Protein AF-0000000072292850 (afdb_homodimer)

Secondary structure (DSSP, 8-state):
---------------------------------------------------------------------------------------------------EEEEPPB--SHHHHHHHHHHHHHHHHHHHHHHHHHHHTTSB-SSTT-SS-HHHHHHHHHHHHHHHHHHHHHHHHHHHHHHHHHHHHHS-EEHHHHHHHHHHTT-GGGGG-HHHHHH-HHHHHHHHHHHHHHHHTTSGGGG-EEEEEEEEEEEEEEEE---TT--TTSBHHHHHHH-SS-EEEETTTEEEE--GGG-GGGGHHHHHHHHHHHH-SPPP---SS-SSEEEEEEEEEEEEEEEEEEEEEEEEESS-EEEEEEEEE-HHHHHHHTTT---SB---EEEEEEEEEEEEES---TT-TT---EEEEEEEEEEEEEEEEEEEEEEEEEETTEEEEEEEEEEEEEPBP-S--SGGGPEE-TTSB-SSSSSB-SSBP---HHHHHHHHHHHHHHHHHHHHGGG-EEEEEEEEESSTT--TT--PPBS-EEEEE-----TT-------BT---GGGSTTBTTTT---TTS-----B---HHHHHHHHHHHHHHHHHHH---EEEEEEEEEEEEEEEE---THHHHHHHHHHHHHHHHHHHHHHHHHHHHSBPPPSSTHHHHHHHS-S-HHHHHHHHTTTT--STT--HHHHH-EEEEEEE-BTTB-S--TTS-BEEEEEEGGGEEPPPTT--EEEE-/---------------------------------------------------------------------------------------------------EEEEPPB--SHHHHHHHHHHHHHHHHHHHHHHHHHHHTTSB-SSTT-SS-HHHHHHHHHHHHHHHHHHHHHHHHHHHHHHHHHHHHHS-EEHHHHHHHHHHTT-GGGGG-HHHHHH-HHHHHHHHHHHHHHHHTTSGGGG-EEEEEEEEEEEEEEEE---TT--TTSBHHHHHHH-SS-EEEETTTEEEE--GGG-GGGGHHHHHHHHHHHH-SPPP---SS-SSEEEEEEEEEEEEEEEEEEEEEEEEESS-EEEEEEEEE-HHHHHHHTTT---SB---EEEEEEEEEEEEES---TT-TT---EEEEEEEEEEEEEEEEEEEEEEEEEETTEEEEEEEEEEEEEPBP-S--SGGG-EE-TTSB-SSSSSB-SSBP---HHHHHHHHHHHHHHHHHHHHTTT-EEEEEEEEESSTT--TT--PPBS-EEEEE-----TT-------BTS--GGGSTTBTTTT---TTS-----B---HHHHHHHHHHHHHHHHHHH---EEEEEEEEEEEEEEEE---THHHHHHHHHHHHHHHHHHHHHHHHHHHHSBPPPSSTHHHHHHHS-S-HHHHHHHHTTTT--STT--HHHHH-EEEEEEE-BTTB-S--TTS-BEEEEEEGGGEE---TT--EEEE-

Organism: Botryotinia fuckeliana (strain B05.10) (NCBI:txid332648)

Foldseek 3Di:
DDDDPDDDDDDDDDDDDPPPDDPDPPDPPPPCPDDPQDFDEADDDPDDPDDDDPDDPDDDDDDDDDPPPDPPPPPDPPPCPPDDDDPDDDDDPPPPAQDFDFDDFFADDPLLVLLVVLLVVLVVLLVVLVVLQVVQAPAFADDPRGPDHPVVLLVSLLVSLVSNLVSLLSNLLLLLLLLLQLLLQVDWDFLLLNVLLLVLSPPLVSVPDPVNCVSCVLSNVSSVLSVCSVVLSVLQSVLKDKDKDKDKDKDKFKDFDDDLLDQDQQWLVSNQVPFLWHWFDDPPFFTDTDDCVVCVVPNVLLVLLVVCFQVVFFDDDFDRFDQWKKWKDKDKAKAKDKDKDKDKDKDWDDWKDFQKAKDWQAQANQCVVVVPDDDFAGRTKMKMKGKDFFWKAQADDPPDPPGDIIMTIIMIMMMIMAMFMWMKMKMWTHHSRDIDIHIHIGTDDGQTRLQDPDDVSGDGKGQQAPPDDRGGGPHNIHADPVNSSNSSSVSNSSSVCSNSVLQHATFMWGKDAPDVPDDSPDRDIDRRIATAHPQDDDDPDRPPPCGVVRHPQQSGVQWVLNPPDDPPDDSGTGGHDDSVSVRSSSVSSSSNCSVVVVPGMDMTIMIGMDIGMGMHSNRVCSSCVSSVVSSVVSVVSSVSSVVSSVVVSYRQDSVCPVVQVQAADDEPVLVVLCVVQVVDDDPDRDPCNRRAIKHWAWFADLVCRPPDPPAATATHIDGPSGHDRHDPPGIHGDRD/DDDDDDDDDCPDDDPDDCPDDDPDPDDDPPPCPDDPPDFDAFPDPPDPPDDDDDDDPPPCVDDDDDPPPPDPPDPDPPPPPPDDDDPDDDDDPDPDPLDFDFDDFFADDPLLVLLVVLLVVLVVLLVVLVVLQVVQAPAFADDPRGPDHPVVLLVSLLVSLVSNLVSLLSSLLLLLLLLLQLLLQVDWDFLLLNVLLLVLSPPLVSVPDPVNCVSCVLSNVSSVLSVCSVVLSVLQSVLKDKDKDKDKDKDKFKDFDDDLLDQDQQWLVSNQVPFLWHWFDDPPFFTDTDDCVVCVVPNVLLVLLVVCFQVVFFDDDFDRFDQWKKWKDKDKAKAKDKDKDKDKDKDWDDWKDFQKAKDWQAQVNQCVVVVPDPDFAGRTKMKMKGKDFFWKAQADDPPDPPGDIIMTIIMIMMMIMAMFMWMKMKMWTHHSRDIDIHIHIGTDDGQTRLQAPDDVSGDGKGQQPPPDDRGGGPHNIHADPVNSSNSSRSSNSSSVCSNSVLQHATFMWGKHAPDVVDDSPDRDIDRRIATAHPQPDDPPDRNPPCGVVRHPQQSGVQWVLNPPDDPPDDSGTGGHDDSVSVRSSRVSSSSNCSVVVVPGMDMTIMIGMDIGMGMHSNRVCSSCVSSVVSSVVSVVSSVSSVVSSVVVSYRQDSVCPVVQVQAADDEPVLVVLCVVQVVDDDPDRDPCNSRAIKHWAWFADLVCRPPDPPAATATHIDGPSGHDRHDPPGIHGHRD

Nearest PDB structures (foldseek):
  6o2n-assembly1_L  TM=1.268E-01  e=4.493E+00  Clostridioides difficile
  6uwr-assembly1_A  TM=9.280E-02  e=8.548E+00  Clostridioides difficile
  6o2n-assembly1_L  TM=1.267E-01  e=4.765E+00  Clostridioides difficile

Sequence (1472 aa):
MSTVAPANGASPPASPPRTGPRVNRTGTPTSMYSNTNSPVAARPVSPASSASSANSVSSNQPSGLGLSTTNINPPPVSPNSSVPSSPTGNANQPPKASSSAVSRWGIGWETPTLMAIFYILALAMAFVHLFLFRYIDGKKADGPDRVAPQTYISTASNILANAFSFFLKSALTIAFVQHLWHLMRVQTMKISTIETLFGIKSNPLQIVTSAAIRSTPALCVISIIMSGMAIAASFPPGAINVISTQIISYQVVPVPTFNASFMGNGSGIDANAYSLMELIPLSPSGFVDGDFTSGKDNNLIVRLAREVLISGQTFTQSSPCGSNCSYEIQYEGPWIDCVNSSSQYYLKTNDTFTIYNGTWSSKISASLAHSTYNGTYTQATFNSSTLTPIKANGIHDVGALGGEAMEALVQEDLLVCSPGRALFTVNNIWEDNIQRREYDVAPISQLTNLALLTHQSEVIVPGFCAETGTGYGTGPANWSTAALDWYRDNNMMTIFASMLSFLDGEYLARLVATNSSIKHNDSAYYTDIAWQEAIVGNNDFLAQSTGENGTLIDSTRFNTAFAQYTPFVSSYPSFNMTTSTLNSYLFNLTTSAMLSYNNWNTTSNATIVDTINIYTFSQPLNLILPYFITLGVSLPFLLLGFWSLYRNGVSATDSGFIQLLATTTGSQALEDAAAASCLGGSNHIDKIFKETKIRFGELVDPNNLNPNANTLRRAGFGIESEVRDLEKGAQYGIMRMSTVAPANGASPPASPPRTGPRVNRTGTPTSMYSNTNSPVAARPVSPASSASSANSVSSNQPSGLGLSTTNINPPPVSPNSSVPSSPTGNANQPPKASSSAVSRWGIGWETPTLMAIFYILALAMAFVHLFLFRYIDGKKADGPDRVAPQTYISTASNILANAFSFFLKSALTIAFVQHLWHLMRVQTMKISTIETLFGIKSNPLQIVTSAAIRSTPALCVISIIMSGMAIAASFPPGAINVISTQIISYQVVPVPTFNASFMGNGSGIDANAYSLMELIPLSPSGFVDGDFTSGKDNNLIVRLAREVLISGQTFTQSSPCGSNCSYEIQYEGPWIDCVNSSSQYYLKTNDTFTIYNGTWSSKISASLAHSTYNGTYTQATFNSSTLTPIKANGIHDVGALGGEAMEALVQEDLLVCSPGRALFTVNNIWEDNIQRREYDVAPISQLTNLALLTHQSEVIVPGFCAETGTGYGTGPANWSTAALDWYRDNNMMTIFASMLSFLDGEYLARLVATNSSIKHNDSAYYTDIAWQEAIVGNNDFLAQSTGENGTLIDSTRFNTAFAQYTPFVSSYPSFNMTTSTLNSYLFNLTTSAMLSYNNWNTTSNATIVDTINIYTFSQPLNLILPYFITLGVSLPFLLLGFWSLYRNGVSATDSGFIQLLATTTGSQALEDAAAASCLGGSNHIDKIFKETKIRFGELVDPNNLNPNANTLRRAGFGIESEVRDLEKGAQYGIMR

pLDDT: mean 76.59, std 25.21, range [14.72, 98.12]

Structure (mmCIF, N/CA/C/O backbone):
data_AF-0000000072292850-model_v1
#
loop_
_entity.id
_entity.type
_entity.pdbx_description
1 polymer 'Uncharacterized protein'
#
loop_
_atom_site.group_PDB
_atom_site.id
_atom_site.type_symbol
_atom_site.label_atom_id
_atom_site.label_alt_id
_atom_site.label_comp_id
_atom_site.label_asym_id
_atom_site.label_entity_id
_atom_site.label_seq_id
_atom_site.pdbx_PDB_ins_code
_atom_site.Cartn_x
_atom_site.Cartn_y
_atom_site.Cartn_z
_atom_site.occupancy
_atom_site.B_iso_or_equiv
_atom_site.auth_seq_id
_atom_site.auth_comp_id
_atom_site.auth_asym_id
_atom_site.auth_atom_id
_atom_site.pdbx_PDB_model_num
ATOM 1 N N . MET A 1 1 ? -46.812 29.797 63.781 1 16.86 1 MET A N 1
ATOM 2 C CA . MET A 1 1 ? -46.25 28.453 63.781 1 16.86 1 MET A CA 1
ATOM 3 C C . MET A 1 1 ? -46.438 27.781 62.406 1 16.86 1 MET A C 1
ATOM 5 O O . MET A 1 1 ? -45.5 27.297 61.812 1 16.86 1 MET A O 1
ATOM 9 N N . SER A 1 2 ? -47.594 26.938 62.25 1 16.53 2 SER A N 1
ATOM 10 C CA . SER A 1 2 ? -47.625 25.578 61.75 1 16.53 2 SER A CA 1
ATOM 11 C C . SER A 1 2 ? -47.688 25.547 60.219 1 16.53 2 SER A C 1
ATOM 13 O O . SER A 1 2 ? -48.094 26.531 59.594 1 16.53 2 SER A O 1
ATOM 15 N N . THR A 1 3 ? -47.531 24.312 59.625 1 17.64 3 THR A N 1
ATOM 16 C CA . THR A 1 3 ? -46.812 23.422 58.75 1 17.64 3 THR A CA 1
ATOM 17 C C . THR A 1 3 ? -47.562 23.266 57.406 1 17.64 3 THR A C 1
ATOM 19 O O . THR A 1 3 ? -46.938 23.328 56.344 1 17.64 3 THR A O 1
ATOM 22 N N . VAL A 1 4 ? -48.781 22.656 57.281 1 17.55 4 VAL A N 1
ATOM 23 C CA . VAL A 1 4 ? -48.938 21.312 56.719 1 17.55 4 VAL A CA 1
ATOM 24 C C . VAL A 1 4 ? -49.281 21.406 55.25 1 17.55 4 VAL A C 1
ATOM 26 O O . VAL A 1 4 ? -50.375 21.906 54.906 1 17.55 4 VAL A O 1
ATOM 29 N N . ALA A 1 5 ? -48.344 21.609 54.281 1 20.58 5 ALA A N 1
ATOM 30 C CA . ALA A 1 5 ? -48.375 22 52.875 1 20.58 5 ALA A CA 1
ATOM 31 C C . ALA A 1 5 ? -48.906 20.859 52 1 20.58 5 ALA A C 1
ATOM 33 O O . ALA A 1 5 ? -48.125 20.109 51.406 1 20.58 5 ALA A O 1
ATOM 34 N N . PRO A 1 6 ? -50.062 20.328 52.312 1 17.52 6 PRO A N 1
ATOM 35 C CA . PRO A 1 6 ? -50.312 18.938 51.938 1 17.52 6 PRO A CA 1
ATOM 36 C C . PRO A 1 6 ? -50.312 18.734 50.406 1 17.52 6 PRO A C 1
ATOM 38 O O . PRO A 1 6 ? -50.625 19.656 49.656 1 17.52 6 PRO A O 1
ATOM 41 N N . ALA A 1 7 ? -49.656 17.594 49.844 1 17.8 7 ALA A N 1
ATOM 42 C CA . ALA A 1 7 ? -48.875 16.828 48.906 1 17.8 7 ALA A CA 1
ATOM 43 C C . ALA A 1 7 ? -49.781 16.203 47.812 1 17.8 7 ALA A C 1
ATOM 45 O O . ALA A 1 7 ? -49.312 15.477 46.938 1 17.8 7 ALA A O 1
ATOM 46 N N . ASN A 1 8 ? -51.125 16.469 47.875 1 16.78 8 ASN A N 1
ATOM 47 C CA . ASN A 1 8 ? -51.812 15.242 47.5 1 16.78 8 ASN A CA 1
ATOM 48 C C . ASN A 1 8 ? -51.531 14.852 46.062 1 16.78 8 ASN A C 1
ATOM 50 O O . ASN A 1 8 ? -51.094 15.688 45.25 1 16.78 8 ASN A O 1
ATOM 54 N N . GLY A 1 9 ? -51.75 13.531 45.562 1 17.69 9 GLY A N 1
ATOM 55 C CA . GLY A 1 9 ? -51.406 12.258 44.938 1 17.69 9 GLY A CA 1
ATOM 56 C C . GLY A 1 9 ? -51.844 12.172 43.5 1 17.69 9 GLY A C 1
ATOM 57 O O . GLY A 1 9 ? -51.688 11.125 42.844 1 17.69 9 GLY A O 1
ATOM 58 N N . ALA A 1 10 ? -52.594 13.227 42.844 1 18.27 10 ALA A N 1
ATOM 59 C CA . ALA A 1 10 ? -53.594 12.578 42 1 18.27 10 ALA A CA 1
ATOM 60 C C . ALA A 1 10 ? -52.938 11.836 40.844 1 18.27 10 ALA A C 1
ATOM 62 O O . ALA A 1 10 ? -51.906 12.281 40.312 1 18.27 10 ALA A O 1
ATOM 63 N N . SER A 1 11 ? -53.281 10.555 40.531 1 17.73 11 SER A N 1
ATOM 64 C CA . SER A 1 11 ? -52.969 9.258 39.938 1 17.73 11 SER A CA 1
ATOM 65 C C . SER A 1 11 ? -53.031 9.305 38.406 1 17.73 11 SER A C 1
ATOM 67 O O . SER A 1 11 ? -52.812 8.289 37.75 1 17.73 11 SER A O 1
ATOM 69 N N . PRO A 1 12 ? -53.062 10.492 37.688 1 19.58 12 PRO A N 1
ATOM 70 C CA . PRO A 1 12 ? -53.906 10.242 36.5 1 19.58 12 PRO A CA 1
ATOM 71 C C . PRO A 1 12 ? -53.406 9.109 35.625 1 19.58 12 PRO A C 1
ATOM 73 O O . PRO A 1 12 ? -52.188 8.812 35.625 1 19.58 12 PRO A O 1
ATOM 76 N N . PRO A 1 13 ? -54.25 8.438 35 1 18.3 13 PRO A N 1
ATOM 77 C CA . PRO A 1 13 ? -54.438 7.121 34.375 1 18.3 13 PRO A CA 1
ATOM 78 C C . PRO A 1 13 ? -53.531 6.902 33.156 1 18.3 13 PRO A C 1
ATOM 80 O O . PRO A 1 13 ? -53.031 7.867 32.594 1 18.3 13 PRO A O 1
ATOM 83 N N . ALA A 1 14 ? -53.438 5.641 32.656 1 20.5 14 ALA A N 1
ATOM 84 C CA . ALA A 1 14 ? -52.625 4.617 32 1 20.5 14 ALA A CA 1
ATOM 85 C C . ALA A 1 14 ? -52.688 4.738 30.5 1 20.5 14 ALA A C 1
ATOM 87 O O . ALA A 1 14 ? -52.344 3.809 29.766 1 20.5 14 ALA A O 1
ATOM 88 N N . SER A 1 15 ? -52.656 5.945 29.922 1 18.73 15 SER A N 1
ATOM 89 C CA . SER A 1 15 ? -53.156 5.973 28.547 1 18.73 15 SER A CA 1
ATOM 90 C C . SER A 1 15 ? -52.469 4.918 27.688 1 18.73 15 SER A C 1
ATOM 92 O O . SER A 1 15 ? -51.312 4.602 27.906 1 18.73 15 SER A O 1
ATOM 94 N N . PRO A 1 16 ? -53.125 4.398 26.781 1 20.81 16 PRO A N 1
ATOM 95 C CA . PRO A 1 16 ? -53.188 3.158 26 1 20.81 16 PRO A CA 1
ATOM 96 C C . PRO A 1 16 ? -52 2.992 25.078 1 20.81 16 PRO A C 1
ATOM 98 O O . PRO A 1 16 ? -51.312 3.971 24.75 1 20.81 16 PRO A O 1
ATOM 101 N N . PRO A 1 17 ? -51.844 1.81 24.531 1 20.58 17 PRO A N 1
ATOM 102 C CA . PRO A 1 17 ? -50.719 1.001 24.031 1 20.58 17 PRO A CA 1
ATOM 103 C C . PRO A 1 17 ? -50.281 1.418 22.625 1 20.58 17 PRO A C 1
ATOM 105 O O . PRO A 1 17 ? -51.094 1.371 21.688 1 20.58 17 PRO A O 1
ATOM 108 N N . ARG A 1 18 ? -49.688 2.543 22.375 1 18.77 18 ARG A N 1
ATOM 109 C CA . ARG A 1 18 ? -49.344 3.125 21.094 1 18.77 18 ARG A CA 1
ATOM 110 C C . ARG A 1 18 ? -48.562 2.133 20.234 1 18.77 18 ARG A C 1
ATOM 112 O O . ARG A 1 18 ? -47.5 1.664 20.625 1 18.77 18 ARG A O 1
ATOM 119 N N . THR A 1 19 ? -49.25 1.405 19.531 1 19.73 19 THR A N 1
ATOM 120 C CA . THR A 1 19 ? -48.844 0.284 18.703 1 19.73 19 THR A CA 1
ATOM 121 C C . THR A 1 19 ? -47.875 0.75 17.625 1 19.73 19 THR A C 1
ATOM 123 O O . THR A 1 19 ? -48.281 1.317 16.609 1 19.73 19 THR A O 1
ATOM 126 N N . GLY A 1 20 ? -46.938 1.548 17.953 1 18.66 20 GLY A N 1
ATOM 127 C CA . GLY A 1 20 ? -46.094 2.248 16.984 1 18.66 20 GLY A CA 1
ATOM 128 C C . GLY A 1 20 ? -45.312 1.314 16.094 1 18.66 20 GLY A C 1
ATOM 129 O O . GLY A 1 20 ? -44.719 0.343 16.562 1 18.66 20 GLY A O 1
ATOM 130 N N . PRO A 1 21 ? -45.781 1.188 14.93 1 19.38 21 PRO A N 1
ATOM 131 C CA . PRO A 1 21 ? -45.25 0.14 14.055 1 19.38 21 PRO A CA 1
ATOM 132 C C . PRO A 1 21 ? -43.75 0.229 13.883 1 19.38 21 PRO A C 1
ATOM 134 O O . PRO A 1 21 ? -43.156 1.294 14.094 1 19.38 21 PRO A O 1
ATOM 137 N N . ARG A 1 22 ? -43 -0.962 13.516 1 20.5 22 ARG A N 1
ATOM 138 C CA . ARG A 1 22 ? -41.656 -1.545 13.555 1 20.5 22 ARG A CA 1
ATOM 139 C C . ARG A 1 22 ? -40.781 -0.932 12.477 1 20.5 22 ARG A C 1
ATOM 141 O O . ARG A 1 22 ? -40.5 -1.56 11.453 1 20.5 22 ARG A O 1
ATOM 148 N N . VAL A 1 23 ? -41 0.227 11.992 1 19.81 23 VAL A N 1
ATOM 149 C CA . VAL A 1 23 ? -40.312 0.398 10.719 1 19.81 23 VAL A CA 1
ATOM 150 C C . VAL A 1 23 ? -38.812 0.165 10.914 1 19.81 23 VAL A C 1
ATOM 152 O O . VAL A 1 23 ? -38.25 0.615 11.906 1 19.81 23 VAL A O 1
ATOM 155 N N . ASN A 1 24 ? -38.219 -0.769 10.07 1 18.88 24 ASN A N 1
ATOM 156 C CA . ASN A 1 24 ? -36.906 -1.423 9.992 1 18.88 24 ASN A CA 1
ATOM 157 C C . ASN A 1 24 ? -35.781 -0.411 9.789 1 18.88 24 ASN A C 1
ATOM 159 O O . ASN A 1 24 ? -35.812 0.363 8.828 1 18.88 24 ASN A O 1
ATOM 163 N N . ARG A 1 25 ? -35.156 0.143 10.812 1 20.33 25 ARG A N 1
ATOM 164 C CA . ARG A 1 25 ? -34.094 1.127 11.008 1 20.33 25 ARG A CA 1
ATOM 165 C C . ARG A 1 25 ? -32.812 0.699 10.297 1 20.33 25 ARG A C 1
ATOM 167 O O . ARG A 1 25 ? -32.156 -0.262 10.703 1 20.33 25 ARG A O 1
ATOM 174 N N . THR A 1 26 ? -32.938 0.809 9.016 1 20.75 26 THR A N 1
ATOM 175 C CA . THR A 1 26 ? -31.75 0.46 8.242 1 20.75 26 THR A CA 1
ATOM 176 C C . THR A 1 26 ? -30.516 1.174 8.789 1 20.75 26 THR A C 1
ATOM 178 O O . THR A 1 26 ? -30.594 2.328 9.211 1 20.75 26 THR A O 1
ATOM 181 N N . GLY A 1 27 ? -29.438 0.424 9.047 1 19.69 27 GLY A N 1
ATOM 182 C CA . GLY A 1 27 ? -28.188 0.526 9.781 1 19.69 27 GLY A CA 1
ATOM 183 C C . GLY A 1 27 ? -27.312 1.675 9.305 1 19.69 27 GLY A C 1
ATOM 184 O O . GLY A 1 27 ? -27.094 1.842 8.109 1 19.69 27 GLY A O 1
ATOM 185 N N . THR A 1 28 ? -27.531 2.838 9.867 1 20.3 28 THR A N 1
ATOM 186 C CA . THR A 1 28 ? -26.812 4.074 9.594 1 20.3 28 THR A CA 1
ATOM 187 C C . THR A 1 28 ? -25.297 3.846 9.672 1 20.3 28 THR A C 1
ATOM 189 O O . THR A 1 28 ? -24.797 3.283 10.648 1 20.3 28 THR A O 1
ATOM 192 N N . PRO A 1 29 ? -24.625 4.004 8.586 1 20.8 29 PRO A N 1
ATOM 193 C CA . PRO A 1 29 ? -23.203 3.756 8.367 1 20.8 29 PRO A CA 1
ATOM 194 C C . PRO A 1 29 ? -22.312 4.562 9.312 1 20.8 29 PRO A C 1
ATOM 196 O O . PRO A 1 29 ? -22.578 5.742 9.555 1 20.8 29 PRO A O 1
ATOM 199 N N . THR A 1 30 ? -21.797 3.938 10.352 1 21.22 30 THR A N 1
ATOM 200 C CA . THR A 1 30 ? -20.922 4.336 11.438 1 21.22 30 THR A CA 1
ATOM 201 C C . THR A 1 30 ? -19.719 5.117 10.898 1 21.22 30 THR A C 1
ATOM 203 O O . THR A 1 30 ? -19.125 4.734 9.891 1 21.22 30 THR A O 1
ATOM 206 N N . SER A 1 31 ? -19.75 6.43 11.18 1 19.86 31 SER A N 1
ATOM 207 C CA . SER A 1 31 ? -18.75 7.465 10.93 1 19.86 31 SER A CA 1
ATOM 208 C C . SER A 1 31 ? -17.375 7.027 11.414 1 19.86 31 SER A C 1
ATOM 210 O O . SER A 1 31 ? -17.172 6.785 12.602 1 19.86 31 SER A O 1
ATOM 212 N N . MET A 1 32 ? -16.656 6.203 10.688 1 19.31 32 MET A N 1
ATOM 213 C CA . MET A 1 32 ? -15.383 5.57 10.992 1 19.31 32 MET A CA 1
ATOM 214 C C . MET A 1 32 ? -14.289 6.617 11.211 1 19.31 32 MET A C 1
ATOM 216 O O . MET A 1 32 ? -13.703 7.113 10.25 1 19.31 32 MET A O 1
ATOM 220 N N . TYR A 1 33 ? -14.555 7.738 11.875 1 20 33 TYR A N 1
ATOM 221 C CA . TYR A 1 33 ? -13.391 8.602 12.031 1 20 33 TYR A CA 1
ATOM 222 C C . TYR A 1 33 ? -12.234 7.852 12.672 1 20 33 TYR A C 1
ATOM 224 O O . TYR A 1 33 ? -12.414 7.137 13.664 1 20 33 TYR A O 1
ATOM 232 N N . SER A 1 34 ? -11.25 7.523 11.852 1 19.91 34 SER A N 1
ATOM 233 C CA . SER A 1 34 ? -10.008 6.797 12.086 1 19.91 34 SER A CA 1
ATOM 234 C C . SER A 1 34 ? -9.297 7.305 13.336 1 19.91 34 SER A C 1
ATOM 236 O O . SER A 1 34 ? -9.562 8.414 13.797 1 19.91 34 SER A O 1
ATOM 238 N N . ASN A 1 35 ? -8.312 6.395 13.852 1 20.42 35 ASN A N 1
ATOM 239 C CA . ASN A 1 35 ? -7.457 5.93 14.938 1 20.42 35 ASN A CA 1
ATOM 240 C C . ASN A 1 35 ? -6.32 6.91 15.211 1 20.42 35 ASN A C 1
ATOM 242 O O . ASN A 1 35 ? -5.523 7.211 14.32 1 20.42 35 ASN A O 1
ATOM 246 N N . THR A 1 36 ? -6.586 7.875 16.031 1 23.33 36 THR A N 1
ATOM 247 C CA . THR A 1 36 ? -5.602 8.727 16.688 1 23.33 36 THR A CA 1
ATOM 248 C C . THR A 1 36 ? -4.5 7.879 17.328 1 23.33 36 THR A C 1
ATOM 250 O O . THR A 1 36 ? -4.746 7.148 18.297 1 23.33 36 THR A O 1
ATOM 253 N N . ASN A 1 37 ? -3.559 7.355 16.531 1 22.23 37 ASN A N 1
ATOM 254 C CA . ASN A 1 37 ? -2.445 6.527 16.969 1 22.23 37 ASN A CA 1
ATOM 255 C C . ASN A 1 37 ? -1.59 7.246 18.016 1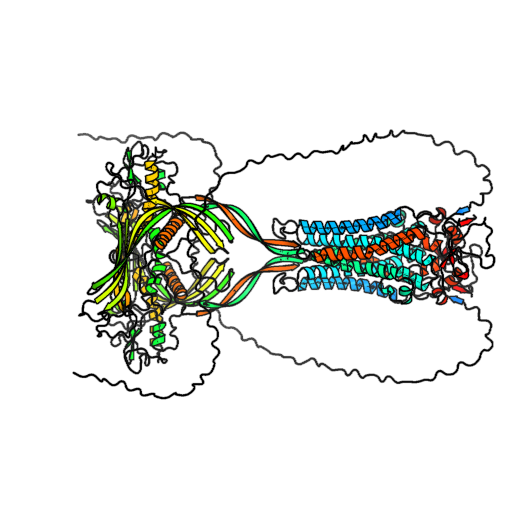 22.23 37 ASN A C 1
ATOM 257 O O . ASN A 1 37 ? -0.867 8.188 17.688 1 22.23 37 ASN A O 1
ATOM 261 N N . SER A 1 38 ? -2.127 7.566 19.141 1 21.86 38 SER A N 1
ATOM 262 C CA . SER A 1 38 ? -1.287 8.125 20.203 1 21.86 38 SER A CA 1
ATOM 263 C C . SER A 1 38 ? -0.139 7.184 20.547 1 21.86 38 SER A C 1
ATOM 265 O O . SER A 1 38 ? -0.332 5.973 20.641 1 21.86 38 SER A O 1
ATOM 267 N N . PRO A 1 39 ? 1.104 7.586 20.453 1 25.7 39 PRO A N 1
ATOM 268 C CA . PRO A 1 39 ? 2.262 6.75 20.766 1 25.7 39 PRO A CA 1
ATOM 269 C C . PRO A 1 39 ? 2.221 6.211 22.203 1 25.7 39 PRO A C 1
ATOM 271 O O . PRO A 1 39 ? 1.725 6.883 23.094 1 25.7 39 PRO A O 1
ATOM 274 N N . VAL A 1 40 ? 1.872 4.914 22.375 1 24.97 40 VAL A N 1
ATOM 275 C CA . VAL A 1 40 ? 1.912 4.18 23.625 1 24.97 40 VAL A CA 1
ATOM 276 C C . VAL A 1 40 ? 3.281 4.348 24.281 1 24.97 40 VAL A C 1
ATOM 278 O O . VAL A 1 40 ? 4.305 4.367 23.594 1 24.97 40 VAL A O 1
ATOM 281 N N . ALA A 1 41 ? 3.154 4.695 25.578 1 21.66 41 ALA A N 1
ATOM 282 C CA . ALA A 1 41 ? 4.168 5.004 26.578 1 21.66 41 ALA A CA 1
ATOM 283 C C . ALA A 1 41 ? 5.238 3.914 26.625 1 21.66 41 ALA A C 1
ATOM 285 O O . ALA A 1 41 ? 5 2.783 26.203 1 21.66 41 ALA A O 1
ATOM 286 N N . ALA A 1 42 ? 6.406 4.219 27.281 1 22.94 42 ALA A N 1
ATOM 287 C CA . ALA A 1 42 ? 7.797 3.795 27.438 1 22.94 42 ALA A CA 1
ATOM 288 C C . ALA A 1 42 ? 7.887 2.512 28.266 1 22.94 42 ALA A C 1
ATOM 290 O O . ALA A 1 42 ? 7.391 2.453 29.391 1 22.94 42 ALA A O 1
ATOM 291 N N . ARG A 1 43 ? 7.699 1.233 27.734 1 21.39 43 ARG A N 1
ATOM 292 C CA . ARG A 1 43 ? 7.93 0.123 28.656 1 21.39 43 ARG A CA 1
ATOM 293 C C . ARG A 1 43 ? 9.359 0.144 29.203 1 21.39 43 ARG A C 1
ATOM 295 O O . ARG A 1 43 ? 10.297 0.454 28.469 1 21.39 43 ARG A O 1
ATOM 302 N N . PRO A 1 44 ? 9.656 -0.209 30.531 1 20.02 44 PRO A N 1
ATOM 303 C CA . PRO A 1 44 ? 10.93 -0.158 31.25 1 20.02 44 PRO A CA 1
ATOM 304 C C . PRO A 1 44 ? 11.906 -1.234 30.797 1 20.02 44 PRO A C 1
ATOM 306 O O . PRO A 1 44 ? 11.516 -2.381 30.578 1 20.02 44 PRO A O 1
ATOM 309 N N . VAL A 1 45 ? 12.938 -0.901 30.078 1 19.95 45 VAL A N 1
ATOM 310 C CA . VAL A 1 45 ? 14.008 -1.707 29.484 1 19.95 45 VAL A CA 1
ATOM 311 C C . VAL A 1 45 ? 14.797 -2.406 30.594 1 19.95 45 VAL A C 1
ATOM 313 O O . VAL A 1 45 ? 15.32 -1.755 31.5 1 19.95 45 VAL A O 1
ATOM 316 N N . SER A 1 46 ? 14.281 -3.65 31.109 1 18.34 46 SER A N 1
ATOM 317 C CA . SER A 1 46 ? 15.109 -4.359 32.094 1 18.34 46 SER A CA 1
ATOM 318 C C . SER A 1 46 ? 16.531 -4.57 31.547 1 18.34 46 SER A C 1
ATOM 320 O O . SER A 1 46 ? 16.75 -4.594 30.344 1 18.34 46 SER A O 1
ATOM 322 N N . PRO A 1 47 ? 17.531 -4.766 32.5 1 17.69 47 PRO A N 1
ATOM 323 C CA . PRO A 1 47 ? 19 -4.699 32.531 1 17.69 47 PRO A CA 1
ATOM 324 C C . PRO A 1 47 ? 19.641 -5.777 31.656 1 17.69 47 PRO A C 1
ATOM 326 O O . PRO A 1 47 ? 19.031 -6.809 31.375 1 17.69 47 PRO A O 1
ATOM 329 N N . ALA A 1 48 ? 20.609 -5.406 30.938 1 18.44 48 ALA A N 1
ATOM 330 C CA . ALA A 1 48 ? 21.578 -5.879 29.938 1 18.44 48 ALA A CA 1
ATOM 331 C C . ALA A 1 48 ? 22.438 -7.008 30.5 1 18.44 48 ALA A C 1
ATOM 333 O O . ALA A 1 48 ? 23.438 -7.395 29.891 1 18.44 48 ALA A O 1
ATOM 334 N N . SER A 1 49 ? 21.859 -8.086 31.234 1 16.81 49 SER A N 1
ATOM 335 C CA . SER A 1 49 ? 22.953 -8.844 31.844 1 16.81 49 SER A CA 1
ATOM 336 C C . SER A 1 49 ? 23.875 -9.43 30.781 1 16.81 49 SER A C 1
ATOM 338 O O . SER A 1 49 ? 23.406 -9.914 29.734 1 16.81 49 SER A O 1
ATOM 340 N N . SER A 1 50 ? 25.172 -8.992 30.688 1 16.53 50 SER A N 1
ATOM 341 C CA . SER A 1 50 ? 26.406 -9.125 29.906 1 16.53 50 SER A CA 1
ATOM 342 C C . SER A 1 50 ? 26.797 -10.594 29.75 1 16.53 50 SER A C 1
ATOM 344 O O . SER A 1 50 ? 27.375 -10.984 28.734 1 16.53 50 SER A O 1
ATOM 346 N N . ALA A 1 51 ? 26.703 -11.484 30.688 1 16.11 51 ALA A N 1
ATOM 347 C CA . ALA A 1 51 ? 28.031 -11.992 30.953 1 16.11 51 ALA A CA 1
ATOM 348 C C . ALA A 1 51 ? 28.453 -13.008 29.906 1 16.11 51 ALA A C 1
ATOM 350 O O . ALA A 1 51 ? 29.578 -12.961 29.406 1 16.11 51 ALA A O 1
ATOM 351 N N . SER A 1 52 ? 27.734 -14.219 29.734 1 15.35 52 SER A N 1
ATOM 352 C CA . SER A 1 52 ? 28.516 -15.414 30.047 1 15.35 52 SER A CA 1
ATOM 353 C C . SER A 1 52 ? 29.375 -15.836 28.844 1 15.35 52 SER A C 1
ATOM 355 O O . SER A 1 52 ? 29.234 -15.297 27.75 1 15.35 52 SER A O 1
ATOM 357 N N . SER A 1 53 ? 29.516 -17.25 28.562 1 15.73 53 SER A N 1
ATOM 358 C CA . SER A 1 53 ? 30.516 -18.312 28.625 1 15.73 53 SER A CA 1
ATOM 359 C C . SER A 1 53 ? 31 -18.688 27.234 1 15.73 53 SER A C 1
ATOM 361 O O . SER A 1 53 ? 30.25 -18.625 26.266 1 15.73 53 SER A O 1
ATOM 363 N N . ALA A 1 54 ? 32.312 -18.578 26.922 1 17.12 54 ALA A N 1
ATOM 364 C CA . ALA A 1 54 ? 33.344 -18.797 25.922 1 17.12 54 ALA A CA 1
ATOM 365 C C . ALA A 1 54 ? 33.344 -20.219 25.406 1 17.12 54 ALA A C 1
ATOM 367 O O . ALA A 1 54 ? 34.25 -20.641 24.672 1 17.12 54 ALA A O 1
ATOM 368 N N . ASN A 1 55 ? 32.094 -20.922 25.297 1 14.91 55 ASN A N 1
ATOM 369 C CA . ASN A 1 55 ? 32.375 -22.344 25.156 1 14.91 55 ASN A CA 1
ATOM 370 C C . ASN A 1 55 ? 33.25 -22.641 23.953 1 14.91 55 ASN A C 1
ATOM 372 O O . ASN A 1 55 ? 33.25 -21.875 22.984 1 14.91 55 ASN A O 1
ATOM 376 N N . SER A 1 56 ? 34.125 -23.719 24.047 1 16.89 56 SER A N 1
ATOM 377 C CA . SER A 1 56 ? 35.281 -24.531 23.609 1 16.89 56 SER A CA 1
ATOM 378 C C . SER A 1 56 ? 34.969 -25.234 22.297 1 16.89 56 SER A C 1
ATOM 380 O O . SER A 1 56 ? 33.875 -25.781 22.109 1 16.89 56 SER A O 1
ATOM 382 N N . VAL A 1 57 ? 35.438 -24.719 21.234 1 18.16 57 VAL A N 1
ATOM 383 C CA . VAL A 1 57 ? 35.438 -25.078 19.812 1 18.16 57 VAL A CA 1
ATOM 384 C C . VAL A 1 57 ? 35.938 -26.516 19.641 1 18.16 57 VAL A C 1
ATOM 386 O O . VAL A 1 57 ? 37.062 -26.719 19.172 1 18.16 57 VAL A O 1
ATOM 389 N N . SER A 1 58 ? 35.406 -27.547 20.359 1 14.79 58 SER A N 1
ATOM 390 C CA . SER A 1 58 ? 36.156 -28.797 20.359 1 14.79 58 SER A CA 1
ATOM 391 C C . SER A 1 58 ? 36.125 -29.469 18.984 1 14.79 58 SER A C 1
ATOM 393 O O . SER A 1 58 ? 37.031 -30.234 18.641 1 14.79 58 SER A O 1
ATOM 395 N N . SER A 1 59 ? 35.062 -29.328 18.156 1 15.04 59 SER A N 1
ATOM 396 C CA . SER A 1 59 ? 34.719 -30.703 17.781 1 15.04 59 SER A CA 1
ATOM 397 C C . SER A 1 59 ? 35.781 -31.328 16.906 1 15.04 59 SER A C 1
ATOM 399 O O . SER A 1 59 ? 36.469 -30.625 16.172 1 15.04 59 SER A O 1
ATOM 401 N N . ASN A 1 60 ? 36 -32.688 17.062 1 14.91 60 ASN A N 1
ATOM 402 C CA . ASN A 1 60 ? 36.844 -33.875 16.969 1 14.91 60 ASN A CA 1
ATOM 403 C C . ASN A 1 60 ? 36.938 -34.375 15.539 1 14.91 60 ASN A C 1
ATOM 405 O O . ASN A 1 60 ? 37.969 -34.906 15.125 1 14.91 60 ASN A O 1
ATOM 409 N N . GLN A 1 61 ? 35.781 -34.5 14.773 1 15.02 61 GLN A N 1
ATOM 410 C CA . GLN A 1 61 ? 35.656 -35.906 14.391 1 15.02 61 GLN A CA 1
ATOM 411 C C . GLN A 1 61 ? 36.688 -36.312 13.367 1 15.02 61 GLN A C 1
ATOM 413 O O . GLN A 1 61 ? 37.125 -35.469 12.562 1 15.02 61 GLN A O 1
ATOM 418 N N . PRO A 1 62 ? 37.031 -37.656 13.383 1 15.51 62 PRO A N 1
ATOM 419 C CA . PRO A 1 62 ? 38.125 -38.562 13.102 1 15.51 62 PRO A CA 1
ATOM 420 C C . PRO A 1 62 ? 38.344 -38.812 11.609 1 15.51 62 PRO A C 1
ATOM 422 O O . PRO A 1 62 ? 39.469 -38.656 11.102 1 15.51 62 PRO A O 1
ATOM 425 N N . SER A 1 63 ? 37.469 -39.719 11.055 1 14.91 63 SER A N 1
ATOM 426 C CA . SER A 1 63 ? 38 -41.062 10.773 1 14.91 63 SER A CA 1
ATOM 427 C C . SER A 1 63 ? 38.594 -41.125 9.367 1 14.91 63 SER A C 1
ATOM 429 O O . SER A 1 63 ? 39.781 -41.406 9.203 1 14.91 63 SER A O 1
ATOM 431 N N . GLY A 1 64 ? 38.094 -42.094 8.602 1 14.86 64 GLY A N 1
ATOM 432 C CA . GLY A 1 64 ? 38.781 -43.312 8.156 1 14.86 64 GLY A CA 1
ATOM 433 C C . GLY A 1 64 ? 39.312 -43.188 6.75 1 14.86 64 GLY A C 1
ATOM 434 O O . GLY A 1 64 ? 40.5 -43.469 6.523 1 14.86 64 GLY A O 1
ATOM 435 N N . LEU A 1 65 ? 38.375 -43.219 5.762 1 15.92 65 LEU A N 1
ATOM 436 C CA . LEU A 1 65 ? 38.438 -44.406 4.902 1 15.92 65 LEU A CA 1
ATOM 437 C C . LEU A 1 65 ? 39.375 -44.188 3.727 1 15.92 65 LEU A C 1
ATOM 439 O O . LEU A 1 65 ? 39.5 -43.031 3.246 1 15.92 65 LEU A O 1
ATOM 443 N N . GLY A 1 66 ? 40.25 -45.188 3.469 1 16.66 66 GLY A N 1
ATOM 444 C CA . GLY A 1 66 ? 41.469 -45.625 2.791 1 16.66 66 GLY A CA 1
ATOM 445 C C . GLY A 1 66 ? 41.312 -45.656 1.28 1 16.66 66 GLY A C 1
ATOM 446 O O . GLY A 1 66 ? 40.688 -46.531 0.726 1 16.66 66 GLY A O 1
ATOM 447 N N . LEU A 1 67 ? 40.844 -44.594 0.707 1 16.62 67 LEU A N 1
ATOM 448 C CA . LEU A 1 67 ? 40.531 -44.719 -0.71 1 16.62 67 LEU A CA 1
ATOM 449 C C . LEU A 1 67 ? 41.75 -45.219 -1.486 1 16.62 67 LEU A C 1
ATOM 451 O O . LEU A 1 67 ? 42.75 -44.5 -1.622 1 16.62 67 LEU A O 1
ATOM 455 N N . SER A 1 68 ? 42.094 -46.531 -1.229 1 16.06 68 SER A N 1
ATOM 456 C CA . SER A 1 68 ? 43.281 -47.094 -1.864 1 16.06 68 SER A CA 1
ATOM 457 C C . SER A 1 68 ? 43.156 -47.062 -3.385 1 16.06 68 SER A C 1
ATOM 459 O O . SER A 1 68 ? 42.125 -47.469 -3.941 1 16.06 68 SER A O 1
ATOM 461 N N . THR A 1 69 ? 43.562 -46.062 -3.979 1 18.45 69 THR A N 1
ATOM 462 C CA . THR A 1 69 ? 43.594 -45.812 -5.414 1 18.45 69 THR A CA 1
ATOM 463 C C . THR A 1 69 ? 44.344 -46.906 -6.137 1 18.45 69 THR A C 1
ATOM 465 O O . THR A 1 69 ? 45.562 -47.062 -5.941 1 18.45 69 THR A O 1
ATOM 468 N N . THR A 1 70 ? 43.656 -48.156 -6.051 1 16.34 70 THR A N 1
ATOM 469 C CA . THR A 1 70 ? 44.344 -49.344 -6.602 1 16.34 70 THR A CA 1
ATOM 470 C C . THR A 1 70 ? 44.844 -49.062 -8.008 1 16.34 70 THR A C 1
ATOM 472 O O . THR A 1 70 ? 44.25 -48.25 -8.742 1 16.34 70 THR A O 1
ATOM 475 N N . ASN A 1 71 ? 46.062 -49.5 -8.273 1 17.58 71 ASN A N 1
ATOM 476 C CA . ASN A 1 71 ? 47.188 -49.531 -9.203 1 17.58 71 ASN A CA 1
ATOM 477 C C . ASN A 1 71 ? 46.812 -50.25 -10.5 1 17.58 71 ASN A C 1
ATOM 479 O O . ASN A 1 71 ? 47.188 -51.406 -10.688 1 17.58 71 ASN A O 1
ATOM 483 N N . ILE A 1 72 ? 45.594 -49.938 -11.008 1 19.28 72 ILE A N 1
ATOM 484 C CA . ILE A 1 72 ? 45.156 -50.875 -12.031 1 19.28 72 ILE A CA 1
ATOM 485 C C . ILE A 1 72 ? 46.188 -50.906 -13.164 1 19.28 72 ILE A C 1
ATOM 487 O O . ILE A 1 72 ? 46.5 -49.875 -13.773 1 19.28 72 ILE A O 1
ATOM 491 N N . ASN A 1 73 ? 47.219 -51.75 -12.93 1 18 73 ASN A N 1
ATOM 492 C CA . ASN A 1 73 ? 48.312 -51.969 -13.836 1 18 73 ASN A CA 1
ATOM 493 C C . ASN A 1 73 ? 47.844 -52.375 -15.227 1 18 73 ASN A C 1
ATOM 495 O O . ASN A 1 73 ? 46.938 -53.219 -15.359 1 18 73 ASN A O 1
ATOM 499 N N . PRO A 1 74 ? 48 -51.5 -16.141 1 21.03 74 PRO A N 1
ATOM 500 C CA . PRO A 1 74 ? 47.562 -51.594 -17.531 1 21.03 74 PRO A CA 1
ATOM 501 C C . PRO A 1 74 ? 48.156 -52.812 -18.234 1 21.03 74 PRO A C 1
ATOM 503 O O . PRO A 1 74 ? 49.375 -53.031 -18.219 1 21.03 74 PRO A O 1
ATOM 506 N N . PRO A 1 75 ? 47.531 -54.062 -17.984 1 19.31 75 PRO A N 1
ATOM 507 C CA . PRO A 1 75 ? 48.188 -55.281 -18.484 1 19.31 75 PRO A CA 1
ATOM 508 C C . PRO A 1 75 ? 48.656 -55.125 -19.938 1 19.31 75 PRO A C 1
ATOM 510 O O . PRO A 1 75 ? 48.094 -54.344 -20.688 1 19.31 75 PRO A O 1
ATOM 513 N N . PRO A 1 76 ? 49.812 -55.562 -20.156 1 20.61 76 PRO A N 1
ATOM 514 C CA . PRO A 1 76 ? 50.625 -55.5 -21.359 1 20.61 76 PRO A CA 1
ATOM 515 C C . PRO A 1 76 ? 50 -56.219 -22.547 1 20.61 76 PRO A C 1
ATOM 517 O O . PRO A 1 76 ? 49.344 -57.25 -22.375 1 20.61 76 PRO A O 1
ATOM 520 N N . VAL A 1 77 ? 49.469 -55.5 -23.422 1 21.48 77 VAL A N 1
ATOM 521 C CA . VAL A 1 77 ? 48.781 -55.875 -24.641 1 21.48 77 VAL A CA 1
ATOM 522 C C . VAL A 1 77 ? 49.688 -56.781 -25.5 1 21.48 77 VAL A C 1
ATOM 524 O O . VAL A 1 77 ? 50.75 -56.312 -25.938 1 21.48 77 VAL A O 1
ATOM 527 N N . SER A 1 78 ? 50.094 -57.938 -24.875 1 19.14 78 SER A N 1
ATOM 528 C CA . SER A 1 78 ? 51.062 -58.688 -25.688 1 19.14 78 SER A CA 1
ATOM 529 C C . SER A 1 78 ? 50.5 -58.969 -27.078 1 19.14 78 SER A C 1
ATOM 531 O O . SER A 1 78 ? 49.312 -59.25 -27.234 1 19.14 78 SER A O 1
ATOM 533 N N . PRO A 1 79 ? 51.188 -58.469 -28.047 1 21.14 79 PRO A N 1
ATOM 534 C CA . PRO A 1 79 ? 50.938 -58.438 -29.484 1 21.14 79 PRO A CA 1
ATOM 535 C C . PRO A 1 79 ? 50.875 -59.812 -30.109 1 21.14 79 PRO A C 1
ATOM 537 O O . PRO A 1 79 ? 50.781 -59.938 -31.328 1 21.14 79 PRO A O 1
ATOM 540 N N . ASN A 1 80 ? 50.375 -60.844 -29.312 1 18.91 80 ASN A N 1
ATOM 541 C CA . ASN A 1 80 ? 50.719 -62.125 -29.906 1 18.91 80 ASN A CA 1
ATOM 542 C C . ASN A 1 80 ? 50.188 -62.25 -31.328 1 18.91 80 ASN A C 1
ATOM 544 O O . ASN A 1 80 ? 49 -62.094 -31.578 1 18.91 80 ASN A O 1
ATOM 548 N N . SER A 1 81 ? 51.031 -61.969 -32.281 1 20.58 81 SER A N 1
ATOM 549 C CA . SER A 1 81 ? 50.906 -62.031 -33.75 1 20.58 81 SER A CA 1
ATOM 550 C C . SER A 1 81 ? 50.625 -63.438 -34.25 1 20.58 81 SER A C 1
ATOM 552 O O . SER A 1 81 ? 50.656 -63.688 -35.438 1 20.58 81 SER A O 1
ATOM 554 N N . SER A 1 82 ? 50.031 -64.312 -33.406 1 19.78 82 SER A N 1
ATOM 555 C CA . SER A 1 82 ? 50.25 -65.625 -33.938 1 19.78 82 SER A CA 1
ATOM 556 C C . SER A 1 82 ? 49.625 -65.75 -35.344 1 19.78 82 SER A C 1
ATOM 558 O O . SER A 1 82 ? 48.562 -65.188 -35.594 1 19.78 82 SER A O 1
ATOM 560 N N . VAL A 1 83 ? 50.5 -66.125 -36.25 1 24.11 83 VAL A N 1
ATOM 561 C CA . VAL A 1 83 ? 50.5 -66.375 -37.719 1 24.11 83 VAL A CA 1
ATOM 562 C C . VAL A 1 83 ? 49.5 -67.438 -38.062 1 24.11 83 VAL A C 1
ATOM 564 O O . VAL A 1 83 ? 49.375 -68.438 -37.375 1 24.11 83 VAL A O 1
ATOM 567 N N . PRO A 1 84 ? 48.594 -67.062 -38.938 1 21.55 84 PRO A N 1
ATOM 568 C CA . PRO A 1 84 ? 47.438 -67.812 -39.469 1 21.55 84 PRO A CA 1
ATOM 569 C C . PRO A 1 84 ? 47.875 -69.125 -40.156 1 21.55 84 PRO A C 1
ATOM 571 O O . PRO A 1 84 ? 48.688 -69.062 -41.094 1 21.55 84 PRO A O 1
ATOM 574 N N . SER A 1 85 ? 48.25 -70.188 -39.312 1 20.7 85 SER A N 1
ATOM 575 C CA . SER A 1 85 ? 48.656 -71.438 -39.969 1 20.7 85 SER A CA 1
ATOM 576 C C . SER A 1 85 ? 47.656 -71.812 -41.031 1 20.7 85 SER A C 1
ATOM 578 O O . SER A 1 85 ? 46.469 -71.5 -40.906 1 20.7 85 SER A O 1
ATOM 580 N N . SER A 1 86 ? 48.188 -72.5 -42.062 1 22.66 86 SER A N 1
ATOM 581 C CA . SER A 1 86 ? 47.844 -72.938 -43.406 1 22.66 86 SER A CA 1
ATOM 582 C C . SER A 1 86 ? 46.719 -73.938 -43.406 1 22.66 86 SER A C 1
ATOM 584 O O . SER A 1 86 ? 46.656 -74.812 -42.531 1 22.66 86 SER A O 1
ATOM 586 N N . PRO A 1 87 ? 45.625 -73.75 -44.219 1 22.14 87 PRO A N 1
ATOM 587 C CA . PRO A 1 87 ? 44.344 -74.438 -44.375 1 22.14 87 PRO A CA 1
ATOM 588 C C . PRO A 1 87 ? 44.5 -75.875 -44.875 1 22.14 87 PRO A C 1
ATOM 590 O O . PRO A 1 87 ? 44.969 -76.125 -46 1 22.14 87 PRO A O 1
ATOM 593 N N . THR A 1 88 ? 45.344 -76.688 -44.156 1 22.38 88 THR A N 1
ATOM 594 C CA . THR A 1 88 ? 45.562 -77.938 -44.844 1 22.38 88 THR A CA 1
ATOM 595 C C . THR A 1 88 ? 44.219 -78.562 -45.312 1 22.38 88 THR A C 1
ATOM 597 O O . THR A 1 88 ? 43.188 -78.25 -44.781 1 22.38 88 THR A O 1
ATOM 600 N N . GLY A 1 89 ? 44.312 -79.938 -45.812 1 21.44 89 GLY A N 1
ATOM 601 C CA . GLY A 1 89 ? 43.75 -80.812 -46.844 1 21.44 89 GLY A CA 1
ATOM 602 C C . GLY A 1 89 ? 42.375 -81.312 -46.531 1 21.44 89 GLY A C 1
ATOM 603 O O . GLY A 1 89 ? 41.906 -81.25 -45.406 1 21.44 89 GLY A O 1
ATOM 604 N N . ASN A 1 90 ? 41.562 -81.625 -47.531 1 22.22 90 ASN A N 1
ATOM 605 C CA . ASN A 1 90 ? 40.156 -81.812 -47.938 1 22.22 90 ASN A CA 1
ATOM 606 C C . ASN A 1 90 ? 39.594 -83.125 -47.344 1 22.22 90 ASN A C 1
ATOM 608 O O . ASN A 1 90 ? 38.688 -83.688 -47.938 1 22.22 90 ASN A O 1
ATOM 612 N N . ALA A 1 91 ? 40.25 -83.688 -46.219 1 23.56 91 ALA A N 1
ATOM 613 C CA . ALA A 1 91 ? 39.906 -85.125 -46.031 1 23.56 91 ALA A CA 1
ATOM 614 C C . ALA A 1 91 ? 38.406 -85.312 -46.031 1 23.56 91 ALA A C 1
ATOM 616 O O . ALA A 1 91 ? 37.625 -84.375 -45.781 1 23.56 91 ALA A O 1
ATOM 617 N N . ASN A 1 92 ? 38.125 -86.688 -46.125 1 25.89 92 ASN A N 1
ATOM 618 C CA . ASN A 1 92 ? 36.938 -87.5 -46.281 1 25.89 92 ASN A CA 1
ATOM 619 C C . ASN A 1 92 ? 35.906 -87.25 -45.188 1 25.89 92 ASN A C 1
ATOM 621 O O . ASN A 1 92 ? 36.156 -87.375 -44 1 25.89 92 ASN A O 1
ATOM 625 N N . GLN A 1 93 ? 35.188 -86.25 -45.312 1 29.19 93 GLN A N 1
ATOM 626 C CA . GLN A 1 93 ? 34.25 -85.875 -44.25 1 29.19 93 GLN A CA 1
ATOM 627 C C . GLN A 1 93 ? 33.375 -87 -43.844 1 29.19 93 GLN A C 1
ATOM 629 O O . GLN A 1 93 ? 32.719 -87.625 -44.688 1 29.19 93 GLN A O 1
ATOM 634 N N . PRO A 1 94 ? 33.906 -87.875 -42.812 1 33.28 94 PRO A N 1
ATOM 635 C CA . PRO A 1 94 ? 33.031 -89 -42.406 1 33.28 94 PRO A CA 1
ATOM 636 C C . PRO A 1 94 ? 31.547 -88.562 -42.406 1 33.28 94 PRO A C 1
ATOM 638 O O . PRO A 1 94 ? 31.234 -87.375 -42.344 1 33.28 94 PRO A O 1
ATOM 641 N N . PRO A 1 95 ? 30.641 -89.5 -42.906 1 32.5 95 PRO A N 1
ATOM 642 C CA . PRO A 1 95 ? 29.234 -89.125 -42.938 1 32.5 95 PRO A CA 1
ATOM 643 C C . PRO A 1 95 ? 28.781 -88.375 -41.688 1 32.5 95 PRO A C 1
ATOM 645 O O . PRO A 1 95 ? 29.25 -88.688 -40.594 1 32.5 95 PRO A O 1
ATOM 648 N N . LYS A 1 96 ? 28.578 -87.125 -41.75 1 40.44 96 LYS A N 1
ATOM 649 C CA . LYS A 1 96 ? 28.203 -86.188 -40.688 1 40.44 96 LYS A CA 1
ATOM 650 C C . LYS A 1 96 ? 27.266 -86.812 -39.688 1 40.44 96 LYS A C 1
ATOM 652 O O . LYS A 1 96 ? 26.188 -87.25 -40.031 1 40.44 96 LYS A O 1
ATOM 657 N N . ALA A 1 97 ? 27.703 -87.438 -38.625 1 41.31 97 ALA A N 1
ATOM 658 C CA . ALA A 1 97 ? 27.109 -88 -37.406 1 41.31 97 ALA A CA 1
ATOM 659 C C . ALA A 1 97 ? 25.828 -87.312 -37.031 1 41.31 97 ALA A C 1
ATOM 661 O O . ALA A 1 97 ? 25.688 -86.062 -37.25 1 41.31 97 ALA A O 1
ATOM 662 N N . SER A 1 98 ? 24.672 -88 -36.875 1 50.31 98 SER A N 1
ATOM 663 C CA . SER A 1 98 ? 23.359 -87.5 -36.469 1 50.31 98 SER A CA 1
ATOM 664 C C . SER A 1 98 ? 23.469 -86.562 -35.25 1 50.31 98 SER A C 1
ATOM 666 O O . SER A 1 98 ? 23.891 -87 -34.188 1 50.31 98 SER A O 1
ATOM 668 N N . SER A 1 99 ? 23.953 -85.5 -35.312 1 61.12 99 SER A N 1
ATOM 669 C CA . SER A 1 99 ? 24.188 -84.562 -34.219 1 61.12 99 SER A CA 1
ATOM 670 C C . SER A 1 99 ? 22.859 -84.125 -33.562 1 61.12 99 SER A C 1
ATOM 672 O O . SER A 1 99 ? 21.922 -83.75 -34.281 1 61.12 99 SER A O 1
ATOM 674 N N . SER A 1 100 ? 22.578 -84.5 -32.281 1 73.19 100 SER A N 1
ATOM 675 C CA . SER A 1 100 ? 21.406 -84.188 -31.484 1 73.19 100 SER A CA 1
ATOM 676 C C . SER A 1 100 ? 21.359 -82.688 -31.125 1 73.19 100 SER A C 1
ATOM 678 O O . SER A 1 100 ? 22.359 -82.125 -30.703 1 73.19 100 SER A O 1
ATOM 680 N N . ALA A 1 101 ? 20.422 -81.875 -31.641 1 79.06 101 ALA A N 1
ATOM 681 C CA . ALA A 1 101 ? 20.188 -80.5 -31.234 1 79.06 101 ALA A CA 1
ATOM 682 C C . ALA A 1 101 ? 19.25 -80.438 -30.031 1 79.06 101 ALA A C 1
ATOM 684 O O . ALA A 1 101 ? 18.078 -80.812 -30.125 1 79.06 101 ALA A O 1
ATOM 685 N N . VAL A 1 102 ? 19.844 -80.125 -28.828 1 81.06 102 VAL A N 1
ATOM 686 C CA . VAL A 1 102 ? 19.109 -80.188 -27.578 1 81.06 102 VAL A CA 1
ATOM 687 C C . VAL A 1 102 ? 18.797 -78.75 -27.094 1 81.06 102 VAL A C 1
ATOM 689 O O . VAL A 1 102 ? 19.641 -77.812 -27.234 1 81.06 102 VAL A O 1
ATOM 692 N N . SER A 1 103 ? 17.562 -78.5 -26.656 1 84.19 103 SER A N 1
ATOM 693 C CA . SER A 1 103 ? 17.141 -77.25 -26.047 1 84.19 103 SER A CA 1
ATOM 694 C C . SER A 1 103 ? 17.578 -77.188 -24.578 1 84.19 103 SER A C 1
ATOM 696 O O . SER A 1 103 ? 17.297 -78.125 -23.797 1 84.19 103 SER A O 1
ATOM 698 N N . ARG A 1 104 ? 18.312 -76.188 -24.219 1 82.94 104 ARG A N 1
ATOM 699 C CA . ARG A 1 104 ? 18.891 -76.125 -22.875 1 82.94 104 ARG A CA 1
ATOM 700 C C . ARG A 1 104 ? 18 -75.312 -21.938 1 82.94 104 ARG A C 1
ATOM 702 O O . ARG A 1 104 ? 17.391 -74.312 -22.344 1 82.94 104 ARG A O 1
ATOM 709 N N . TRP A 1 105 ? 17.844 -75.875 -20.719 1 84.81 105 TRP A N 1
ATOM 710 C CA . TRP A 1 105 ? 17.156 -75.188 -19.641 1 84.81 105 TRP A CA 1
ATOM 711 C C . TRP A 1 105 ? 18.016 -74.062 -19.078 1 84.81 105 TRP A C 1
ATOM 713 O O . TRP A 1 105 ? 19.25 -74.125 -19.125 1 84.81 105 TRP A O 1
ATOM 723 N N . GLY A 1 106 ? 17.422 -72.75 -18.703 1 84.69 106 GLY A N 1
ATOM 724 C CA . GLY A 1 106 ? 18.141 -71.688 -18.062 1 84.69 106 GLY A CA 1
ATOM 725 C C . GLY A 1 106 ? 17.406 -70.375 -18.094 1 84.69 106 GLY A C 1
ATOM 726 O O . GLY A 1 106 ? 16.875 -70 -19.125 1 84.69 106 GLY A O 1
ATOM 727 N N . ILE A 1 107 ? 17.219 -69.688 -17.031 1 84.69 107 ILE A N 1
ATOM 728 C CA . ILE A 1 107 ? 16.516 -68.438 -16.891 1 84.69 107 ILE A CA 1
ATOM 729 C C . ILE A 1 107 ? 17.406 -67.312 -17.344 1 84.69 107 ILE A C 1
ATOM 731 O O . ILE A 1 107 ? 16.938 -66.312 -17.891 1 84.69 107 ILE A O 1
ATOM 735 N N . GLY A 1 108 ? 18.688 -67.438 -17.438 1 82.81 108 GLY A N 1
ATOM 736 C CA . GLY A 1 108 ? 19.609 -66.375 -17.734 1 82.81 108 GLY A CA 1
ATOM 737 C C . GLY A 1 108 ? 19.516 -65.25 -16.734 1 82.81 108 GLY A C 1
ATOM 738 O O . GLY A 1 108 ? 18.656 -65.25 -15.859 1 82.81 108 GLY A O 1
ATOM 739 N N . TRP A 1 109 ? 20.344 -64.188 -16.875 1 87.44 109 TRP A N 1
ATOM 740 C CA . TRP A 1 109 ? 20.375 -63.094 -15.922 1 87.44 109 TRP A CA 1
ATOM 741 C C . TRP A 1 109 ? 19.656 -61.875 -16.469 1 87.44 109 TRP A C 1
ATOM 743 O O . TRP A 1 109 ? 19.328 -60.938 -15.727 1 87.44 109 TRP A O 1
ATOM 753 N N . GLU A 1 110 ? 19.281 -61.75 -17.609 1 86 110 GLU A N 1
ATOM 754 C CA . GLU A 1 110 ? 18.766 -60.531 -18.25 1 86 110 GLU A CA 1
ATOM 755 C C . GLU A 1 110 ? 17.328 -60.25 -17.828 1 86 110 GLU A C 1
ATOM 757 O O . GLU A 1 110 ? 17.016 -59.125 -17.391 1 86 110 GLU A O 1
ATOM 762 N N . THR A 1 111 ? 16.469 -61.281 -17.859 1 88.81 111 THR A N 1
ATOM 763 C CA . THR A 1 111 ? 15.047 -61.062 -17.594 1 88.81 111 THR A CA 1
ATOM 764 C C . THR A 1 111 ? 14.812 -60.688 -16.125 1 88.81 111 THR A C 1
ATOM 766 O O . THR A 1 111 ? 14.141 -59.719 -15.828 1 88.81 111 THR A O 1
ATOM 769 N N . PRO A 1 112 ? 15.438 -61.438 -15.188 1 91.81 112 PRO A N 1
ATOM 770 C CA . PRO A 1 112 ? 15.234 -61.031 -13.789 1 91.81 112 PRO A CA 1
ATOM 771 C C . PRO A 1 112 ? 15.875 -59.719 -13.445 1 91.81 112 PRO A C 1
ATOM 773 O O . PRO A 1 112 ? 15.336 -58.938 -12.648 1 91.81 112 PRO A O 1
ATOM 776 N N . THR A 1 113 ? 16.984 -59.375 -14.078 1 92.69 113 THR A N 1
ATOM 777 C CA . THR A 1 113 ? 17.656 -58.094 -13.805 1 92.69 113 THR A CA 1
ATOM 778 C C . THR A 1 113 ? 16.844 -56.938 -14.359 1 92.69 113 THR A C 1
ATOM 780 O O . THR A 1 113 ? 16.703 -55.906 -13.703 1 92.69 113 THR A O 1
ATOM 783 N N . LEU A 1 114 ? 16.234 -57.062 -15.461 1 90.94 114 LEU A N 1
ATOM 784 C CA . LEU A 1 114 ? 15.438 -56 -16.047 1 90.94 114 LEU A CA 1
ATOM 785 C C . LEU A 1 114 ? 14.164 -55.781 -15.234 1 90.94 114 LEU A C 1
ATOM 787 O O . LEU A 1 114 ? 13.75 -54.625 -15.039 1 90.94 114 LEU A O 1
ATOM 791 N N . MET A 1 115 ? 13.617 -56.812 -14.773 1 93.88 115 MET A N 1
ATOM 792 C CA . MET A 1 115 ? 12.422 -56.688 -13.938 1 93.88 115 MET A CA 1
ATOM 793 C C . MET A 1 115 ? 12.734 -55.938 -12.648 1 93.88 115 MET A C 1
ATOM 795 O O . MET A 1 115 ? 12 -55.031 -12.266 1 93.88 115 MET A O 1
ATOM 799 N N . ALA A 1 116 ? 13.859 -56.219 -12.102 1 95.31 116 ALA A N 1
ATOM 800 C CA . ALA A 1 116 ? 14.258 -55.562 -10.852 1 95.31 116 ALA A CA 1
ATOM 801 C C . ALA A 1 116 ? 14.719 -54.125 -11.094 1 95.31 116 ALA A C 1
ATOM 803 O O . ALA A 1 116 ? 14.328 -53.219 -10.375 1 95.31 116 ALA A O 1
ATOM 804 N N . ILE A 1 117 ? 15.461 -53.906 -12.117 1 95.62 117 ILE A N 1
ATOM 805 C CA . ILE A 1 117 ? 16.031 -52.594 -12.383 1 95.62 117 ILE A CA 1
ATOM 806 C C . ILE A 1 117 ? 14.922 -51.594 -12.727 1 95.62 117 ILE A C 1
ATOM 808 O O . ILE A 1 117 ? 14.961 -50.438 -12.312 1 95.62 117 ILE A O 1
ATOM 812 N N . PHE A 1 118 ? 13.922 -52 -13.414 1 95.44 118 PHE A N 1
ATOM 813 C CA . PHE A 1 118 ? 12.828 -51.094 -13.781 1 95.44 118 PHE A CA 1
ATOM 814 C C . PHE A 1 118 ? 12.016 -50.719 -12.555 1 95.44 118 PHE A C 1
ATOM 816 O O . PHE A 1 118 ? 11.555 -49.562 -12.445 1 95.44 118 PHE A O 1
ATOM 823 N N . TYR A 1 119 ? 11.867 -51.625 -11.688 1 96.62 119 TYR A N 1
ATOM 824 C CA . TYR A 1 119 ? 11.164 -51.312 -10.453 1 96.62 119 TYR A CA 1
ATOM 825 C C . TYR A 1 119 ? 11.969 -50.312 -9.609 1 96.62 119 TYR A C 1
ATOM 827 O O . TYR A 1 119 ? 11.414 -49.375 -9.055 1 96.62 119 TYR A O 1
ATOM 835 N N . ILE A 1 120 ? 13.281 -50.531 -9.578 1 97 120 ILE A N 1
ATOM 836 C CA . ILE A 1 120 ? 14.156 -49.656 -8.805 1 97 120 ILE A CA 1
ATOM 837 C C . ILE A 1 120 ? 14.211 -48.281 -9.453 1 97 120 ILE A C 1
ATOM 839 O O . ILE A 1 120 ? 14.227 -47.25 -8.766 1 97 120 ILE A O 1
ATOM 843 N N . LEU A 1 121 ? 14.219 -48.219 -10.711 1 96.81 121 LEU A N 1
ATOM 844 C CA . LEU A 1 121 ? 14.219 -46.938 -11.422 1 96.81 121 LEU A CA 1
ATOM 845 C C . LEU A 1 121 ? 12.914 -46.188 -11.18 1 96.81 121 LEU A C 1
ATOM 847 O O . LEU A 1 121 ? 12.906 -44.938 -11.07 1 96.81 121 LEU A O 1
ATOM 851 N N . ALA A 1 122 ? 11.828 -46.938 -11.109 1 96.94 122 ALA A N 1
ATOM 852 C CA . ALA A 1 122 ? 10.555 -46.312 -10.766 1 96.94 122 ALA A CA 1
ATOM 853 C C . ALA A 1 122 ? 10.609 -45.688 -9.367 1 96.94 122 ALA A C 1
ATOM 855 O O . ALA A 1 122 ? 10.195 -44.531 -9.172 1 96.94 122 ALA A O 1
ATOM 856 N N . LEU A 1 123 ? 11.148 -46.375 -8.461 1 97.06 123 LEU A N 1
ATOM 857 C CA . LEU A 1 123 ? 11.32 -45.875 -7.105 1 97.06 123 LEU A CA 1
ATOM 858 C C . LEU A 1 123 ? 12.242 -44.656 -7.09 1 97.06 123 LEU A C 1
ATOM 860 O O . LEU A 1 123 ? 11.961 -43.656 -6.402 1 97.06 123 LEU A O 1
ATOM 864 N N . ALA A 1 124 ? 13.242 -44.688 -7.855 1 97.31 124 ALA A N 1
ATOM 865 C CA . ALA A 1 124 ? 14.188 -43.594 -7.941 1 97.31 124 ALA A CA 1
ATOM 866 C C . ALA A 1 124 ? 13.508 -42.344 -8.508 1 97.31 124 ALA A C 1
ATOM 868 O O . ALA A 1 124 ? 13.75 -41.219 -8.031 1 97.31 124 ALA A O 1
ATOM 869 N N . MET A 1 125 ? 12.688 -42.469 -9.492 1 97.12 125 MET A N 1
ATOM 870 C CA . MET A 1 125 ? 11.977 -41.344 -10.07 1 97.12 125 MET A CA 1
ATOM 871 C C . MET A 1 125 ? 11.039 -40.688 -9.055 1 97.12 125 MET A C 1
ATOM 873 O O . MET A 1 125 ? 10.906 -39.469 -9.008 1 97.12 125 MET A O 1
ATOM 877 N N . ALA A 1 126 ? 10.43 -41.531 -8.305 1 97.19 126 ALA A N 1
ATOM 878 C CA . ALA A 1 126 ? 9.547 -41.031 -7.254 1 97.19 126 ALA A CA 1
ATOM 879 C C . ALA A 1 126 ? 10.328 -40.219 -6.238 1 97.19 126 ALA A C 1
ATOM 881 O O . ALA A 1 126 ? 9.891 -39.125 -5.844 1 97.19 126 ALA A O 1
ATOM 882 N N . PHE A 1 127 ? 11.484 -40.625 -5.91 1 97.31 127 PHE A N 1
ATOM 883 C CA . PHE A 1 127 ? 12.305 -39.906 -4.945 1 97.31 127 PHE A CA 1
ATOM 884 C C . PHE A 1 127 ? 12.852 -38.625 -5.559 1 97.31 127 PHE A C 1
ATOM 886 O O . PHE A 1 127 ? 12.906 -37.594 -4.895 1 97.31 127 PHE A O 1
ATOM 893 N N . VAL A 1 128 ? 13.273 -38.656 -6.75 1 97.38 128 VAL A N 1
ATOM 894 C CA . VAL A 1 128 ? 13.766 -37.469 -7.422 1 97.38 128 VAL A CA 1
ATOM 895 C C . VAL A 1 128 ? 12.656 -36.406 -7.484 1 97.38 128 VAL A C 1
ATOM 897 O O . VAL A 1 128 ? 12.914 -35.219 -7.281 1 97.38 128 VAL A O 1
ATOM 900 N N . HIS A 1 129 ? 11.516 -36.906 -7.773 1 97.31 129 HIS A N 1
ATOM 901 C CA . HIS A 1 129 ? 10.367 -36 -7.816 1 97.31 129 HIS A CA 1
ATOM 902 C C . HIS A 1 129 ? 10.109 -35.375 -6.457 1 97.31 129 HIS A C 1
ATOM 904 O O . HIS A 1 129 ? 9.883 -34.156 -6.363 1 97.31 129 HIS A O 1
ATOM 910 N N . LEU A 1 130 ? 10.148 -36.125 -5.426 1 97 130 LEU A N 1
ATOM 911 C CA . LEU A 1 130 ? 9.984 -35.625 -4.062 1 97 130 LEU A CA 1
ATOM 912 C C . LEU A 1 130 ? 11.086 -34.625 -3.711 1 97 130 LEU A C 1
ATOM 914 O O . LEU A 1 130 ? 10.805 -33.594 -3.125 1 97 130 LEU A O 1
ATOM 918 N N . PHE A 1 131 ? 12.266 -34.906 -4.109 1 96.69 131 PHE A N 1
ATOM 919 C CA . PHE A 1 131 ? 13.391 -34.031 -3.824 1 96.69 131 PHE A CA 1
ATOM 920 C C . PHE A 1 131 ? 13.25 -32.719 -4.586 1 96.69 131 PHE A C 1
ATOM 922 O O . PHE A 1 131 ? 13.586 -31.641 -4.062 1 96.69 131 PHE A O 1
ATOM 929 N N . LEU A 1 132 ? 12.805 -32.75 -5.711 1 96.44 132 LEU A N 1
ATOM 930 C CA . LEU A 1 132 ? 12.586 -31.562 -6.5 1 96.44 132 LEU A CA 1
ATOM 931 C C . LEU A 1 132 ? 11.594 -30.625 -5.812 1 96.44 132 LEU A C 1
ATOM 933 O O . LEU A 1 132 ? 11.859 -29.438 -5.648 1 96.44 132 LEU A O 1
ATOM 937 N N . PHE A 1 133 ? 10.484 -31.156 -5.383 1 97 133 PHE A N 1
ATOM 938 C CA . PHE A 1 133 ? 9.438 -30.344 -4.762 1 97 133 PHE A CA 1
ATOM 939 C C . PHE A 1 133 ? 9.898 -29.812 -3.41 1 97 133 PHE A C 1
ATOM 941 O O . PHE A 1 133 ? 9.586 -28.672 -3.045 1 97 133 PHE A O 1
ATOM 948 N N . ARG A 1 134 ? 10.672 -30.531 -2.74 1 95.5 134 ARG A N 1
ATOM 949 C CA . ARG A 1 134 ? 11.219 -30.047 -1.476 1 95.5 134 ARG A CA 1
ATOM 950 C C . ARG A 1 134 ? 12.25 -28.953 -1.71 1 95.5 134 ARG A C 1
ATOM 952 O O . ARG A 1 134 ? 12.352 -28 -0.928 1 95.5 134 ARG A O 1
ATOM 959 N N . TYR A 1 135 ? 12.984 -29.062 -2.73 1 95.75 135 TYR A N 1
ATOM 960 C CA . TYR A 1 135 ? 14.008 -28.094 -3.064 1 95.75 135 TYR A CA 1
ATOM 961 C C . TYR A 1 135 ? 13.391 -26.75 -3.443 1 95.75 135 TYR A C 1
ATOM 963 O O . TYR A 1 135 ? 13.875 -25.688 -3.037 1 95.75 135 TYR A O 1
ATOM 971 N N . ILE A 1 136 ? 12.328 -26.734 -4.16 1 95.56 136 ILE A N 1
ATOM 972 C CA . ILE A 1 136 ? 11.773 -25.484 -4.676 1 95.56 136 ILE A CA 1
ATOM 973 C C . ILE A 1 136 ? 10.758 -24.922 -3.688 1 95.56 136 ILE A C 1
ATOM 975 O O . ILE A 1 136 ? 10.344 -23.766 -3.807 1 95.56 136 ILE A O 1
ATOM 979 N N . ASP A 1 137 ? 10.414 -25.734 -2.748 1 95.25 137 ASP A N 1
ATOM 980 C CA . ASP A 1 137 ? 9.461 -25.281 -1.732 1 95.25 137 ASP A CA 1
ATOM 981 C C . ASP A 1 137 ? 9.969 -24.016 -1.032 1 95.25 137 ASP A C 1
ATOM 983 O O . ASP A 1 137 ? 11.094 -23.984 -0.534 1 95.25 137 ASP A O 1
ATOM 987 N N . GLY A 1 138 ? 9.18 -22.953 -1.116 1 93 138 GLY A N 1
ATOM 988 C CA . GLY A 1 138 ? 9.523 -21.703 -0.453 1 93 138 GLY A CA 1
ATOM 989 C C . GLY A 1 138 ? 10.328 -20.766 -1.33 1 93 138 GLY A C 1
ATOM 990 O O . GLY A 1 138 ? 10.617 -19.641 -0.934 1 93 138 GLY A O 1
ATOM 991 N N . LYS A 1 139 ? 10.633 -21.203 -2.492 1 93.62 139 LYS A N 1
ATOM 992 C CA . LYS A 1 139 ? 11.43 -20.359 -3.381 1 93.62 139 LYS A CA 1
ATOM 993 C C . LYS A 1 139 ? 10.539 -19.531 -4.301 1 93.62 139 LYS A C 1
ATOM 995 O O . LYS A 1 139 ? 9.367 -19.844 -4.488 1 93.62 139 LYS A O 1
ATOM 1000 N N . LYS A 1 140 ? 11.141 -18.5 -4.906 1 92.62 140 LYS A N 1
ATOM 1001 C CA . LYS A 1 140 ? 10.398 -17.547 -5.734 1 92.62 140 LYS A CA 1
ATOM 1002 C C . LYS A 1 140 ? 9.945 -18.203 -7.043 1 92.62 140 LYS A C 1
ATOM 1004 O O . LYS A 1 140 ? 10.734 -18.891 -7.703 1 92.62 140 LYS A O 1
ATOM 1009 N N . ALA A 1 141 ? 8.672 -17.938 -7.34 1 93.31 141 ALA A N 1
ATOM 1010 C CA . ALA A 1 141 ? 8.094 -18.531 -8.539 1 93.31 141 ALA A CA 1
ATOM 1011 C C . ALA A 1 141 ? 8.133 -17.562 -9.711 1 93.31 141 ALA A C 1
ATOM 1013 O O . ALA A 1 141 ? 7.992 -17.969 -10.867 1 93.31 141 ALA A O 1
ATOM 1014 N N . ASP A 1 142 ? 8.156 -16.344 -9.359 1 86 142 ASP A N 1
ATOM 1015 C CA . ASP A 1 142 ? 8.18 -15.312 -10.398 1 86 142 ASP A CA 1
ATOM 1016 C C . ASP A 1 142 ? 9.18 -14.211 -10.062 1 86 142 ASP A C 1
ATOM 1018 O O . ASP A 1 142 ? 9.828 -14.25 -9.016 1 86 142 ASP A O 1
ATOM 1022 N N . GLY A 1 143 ? 9.477 -13.406 -11.102 1 80.5 143 GLY A N 1
ATOM 1023 C CA . GLY A 1 143 ? 10.406 -12.305 -10.891 1 80.5 143 GLY A CA 1
ATOM 1024 C C . GLY A 1 143 ? 11.797 -12.602 -11.406 1 80.5 143 GLY A C 1
ATOM 1025 O O . GLY A 1 143 ? 12.039 -13.664 -11.977 1 80.5 143 GLY A O 1
ATOM 1026 N N . PRO A 1 144 ? 12.68 -11.594 -11.219 1 80.31 144 PRO A N 1
ATOM 1027 C CA . PRO A 1 144 ? 14.047 -11.758 -11.719 1 80.31 144 PRO A CA 1
ATOM 1028 C C . PRO A 1 144 ? 14.859 -12.766 -10.898 1 80.31 144 PRO A C 1
ATOM 1030 O O . PRO A 1 144 ? 15.758 -13.422 -11.438 1 80.31 144 PRO A O 1
ATOM 1033 N N . ASP A 1 145 ? 14.547 -12.984 -9.688 1 80.62 145 ASP A N 1
ATOM 1034 C CA . ASP A 1 145 ? 15.305 -13.867 -8.812 1 80.62 145 ASP A CA 1
ATOM 1035 C C . ASP A 1 145 ? 14.594 -15.211 -8.648 1 80.62 145 ASP A C 1
ATOM 1037 O O . ASP A 1 145 ? 14.781 -15.906 -7.645 1 80.62 145 ASP A O 1
ATOM 1041 N N . ARG A 1 146 ? 13.867 -15.508 -9.641 1 85.75 146 ARG A N 1
ATOM 1042 C CA . ARG A 1 146 ? 13.148 -16.781 -9.547 1 85.75 146 ARG A CA 1
ATOM 1043 C C . ARG A 1 146 ? 14.102 -17.953 -9.688 1 85.75 146 ARG A C 1
ATOM 1045 O O . ARG A 1 146 ? 15.141 -17.844 -10.344 1 85.75 146 ARG A O 1
ATOM 1052 N N . VAL A 1 147 ? 13.836 -19.047 -9.094 1 86.31 147 VAL A N 1
ATOM 1053 C CA . VAL A 1 147 ? 14.656 -20.25 -9.172 1 86.31 147 VAL A CA 1
ATOM 1054 C C . VAL A 1 147 ? 14.555 -20.859 -10.57 1 86.31 147 VAL A C 1
ATOM 1056 O O . VAL A 1 147 ? 15.562 -21.219 -11.172 1 86.31 147 VAL A O 1
ATOM 1059 N N . ALA A 1 148 ? 13.352 -20.984 -11.031 1 90.56 148 ALA A N 1
ATOM 1060 C CA . ALA A 1 148 ? 13.062 -21.484 -12.367 1 90.56 148 ALA A CA 1
ATOM 1061 C C . ALA A 1 148 ? 11.664 -21.078 -12.82 1 90.56 148 ALA A C 1
ATOM 1063 O O . ALA A 1 148 ? 10.766 -20.906 -12 1 90.56 148 ALA A O 1
ATOM 1064 N N . PRO A 1 149 ? 11.617 -20.891 -14.117 1 91.69 149 PRO A N 1
ATOM 1065 C CA . PRO A 1 149 ? 10.281 -20.562 -14.617 1 91.69 149 PRO A CA 1
ATOM 1066 C C . PRO A 1 149 ? 9.258 -21.656 -14.336 1 91.69 149 PRO A C 1
ATOM 1068 O O . PRO A 1 149 ? 9.602 -22.844 -14.328 1 91.69 149 PRO A O 1
ATOM 1071 N N . GLN A 1 150 ? 8.055 -21.344 -14.133 1 93.88 150 GLN A N 1
ATOM 1072 C CA . GLN A 1 150 ? 6.977 -22.266 -13.82 1 93.88 150 GLN A CA 1
ATOM 1073 C C . GLN A 1 150 ? 6.805 -23.312 -14.93 1 93.88 150 GLN A C 1
ATOM 1075 O O . GLN A 1 150 ? 6.547 -24.484 -14.648 1 93.88 150 GLN A O 1
ATOM 1080 N N . THR A 1 151 ? 6.992 -22.844 -16.156 1 93.5 151 THR A N 1
ATOM 1081 C CA . THR A 1 151 ? 6.863 -23.734 -17.312 1 93.5 151 THR A CA 1
ATOM 1082 C C . THR A 1 151 ? 7.867 -24.875 -17.234 1 93.5 151 THR A C 1
ATOM 1084 O O . THR A 1 151 ? 7.523 -26.031 -17.484 1 93.5 151 THR A O 1
ATOM 1087 N N . TYR A 1 152 ? 9.023 -24.625 -16.844 1 93.69 152 TYR A N 1
ATOM 1088 C CA . TYR A 1 152 ? 10.078 -25.625 -16.734 1 93.69 152 TYR A CA 1
ATOM 1089 C C . TYR A 1 152 ? 9.82 -26.578 -15.586 1 93.69 152 TYR A C 1
ATOM 1091 O O . TYR A 1 152 ? 10.07 -27.781 -15.695 1 93.69 152 TYR A O 1
ATOM 1099 N N . ILE A 1 153 ? 9.328 -26.078 -14.539 1 94.31 153 ILE A N 1
ATOM 1100 C CA . ILE A 1 153 ? 9.055 -26.906 -13.375 1 94.31 153 ILE A CA 1
ATOM 1101 C C . ILE A 1 153 ? 7.895 -27.859 -13.68 1 94.31 153 ILE A C 1
ATOM 1103 O O . ILE A 1 153 ? 7.945 -29.047 -13.352 1 94.31 153 ILE A O 1
ATOM 1107 N N . SER A 1 154 ? 6.867 -27.344 -14.328 1 93.94 154 SER A N 1
ATOM 1108 C CA . SER A 1 154 ? 5.738 -28.172 -14.711 1 93.94 154 SER A CA 1
ATOM 1109 C C . SER A 1 154 ? 6.176 -29.281 -15.672 1 93.94 154 SER A C 1
ATOM 1111 O O . SER A 1 154 ? 5.801 -30.438 -15.492 1 93.94 154 SER A O 1
ATOM 1113 N N . THR A 1 155 ? 6.992 -28.906 -16.625 1 93.94 155 THR A N 1
ATOM 1114 C CA . THR A 1 155 ? 7.48 -29.891 -17.594 1 93.94 155 THR A CA 1
ATOM 1115 C C . THR A 1 155 ? 8.367 -30.922 -16.906 1 93.94 155 THR A C 1
ATOM 1117 O O . THR A 1 155 ? 8.211 -32.125 -17.141 1 93.94 155 THR A O 1
ATOM 1120 N N . ALA A 1 156 ? 9.273 -30.531 -16.078 1 95.06 156 ALA A N 1
ATOM 1121 C CA . ALA A 1 156 ? 10.148 -31.438 -15.359 1 95.06 156 ALA A CA 1
ATOM 1122 C C . ALA A 1 156 ? 9.344 -32.406 -14.484 1 95.06 156 ALA A C 1
ATOM 1124 O O . ALA A 1 156 ? 9.625 -33.594 -14.445 1 95.06 156 ALA A O 1
ATOM 1125 N N . SER A 1 157 ? 8.383 -31.875 -13.82 1 96.06 157 SER A N 1
ATOM 1126 C CA . SER A 1 157 ? 7.523 -32.688 -12.969 1 96.06 157 SER A CA 1
ATOM 1127 C C . SER A 1 157 ? 6.781 -33.75 -13.781 1 96.06 157 SER A C 1
ATOM 1129 O O . SER A 1 157 ? 6.707 -34.906 -13.383 1 96.06 157 SER A O 1
ATOM 1131 N N . ASN A 1 158 ? 6.324 -33.375 -14.906 1 94.88 158 ASN A N 1
ATOM 1132 C CA . ASN A 1 158 ? 5.594 -34.312 -15.758 1 94.88 158 ASN A CA 1
ATOM 1133 C C . ASN A 1 158 ? 6.52 -35.375 -16.359 1 94.88 158 ASN A C 1
ATOM 1135 O O . ASN A 1 158 ? 6.137 -36.531 -16.484 1 94.88 158 ASN A O 1
ATOM 1139 N N . ILE A 1 159 ? 7.668 -34.969 -16.688 1 94.31 159 ILE A N 1
ATOM 1140 C CA . ILE A 1 159 ? 8.641 -35.938 -17.203 1 94.31 159 ILE A CA 1
ATOM 1141 C C . ILE A 1 159 ? 8.969 -36.969 -16.141 1 94.31 159 ILE A C 1
ATOM 1143 O O . ILE A 1 159 ? 9.031 -38.188 -16.422 1 94.31 159 ILE A O 1
ATOM 1147 N N . LEU A 1 160 ? 9.109 -36.531 -14.961 1 96.12 160 LEU A N 1
ATOM 1148 C CA . LEU A 1 160 ? 9.422 -37.469 -13.875 1 96.12 160 LEU A CA 1
ATOM 1149 C C . LEU A 1 160 ? 8.25 -38.406 -13.594 1 96.12 160 LEU A C 1
ATOM 1151 O O . LEU A 1 160 ? 8.445 -39.594 -13.398 1 96.12 160 LEU A O 1
ATOM 1155 N N . ALA A 1 161 ? 7.078 -37.906 -13.602 1 95.69 161 ALA A N 1
ATOM 1156 C CA . ALA A 1 161 ? 5.898 -38.719 -13.367 1 95.69 161 ALA A CA 1
ATOM 1157 C C . ALA A 1 161 ? 5.711 -39.75 -14.484 1 95.69 161 ALA A C 1
ATOM 1159 O O . ALA A 1 161 ? 5.426 -40.906 -14.227 1 95.69 161 ALA A O 1
ATOM 1160 N N . ASN A 1 162 ? 5.914 -39.281 -15.68 1 92.38 162 ASN A N 1
ATOM 1161 C CA . ASN A 1 162 ? 5.785 -40.156 -16.828 1 92.38 162 ASN A CA 1
ATOM 1162 C C . ASN A 1 162 ? 6.902 -41.219 -16.844 1 92.38 162 ASN A C 1
ATOM 1164 O O . ASN A 1 162 ? 6.672 -42.375 -17.219 1 92.38 162 ASN A O 1
ATOM 1168 N N . ALA A 1 163 ? 8.07 -40.812 -16.516 1 92.88 163 ALA A N 1
ATOM 1169 C CA . ALA A 1 163 ? 9.172 -41.75 -16.422 1 92.88 163 ALA A CA 1
ATOM 1170 C C . ALA A 1 163 ? 8.891 -42.844 -15.383 1 92.88 163 ALA A C 1
ATOM 1172 O O . ALA A 1 163 ? 9.164 -44.031 -15.602 1 92.88 163 ALA A O 1
ATOM 1173 N N . PHE A 1 164 ? 8.32 -42.438 -14.312 1 94.94 164 PHE A N 1
ATOM 1174 C CA . PHE A 1 164 ? 7.906 -43.375 -13.281 1 94.94 164 PHE A CA 1
ATOM 1175 C C . PHE A 1 164 ? 6.945 -44.406 -13.852 1 94.94 164 PHE A C 1
ATOM 1177 O O . PHE A 1 164 ? 7.152 -45.625 -13.68 1 94.94 164 PHE A O 1
ATOM 1184 N N . SER A 1 165 ? 5.945 -43.938 -14.438 1 92.94 165 SER A N 1
ATOM 1185 C CA . SER A 1 165 ? 4.934 -44.812 -15.008 1 92.94 165 SER A CA 1
ATOM 1186 C C . SER A 1 165 ? 5.539 -45.75 -16.047 1 92.94 165 SER A C 1
ATOM 1188 O O . SER A 1 165 ? 5.199 -46.938 -16.094 1 92.94 165 SER A O 1
ATOM 1190 N N . PHE A 1 166 ? 6.461 -45.281 -16.812 1 88.44 166 PHE A N 1
ATOM 1191 C CA . PHE A 1 166 ? 7.105 -46.062 -17.859 1 88.44 166 PHE A CA 1
ATOM 1192 C C . PHE A 1 166 ? 7.906 -47.219 -17.25 1 88.44 166 PHE A C 1
ATOM 1194 O O . PHE A 1 166 ? 7.781 -48.375 -17.688 1 88.44 166 PHE A O 1
ATOM 1201 N N . PHE A 1 167 ? 8.664 -46.938 -16.297 1 93.31 167 PHE A N 1
ATOM 1202 C CA . PHE A 1 167 ? 9.523 -47.938 -15.68 1 93.31 167 PHE A CA 1
ATOM 1203 C C . PHE A 1 167 ? 8.703 -48.969 -14.945 1 93.31 167 PHE A C 1
ATOM 1205 O O . PHE A 1 167 ? 8.977 -50.188 -15.047 1 93.31 167 PHE A O 1
ATOM 1212 N N . LEU A 1 168 ? 7.723 -48.531 -14.273 1 94.56 168 LEU A N 1
ATOM 1213 C CA . LEU A 1 168 ? 6.914 -49.5 -13.523 1 94.56 168 LEU A CA 1
ATOM 1214 C C . LEU A 1 168 ? 6.117 -50.375 -14.469 1 94.56 168 LEU A C 1
ATOM 1216 O O . LEU A 1 168 ? 6.012 -51.594 -14.25 1 94.56 168 LEU A O 1
ATOM 1220 N N . LYS A 1 169 ? 5.57 -49.812 -15.516 1 91.31 169 LYS A N 1
ATOM 1221 C CA . LYS A 1 169 ? 4.848 -50.594 -16.516 1 91.31 169 LYS A CA 1
ATOM 1222 C C . LYS A 1 169 ? 5.762 -51.625 -17.172 1 91.31 169 LYS A C 1
ATOM 1224 O O . LYS A 1 169 ? 5.348 -52.75 -17.453 1 91.31 169 LYS A O 1
ATOM 1229 N N . SER A 1 170 ? 6.953 -51.188 -17.438 1 89.62 170 SER A N 1
ATOM 1230 C CA . SER A 1 170 ? 7.918 -52.094 -18.047 1 89.62 170 SER A CA 1
ATOM 1231 C C . SER A 1 170 ? 8.211 -53.281 -17.141 1 89.62 170 SER A C 1
ATOM 1233 O O . SER A 1 170 ? 8.266 -54.438 -17.594 1 89.62 170 SER A O 1
ATOM 1235 N N . ALA A 1 171 ? 8.328 -53.031 -15.906 1 93.69 171 ALA A N 1
ATOM 1236 C CA . ALA A 1 171 ? 8.562 -54.125 -14.945 1 93.69 171 ALA A CA 1
ATOM 1237 C C . ALA A 1 171 ? 7.367 -55.062 -14.875 1 93.69 171 ALA A C 1
ATOM 1239 O O . ALA A 1 171 ? 7.531 -56.281 -14.914 1 93.69 171 ALA A O 1
ATOM 1240 N N . LEU A 1 172 ? 6.211 -54.531 -14.852 1 93.94 172 LEU A N 1
ATOM 1241 C CA . LEU A 1 172 ? 5 -55.344 -14.727 1 93.94 172 LEU A CA 1
ATOM 1242 C C . LEU A 1 172 ? 4.738 -56.125 -16 1 93.94 172 LEU A C 1
ATOM 1244 O O . LEU A 1 172 ? 4.215 -57.25 -15.953 1 93.94 172 LEU A O 1
ATOM 1248 N N . THR A 1 173 ? 5.066 -55.5 -17.125 1 90.44 173 THR A N 1
ATOM 1249 C CA . THR A 1 173 ? 4.902 -56.219 -18.375 1 90.44 173 THR A CA 1
ATOM 1250 C C . THR A 1 173 ? 5.762 -57.469 -18.406 1 90.44 173 THR A C 1
ATOM 1252 O O . THR A 1 173 ? 5.301 -58.531 -18.844 1 90.44 173 THR A O 1
ATOM 1255 N N . ILE A 1 174 ? 6.992 -57.375 -17.984 1 90.31 174 ILE A N 1
ATOM 1256 C CA . ILE A 1 174 ? 7.871 -58.531 -17.906 1 90.31 174 ILE A CA 1
ATOM 1257 C C . ILE A 1 174 ? 7.277 -59.562 -16.969 1 90.31 174 ILE A C 1
ATOM 1259 O O . ILE A 1 174 ? 7.234 -60.75 -17.297 1 90.31 174 ILE A O 1
ATOM 1263 N N . ALA A 1 175 ? 6.824 -59.094 -15.875 1 93.62 175 ALA A N 1
ATOM 1264 C CA . ALA A 1 175 ? 6.207 -60 -14.906 1 93.62 175 ALA A CA 1
ATOM 1265 C C . ALA A 1 175 ? 4.961 -60.656 -15.492 1 93.62 175 ALA A C 1
ATOM 1267 O O . ALA A 1 175 ? 4.73 -61.844 -15.281 1 93.62 175 ALA A O 1
ATOM 1268 N N . PHE A 1 176 ? 4.184 -59.969 -16.188 1 93.06 176 PHE A N 1
ATOM 1269 C CA . PHE A 1 176 ? 2.975 -60.469 -16.828 1 93.06 176 PHE A CA 1
ATOM 1270 C C . PHE A 1 176 ? 3.299 -61.594 -17.781 1 93.06 176 PHE A C 1
ATOM 1272 O O . PHE A 1 176 ? 2.67 -62.656 -17.719 1 93.06 176 PHE A O 1
ATOM 1279 N N . VAL A 1 177 ? 4.285 -61.469 -18.625 1 89.75 177 VAL A N 1
ATOM 1280 C CA . VAL A 1 177 ? 4.656 -62.438 -19.641 1 89.75 177 VAL A CA 1
ATOM 1281 C C . VAL A 1 177 ? 5.141 -63.719 -18.953 1 89.75 177 VAL A C 1
ATOM 1283 O O . VAL A 1 177 ? 4.773 -64.812 -19.359 1 89.75 177 VAL A O 1
ATOM 1286 N N . GLN A 1 178 ? 5.902 -63.562 -17.953 1 92.5 178 GLN A N 1
ATOM 1287 C CA . GLN A 1 178 ? 6.398 -64.75 -17.25 1 92.5 178 GLN A CA 1
ATOM 1288 C C . GLN A 1 178 ? 5.25 -65.562 -16.625 1 92.5 178 GLN A C 1
ATOM 1290 O O . GLN A 1 178 ? 5.219 -66.75 -16.719 1 92.5 178 GLN A O 1
ATOM 1295 N N . HIS A 1 179 ? 4.375 -64.875 -16.016 1 93.75 179 HIS A N 1
ATOM 1296 C CA . HIS A 1 179 ? 3.262 -65.562 -15.375 1 93.75 179 HIS A CA 1
ATOM 1297 C C . HIS A 1 179 ? 2.312 -66.125 -16.406 1 93.75 179 HIS A C 1
ATOM 1299 O O . HIS A 1 179 ? 1.715 -67.188 -16.156 1 93.75 179 HIS A O 1
ATOM 1305 N N . LEU A 1 180 ? 2.109 -65.438 -17.453 1 91.62 180 LEU A N 1
ATOM 1306 C CA . LEU A 1 180 ? 1.287 -66 -18.531 1 91.62 180 LEU A CA 1
ATOM 1307 C C . LEU A 1 180 ? 1.813 -67.375 -19 1 91.62 180 LEU A C 1
ATOM 1309 O O . LEU A 1 180 ? 1.051 -68.312 -19.109 1 91.62 180 LEU A O 1
ATOM 1313 N N . TRP A 1 181 ? 3.094 -67.5 -19.25 1 90.38 181 TRP A N 1
ATOM 1314 C CA . TRP A 1 181 ? 3.693 -68.688 -19.734 1 90.38 181 TRP A CA 1
ATOM 1315 C C . TRP A 1 181 ? 3.654 -69.812 -18.656 1 90.38 181 TRP A C 1
ATOM 1317 O O . TRP A 1 181 ? 3.551 -71 -18.953 1 90.38 181 TRP A O 1
ATOM 1327 N N . HIS A 1 182 ? 3.709 -69.375 -17.453 1 91.56 182 HIS A N 1
ATOM 1328 C CA . HIS A 1 182 ? 3.551 -70.375 -16.391 1 91.56 182 HIS A CA 1
ATOM 1329 C C . HIS A 1 182 ? 2.152 -71 -16.391 1 91.56 182 HIS A C 1
ATOM 1331 O O . HIS A 1 182 ? 1.997 -72.188 -16.266 1 91.56 182 HIS A O 1
ATOM 1337 N N . LEU A 1 183 ? 1.182 -70.188 -16.578 1 91.5 183 LEU A N 1
ATOM 1338 C CA . LEU A 1 183 ? -0.2 -70.625 -16.578 1 91.5 183 LEU A CA 1
ATOM 1339 C C . LEU A 1 183 ? -0.455 -71.562 -17.766 1 91.5 183 LEU A C 1
ATOM 1341 O O . LEU A 1 183 ? -1.192 -72.562 -17.641 1 91.5 183 LEU A O 1
ATOM 1345 N N . MET A 1 184 ? 0.163 -71.312 -18.875 1 90.56 184 MET A N 1
ATOM 1346 C CA . MET A 1 184 ? -0.027 -72.125 -20.047 1 90.56 184 MET A CA 1
ATOM 1347 C C . MET A 1 184 ? 0.629 -73.5 -19.875 1 90.56 184 MET A C 1
ATOM 1349 O O . MET A 1 184 ? 0.291 -74.438 -20.562 1 90.56 184 MET A O 1
ATOM 1353 N N . ARG A 1 185 ? 1.501 -73.625 -18.969 1 89.44 185 ARG A N 1
ATOM 1354 C CA . ARG A 1 185 ? 2.164 -74.875 -18.688 1 89.44 185 ARG A CA 1
ATOM 1355 C C . ARG A 1 185 ? 1.346 -75.75 -17.703 1 89.44 185 ARG A C 1
ATOM 1357 O O . ARG A 1 185 ? 1.44 -76.938 -17.703 1 89.44 185 ARG A O 1
ATOM 1364 N N . VAL A 1 186 ? 0.568 -75.125 -16.953 1 89.06 186 VAL A N 1
ATOM 1365 C CA . VAL A 1 186 ? -0.088 -75.812 -15.867 1 89.06 186 VAL A CA 1
ATOM 1366 C C . VAL A 1 186 ? -1.556 -76.062 -16.203 1 89.06 186 VAL A C 1
ATOM 1368 O O . VAL A 1 186 ? -2.154 -77.062 -15.766 1 89.06 186 VAL A O 1
ATOM 1371 N N . GLN A 1 187 ? -2.109 -75.25 -17.016 1 89.12 187 GLN A N 1
ATOM 1372 C CA . GLN A 1 187 ? -3.545 -75.312 -17.25 1 89.12 187 GLN A CA 1
ATOM 1373 C C . GLN A 1 187 ? -3.852 -75.438 -18.75 1 89.12 187 GLN A C 1
ATOM 1375 O O . GLN A 1 187 ? -3.184 -74.812 -19.578 1 89.12 187 GLN A O 1
ATOM 1380 N N . THR A 1 188 ? -4.848 -76.312 -19.047 1 91.25 188 THR A N 1
ATOM 1381 C CA . THR A 1 188 ? -5.383 -76.438 -20.391 1 91.25 188 THR A CA 1
ATOM 1382 C C . THR A 1 188 ? -6.395 -75.312 -20.672 1 91.25 188 THR A C 1
ATOM 1384 O O . THR A 1 188 ? -7.289 -75.062 -19.859 1 91.25 188 THR A O 1
ATOM 1387 N N . MET A 1 189 ? -6.086 -74.625 -21.719 1 90.06 189 MET A N 1
ATOM 1388 C CA . MET A 1 189 ? -6.961 -73.5 -22.031 1 90.06 189 MET A CA 1
ATOM 1389 C C . MET A 1 189 ? -7.363 -73.5 -23.516 1 90.06 189 MET A C 1
ATOM 1391 O O . MET A 1 189 ? -6.68 -74.125 -24.328 1 90.06 189 MET A O 1
ATOM 1395 N N . LYS A 1 190 ? -8.453 -72.875 -23.688 1 89 190 LYS A N 1
ATOM 1396 C CA . LYS A 1 190 ? -8.891 -72.688 -25.078 1 89 190 LYS A CA 1
ATOM 1397 C C . LYS A 1 190 ? -7.992 -71.75 -25.844 1 89 190 LYS A C 1
ATOM 1399 O O . LYS A 1 190 ? -7.441 -70.812 -25.266 1 89 190 LYS A O 1
ATOM 1404 N N . ILE A 1 191 ? -7.91 -71.938 -27.094 1 88.81 191 ILE A N 1
ATOM 1405 C CA . ILE A 1 191 ? -7.086 -71.062 -27.938 1 88.81 191 ILE A CA 1
ATOM 1406 C C . ILE A 1 191 ? -7.625 -69.625 -27.891 1 88.81 191 ILE A C 1
ATOM 1408 O O . ILE A 1 191 ? -6.852 -68.688 -27.875 1 88.81 191 ILE A O 1
ATOM 1412 N N . SER A 1 192 ? -8.93 -69.5 -27.828 1 84.56 192 SER A N 1
ATOM 1413 C CA . SER A 1 192 ? -9.531 -68.125 -27.734 1 84.56 192 SER A CA 1
ATOM 1414 C C . SER A 1 192 ? -9.156 -67.438 -26.422 1 84.56 192 SER A C 1
ATOM 1416 O O . SER A 1 192 ? -8.938 -66.25 -26.406 1 84.56 192 SER A O 1
ATOM 1418 N N . THR A 1 193 ? -9.055 -68.25 -25.375 1 85.56 193 THR A N 1
ATOM 1419 C CA . THR A 1 193 ? -8.664 -67.688 -24.078 1 85.56 193 THR A CA 1
ATOM 1420 C C . THR A 1 193 ? -7.207 -67.25 -24.094 1 85.56 193 THR A C 1
ATOM 1422 O O . THR A 1 193 ? -6.871 -66.188 -23.562 1 85.56 193 THR A O 1
ATOM 1425 N N . ILE A 1 194 ? -6.375 -68 -24.719 1 86.69 194 ILE A N 1
ATOM 1426 C CA . ILE A 1 194 ? -4.961 -67.688 -24.812 1 86.69 194 ILE A CA 1
ATOM 1427 C C . ILE A 1 194 ? -4.789 -66.375 -25.641 1 86.69 194 ILE A C 1
ATOM 1429 O O . ILE A 1 194 ? -3.977 -65.5 -25.297 1 86.69 194 ILE A O 1
ATOM 1433 N N . GLU A 1 195 ? -5.586 -66.312 -26.625 1 84.19 195 GLU A N 1
ATOM 1434 C CA . GLU A 1 195 ? -5.562 -65.062 -27.453 1 84.19 195 GLU A CA 1
ATOM 1435 C C . GLU A 1 195 ? -5.941 -63.844 -26.625 1 84.19 195 GLU A C 1
ATOM 1437 O O . GLU A 1 195 ? -5.289 -62.812 -26.734 1 84.19 195 GLU A O 1
ATOM 1442 N N . THR A 1 196 ? -6.918 -64 -25.859 1 82.69 196 THR A N 1
ATOM 1443 C CA . THR A 1 196 ? -7.371 -62.906 -25.031 1 82.69 196 THR A CA 1
ATOM 1444 C C . THR A 1 196 ? -6.293 -62.531 -24.016 1 82.69 196 THR A C 1
ATOM 1446 O O . THR A 1 196 ? -6.086 -61.344 -23.734 1 82.69 196 THR A O 1
ATOM 1449 N N . LEU A 1 197 ? -5.613 -63.469 -23.484 1 83.94 197 LEU A N 1
ATOM 1450 C CA . LEU A 1 197 ? -4.594 -63.219 -22.469 1 83.94 197 LEU A CA 1
ATOM 1451 C C . LEU A 1 197 ? -3.391 -62.5 -23.078 1 83.94 197 LEU A C 1
ATOM 1453 O O . LEU A 1 197 ? -2.785 -61.656 -22.438 1 83.94 197 LEU A O 1
ATOM 1457 N N . PHE A 1 198 ? -3.088 -62.781 -24.297 1 81 198 PHE A N 1
ATOM 1458 C CA . PHE A 1 198 ? -2.006 -62.094 -24.984 1 81 198 PHE A CA 1
ATOM 1459 C C . PHE A 1 198 ? -2.418 -60.656 -25.328 1 81 198 PHE A C 1
ATOM 1461 O O . PHE A 1 198 ? -1.576 -59.781 -25.375 1 81 198 PHE A O 1
ATOM 1468 N N . GLY A 1 199 ? -3.646 -60.438 -25.453 1 77.06 199 GLY A N 1
ATOM 1469 C CA . GLY A 1 199 ? -4.168 -59.125 -25.844 1 77.06 199 GLY A CA 1
ATOM 1470 C C . GLY A 1 199 ? -4.375 -58.219 -24.672 1 77.06 199 GLY A C 1
ATOM 1471 O O . GLY A 1 199 ? -4.25 -57 -24.812 1 77.06 199 GLY A O 1
ATOM 1472 N N . ILE A 1 200 ? -4.664 -58.688 -23.5 1 80.06 200 ILE A N 1
ATOM 1473 C CA . ILE A 1 200 ? -5.027 -57.875 -22.344 1 80.06 200 ILE A CA 1
ATOM 1474 C C . ILE A 1 200 ? -3.803 -57.094 -21.859 1 80.06 200 ILE A C 1
ATOM 1476 O O . ILE A 1 200 ? -3.936 -56.062 -21.188 1 80.06 200 ILE A O 1
ATOM 1480 N N . LYS A 1 201 ? -2.654 -57.562 -22.234 1 76.19 201 LYS A N 1
ATOM 1481 C CA . LYS A 1 201 ? -1.434 -56.844 -21.875 1 76.19 201 LYS A CA 1
ATOM 1482 C C . LYS A 1 201 ? -1.427 -55.438 -22.453 1 76.19 201 LYS A C 1
ATOM 1484 O O . LYS A 1 201 ? -0.95 -54.5 -21.812 1 76.19 201 LYS A O 1
ATOM 1489 N N . SER A 1 202 ? -2.035 -55.25 -23.672 1 68.62 202 SER A N 1
ATOM 1490 C CA . SER A 1 202 ? -1.993 -53.969 -24.375 1 68.62 202 SER A CA 1
ATOM 1491 C C . SER A 1 202 ? -3.354 -53.281 -24.344 1 68.62 202 SER A C 1
ATOM 1493 O O . SER A 1 202 ? -3.436 -52.062 -24.391 1 68.62 202 SER A O 1
ATOM 1495 N N . ASN A 1 203 ? -4.438 -54.125 -24.312 1 70.25 203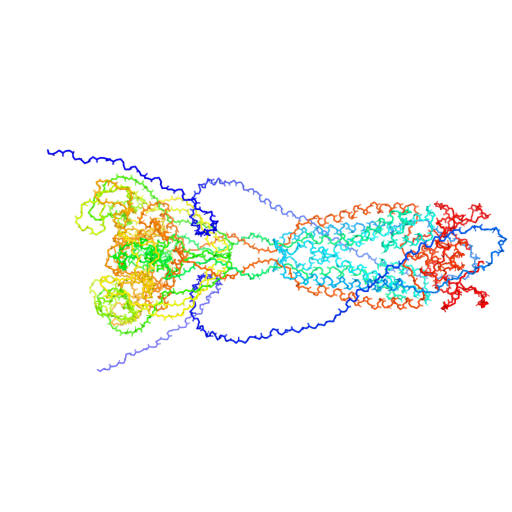 ASN A N 1
ATOM 1496 C CA . ASN A 1 203 ? -5.785 -53.562 -24.328 1 70.25 203 ASN A CA 1
ATOM 1497 C C . ASN A 1 203 ? -6.641 -54.125 -23.203 1 70.25 203 ASN A C 1
ATOM 1499 O O . ASN A 1 203 ? -7.293 -55.156 -23.359 1 70.25 203 ASN A O 1
ATOM 1503 N N . PRO A 1 204 ? -6.711 -53.312 -22.188 1 65.88 204 PRO A N 1
ATOM 1504 C CA . PRO A 1 204 ? -7.457 -53.812 -21.031 1 65.88 204 PRO A CA 1
ATOM 1505 C C . PRO A 1 204 ? -8.945 -53.969 -21.328 1 65.88 204 PRO A C 1
ATOM 1507 O O . PRO A 1 204 ? -9.648 -54.688 -20.594 1 65.88 204 PRO A O 1
ATOM 1510 N N . LEU A 1 205 ? -9.383 -53.406 -22.391 1 65.94 205 LEU A N 1
ATOM 1511 C CA . LEU A 1 205 ? -10.812 -53.5 -22.688 1 65.94 205 LEU A CA 1
ATOM 1512 C C . LEU A 1 205 ? -11.188 -54.906 -23.094 1 65.94 205 LEU A C 1
ATOM 1514 O O . LEU A 1 205 ? -12.367 -55.281 -23.062 1 65.94 205 LEU A O 1
ATOM 1518 N N . GLN A 1 206 ? -10.25 -55.688 -23.391 1 65 206 GLN A N 1
ATOM 1519 C CA . GLN A 1 206 ? -10.516 -57.062 -23.797 1 65 206 GLN A CA 1
ATOM 1520 C C . GLN A 1 206 ? -10.742 -57.969 -22.594 1 65 206 GLN A C 1
ATOM 1522 O O . GLN A 1 206 ? -11.125 -59.125 -22.734 1 65 206 GLN A O 1
ATOM 1527 N N . ILE A 1 207 ? -10.531 -57.438 -21.312 1 61.06 207 ILE A N 1
ATOM 1528 C CA . ILE A 1 207 ? -10.703 -58.188 -20.094 1 61.06 207 ILE A CA 1
ATOM 1529 C C . ILE A 1 207 ? -12.156 -58.625 -19.953 1 61.06 207 ILE A C 1
ATOM 1531 O O . ILE A 1 207 ? -12.453 -59.625 -19.281 1 61.06 207 ILE A O 1
ATOM 1535 N N . VAL A 1 208 ? -13.008 -58.156 -20.766 1 60.53 208 VAL A N 1
ATOM 1536 C CA . VAL A 1 208 ? -14.438 -58.25 -20.5 1 60.53 208 VAL A CA 1
ATOM 1537 C C . VAL A 1 208 ? -14.891 -59.719 -20.609 1 60.53 208 VAL A C 1
ATOM 1539 O O . VAL A 1 208 ? -16.031 -60.031 -20.312 1 60.53 208 VAL A O 1
ATOM 1542 N N . THR A 1 209 ? -14.039 -60.656 -21.141 1 63.94 209 THR A N 1
ATOM 1543 C CA . THR A 1 209 ? -14.711 -61.938 -21.297 1 63.94 209 THR A CA 1
ATOM 1544 C C . THR A 1 209 ? -14.625 -62.75 -20.016 1 63.94 209 THR A C 1
ATOM 1546 O O . THR A 1 209 ? -13.562 -62.844 -19.406 1 63.94 209 THR A O 1
ATOM 1549 N N . SER A 1 210 ? -15.703 -63.094 -19.422 1 67 210 SER A N 1
ATOM 1550 C CA . SER A 1 210 ? -15.891 -63.844 -18.172 1 67 210 SER A CA 1
ATOM 1551 C C . SER A 1 210 ? -14.938 -65.062 -18.109 1 67 210 SER A C 1
ATOM 1553 O O . SER A 1 210 ? -14.414 -65.375 -17.031 1 67 210 SER A O 1
ATOM 1555 N N . ALA A 1 211 ? -14.555 -65.625 -19.234 1 70.81 211 ALA A N 1
ATOM 1556 C CA . ALA A 1 211 ? -13.703 -66.812 -19.203 1 70.81 211 ALA A CA 1
ATOM 1557 C C . ALA A 1 211 ? -12.266 -66.438 -18.844 1 70.81 211 ALA A C 1
ATOM 1559 O O . ALA A 1 211 ? -11.617 -67.188 -18.078 1 70.81 211 ALA A O 1
ATOM 1560 N N . ALA A 1 212 ? -11.852 -65.312 -19.25 1 75.06 212 ALA A N 1
ATOM 1561 C CA . ALA A 1 212 ? -10.484 -64.875 -18.969 1 75.06 212 ALA A CA 1
ATOM 1562 C C . ALA A 1 212 ? -10.312 -64.5 -17.5 1 75.06 212 ALA A C 1
ATOM 1564 O O . ALA A 1 212 ? -9.297 -64.812 -16.875 1 75.06 212 ALA A O 1
ATOM 1565 N N . ILE A 1 213 ? -11.281 -63.906 -16.953 1 79.56 213 ILE A N 1
ATOM 1566 C CA . ILE A 1 213 ? -11.203 -63.469 -15.562 1 79.56 213 ILE A CA 1
ATOM 1567 C C . ILE A 1 213 ? -11.203 -64.688 -14.625 1 79.56 213 ILE A C 1
ATOM 1569 O O . ILE A 1 213 ? -10.484 -64.688 -13.625 1 79.56 213 ILE A O 1
ATOM 1573 N N . ARG A 1 214 ? -11.938 -65.688 -15.031 1 79.25 214 ARG A N 1
ATOM 1574 C CA . ARG A 1 214 ? -12.039 -66.875 -14.18 1 79.25 214 ARG A CA 1
ATOM 1575 C C . ARG A 1 214 ? -10.773 -67.688 -14.273 1 79.25 214 ARG A C 1
ATOM 1577 O O . ARG A 1 214 ? -10.32 -68.25 -13.266 1 79.25 214 ARG A O 1
ATOM 1584 N N . SER A 1 215 ? -10.195 -67.688 -15.383 1 78.88 215 SER A N 1
ATOM 1585 C CA . SER A 1 215 ? -9.062 -68.625 -15.594 1 78.88 215 SER A CA 1
ATOM 1586 C C . SER A 1 215 ? -7.754 -67.938 -15.156 1 78.88 215 SER A C 1
ATOM 1588 O O . SER A 1 215 ? -6.828 -68.625 -14.711 1 78.88 215 SER A O 1
ATOM 1590 N N . THR A 1 216 ? -7.664 -66.562 -15.211 1 88.25 216 THR A N 1
ATOM 1591 C CA . THR A 1 216 ? -6.391 -65.938 -14.938 1 88.25 216 THR A CA 1
ATOM 1592 C C . THR A 1 216 ? -6.613 -64.562 -14.258 1 88.25 216 THR A C 1
ATOM 1594 O O . THR A 1 216 ? -6.246 -63.531 -14.805 1 88.25 216 THR A O 1
ATOM 1597 N N . PRO A 1 217 ? -7.113 -64.5 -13.086 1 87.88 217 PRO A N 1
ATOM 1598 C CA . PRO A 1 217 ? -7.426 -63.281 -12.398 1 87.88 217 PRO A CA 1
ATOM 1599 C C . PRO A 1 217 ? -6.191 -62.406 -12.156 1 87.88 217 PRO A C 1
ATOM 1601 O O . PRO A 1 217 ? -6.262 -61.188 -12.242 1 87.88 217 PRO A O 1
ATOM 1604 N N . ALA A 1 218 ? -5.039 -63 -11.875 1 91.12 218 ALA A N 1
ATOM 1605 C CA . ALA A 1 218 ? -3.822 -62.25 -11.602 1 91.12 218 ALA A CA 1
ATOM 1606 C C . ALA A 1 218 ? -3.395 -61.438 -12.82 1 91.12 218 ALA A C 1
ATOM 1608 O O . ALA A 1 218 ? -3.016 -60.281 -12.695 1 91.12 218 ALA A O 1
ATOM 1609 N N . LEU A 1 219 ? -3.562 -62 -13.945 1 92.31 219 LEU A N 1
ATOM 1610 C CA . LEU A 1 219 ? -3.174 -61.312 -15.172 1 92.31 219 LEU A CA 1
ATOM 1611 C C . LEU A 1 219 ? -4.129 -60.156 -15.477 1 92.31 219 LEU A C 1
ATOM 1613 O O . LEU A 1 219 ? -3.705 -59.094 -15.945 1 92.31 219 LEU A O 1
ATOM 1617 N N . CYS A 1 220 ? -5.355 -60.344 -15.156 1 89.75 220 CYS A N 1
ATOM 1618 C CA . CYS A 1 220 ? -6.336 -59.281 -15.359 1 89.75 220 CYS A CA 1
ATOM 1619 C C . CYS A 1 220 ? -6.059 -58.094 -14.453 1 89.75 220 CYS A C 1
ATOM 1621 O O . CYS A 1 220 ? -6.125 -56.938 -14.891 1 89.75 220 CYS A O 1
ATOM 1623 N N . VAL A 1 221 ? -5.703 -58.375 -13.242 1 90.62 221 VAL A N 1
ATOM 1624 C CA . VAL A 1 221 ? -5.414 -57.281 -12.289 1 90.62 221 VAL A CA 1
ATOM 1625 C C . VAL A 1 221 ? -4.16 -56.531 -12.719 1 90.62 221 VAL A C 1
ATOM 1627 O O . VAL A 1 221 ? -4.117 -55.312 -12.664 1 90.62 221 VAL A O 1
ATOM 1630 N N . ILE A 1 222 ? -3.143 -57.219 -13.211 1 92.5 222 ILE A N 1
ATOM 1631 C CA . ILE A 1 222 ? -1.914 -56.594 -13.664 1 92.5 222 ILE A CA 1
ATOM 1632 C C . ILE A 1 222 ? -2.221 -55.656 -14.844 1 92.5 222 ILE A C 1
ATOM 1634 O O . ILE A 1 222 ? -1.709 -54.531 -14.906 1 92.5 222 ILE A O 1
ATOM 1638 N N . SER A 1 223 ? -3.094 -56.156 -15.656 1 90 223 SER A N 1
ATOM 1639 C CA . SER A 1 223 ? -3.461 -55.344 -16.812 1 90 223 SER A CA 1
ATOM 1640 C C . SER A 1 223 ? -4.184 -54.062 -16.391 1 90 223 SER A C 1
ATOM 1642 O O . SER A 1 223 ? -3.941 -53 -16.938 1 90 223 SER A O 1
ATOM 1644 N N . ILE A 1 224 ? -4.984 -54.125 -15.453 1 87.69 224 ILE A N 1
ATOM 1645 C CA . ILE A 1 224 ? -5.711 -52.969 -14.945 1 87.69 224 ILE A CA 1
ATOM 1646 C C . ILE A 1 224 ? -4.738 -51.969 -14.289 1 87.69 224 ILE A C 1
ATOM 1648 O O . ILE A 1 224 ? -4.848 -50.781 -14.477 1 87.69 224 ILE A O 1
ATOM 1652 N N . ILE A 1 225 ? -3.803 -52.469 -13.586 1 90.38 225 ILE A N 1
ATOM 1653 C CA . ILE A 1 225 ? -2.809 -51.625 -12.93 1 90.38 225 ILE A CA 1
ATOM 1654 C C . ILE A 1 225 ? -1.967 -50.906 -13.977 1 90.38 225 ILE A C 1
ATOM 1656 O O . ILE A 1 225 ? -1.717 -49.688 -13.859 1 90.38 225 ILE A O 1
ATOM 1660 N N . MET A 1 226 ? -1.639 -51.562 -14.984 1 89.44 226 MET A N 1
ATOM 1661 C CA . MET A 1 226 ? -0.815 -50.969 -16.031 1 89.44 226 MET A CA 1
ATOM 1662 C C . MET A 1 226 ? -1.58 -49.875 -16.766 1 89.44 226 MET A C 1
ATOM 1664 O O . MET A 1 226 ? -1.029 -48.812 -17.047 1 89.44 226 MET A O 1
ATOM 1668 N N . SER A 1 227 ? -2.822 -50.094 -16.969 1 84.25 227 SER A N 1
ATOM 1669 C CA . SER A 1 227 ? -3.639 -49.094 -17.656 1 84.25 227 SER A CA 1
ATOM 1670 C C . SER A 1 227 ? -3.934 -47.906 -16.734 1 84.25 227 SER A C 1
ATOM 1672 O O . SER A 1 227 ? -4.039 -46.781 -17.188 1 84.25 227 SER A O 1
ATOM 1674 N N . GLY A 1 228 ? -4.035 -48.156 -15.508 1 86.94 228 GLY A N 1
ATOM 1675 C CA . GLY A 1 228 ? -4.348 -47.125 -14.539 1 86.94 228 GLY A CA 1
ATOM 1676 C C . GLY A 1 228 ? -3.143 -46.281 -14.148 1 86.94 228 GLY A C 1
ATOM 1677 O O . GLY A 1 228 ? -3.289 -45.219 -13.539 1 86.94 228 GLY A O 1
ATOM 1678 N N . MET A 1 229 ? -2.002 -46.625 -14.531 1 89 229 MET A N 1
ATOM 1679 C CA . MET A 1 229 ? -0.778 -45.938 -14.156 1 89 229 MET A CA 1
ATOM 1680 C C . MET A 1 229 ? -0.739 -44.531 -14.773 1 89 229 MET A C 1
ATOM 1682 O O . MET A 1 229 ? -0.22 -43.594 -14.164 1 89 229 MET A O 1
ATOM 1686 N N . ALA A 1 230 ? -1.344 -44.406 -15.945 1 84.88 230 ALA A N 1
ATOM 1687 C CA . ALA A 1 230 ? -1.392 -43.094 -16.578 1 84.88 230 ALA A CA 1
ATOM 1688 C C . ALA A 1 230 ? -2.213 -42.094 -15.75 1 84.88 230 ALA A C 1
ATOM 1690 O O . ALA A 1 230 ? -1.875 -40.906 -15.664 1 84.88 230 ALA A O 1
ATOM 1691 N N . ILE A 1 231 ? -3.184 -42.594 -15.125 1 87.75 231 ILE A N 1
ATOM 1692 C CA . ILE A 1 231 ? -4.027 -41.75 -14.289 1 87.75 231 ILE A CA 1
ATOM 1693 C C . ILE A 1 231 ? -3.301 -41.438 -12.984 1 87.75 231 ILE A C 1
ATOM 1695 O O . ILE A 1 231 ? -3.305 -40.281 -12.531 1 87.75 231 ILE A O 1
ATOM 1699 N N . ALA A 1 232 ? -2.717 -42.438 -12.43 1 91.06 232 ALA A N 1
ATOM 1700 C CA . ALA A 1 232 ? -1.999 -42.219 -11.172 1 91.06 232 ALA A CA 1
ATOM 1701 C C . ALA A 1 232 ? -0.862 -41.219 -11.336 1 91.06 232 ALA A C 1
ATOM 1703 O O . ALA A 1 232 ? -0.602 -40.406 -10.445 1 91.06 232 ALA A O 1
ATOM 1704 N N . ALA A 1 233 ? -0.225 -41.219 -12.422 1 91.44 233 ALA A N 1
ATOM 1705 C CA . ALA A 1 233 ? 0.919 -40.344 -12.672 1 91.44 233 ALA A CA 1
ATOM 1706 C C . ALA A 1 233 ? 0.469 -38.906 -12.922 1 91.44 233 ALA A C 1
ATOM 1708 O O . ALA A 1 233 ? 1.293 -38 -12.969 1 91.44 233 ALA A O 1
ATOM 1709 N N . SER A 1 234 ? -0.795 -38.656 -13.031 1 94.12 234 SER A N 1
ATOM 1710 C CA . SER A 1 234 ? -1.31 -37.344 -13.328 1 94.12 234 SER A CA 1
ATOM 1711 C C . SER A 1 234 ? -1.478 -36.5 -12.062 1 94.12 234 SER A C 1
ATOM 1713 O O . SER A 1 234 ? -1.648 -35.281 -12.125 1 94.12 234 SER A O 1
ATOM 1715 N N . PHE A 1 235 ? -1.37 -37.062 -10.891 1 94.5 235 PHE A N 1
ATOM 1716 C CA . PHE A 1 235 ? -1.67 -36.375 -9.641 1 94.5 235 PHE A CA 1
ATOM 1717 C C . PHE A 1 235 ? -0.422 -35.688 -9.078 1 94.5 235 PHE A C 1
ATOM 1719 O O . PHE A 1 235 ? -0.485 -34.562 -8.586 1 94.5 235 PHE A O 1
ATOM 1726 N N . PRO A 1 236 ? 0.729 -36.312 -9.195 1 95.44 236 PRO A N 1
ATOM 1727 C CA . PRO A 1 236 ? 1.907 -35.781 -8.5 1 95.44 236 PRO A CA 1
ATOM 1728 C C . PRO A 1 236 ? 2.234 -34.344 -8.891 1 95.44 236 PRO A C 1
ATOM 1730 O O . PRO A 1 236 ? 2.539 -33.531 -8.031 1 95.44 236 PRO A O 1
ATOM 1733 N N . PRO A 1 237 ? 2.156 -33.906 -10.117 1 94.5 237 PRO A N 1
ATOM 1734 C CA . PRO A 1 237 ? 2.496 -32.531 -10.445 1 94.5 237 PRO A CA 1
ATOM 1735 C C . PRO A 1 237 ? 1.583 -31.516 -9.758 1 94.5 237 PRO A C 1
ATOM 1737 O O . PRO A 1 237 ? 1.955 -30.359 -9.594 1 94.5 237 PRO A O 1
ATOM 1740 N N . GLY A 1 238 ? 0.456 -31.906 -9.359 1 93.5 238 GLY A N 1
ATOM 1741 C CA . GLY A 1 238 ? -0.488 -31.031 -8.688 1 93.5 238 GLY A CA 1
ATOM 1742 C C . GLY A 1 238 ? -0.154 -30.797 -7.227 1 93.5 238 GLY A C 1
ATOM 1743 O O . GLY A 1 238 ? -0.852 -30.062 -6.535 1 93.5 238 GLY A O 1
ATOM 1744 N N . ALA A 1 239 ? 0.915 -31.344 -6.801 1 95.62 239 ALA A N 1
ATOM 1745 C CA . ALA A 1 239 ? 1.3 -31.234 -5.395 1 95.62 239 ALA A CA 1
ATOM 1746 C C . ALA A 1 239 ? 1.914 -29.875 -5.102 1 95.62 239 ALA A C 1
ATOM 1748 O O . ALA A 1 239 ? 2.016 -29.469 -3.941 1 95.62 239 ALA A O 1
ATOM 1749 N N . ILE A 1 240 ? 2.322 -29.125 -6.09 1 94.5 240 ILE A N 1
ATOM 1750 C CA . ILE A 1 240 ? 2.979 -27.828 -5.906 1 94.5 240 ILE A CA 1
ATOM 1751 C C . ILE A 1 240 ? 2.076 -26.719 -6.426 1 94.5 240 ILE A C 1
ATOM 1753 O O . ILE A 1 240 ? 1.395 -26.875 -7.438 1 94.5 240 ILE A O 1
ATOM 1757 N N . ASN A 1 241 ? 1.958 -25.656 -5.621 1 93.94 241 ASN A N 1
ATOM 1758 C CA . ASN A 1 241 ? 1.154 -24.5 -5.969 1 93.94 241 ASN A CA 1
ATOM 1759 C C . ASN A 1 241 ? 1.956 -23.203 -5.836 1 93.94 241 ASN A C 1
ATOM 1761 O O . ASN A 1 241 ? 3.016 -23.188 -5.207 1 93.94 241 ASN A O 1
ATOM 1765 N N . VAL A 1 242 ? 1.468 -22.25 -6.543 1 93.69 242 VAL A N 1
ATOM 1766 C CA . VAL A 1 242 ? 2.047 -20.922 -6.43 1 93.69 242 VAL A CA 1
ATOM 1767 C C . VAL A 1 242 ? 1.113 -20.016 -5.629 1 93.69 242 VAL A C 1
ATOM 1769 O O . VAL A 1 242 ? -0.052 -19.844 -5.992 1 93.69 242 VAL A O 1
ATOM 1772 N N . ILE A 1 243 ? 1.698 -19.484 -4.527 1 91.69 243 ILE A N 1
ATOM 1773 C CA . ILE A 1 243 ? 0.884 -18.625 -3.668 1 91.69 243 ILE A CA 1
ATOM 1774 C C . ILE A 1 243 ? 1.637 -17.344 -3.359 1 91.69 243 ILE A C 1
ATOM 1776 O O . ILE A 1 243 ? 2.861 -17.281 -3.484 1 91.69 243 ILE A O 1
ATOM 1780 N N . SER A 1 244 ? 0.837 -16.391 -2.951 1 90.75 244 SER A N 1
ATOM 1781 C CA . SER A 1 244 ? 1.435 -15.133 -2.516 1 90.75 244 SER A CA 1
ATOM 1782 C C . SER A 1 244 ? 1.738 -15.148 -1.021 1 90.75 244 SER A C 1
ATOM 1784 O O . SER A 1 244 ? 0.897 -15.555 -0.217 1 90.75 244 SER A O 1
ATOM 1786 N N . THR A 1 245 ? 3.01 -14.75 -0.714 1 88.69 245 THR A N 1
ATOM 1787 C CA . THR A 1 245 ? 3.396 -14.695 0.691 1 88.69 245 THR A CA 1
ATOM 1788 C C . THR A 1 245 ? 4.234 -13.453 0.975 1 88.69 245 THR A C 1
ATOM 1790 O O . THR A 1 245 ? 4.688 -12.773 0.048 1 88.69 245 THR A O 1
ATOM 1793 N N . GLN A 1 246 ? 4.316 -13.18 2.357 1 88.94 246 GLN A N 1
ATOM 1794 C CA . GLN A 1 246 ? 5.137 -12.047 2.781 1 88.94 246 GLN A CA 1
ATOM 1795 C C . GLN A 1 246 ? 6.52 -12.508 3.234 1 88.94 246 GLN A C 1
ATOM 1797 O O . GLN A 1 246 ? 6.641 -13.484 3.977 1 88.94 246 GLN A O 1
ATOM 1802 N N . ILE A 1 247 ? 7.512 -11.844 2.693 1 87.75 247 ILE A N 1
ATOM 1803 C CA . ILE A 1 247 ? 8.883 -12.156 3.086 1 87.75 247 ILE A CA 1
ATOM 1804 C C . ILE A 1 247 ? 9.508 -10.953 3.789 1 87.75 247 ILE A C 1
ATOM 1806 O O . ILE A 1 247 ? 9.273 -9.812 3.391 1 87.75 247 ILE A O 1
ATOM 1810 N N . ILE A 1 248 ? 10.328 -11.273 4.879 1 91.31 248 ILE A N 1
ATOM 1811 C CA . ILE A 1 248 ? 10.992 -10.227 5.648 1 91.31 248 ILE A CA 1
ATOM 1812 C C . ILE A 1 248 ? 12.453 -10.117 5.223 1 91.31 248 ILE A C 1
ATOM 1814 O O . ILE A 1 248 ? 13.148 -11.133 5.121 1 91.31 248 ILE A O 1
ATOM 1818 N N . SER A 1 249 ? 12.844 -9.016 4.773 1 89.31 249 SER A N 1
ATOM 1819 C CA . SER A 1 249 ? 14.242 -8.742 4.449 1 89.31 249 SER A CA 1
ATOM 1820 C C . SER A 1 249 ? 14.789 -7.582 5.273 1 89.31 249 SER A C 1
ATOM 1822 O O . SER A 1 249 ? 14.016 -6.816 5.863 1 89.31 249 SER A O 1
ATOM 1824 N N . TYR A 1 250 ? 16.172 -7.543 5.441 1 93.19 250 TYR A N 1
ATOM 1825 C CA . TYR A 1 250 ? 16.812 -6.488 6.215 1 93.19 250 TYR A CA 1
ATOM 1826 C C . TYR A 1 250 ? 17.766 -5.68 5.336 1 93.19 250 TYR A C 1
ATOM 1828 O O . TYR A 1 250 ? 18.469 -6.238 4.488 1 93.19 250 TYR A O 1
ATOM 1836 N N . GLN A 1 251 ? 17.656 -4.391 5.445 1 93.31 251 GLN A N 1
ATOM 1837 C CA . GLN A 1 251 ? 18.531 -3.496 4.699 1 93.31 251 GLN A CA 1
ATOM 1838 C C . GLN A 1 251 ? 18.953 -2.305 5.555 1 93.31 251 GLN A C 1
ATOM 1840 O O . GLN A 1 251 ? 18.156 -1.769 6.324 1 93.31 251 GLN A O 1
ATOM 1845 N N . VAL A 1 252 ? 20.234 -1.925 5.41 1 95.5 252 VAL A N 1
ATOM 1846 C CA . VAL A 1 252 ? 20.719 -0.731 6.094 1 95.5 252 VAL A CA 1
ATOM 1847 C C . VAL A 1 252 ? 20.359 0.511 5.281 1 95.5 252 VAL A C 1
ATOM 1849 O O . VAL A 1 252 ? 20.703 0.609 4.102 1 95.5 252 VAL A O 1
ATOM 1852 N N . VAL A 1 253 ? 19.672 1.429 5.871 1 94.94 253 VAL A N 1
ATOM 1853 C CA . VAL A 1 253 ? 19.219 2.617 5.156 1 94.94 253 VAL A CA 1
ATOM 1854 C C . VAL A 1 253 ? 19.594 3.871 5.938 1 94.94 253 VAL A C 1
ATOM 1856 O O . VAL A 1 253 ? 19.578 3.869 7.172 1 94.94 253 VAL A O 1
ATOM 1859 N N . PRO A 1 254 ? 20 4.914 5.199 1 94.81 254 PRO A N 1
ATOM 1860 C CA . PRO A 1 254 ? 20.203 6.203 5.867 1 94.81 254 PRO A CA 1
ATOM 1861 C C . PRO A 1 254 ? 18.891 6.852 6.309 1 94.81 254 PRO A C 1
ATOM 1863 O O . PRO A 1 254 ? 17.938 6.914 5.527 1 94.81 254 PRO A O 1
ATOM 1866 N N . VAL A 1 255 ? 18.812 7.27 7.574 1 94.75 255 VAL A N 1
ATOM 1867 C CA . VAL A 1 255 ? 17.594 7.871 8.102 1 94.75 255 VAL A CA 1
ATOM 1868 C C . VAL A 1 255 ? 17.953 9.117 8.914 1 94.75 255 VAL A C 1
ATOM 1870 O O . VAL A 1 255 ? 19.047 9.219 9.477 1 94.75 255 VAL A O 1
ATOM 1873 N N . PRO A 1 256 ? 17.016 10.094 8.906 1 93.5 256 PRO A N 1
ATOM 1874 C CA . PRO A 1 256 ? 17.25 11.289 9.719 1 93.5 256 PRO A CA 1
ATOM 1875 C C . PRO A 1 256 ? 17.266 10.992 11.219 1 93.5 256 PRO A C 1
ATOM 1877 O O . PRO A 1 256 ? 16.562 10.086 11.68 1 93.5 256 PRO A O 1
ATOM 1880 N N . THR A 1 257 ? 18.094 11.695 11.992 1 95.5 257 THR A N 1
ATOM 1881 C CA . THR A 1 257 ? 18.172 11.609 13.445 1 95.5 257 THR A CA 1
ATOM 1882 C C . THR A 1 257 ? 18.359 13 14.055 1 95.5 257 THR A C 1
ATOM 1884 O O . THR A 1 257 ? 18.266 14.008 13.359 1 95.5 257 THR A O 1
ATOM 1887 N N . PHE A 1 258 ? 18.375 13.023 15.414 1 96.44 258 PHE A N 1
ATOM 1888 C CA . PHE A 1 258 ? 18.641 14.258 16.141 1 96.44 258 PHE A CA 1
ATOM 1889 C C . PHE A 1 258 ? 19.906 14.117 16.984 1 96.44 258 PHE A C 1
ATOM 1891 O O . PHE A 1 258 ? 20.062 13.133 17.719 1 96.44 258 PHE A O 1
ATOM 1898 N N . ASN A 1 259 ? 20.719 15.078 16.766 1 96.38 259 ASN A N 1
ATOM 1899 C CA . ASN A 1 259 ? 21.953 15.141 17.547 1 96.38 259 ASN A CA 1
ATOM 1900 C C . ASN A 1 259 ? 22.281 16.578 17.953 1 96.38 259 ASN A C 1
ATOM 1902 O O . ASN A 1 259 ? 22.906 17.312 17.172 1 96.38 259 ASN A O 1
ATOM 1906 N N . ALA A 1 260 ? 22.047 16.875 19.203 1 96.69 260 ALA A N 1
ATOM 1907 C CA . ALA A 1 260 ? 22.219 18.234 19.703 1 96.69 260 ALA A CA 1
ATOM 1908 C C . ALA A 1 260 ? 23.703 18.562 19.875 1 96.69 260 ALA A C 1
ATOM 1910 O O . ALA A 1 260 ? 24.062 19.734 19.984 1 96.69 260 ALA A O 1
ATOM 1911 N N . SER A 1 261 ? 24.578 17.594 19.859 1 95.5 261 SER A N 1
ATOM 1912 C CA . SER A 1 261 ? 26 17.812 20.094 1 95.5 261 SER A CA 1
ATOM 1913 C C . SER A 1 261 ? 26.766 17.969 18.797 1 95.5 261 SER A C 1
ATOM 1915 O O . SER A 1 261 ? 27.969 18.266 18.797 1 95.5 261 SER A O 1
ATOM 1917 N N . PHE A 1 262 ? 26.109 17.75 17.75 1 95.31 262 PHE A N 1
ATOM 1918 C CA . PHE A 1 262 ? 26.797 17.75 16.469 1 95.31 262 PHE A CA 1
ATOM 1919 C C . PHE A 1 262 ? 27.281 19.156 16.109 1 95.31 262 PHE A C 1
ATOM 1921 O O . PHE A 1 262 ? 26.484 20.109 16.109 1 95.31 262 PHE A O 1
ATOM 1928 N N . MET A 1 263 ? 28.562 19.312 15.781 1 94.62 263 MET A N 1
ATOM 1929 C CA . MET A 1 263 ? 29.141 20.625 15.484 1 94.62 263 MET A CA 1
ATOM 1930 C C . MET A 1 263 ? 30.047 20.562 14.258 1 94.62 263 MET A C 1
ATOM 1932 O O . MET A 1 263 ? 30.922 21.406 14.086 1 94.62 263 MET A O 1
ATOM 1936 N N . GLY A 1 264 ? 29.828 19.516 13.492 1 92.31 264 GLY A N 1
ATOM 1937 C CA . GLY A 1 264 ? 30.688 19.344 12.328 1 92.31 264 GLY A CA 1
ATOM 1938 C C . GLY A 1 264 ? 32.125 19.047 12.695 1 92.31 264 GLY A C 1
ATOM 1939 O O . GLY A 1 264 ? 32.406 18.141 13.477 1 92.31 264 GLY A O 1
ATOM 1940 N N . ASN A 1 265 ? 33.062 19.906 12.18 1 92.81 265 ASN A N 1
ATOM 1941 C CA . ASN A 1 265 ? 34.469 19.672 12.469 1 92.81 265 ASN A CA 1
ATOM 1942 C C . ASN A 1 265 ? 34.906 20.375 13.75 1 92.81 265 ASN A C 1
ATOM 1944 O O . ASN A 1 265 ? 36.094 20.312 14.141 1 92.81 265 ASN A O 1
ATOM 1948 N N . GLY A 1 266 ? 34.062 21.062 14.375 1 93.81 266 GLY A N 1
ATOM 1949 C CA . GLY A 1 266 ? 34.344 21.703 15.648 1 93.81 266 GLY A CA 1
ATOM 1950 C C . GLY A 1 266 ? 34.844 23.125 15.492 1 93.81 266 GLY A C 1
ATOM 1951 O O . GLY A 1 266 ? 35.188 23.781 16.484 1 93.81 266 GLY A O 1
ATOM 1952 N N . SER A 1 267 ? 34.938 23.641 14.312 1 95.06 267 SER A N 1
ATOM 1953 C CA . SER A 1 267 ? 35.312 25.031 14.086 1 95.06 267 SER A CA 1
ATOM 1954 C C . SER A 1 267 ? 34.188 25.984 14.516 1 95.06 267 SER A C 1
ATOM 1956 O O . SER A 1 267 ? 33.062 25.578 14.711 1 95.06 267 SER A O 1
ATOM 1958 N N . GLY A 1 268 ? 34.625 27.234 14.719 1 94.88 268 GLY A N 1
ATOM 1959 C CA . GLY A 1 268 ? 33.594 28.219 15.055 1 94.88 268 GLY A CA 1
ATOM 1960 C C . GLY A 1 268 ? 32.531 28.344 14 1 94.88 268 GLY A C 1
ATOM 1961 O O . GLY A 1 268 ? 31.344 28.469 14.32 1 94.88 268 GLY A O 1
ATOM 1962 N N . ILE A 1 269 ? 32.906 28.266 12.781 1 93.12 269 ILE A N 1
ATOM 1963 C CA . ILE A 1 269 ? 31.953 28.406 11.68 1 93.12 269 ILE A CA 1
ATOM 1964 C C . ILE A 1 269 ? 31.016 27.219 11.648 1 93.12 269 ILE A C 1
ATOM 1966 O O . ILE A 1 269 ? 29.812 27.375 11.461 1 93.12 269 ILE A O 1
ATOM 1970 N N . ASP A 1 270 ? 31.516 26.047 11.797 1 93.75 270 ASP A N 1
ATOM 1971 C CA . ASP A 1 270 ? 30.688 24.844 11.758 1 93.75 270 ASP A CA 1
ATOM 1972 C C . ASP A 1 270 ? 29.781 24.75 12.984 1 93.75 270 ASP A C 1
ATOM 1974 O O . ASP A 1 270 ? 28.609 24.391 12.867 1 93.75 270 ASP A O 1
ATOM 1978 N N . ALA A 1 271 ? 30.359 25.031 14.086 1 95.5 271 ALA A N 1
ATOM 1979 C CA . ALA A 1 271 ? 29.562 24.984 15.312 1 95.5 271 ALA A CA 1
ATOM 1980 C C . ALA A 1 271 ? 28.359 25.922 15.219 1 95.5 271 ALA A C 1
ATOM 1982 O O . ALA A 1 271 ? 27.25 25.547 15.633 1 95.5 271 ALA A O 1
ATOM 1983 N N . ASN A 1 272 ? 28.578 27.047 14.742 1 93.19 272 ASN A N 1
ATOM 1984 C CA . ASN A 1 272 ? 27.469 27.969 14.578 1 93.19 272 ASN A CA 1
ATOM 1985 C C . ASN A 1 272 ? 26.469 27.484 13.531 1 93.19 272 ASN A C 1
ATOM 1987 O O . ASN A 1 272 ? 25.266 27.656 13.68 1 93.19 272 ASN A O 1
ATOM 1991 N N . ALA A 1 273 ? 27.016 26.922 12.477 1 89.31 273 ALA A N 1
ATOM 1992 C CA . ALA A 1 273 ? 26.156 26.469 11.391 1 89.31 273 ALA A CA 1
ATOM 1993 C C . ALA A 1 273 ? 25.172 25.406 11.883 1 89.31 273 ALA A C 1
ATOM 1995 O O . ALA A 1 273 ? 24.031 25.359 11.445 1 89.31 273 ALA A O 1
ATOM 1996 N N . TYR A 1 274 ? 25.578 24.562 12.836 1 91.88 274 TYR A N 1
ATOM 1997 C CA . TYR A 1 274 ? 24.766 23.438 13.242 1 91.88 274 TYR A CA 1
ATOM 1998 C C . TYR A 1 274 ? 24.031 23.734 14.547 1 91.88 274 TYR A C 1
ATOM 2000 O O . TYR A 1 274 ? 23.188 22.938 14.984 1 91.88 274 TYR A O 1
ATOM 2008 N N . SER A 1 275 ? 24.375 24.891 15.141 1 93.12 275 SER A N 1
ATOM 2009 C CA . SER A 1 275 ? 23.625 25.297 16.328 1 93.12 275 SER A CA 1
ATOM 2010 C C . SER A 1 275 ? 22.266 25.844 15.961 1 93.12 275 SER A C 1
ATOM 2012 O O . SER A 1 275 ? 22.094 26.453 14.898 1 93.12 275 SER A O 1
ATOM 2014 N N . LEU A 1 276 ? 21.297 25.609 16.828 1 91.19 276 LEU A N 1
ATOM 2015 C CA . LEU A 1 276 ? 19.953 26.109 16.562 1 91.19 276 LEU A CA 1
ATOM 2016 C C . LEU A 1 276 ? 19.844 27.594 16.906 1 91.19 276 LEU A C 1
ATOM 2018 O O . LEU A 1 276 ? 18.984 28.297 16.375 1 91.19 276 LEU A O 1
ATOM 2022 N N . MET A 1 277 ? 20.688 28 17.812 1 89.94 277 MET A N 1
ATOM 2023 C CA . MET A 1 277 ? 20.797 29.422 18.172 1 89.94 277 MET A CA 1
ATOM 2024 C C . MET A 1 277 ? 22.125 29.984 17.703 1 89.94 277 MET A C 1
ATOM 2026 O O . MET A 1 277 ? 23.141 29.281 17.703 1 89.94 277 MET A O 1
ATOM 2030 N N . GLU A 1 278 ? 22.078 31.25 17.391 1 88.75 278 GLU A N 1
ATOM 2031 C CA . GLU A 1 278 ? 23.312 31.891 16.938 1 88.75 278 GLU A CA 1
ATOM 2032 C C . GLU A 1 278 ? 24.344 31.953 18.047 1 88.75 278 GLU A C 1
ATOM 2034 O O . GLU A 1 278 ? 24.016 32.281 19.188 1 88.75 278 GLU A O 1
ATOM 2039 N N . LEU A 1 279 ? 25.578 31.594 17.688 1 93.06 279 LEU A N 1
ATOM 2040 C CA . LEU A 1 279 ? 26.734 31.797 18.562 1 93.06 279 LEU A CA 1
ATOM 2041 C C . LEU A 1 279 ? 27.547 33 18.125 1 93.06 279 LEU A C 1
ATOM 2043 O O . LEU A 1 279 ? 28.234 32.969 17.109 1 93.06 279 LEU A O 1
ATOM 2047 N N . ILE A 1 280 ? 27.531 34 18.906 1 89 280 ILE A N 1
ATOM 2048 C CA . ILE A 1 280 ? 28.172 35.281 18.531 1 89 280 ILE A CA 1
ATOM 2049 C C . ILE A 1 280 ? 29.625 35.281 19.016 1 89 280 ILE A C 1
ATOM 2051 O O . ILE A 1 280 ? 29.891 35.188 20.219 1 89 280 ILE A O 1
ATOM 2055 N N . PRO A 1 281 ? 30.547 35.438 18.062 1 91.56 281 PRO A N 1
ATOM 2056 C CA . PRO A 1 281 ? 31.953 35.438 18.469 1 91.56 281 PRO A CA 1
ATOM 2057 C C . PRO A 1 281 ? 32.344 36.625 19.344 1 91.56 281 PRO A C 1
ATOM 2059 O O . PRO A 1 281 ? 31.859 37.75 19.109 1 91.56 281 PRO A O 1
ATOM 2062 N N . LEU A 1 282 ? 33.062 36.312 20.359 1 88.69 282 LEU A N 1
ATOM 2063 C CA . LEU A 1 282 ? 33.719 37.281 21.219 1 88.69 282 LEU A CA 1
ATOM 2064 C C . LEU A 1 282 ? 35.219 37.094 21.234 1 88.69 282 LEU A C 1
ATOM 2066 O O . LEU A 1 282 ? 35.75 36.375 22.078 1 88.69 282 LEU A O 1
ATOM 2070 N N . SER A 1 283 ? 35.938 37.781 20.359 1 82.81 283 SER A N 1
ATOM 2071 C CA . SER A 1 283 ? 37.375 37.594 20.156 1 82.81 283 SER A CA 1
ATOM 2072 C C . SER A 1 283 ? 38.156 38.062 21.375 1 82.81 283 SER A C 1
ATOM 2074 O O . SER A 1 283 ? 37.844 39.094 21.953 1 82.81 283 SER A O 1
ATOM 2076 N N . PRO A 1 284 ? 39.156 37.312 21.75 1 79.12 284 PRO A N 1
ATOM 2077 C CA . PRO A 1 284 ? 39.656 36.062 21.172 1 79.12 284 PRO A CA 1
ATOM 2078 C C . PRO A 1 284 ? 39.219 34.812 21.922 1 79.12 284 PRO A C 1
ATOM 2080 O O . PRO A 1 284 ? 39.688 33.719 21.641 1 79.12 284 PRO A O 1
ATOM 2083 N N . SER A 1 285 ? 38.375 34.969 22.812 1 81.69 285 SER A N 1
ATOM 2084 C CA . SER A 1 285 ? 38.188 34 23.875 1 81.69 285 SER A CA 1
ATOM 2085 C C . SER A 1 285 ? 37.188 32.906 23.469 1 81.69 285 SER A C 1
ATOM 2087 O O . SER A 1 285 ? 37.406 31.719 23.719 1 81.69 285 SER A O 1
ATOM 2089 N N . GLY A 1 286 ? 36.094 33.312 22.891 1 92.12 286 GLY A N 1
ATOM 2090 C CA . GLY A 1 286 ? 35.062 32.344 22.594 1 92.12 286 GLY A CA 1
ATOM 2091 C C . GLY A 1 286 ? 33.812 32.969 21.984 1 92.12 286 GLY A C 1
ATOM 2092 O O . GLY A 1 286 ? 33.906 33.625 20.953 1 92.12 286 GLY A O 1
ATOM 2093 N N . PHE A 1 287 ? 32.656 32.656 22.625 1 93.12 287 PHE A N 1
ATOM 2094 C CA . PHE A 1 287 ? 31.422 33.156 22.047 1 93.12 287 PHE A CA 1
ATOM 2095 C C . PHE A 1 287 ? 30.391 33.406 23.125 1 93.12 287 PHE A C 1
ATOM 2097 O O . PHE A 1 287 ? 30.562 33 24.281 1 93.12 287 PHE A O 1
ATOM 2104 N N . VAL A 1 288 ? 29.406 34.188 22.797 1 88.81 288 VAL A N 1
ATOM 2105 C CA . VAL A 1 288 ? 28.219 34.406 23.609 1 88.81 288 VAL A CA 1
ATOM 2106 C C . VAL A 1 288 ? 26.969 33.938 22.859 1 88.81 288 VAL A C 1
ATOM 2108 O O . VAL A 1 288 ? 26.969 33.875 21.625 1 88.81 288 VAL A O 1
ATOM 2111 N N . ASP A 1 289 ? 26.031 33.531 23.641 1 86.25 289 ASP A N 1
ATOM 2112 C CA . ASP A 1 289 ? 24.797 33 23.047 1 86.25 289 ASP A CA 1
ATOM 2113 C C . ASP A 1 289 ? 23.953 34.156 22.469 1 86.25 289 ASP A C 1
ATOM 2115 O O . ASP A 1 289 ? 23.906 35.25 23.047 1 86.25 289 ASP A O 1
ATOM 2119 N N . GLY A 1 290 ? 23.422 33.875 21.297 1 80.38 290 GLY A N 1
ATOM 2120 C CA . GLY A 1 290 ? 22.438 34.812 20.75 1 80.38 290 GLY A CA 1
ATOM 2121 C C . GLY A 1 290 ? 21.031 34.562 21.25 1 80.38 290 GLY A C 1
ATOM 2122 O O . GLY A 1 290 ? 20.828 33.875 22.266 1 80.38 290 GLY A O 1
ATOM 2123 N N . ASP A 1 291 ? 20.109 35.344 20.703 1 79 291 ASP A N 1
ATOM 2124 C CA . ASP A 1 291 ? 18.688 35.125 20.953 1 79 291 ASP A CA 1
ATOM 2125 C C . ASP A 1 291 ? 17.891 35.125 19.641 1 79 291 ASP A C 1
ATOM 2127 O O . ASP A 1 291 ? 18.484 35.031 18.562 1 79 291 ASP A O 1
ATOM 2131 N N . PHE A 1 292 ? 16.641 35.031 19.781 1 77.5 292 PHE A N 1
ATOM 2132 C CA . PHE A 1 292 ? 15.789 34.906 18.609 1 77.5 292 PHE A CA 1
ATOM 2133 C C . PHE A 1 292 ? 15.805 36.188 17.781 1 77.5 292 PHE A C 1
ATOM 2135 O O . PHE A 1 292 ? 15.453 36.156 16.594 1 77.5 292 PHE A O 1
ATOM 2142 N N . THR A 1 293 ? 16.25 37.25 18.344 1 70.94 293 THR A N 1
ATOM 2143 C CA . THR A 1 293 ? 16.312 38.531 17.625 1 70.94 293 THR A CA 1
ATOM 2144 C C . THR A 1 293 ? 17.453 38.5 16.594 1 70.94 293 THR A C 1
ATOM 2146 O O . THR A 1 293 ? 17.438 39.25 15.625 1 70.94 293 THR A O 1
ATOM 2149 N N . SER A 1 294 ? 18.391 37.594 16.906 1 69.94 294 SER A N 1
ATOM 2150 C CA . SER A 1 294 ? 19.5 37.469 15.969 1 69.94 294 SER A CA 1
ATOM 2151 C C . SER A 1 294 ? 19.031 36.875 14.648 1 69.94 294 SER A C 1
ATOM 2153 O O . SER A 1 294 ? 19.703 37 13.625 1 69.94 294 SER A O 1
ATOM 2155 N N . GLY A 1 295 ? 17.906 36.219 14.68 1 71.56 295 GLY A N 1
ATOM 2156 C CA . GLY A 1 295 ? 17.266 35.781 13.453 1 71.56 295 GLY A CA 1
ATOM 2157 C C . GLY A 1 295 ? 18.031 34.656 12.758 1 71.56 295 GLY A C 1
ATOM 2158 O O . GLY A 1 295 ? 18.047 34.594 11.523 1 71.56 295 GLY A O 1
ATOM 2159 N N . LYS A 1 296 ? 18.672 33.844 13.547 1 78.31 296 LYS A N 1
ATOM 2160 C CA . LYS A 1 296 ? 19.391 32.75 12.906 1 78.31 296 LYS A CA 1
ATOM 2161 C C . LYS A 1 296 ? 18.469 31.922 12.008 1 78.31 296 LYS A C 1
ATOM 2163 O O . LYS A 1 296 ? 17.375 31.531 12.43 1 78.31 296 LYS A O 1
ATOM 2168 N N . ASP A 1 297 ? 18.875 31.734 10.812 1 76.19 297 ASP A N 1
ATOM 2169 C CA . ASP A 1 297 ? 18.094 31 9.812 1 76.19 297 ASP A CA 1
ATOM 2170 C C . ASP A 1 297 ? 16.656 31.5 9.758 1 76.19 297 ASP A C 1
ATOM 2172 O O . ASP A 1 297 ? 15.719 30.703 9.664 1 76.19 297 ASP A O 1
ATOM 2176 N N . ASN A 1 298 ? 16.5 32.812 10.086 1 73.75 298 ASN A N 1
ATOM 2177 C CA . ASN A 1 298 ? 15.203 33.469 10.078 1 73.75 298 ASN A CA 1
ATOM 2178 C C . ASN A 1 298 ? 14.25 32.812 11.086 1 73.75 298 ASN A C 1
ATOM 2180 O O . ASN A 1 298 ? 13.078 32.594 10.773 1 73.75 298 ASN A O 1
ATOM 2184 N N . ASN A 1 299 ? 14.789 32.344 12.102 1 78.38 299 ASN A N 1
ATOM 2185 C CA . ASN A 1 299 ? 14.047 31.75 13.203 1 78.38 299 ASN A CA 1
ATOM 2186 C C . ASN A 1 299 ? 13.273 30.516 12.742 1 78.38 299 ASN A C 1
ATOM 2188 O O . ASN A 1 299 ? 12.102 30.359 13.07 1 78.38 299 ASN A O 1
ATOM 2192 N N . LEU A 1 300 ? 13.898 29.734 12.039 1 81.69 300 LEU A N 1
ATOM 2193 C CA . LEU A 1 300 ? 13.312 28.516 11.477 1 81.69 300 LEU A CA 1
ATOM 2194 C C . LEU A 1 300 ? 12.719 27.641 12.578 1 81.69 300 LEU A C 1
ATOM 2196 O O . LEU A 1 300 ? 11.633 27.094 12.422 1 81.69 300 LEU A O 1
ATOM 2200 N N . ILE A 1 301 ? 13.422 27.5 13.656 1 87.38 301 ILE A N 1
ATOM 2201 C CA . ILE A 1 301 ? 12.977 26.625 14.727 1 87.38 301 ILE A CA 1
ATOM 2202 C C . ILE A 1 301 ? 11.688 27.156 15.344 1 87.38 301 ILE A C 1
ATOM 2204 O O . ILE A 1 301 ? 10.82 26.391 15.766 1 87.38 301 ILE A O 1
ATOM 2208 N N . VAL A 1 302 ? 11.523 28.406 15.367 1 83.94 302 VAL A N 1
ATOM 2209 C CA . VAL A 1 302 ? 10.32 29.031 15.906 1 83.94 302 VAL A CA 1
ATOM 2210 C C . VAL A 1 302 ? 9.148 28.781 14.961 1 83.94 302 VAL A C 1
ATOM 2212 O O . VAL A 1 302 ? 8.039 28.484 15.414 1 83.94 302 VAL A O 1
ATOM 2215 N N . ARG A 1 303 ? 9.375 28.922 13.719 1 81.44 303 ARG A N 1
ATOM 2216 C CA . ARG A 1 303 ? 8.328 28.656 12.734 1 81.44 303 ARG A CA 1
ATOM 2217 C C . ARG A 1 303 ? 7.895 27.188 12.773 1 81.44 303 ARG A C 1
ATOM 2219 O O . ARG A 1 303 ? 6.703 26.891 12.656 1 81.44 303 ARG A O 1
ATOM 2226 N N . LEU A 1 304 ? 8.867 26.422 12.914 1 86.88 304 LEU A N 1
ATOM 2227 C CA . LEU A 1 304 ? 8.57 24.984 13.016 1 86.88 304 LEU A CA 1
ATOM 2228 C C . LEU A 1 304 ? 7.742 24.688 14.258 1 86.88 304 LEU A C 1
ATOM 2230 O O . LEU A 1 304 ? 6.793 23.906 14.203 1 86.88 304 LEU A O 1
ATOM 2234 N N . ALA A 1 305 ? 8.102 25.266 15.336 1 90.25 305 ALA A N 1
ATOM 2235 C CA . ALA A 1 305 ? 7.387 25.047 16.594 1 90.25 305 ALA A CA 1
ATOM 2236 C C . ALA A 1 305 ? 5.938 25.516 16.484 1 90.25 305 ALA A C 1
ATOM 2238 O O . ALA A 1 305 ? 5.023 24.828 16.953 1 90.25 305 ALA A O 1
ATOM 2239 N N . ARG A 1 306 ? 5.746 26.562 15.867 1 83.88 306 ARG A N 1
ATOM 2240 C CA . ARG A 1 306 ? 4.391 27.078 15.68 1 83.88 306 ARG A CA 1
ATOM 2241 C C . ARG A 1 306 ? 3.543 26.109 14.875 1 83.88 306 ARG A C 1
ATOM 2243 O O . ARG A 1 306 ? 2.404 25.812 15.242 1 83.88 306 ARG A O 1
ATOM 2250 N N . GLU A 1 307 ? 4.129 25.688 13.828 1 83.5 307 GLU A N 1
ATOM 2251 C CA . GLU A 1 307 ? 3.398 24.766 12.969 1 83.5 307 GLU A CA 1
ATOM 2252 C C . GLU A 1 307 ? 3.076 23.453 13.703 1 83.5 307 GLU A C 1
ATOM 2254 O O . GLU A 1 307 ? 1.964 22.938 13.594 1 83.5 307 GLU A O 1
ATOM 2259 N N . VAL A 1 308 ? 3.977 22.938 14.422 1 90.56 308 VAL A N 1
ATOM 2260 C CA . VAL A 1 308 ? 3.789 21.688 15.133 1 90.56 308 VAL A CA 1
ATOM 2261 C C . VAL A 1 308 ? 2.748 21.859 16.234 1 90.56 308 VAL A C 1
ATOM 2263 O O . VAL A 1 308 ? 1.914 20.984 16.469 1 90.56 308 VAL A O 1
ATOM 2266 N N . LEU A 1 309 ? 2.775 22.969 16.922 1 90.62 309 LEU A N 1
ATOM 2267 C CA . LEU A 1 309 ? 1.831 23.234 18 1 90.62 309 LEU A CA 1
ATOM 2268 C C . LEU A 1 309 ? 0.405 23.312 17.469 1 90.62 309 LEU A C 1
ATOM 2270 O O . LEU A 1 309 ? -0.523 22.781 18.078 1 90.62 309 LEU A O 1
ATOM 2274 N N . ILE A 1 310 ? 0.261 23.859 16.359 1 82.5 310 ILE A N 1
ATOM 2275 C CA . ILE A 1 310 ? -1.077 24.078 15.82 1 82.5 310 ILE A CA 1
ATOM 2276 C C . ILE A 1 310 ? -1.581 22.797 15.156 1 82.5 310 ILE A C 1
ATOM 2278 O O . ILE A 1 310 ? -2.758 22.453 15.273 1 82.5 310 ILE A O 1
ATOM 2282 N N . SER A 1 311 ? -0.676 22.141 14.477 1 82 311 SER A N 1
ATOM 2283 C CA . SER A 1 311 ? -1.094 20.906 13.828 1 82 311 SER A CA 1
ATOM 2284 C C . SER A 1 311 ? -1.247 19.781 14.844 1 82 311 SER A C 1
ATOM 2286 O O . SER A 1 311 ? -2.064 18.875 14.648 1 82 311 SER A O 1
ATOM 2288 N N . GLY A 1 312 ? -0.458 19.859 15.859 1 87.81 312 GLY A N 1
ATOM 2289 C CA . GLY A 1 312 ? -0.48 18.828 16.891 1 87.81 312 GLY A CA 1
ATOM 2290 C C . GLY A 1 312 ? 0.19 17.531 16.453 1 87.81 312 GLY A C 1
ATOM 2291 O O . GLY A 1 312 ? 0.095 16.516 17.141 1 87.81 312 GLY A O 1
ATOM 2292 N N . GLN A 1 313 ? 0.827 17.625 15.258 1 86.75 313 GLN A N 1
ATOM 2293 C CA . GLN A 1 313 ? 1.4 16.406 14.711 1 86.75 313 GLN A CA 1
ATOM 2294 C C . GLN A 1 313 ? 2.805 16.656 14.164 1 86.75 313 GLN A C 1
ATOM 2296 O O . GLN A 1 313 ? 3.201 17.797 13.945 1 86.75 313 GLN A O 1
ATOM 2301 N N . THR A 1 314 ? 3.463 15.5 14.031 1 89.94 314 THR A N 1
ATOM 2302 C CA . THR A 1 314 ? 4.785 15.539 13.414 1 89.94 314 THR A CA 1
ATOM 2303 C C . THR A 1 314 ? 4.676 15.625 11.898 1 89.94 314 THR A C 1
ATOM 2305 O O . THR A 1 314 ? 3.67 15.211 11.32 1 89.94 314 THR A O 1
ATOM 2308 N N . PHE A 1 315 ? 5.738 16.156 11.352 1 85.25 315 PHE A N 1
ATOM 2309 C CA . PHE A 1 315 ? 5.84 16.109 9.898 1 85.25 315 PHE A CA 1
ATOM 2310 C C . PHE A 1 315 ? 5.941 14.664 9.406 1 85.25 315 PHE A C 1
ATOM 2312 O O . PHE A 1 315 ? 6.512 13.812 10.086 1 85.25 315 PHE A O 1
ATOM 2319 N N . THR A 1 316 ? 5.305 14.461 8.25 1 81.06 316 THR A N 1
ATOM 2320 C CA . THR A 1 316 ? 5.367 13.125 7.676 1 81.06 316 THR A CA 1
ATOM 2321 C C . THR A 1 316 ? 6.547 13.008 6.715 1 81.06 316 THR A C 1
ATOM 2323 O O . THR A 1 316 ? 6.992 14 6.145 1 81.06 316 THR A O 1
ATOM 2326 N N . GLN A 1 317 ? 7.027 11.781 6.707 1 85.25 317 GLN A N 1
ATOM 2327 C CA . GLN A 1 317 ? 8.125 11.461 5.805 1 85.25 317 GLN A CA 1
ATOM 2328 C C . GLN A 1 317 ? 7.785 10.258 4.934 1 85.25 317 GLN A C 1
ATOM 2330 O O . GLN A 1 317 ? 7.078 9.344 5.371 1 85.25 317 GLN A O 1
ATOM 2335 N N . SER A 1 318 ? 8.281 10.398 3.686 1 86.69 318 SER A N 1
ATOM 2336 C CA . SER A 1 318 ? 8.164 9.211 2.848 1 86.69 318 SER A CA 1
ATOM 2337 C C . SER A 1 318 ? 9.055 8.086 3.365 1 86.69 318 SER A C 1
ATOM 2339 O O . SER A 1 318 ? 10.133 8.336 3.906 1 86.69 318 SER A O 1
ATOM 2341 N N . SER A 1 319 ? 8.539 6.973 3.199 1 90.19 319 SER A N 1
ATOM 2342 C CA . SER A 1 319 ? 9.305 5.824 3.682 1 90.19 319 SER A CA 1
ATOM 2343 C C . SER A 1 319 ? 10.633 5.703 2.953 1 90.19 319 SER A C 1
ATOM 2345 O O . SER A 1 319 ? 10.688 5.766 1.724 1 90.19 319 SER A O 1
ATOM 2347 N N . PRO A 1 320 ? 11.695 5.523 3.654 1 90.62 320 PRO A N 1
ATOM 2348 C CA . PRO A 1 320 ? 13 5.34 3.016 1 90.62 320 PRO A CA 1
ATOM 2349 C C . PRO A 1 320 ? 13.234 3.902 2.557 1 90.62 320 PRO A C 1
ATOM 2351 O O . PRO A 1 320 ? 14.219 3.623 1.871 1 90.62 320 PRO A O 1
ATOM 2354 N N . CYS A 1 321 ? 12.359 2.947 2.861 1 91.25 321 CYS A N 1
ATOM 2355 C CA . CYS A 1 321 ? 12.633 1.534 2.625 1 91.25 321 CYS A CA 1
ATOM 2356 C C . CYS A 1 321 ? 11.438 0.849 1.974 1 91.25 321 CYS A C 1
ATOM 2358 O O . CYS A 1 321 ? 11.242 -0.357 2.139 1 91.25 321 CYS A O 1
ATOM 2360 N N . GLY A 1 322 ? 10.547 1.588 1.479 1 86.44 322 GLY A N 1
ATOM 2361 C CA . GLY A 1 322 ? 9.438 0.981 0.76 1 86.44 322 GLY A CA 1
ATOM 2362 C C . GLY A 1 322 ? 8.109 1.135 1.475 1 86.44 322 GLY A C 1
ATOM 2363 O O . GLY A 1 322 ? 8.031 1.779 2.523 1 86.44 322 GLY A O 1
ATOM 2364 N N . SER A 1 323 ? 7.012 0.391 0.988 1 86.75 323 SER A N 1
ATOM 2365 C CA . SER A 1 323 ? 5.645 0.595 1.451 1 86.75 323 SER A CA 1
ATOM 2366 C C . SER A 1 323 ? 5.418 -0.057 2.811 1 86.75 323 SER A C 1
ATOM 2368 O O . SER A 1 323 ? 4.582 0.403 3.594 1 86.75 323 SER A O 1
ATOM 2370 N N . ASN A 1 324 ? 6.098 -1.144 3.021 1 91.5 324 ASN A N 1
ATOM 2371 C CA . ASN A 1 324 ? 6.012 -1.844 4.297 1 91.5 324 ASN A CA 1
ATOM 2372 C C . ASN A 1 324 ? 7.391 -2.043 4.922 1 91.5 324 ASN A C 1
ATOM 2374 O O . ASN A 1 324 ? 8.102 -2.984 4.574 1 91.5 324 ASN A O 1
ATOM 2378 N N . CYS A 1 325 ? 7.688 -1.147 5.812 1 93.81 325 CYS A N 1
ATOM 2379 C CA . CYS A 1 325 ? 9 -1.243 6.438 1 93.81 325 CYS A CA 1
ATOM 2380 C C . CYS A 1 325 ? 9 -0.602 7.82 1 93.81 325 CYS A C 1
ATOM 2382 O O . CYS A 1 325 ? 8.062 0.121 8.172 1 93.81 325 CYS A O 1
ATOM 2384 N N . SER A 1 326 ? 9.984 -0.981 8.68 1 95.44 326 SER A N 1
ATOM 2385 C CA . SER A 1 326 ? 10.164 -0.401 10 1 95.44 326 SER A CA 1
ATOM 2386 C C . SER A 1 326 ? 11.648 -0.299 10.359 1 95.44 326 SER A C 1
ATOM 2388 O O . SER A 1 326 ? 12.461 -1.082 9.875 1 95.44 326 SER A O 1
ATOM 2390 N N . TYR A 1 327 ? 12.023 0.704 11.031 1 96.31 327 TYR A N 1
ATOM 2391 C CA . TYR A 1 327 ? 13.375 0.839 11.555 1 96.31 327 TYR A CA 1
ATOM 2392 C C . TYR A 1 327 ? 13.367 1.528 12.914 1 96.31 327 TYR A C 1
ATOM 2394 O O . TYR A 1 327 ? 12.406 2.217 13.266 1 96.31 327 TYR A O 1
ATOM 2402 N N . GLU A 1 328 ? 14.438 1.319 13.672 1 96.25 328 GLU A N 1
ATOM 2403 C CA . GLU A 1 328 ? 14.57 1.882 15.016 1 96.25 328 GLU A CA 1
ATOM 2404 C C . GLU A 1 328 ? 15.766 2.826 15.102 1 96.25 328 GLU A C 1
ATOM 2406 O O . GLU A 1 328 ? 16.828 2.545 14.539 1 96.25 328 GLU A O 1
ATOM 2411 N N . ILE A 1 329 ? 15.555 3.916 15.719 1 96.12 329 ILE A N 1
ATOM 2412 C CA . ILE A 1 329 ? 16.656 4.832 15.984 1 96.12 329 ILE A CA 1
ATOM 2413 C C . ILE A 1 329 ? 16.672 5.219 17.453 1 96.12 329 ILE A C 1
ATOM 2415 O O . ILE A 1 329 ? 15.633 5.172 18.125 1 96.12 329 ILE A O 1
ATOM 2419 N N . GLN A 1 330 ? 17.875 5.602 17.984 1 96.44 330 GLN A N 1
ATOM 2420 C CA . GLN A 1 330 ? 18.062 6.105 19.328 1 96.44 330 GLN A CA 1
ATOM 2421 C C . GLN A 1 330 ? 18.766 7.453 19.328 1 96.44 330 GLN A C 1
ATOM 2423 O O . GLN A 1 330 ? 19.734 7.648 18.578 1 96.44 330 GLN A O 1
ATOM 2428 N N . TYR A 1 331 ? 18.25 8.375 20.047 1 97.12 331 TYR A N 1
ATOM 2429 C CA . TYR A 1 331 ? 18.891 9.68 20.156 1 97.12 331 TYR A CA 1
ATOM 2430 C C . TYR A 1 331 ? 18.531 10.359 21.469 1 97.12 331 TYR A C 1
ATOM 2432 O O . TYR A 1 331 ? 17.531 10.008 22.109 1 97.12 331 TYR A O 1
ATOM 2440 N N . GLU A 1 332 ? 19.375 11.328 21.906 1 97.38 332 GLU A N 1
ATOM 2441 C CA . GLU A 1 332 ? 19.078 12.172 23.062 1 97.38 332 GLU A CA 1
ATOM 2442 C C . GLU A 1 332 ? 18.297 13.422 22.656 1 97.38 332 GLU A C 1
ATOM 2444 O O . GLU A 1 332 ? 18.719 14.148 21.75 1 97.38 332 GLU A O 1
ATOM 2449 N N . GLY A 1 333 ? 17.188 13.602 23.281 1 97.94 333 GLY A N 1
ATOM 2450 C CA . GLY A 1 333 ? 16.344 14.742 22.938 1 97.94 333 GLY A CA 1
ATOM 2451 C C . GLY A 1 333 ? 15.781 15.445 24.156 1 97.94 333 GLY A C 1
ATOM 2452 O O . GLY A 1 333 ? 16.031 15.039 25.297 1 97.94 333 GLY A O 1
ATOM 2453 N N . PRO A 1 334 ? 15.086 16.578 23.906 1 98.06 334 PRO A N 1
ATOM 2454 C CA . PRO A 1 334 ? 14.492 17.359 25 1 98.06 334 PRO A CA 1
ATOM 2455 C C . PRO A 1 334 ? 13.375 16.609 25.719 1 98.06 334 PRO A C 1
ATOM 2457 O O . PRO A 1 334 ? 12.578 15.906 25.078 1 98.06 334 PRO A O 1
ATOM 2460 N N . TRP A 1 335 ? 13.367 16.672 27.016 1 97.75 335 TRP A N 1
ATOM 2461 C CA . TRP A 1 335 ? 12.367 16.078 27.891 1 97.75 335 TRP A CA 1
ATOM 2462 C C . TRP A 1 335 ? 12.078 16.984 29.078 1 97.75 335 TRP A C 1
ATOM 2464 O O . TRP A 1 335 ? 12.992 17.578 29.656 1 97.75 335 TRP A O 1
ATOM 2474 N N . ILE A 1 336 ? 10.805 17.109 29.359 1 97.56 336 ILE A N 1
ATOM 2475 C CA . ILE A 1 336 ? 10.445 18.031 30.438 1 97.56 336 ILE A CA 1
ATOM 2476 C C . ILE A 1 336 ? 9.844 17.234 31.594 1 97.56 336 ILE A C 1
ATOM 2478 O O . ILE A 1 336 ? 9.102 16.281 31.391 1 97.56 336 ILE A O 1
ATOM 2482 N N . ASP A 1 337 ? 10.234 17.516 32.812 1 96.25 337 ASP A N 1
ATOM 2483 C CA . ASP A 1 337 ? 9.648 16.953 34.031 1 96.25 337 ASP A CA 1
ATOM 2484 C C . ASP A 1 337 ? 8.789 18 34.75 1 96.25 337 ASP A C 1
ATOM 2486 O O . ASP A 1 337 ? 9.219 19.141 34.938 1 96.25 337 ASP A O 1
ATOM 2490 N N . CYS A 1 338 ? 7.602 17.562 35.031 1 97.06 338 CYS A N 1
ATOM 2491 C CA . CYS A 1 338 ? 6.676 18.5 35.656 1 97.06 338 CYS A CA 1
ATOM 2492 C C . CYS A 1 338 ? 6.078 17.938 36.938 1 97.06 338 CYS A C 1
ATOM 2494 O O . CYS A 1 338 ? 6.016 16.719 37.094 1 97.06 338 CYS A O 1
ATOM 2496 N N . VAL A 1 339 ? 5.711 18.812 37.844 1 95.88 339 VAL A N 1
ATOM 2497 C CA . VAL A 1 339 ? 4.973 18.5 39.062 1 95.88 339 VAL A CA 1
ATOM 2498 C C . VAL A 1 339 ? 3.617 19.219 39.062 1 95.88 339 VAL A C 1
ATOM 2500 O O . VAL A 1 339 ? 3.529 20.391 38.688 1 95.88 339 VAL A O 1
ATOM 2503 N N . ASN A 1 340 ? 2.629 18.422 39.281 1 94.56 340 ASN A N 1
ATOM 2504 C CA . ASN A 1 340 ? 1.28 18.984 39.219 1 94.56 340 ASN A CA 1
ATOM 2505 C C . ASN A 1 340 ? 0.669 19.125 40.625 1 94.56 340 ASN A C 1
ATOM 2507 O O . ASN A 1 340 ? 0.969 18.328 41.5 1 94.56 340 ASN A O 1
ATOM 2511 N N . SER A 1 341 ? -0.085 20.172 40.812 1 95.56 341 SER A N 1
ATOM 2512 C CA . SER A 1 341 ? -0.886 20.406 42 1 95.56 341 SER A CA 1
ATOM 2513 C C . SER A 1 341 ? -2.26 20.969 41.656 1 95.56 341 SER A C 1
ATOM 2515 O O . SER A 1 341 ? -2.414 21.656 40.656 1 95.56 341 SER A O 1
ATOM 2517 N N . SER A 1 342 ? -3.242 20.516 42.438 1 95 342 SER A N 1
ATOM 2518 C CA . SER A 1 342 ? -4.605 20.984 42.188 1 95 342 SER A CA 1
ATOM 2519 C C . SER A 1 342 ? -5.211 21.594 43.469 1 95 342 SER A C 1
ATOM 2521 O O . SER A 1 342 ? -4.922 21.156 44.562 1 95 342 SER A O 1
ATOM 2523 N N . SER A 1 343 ? -5.957 22.672 43.25 1 96.12 343 SER A N 1
ATOM 2524 C CA . SER A 1 343 ? -6.695 23.328 44.344 1 96.12 343 SER A CA 1
ATOM 2525 C C . SER A 1 343 ? -8.047 23.828 43.875 1 96.12 343 SER A C 1
ATOM 2527 O O . SER A 1 343 ? -8.258 24.031 42.656 1 96.12 343 SER A O 1
ATOM 2529 N N . GLN A 1 344 ? -8.977 23.922 44.812 1 95.12 344 GLN A N 1
ATOM 2530 C CA . GLN A 1 344 ? -10.297 24.469 44.5 1 95.12 344 GLN A CA 1
ATOM 2531 C C . GLN A 1 344 ? -10.586 25.719 45.344 1 95.12 344 GLN A C 1
ATOM 2533 O O . GLN A 1 344 ? -10.227 25.781 46.5 1 95.12 344 GLN A O 1
ATOM 2538 N N . TYR A 1 345 ? -11.055 26.719 44.656 1 94.25 345 TYR A N 1
ATOM 2539 C CA . TYR A 1 345 ? -11.438 27.938 45.375 1 94.25 345 TYR A CA 1
ATOM 2540 C C . TYR A 1 345 ? -12.492 28.703 44.594 1 94.25 345 TYR A C 1
ATOM 2542 O O . TYR A 1 345 ? -12.734 28.422 43.406 1 94.25 345 TYR A O 1
ATOM 2550 N N . TYR A 1 346 ? -13.156 29.625 45.25 1 91 346 TYR A N 1
ATOM 2551 C CA . TYR A 1 346 ? -14.141 30.484 44.594 1 91 346 TYR A CA 1
ATOM 2552 C C . TYR A 1 346 ? -13.477 31.719 43.969 1 91 346 TYR A C 1
ATOM 2554 O O . TYR A 1 346 ? -12.578 32.312 44.562 1 91 346 TYR A O 1
ATOM 2562 N N . LEU A 1 347 ? -13.797 31.953 42.781 1 90.12 347 LEU A N 1
ATOM 2563 C CA . LEU A 1 347 ? -13.344 33.156 42.094 1 90.12 347 LEU A CA 1
ATOM 2564 C C . LEU A 1 347 ? -14.523 34.031 41.719 1 90.12 347 LEU A C 1
ATOM 2566 O O . LEU A 1 347 ? -15.57 33.531 41.281 1 90.12 347 LEU A O 1
ATOM 2570 N N . LYS A 1 348 ? -14.375 35.312 41.938 1 83 348 LYS A N 1
ATOM 2571 C CA . LYS A 1 348 ? -15.398 36.312 41.594 1 83 348 LYS A CA 1
ATOM 2572 C C . LYS A 1 348 ? -14.875 37.312 40.562 1 83 348 LYS A C 1
ATOM 2574 O O . LYS A 1 348 ? -13.734 37.75 40.688 1 83 348 LYS A O 1
ATOM 2579 N N . THR A 1 349 ? -15.508 37.406 39.5 1 82.38 349 THR A N 1
ATOM 2580 C CA . THR A 1 349 ? -15.148 38.406 38.5 1 82.38 349 THR A CA 1
ATOM 2581 C C . THR A 1 349 ? -16.406 39.031 37.906 1 82.38 349 THR A C 1
ATOM 2583 O O . THR A 1 349 ? -17.5 38.469 38 1 82.38 349 THR A O 1
ATOM 2586 N N . ASN A 1 350 ? -16.25 40.25 37.312 1 72.81 350 ASN A N 1
ATOM 2587 C CA . ASN A 1 350 ? -17.375 40.938 36.688 1 72.81 350 ASN A CA 1
ATOM 2588 C C . ASN A 1 350 ? -17.516 40.562 35.219 1 72.81 350 ASN A C 1
ATOM 2590 O O . ASN A 1 350 ? -18.562 40.781 34.625 1 72.81 350 ASN A O 1
ATOM 2594 N N . ASP A 1 351 ? -16.406 40.062 34.688 1 76.25 351 ASP A N 1
ATOM 2595 C CA . ASP A 1 351 ? -16.5 39.875 33.219 1 76.25 351 ASP A CA 1
ATOM 2596 C C . ASP A 1 351 ? -15.82 38.562 32.781 1 76.25 351 ASP A C 1
ATOM 2598 O O . ASP A 1 351 ? -16.469 37.531 32.656 1 76.25 351 ASP A O 1
ATOM 2602 N N . THR A 1 352 ? -14.469 38.594 32.812 1 81.44 352 THR A N 1
ATOM 2603 C CA . THR A 1 352 ? -13.742 37.469 32.25 1 81.44 352 THR A CA 1
ATOM 2604 C C . THR A 1 352 ? -12.852 36.812 33.312 1 81.44 352 THR A C 1
ATOM 2606 O O . THR A 1 352 ? -12.461 37.469 34.281 1 81.44 352 THR A O 1
ATOM 2609 N N . PHE A 1 353 ? -12.625 35.562 33.094 1 85.56 353 PHE A N 1
ATOM 2610 C CA . PHE A 1 353 ? -11.695 34.781 33.906 1 85.56 353 PHE A CA 1
ATOM 2611 C C . PHE A 1 353 ? -10.43 34.469 33.094 1 85.56 353 PHE A C 1
ATOM 2613 O O . PHE A 1 353 ? -10.5 34.188 31.891 1 85.56 353 PHE A O 1
ATOM 2620 N N . THR A 1 354 ? -9.25 34.531 33.781 1 89.38 354 THR A N 1
ATOM 2621 C CA . THR A 1 354 ? -8.039 33.969 33.188 1 89.38 354 THR A CA 1
ATOM 2622 C C . THR A 1 354 ? -8 32.469 33.375 1 89.38 354 THR A C 1
ATOM 2624 O O . THR A 1 354 ? -7.598 31.969 34.438 1 89.38 354 THR A O 1
ATOM 2627 N N . ILE A 1 355 ? -8.414 31.781 32.375 1 92.19 355 ILE A N 1
ATOM 2628 C CA . ILE A 1 355 ? -8.602 30.344 32.562 1 92.19 355 ILE A CA 1
ATOM 2629 C C . ILE A 1 355 ? -7.305 29.609 32.25 1 92.19 355 ILE A C 1
ATOM 2631 O O . ILE A 1 355 ? -7.176 28.406 32.531 1 92.19 355 ILE A O 1
ATOM 2635 N N . TYR A 1 356 ? -6.426 30.297 31.625 1 93.75 356 TYR A N 1
ATOM 2636 C CA . TYR A 1 356 ? -5.078 29.797 31.391 1 93.75 356 TYR A CA 1
ATOM 2637 C C . TYR A 1 356 ? -4.039 30.891 31.609 1 93.75 356 TYR A C 1
ATOM 2639 O O . TYR A 1 356 ? -4.242 32.031 31.203 1 93.75 356 TYR A O 1
ATOM 2647 N N . ASN A 1 357 ? -2.969 30.484 32.25 1 93.19 357 ASN A N 1
ATOM 2648 C CA . ASN A 1 357 ? -1.771 31.312 32.375 1 93.19 357 ASN A CA 1
ATOM 2649 C C . ASN A 1 357 ? -0.5 30.484 32.281 1 93.19 357 ASN A C 1
ATOM 2651 O O . ASN A 1 357 ? -0.294 29.547 33.031 1 93.19 357 ASN A O 1
ATOM 2655 N N . GLY A 1 358 ? 0.225 30.766 31.281 1 92.62 358 GLY A N 1
ATOM 2656 C CA . GLY A 1 358 ? 1.533 30.156 31.125 1 92.62 358 GLY A CA 1
ATOM 2657 C C . GLY A 1 358 ? 2.674 31.141 31.188 1 92.62 358 GLY A C 1
ATOM 2658 O O . GLY A 1 358 ? 2.566 32.25 30.672 1 92.62 358 GLY A O 1
ATOM 2659 N N . THR A 1 359 ? 3.715 30.75 31.906 1 90.69 359 THR A N 1
ATOM 2660 C CA . THR A 1 359 ? 4.898 31.594 32.031 1 90.69 359 THR A CA 1
ATOM 2661 C C . THR A 1 359 ? 6.164 30.797 31.75 1 90.69 359 THR A C 1
ATOM 2663 O O . THR A 1 359 ? 6.461 29.828 32.438 1 90.69 359 THR A O 1
ATOM 2666 N N . TRP A 1 360 ? 6.805 31.188 30.75 1 91.12 360 TRP A N 1
ATOM 2667 C CA . TRP A 1 360 ? 8.125 30.641 30.453 1 91.12 360 TRP A CA 1
ATOM 2668 C C . TRP A 1 360 ? 9.227 31.562 30.969 1 91.12 360 TRP A C 1
ATOM 2670 O O . TRP A 1 360 ? 9.312 32.719 30.562 1 91.12 360 TRP A O 1
ATOM 2680 N N . SER A 1 361 ? 10.016 31.062 31.906 1 87.25 361 SER A N 1
ATOM 2681 C CA . SER A 1 361 ? 11.203 31.766 32.375 1 87.25 361 SER A CA 1
ATOM 2682 C C . SER A 1 361 ? 12.461 31.234 31.688 1 87.25 361 SER A C 1
ATOM 2684 O O . SER A 1 361 ? 12.906 30.125 31.969 1 87.25 361 SER A O 1
ATOM 2686 N N . SER A 1 362 ? 12.992 32.062 30.859 1 78.56 362 SER A N 1
ATOM 2687 C CA . SER A 1 362 ? 14.172 31.672 30.109 1 78.56 362 SER A CA 1
ATOM 2688 C C . SER A 1 362 ? 15.375 31.453 31.016 1 78.56 362 SER A C 1
ATOM 2690 O O . SER A 1 362 ? 15.312 31.766 32.219 1 78.56 362 SER A O 1
ATOM 2692 N N . LYS A 1 363 ? 16.453 30.922 30.422 1 72.88 363 LYS A N 1
ATOM 2693 C CA . LYS A 1 363 ? 17.688 30.672 31.172 1 72.88 363 LYS A CA 1
ATOM 2694 C C . LYS A 1 363 ? 18.234 31.984 31.75 1 72.88 363 LYS A C 1
ATOM 2696 O O . LYS A 1 363 ? 18.719 32 32.875 1 72.88 363 LYS A O 1
ATOM 2701 N N . ILE A 1 364 ? 18.094 33.062 30.953 1 65.06 364 ILE A N 1
ATOM 2702 C CA . ILE A 1 364 ? 18.656 34.344 31.391 1 65.06 364 ILE A CA 1
ATOM 2703 C C . ILE A 1 364 ? 17.766 34.969 32.438 1 65.06 364 ILE A C 1
ATOM 2705 O O . ILE A 1 364 ? 18.234 35.375 33.5 1 65.06 364 ILE A O 1
ATOM 2709 N N . SER A 1 365 ? 16.516 34.969 32.125 1 66.19 365 SER A N 1
ATOM 2710 C CA . SER A 1 365 ? 15.586 35.625 33.062 1 66.19 365 SER A CA 1
ATOM 2711 C C . SER A 1 365 ? 15.562 34.906 34.406 1 66.19 365 SER A C 1
ATOM 2713 O O . SER A 1 365 ? 15.492 35.562 35.438 1 66.19 365 SER A O 1
ATOM 2715 N N . ALA A 1 366 ? 15.688 33.656 34.312 1 66.25 366 ALA A N 1
ATOM 2716 C CA . ALA A 1 366 ? 15.664 32.875 35.531 1 66.25 366 ALA A CA 1
ATOM 2717 C C . ALA A 1 366 ? 16.922 33.156 36.375 1 66.25 366 ALA A C 1
ATOM 2719 O O . ALA A 1 366 ? 16.844 33.25 37.594 1 66.25 366 ALA A O 1
ATOM 2720 N N . SER A 1 367 ? 18.016 33.312 35.688 1 63.88 367 SER A N 1
ATOM 2721 C CA . SER A 1 367 ? 19.266 33.531 36.375 1 63.88 367 SER A CA 1
ATOM 2722 C C . SER A 1 367 ? 19.344 34.938 36.969 1 63.88 367 SER A C 1
ATOM 2724 O O . SER A 1 367 ? 19.875 35.125 38.094 1 63.88 367 SER A O 1
ATOM 2726 N N . LEU A 1 368 ? 18.844 35.875 36.219 1 61.53 368 LEU A N 1
ATOM 2727 C CA . LEU A 1 368 ? 18.844 37.219 36.719 1 61.53 368 LEU A CA 1
ATOM 2728 C C . LEU A 1 368 ? 18.016 37.344 37.969 1 61.53 368 LEU A C 1
ATOM 2730 O O . LEU A 1 368 ? 18.375 38.094 38.906 1 61.53 368 LEU A O 1
ATOM 2734 N N . ALA A 1 369 ? 16.984 36.594 37.875 1 57.94 369 ALA A N 1
ATOM 2735 C CA . ALA A 1 369 ? 16.156 36.594 39.062 1 57.94 369 ALA A CA 1
ATOM 2736 C C . ALA A 1 369 ? 16.938 36.062 40.281 1 57.94 369 ALA A C 1
ATOM 2738 O O . ALA A 1 369 ? 16.656 36.469 41.406 1 57.94 369 ALA A O 1
ATOM 2739 N N . HIS A 1 370 ? 17.906 35.25 39.906 1 61.81 370 HIS A N 1
ATOM 2740 C CA . HIS A 1 370 ? 18.766 34.75 40.969 1 61.81 370 HIS A CA 1
ATOM 2741 C C . HIS A 1 370 ? 20.219 35.125 40.719 1 61.81 370 HIS A C 1
ATOM 2743 O O . HIS A 1 370 ? 21.031 34.312 40.312 1 61.81 370 HIS A O 1
ATOM 2749 N N . SER A 1 371 ? 20.625 36.344 40.719 1 62.16 371 SER A N 1
ATOM 2750 C CA . SER A 1 371 ? 21.859 36.969 40.281 1 62.16 371 SER A CA 1
ATOM 2751 C C . SER A 1 371 ? 23.078 36.219 40.75 1 62.16 371 SER A C 1
ATOM 2753 O O . SER A 1 371 ? 24.141 36.25 40.125 1 62.16 371 SER A O 1
ATOM 2755 N N . THR A 1 372 ? 22.969 35.375 41.688 1 66.56 372 THR A N 1
ATOM 2756 C CA . THR A 1 372 ? 24.172 34.75 42.25 1 66.56 372 THR A CA 1
ATOM 2757 C C . THR A 1 372 ? 24.125 33.25 42.094 1 66.56 372 THR A C 1
ATOM 2759 O O . THR A 1 372 ? 24.938 32.531 42.656 1 66.56 372 THR A O 1
ATOM 2762 N N . TYR A 1 373 ? 23.312 32.875 41.188 1 74.06 373 TYR A N 1
ATOM 2763 C CA . TYR A 1 373 ? 23.172 31.422 41.094 1 74.06 373 TYR A CA 1
ATOM 2764 C C . TYR A 1 373 ? 24.312 30.797 40.281 1 74.06 373 TYR A C 1
ATOM 2766 O O . TYR A 1 373 ? 24.562 31.188 39.156 1 74.06 373 TYR A O 1
ATOM 2774 N N . ASN A 1 374 ? 25.047 29.922 40.906 1 68.25 374 ASN A N 1
ATOM 2775 C CA . ASN A 1 374 ? 26.141 29.219 40.281 1 68.25 374 ASN A CA 1
ATOM 2776 C C . ASN A 1 374 ? 25.969 27.703 40.344 1 68.25 374 ASN A C 1
ATOM 2778 O O . ASN A 1 374 ? 26.938 26.969 40.5 1 68.25 374 ASN A O 1
ATOM 2782 N N . GLY A 1 375 ? 24.688 27.328 40.312 1 78.56 375 GLY A N 1
ATOM 2783 C CA . GLY A 1 375 ? 24.438 25.906 40.406 1 78.56 375 GLY A CA 1
ATOM 2784 C C . GLY A 1 375 ? 24.719 25.156 39.125 1 78.56 375 GLY A C 1
ATOM 2785 O O . GLY A 1 375 ? 25.047 25.766 38.094 1 78.56 375 GLY A O 1
ATOM 2786 N N . THR A 1 376 ? 24.578 23.859 39.188 1 85.25 376 THR A N 1
ATOM 2787 C CA . THR A 1 376 ? 24.938 22.953 38.094 1 85.25 376 THR A CA 1
ATOM 2788 C C . THR A 1 376 ? 23.844 22.938 37.031 1 85.25 376 THR A C 1
ATOM 2790 O O . THR A 1 376 ? 24.141 22.828 35.844 1 85.25 376 THR A O 1
ATOM 2793 N N . TYR A 1 377 ? 22.672 23.156 37.531 1 90.69 377 TYR A N 1
ATOM 2794 C CA . TYR A 1 377 ? 21.562 22.969 36.625 1 90.69 377 TYR A CA 1
ATOM 2795 C C . TYR A 1 377 ? 20.875 24.297 36.312 1 90.69 377 TYR A C 1
ATOM 2797 O O . TYR A 1 377 ? 20.953 25.234 37.125 1 90.69 377 TYR A O 1
ATOM 2805 N N . THR A 1 378 ? 20.188 24.344 35.156 1 90.31 378 THR A N 1
ATOM 2806 C CA . THR A 1 378 ? 19.469 25.547 34.75 1 90.31 378 THR A CA 1
ATOM 2807 C C . THR A 1 378 ? 18.328 25.859 35.719 1 90.31 378 THR A C 1
ATOM 2809 O O . THR A 1 378 ? 17.781 24.953 36.344 1 90.31 378 THR A O 1
ATOM 2812 N N . GLN A 1 379 ? 17.953 27.156 35.719 1 88 379 GLN A N 1
ATOM 2813 C CA . GLN A 1 379 ? 16.812 27.594 36.531 1 88 379 GLN A CA 1
ATOM 2814 C C . GLN A 1 379 ? 15.625 27.938 35.656 1 88 379 GLN A C 1
ATOM 2816 O O . GLN A 1 379 ? 14.609 28.438 36.125 1 88 379 GLN A O 1
ATOM 2821 N N . ALA A 1 380 ? 15.82 27.688 34.344 1 90.19 380 ALA A N 1
ATOM 2822 C CA . ALA A 1 380 ? 14.68 27.891 33.469 1 90.19 380 ALA A CA 1
ATOM 2823 C C . ALA A 1 380 ? 13.5 27.016 33.875 1 90.19 380 ALA A C 1
ATOM 2825 O O . ALA A 1 380 ? 13.68 25.859 34.281 1 90.19 380 ALA A O 1
ATOM 2826 N N . THR A 1 381 ? 12.266 27.594 33.844 1 92 381 THR A N 1
ATOM 2827 C CA . THR A 1 381 ? 11.07 26.859 34.25 1 92 381 THR A CA 1
ATOM 2828 C C . THR A 1 381 ? 9.875 27.281 33.406 1 92 381 THR A C 1
ATOM 2830 O O . THR A 1 381 ? 9.852 28.391 32.844 1 92 381 THR A O 1
ATOM 2833 N N . PHE A 1 382 ? 9.039 26.375 33.188 1 94.69 382 PHE A N 1
ATOM 2834 C CA . PHE A 1 382 ? 7.719 26.656 32.625 1 94.69 382 PHE A CA 1
ATOM 2835 C C . PHE A 1 382 ? 6.625 26.391 33.656 1 94.69 382 PHE A C 1
ATOM 2837 O O . PHE A 1 382 ? 6.496 25.266 34.156 1 94.69 382 PHE A O 1
ATOM 2844 N N . ASN A 1 383 ? 5.887 27.453 34 1 94.81 383 ASN A N 1
ATOM 2845 C CA . ASN A 1 383 ? 4.77 27.359 34.938 1 94.81 383 ASN A CA 1
ATOM 2846 C C . ASN A 1 383 ? 3.439 27.656 34.25 1 94.81 383 ASN A C 1
ATOM 2848 O O . ASN A 1 383 ? 3.326 28.625 33.5 1 94.81 383 ASN A O 1
ATOM 2852 N N . SER A 1 384 ? 2.531 26.719 34.5 1 96.5 384 SER A N 1
ATOM 2853 C CA . SER A 1 384 ? 1.224 26.969 33.906 1 96.5 384 SER A CA 1
ATOM 2854 C C . SER A 1 384 ? 0.102 26.719 34.906 1 96.5 384 SER A C 1
ATOM 2856 O O . SER A 1 384 ? 0.265 25.922 35.844 1 96.5 384 SER A O 1
ATOM 2858 N N . SER A 1 385 ? -0.969 27.453 34.75 1 96.31 385 SER A N 1
ATOM 2859 C CA . SER A 1 385 ? -2.197 27.281 35.531 1 96.31 385 SER A CA 1
ATOM 2860 C C . SER A 1 385 ? -3.416 27.219 34.625 1 96.31 385 SER A C 1
ATOM 2862 O O . SER A 1 385 ? -3.52 27.984 33.656 1 96.31 385 SER A O 1
ATOM 2864 N N . THR A 1 386 ? -4.23 26.25 34.875 1 96.62 386 THR A N 1
ATOM 2865 C CA . THR A 1 386 ? -5.484 26.094 34.156 1 96.62 386 THR A CA 1
ATOM 2866 C C . THR A 1 386 ? -6.668 26.047 35.094 1 96.62 386 THR A C 1
ATOM 2868 O O . THR A 1 386 ? -6.539 25.578 36.25 1 96.62 386 THR A O 1
ATOM 2871 N N . LEU A 1 387 ? -7.84 26.562 34.656 1 95.88 387 LEU A N 1
ATOM 2872 C CA . LEU A 1 387 ? -9.047 26.594 35.469 1 95.88 387 LEU A CA 1
ATOM 2873 C C . LEU A 1 387 ? -10.141 25.734 34.844 1 95.88 387 LEU A C 1
ATOM 2875 O O . LEU A 1 387 ? -10.391 25.812 33.625 1 95.88 387 LEU A O 1
ATOM 2879 N N . THR A 1 388 ? -10.742 24.906 35.688 1 94.31 388 THR A N 1
ATOM 2880 C CA . THR A 1 388 ? -11.938 24.156 35.344 1 94.31 388 THR A CA 1
ATOM 2881 C C . THR A 1 388 ? -13.133 24.578 36.188 1 94.31 388 THR A C 1
ATOM 2883 O O . THR A 1 388 ? -13.07 24.516 37.406 1 94.31 388 THR A O 1
ATOM 2886 N N . PRO A 1 389 ? -14.133 25 35.5 1 92.44 389 PRO A N 1
ATOM 2887 C CA . PRO A 1 389 ? -15.289 25.422 36.312 1 92.44 389 PRO A CA 1
ATOM 2888 C C . PRO A 1 389 ? -16.094 24.234 36.844 1 92.44 389 PRO A C 1
ATOM 2890 O O . PRO A 1 389 ? -16.344 23.266 36.125 1 92.44 389 PRO A O 1
ATOM 2893 N N . ILE A 1 390 ? -16.469 24.344 38.094 1 91.56 390 ILE A N 1
ATOM 2894 C CA . ILE A 1 390 ? -17.219 23.281 38.719 1 91.56 390 ILE A CA 1
ATOM 2895 C C . ILE A 1 390 ? -18.672 23.719 38.906 1 91.56 390 ILE A C 1
ATOM 2897 O O . ILE A 1 390 ? -19.594 23 38.5 1 91.56 390 ILE A O 1
ATOM 2901 N N . LYS A 1 391 ? -18.938 24.891 39.5 1 88.19 391 LYS A N 1
ATOM 2902 C CA . LYS A 1 391 ? -20.266 25.484 39.656 1 88.19 391 LYS A CA 1
ATOM 2903 C C . LYS A 1 391 ? -20.188 27 39.719 1 88.19 391 LYS A C 1
ATOM 2905 O O . LYS A 1 391 ? -19.125 27.562 40.031 1 88.19 391 LYS A O 1
ATOM 2910 N N . ALA A 1 392 ? -21.234 27.625 39.281 1 85.69 392 ALA A N 1
ATOM 2911 C CA . ALA A 1 392 ? -21.219 29.078 39.281 1 85.69 392 ALA A CA 1
ATOM 2912 C C . ALA A 1 392 ? -22.594 29.656 39.625 1 85.69 392 ALA A C 1
ATOM 2914 O O . ALA A 1 392 ? -23.609 28.969 39.531 1 85.69 392 ALA A O 1
ATOM 2915 N N . ASN A 1 393 ? -22.562 30.812 40.219 1 77.38 393 ASN A N 1
ATOM 2916 C CA . ASN A 1 393 ? -23.766 31.609 40.469 1 77.38 393 ASN A CA 1
ATOM 2917 C C . ASN A 1 393 ? -23.688 32.969 39.781 1 77.38 393 ASN A C 1
ATOM 2919 O O . ASN A 1 393 ? -22.609 33.5 39.562 1 77.38 393 ASN A O 1
ATOM 2923 N N . GLY A 1 394 ? -24.75 33.531 39.375 1 66.69 394 GLY A N 1
ATOM 2924 C CA . GLY A 1 394 ? -24.812 34.875 38.781 1 66.69 394 GLY A CA 1
ATOM 2925 C C . GLY A 1 394 ? -24.438 34.875 37.312 1 66.69 394 GLY A C 1
ATOM 2926 O O . GLY A 1 394 ? -23.875 35.844 36.812 1 66.69 394 GLY A O 1
ATOM 2927 N N . ILE A 1 395 ? -24.5 33.812 36.594 1 58.78 395 ILE A N 1
ATOM 2928 C CA . ILE A 1 395 ? -24.062 33.719 35.219 1 58.78 395 ILE A CA 1
ATOM 2929 C C . ILE A 1 395 ? -24.828 34.719 34.344 1 58.78 395 ILE A C 1
ATOM 2931 O O . ILE A 1 395 ? -26.047 34.812 34.469 1 58.78 395 ILE A O 1
ATOM 2935 N N . HIS A 1 396 ? -24.094 35.781 33.906 1 51.41 396 HIS A N 1
ATOM 2936 C CA . HIS A 1 396 ? -24.609 36.812 33 1 51.41 396 HIS A CA 1
ATOM 2937 C C . HIS A 1 396 ? -25.172 36.219 31.734 1 51.41 396 HIS A C 1
ATOM 2939 O O . HIS A 1 396 ? -24.594 35.281 31.172 1 51.41 396 HIS A O 1
ATOM 2945 N N . ASP A 1 397 ? -26.375 36.469 31.438 1 48 397 ASP A N 1
ATOM 2946 C CA . ASP A 1 397 ? -26.734 36.375 30.016 1 48 397 ASP A CA 1
ATOM 2947 C C . ASP A 1 397 ? -25.797 37.188 29.156 1 48 397 ASP A C 1
ATOM 2949 O O . ASP A 1 397 ? -25.375 38.281 29.562 1 48 397 ASP A O 1
ATOM 2953 N N . VAL A 1 398 ? -25.078 36.875 28.188 1 44.88 398 VAL A N 1
ATOM 2954 C CA . VAL A 1 398 ? -24.234 37.625 27.266 1 44.88 398 VAL A CA 1
ATOM 2955 C C . VAL A 1 398 ? -24.719 39.062 27.203 1 44.88 398 VAL A C 1
ATOM 2957 O O . VAL A 1 398 ? -23.906 40 27.031 1 44.88 398 VAL A O 1
ATOM 2960 N N . GLY A 1 399 ? -25.984 39.531 27 1 38.56 399 GLY A N 1
ATOM 2961 C CA . GLY A 1 399 ? -26.547 40.844 26.781 1 38.56 399 GLY A CA 1
ATOM 2962 C C . GLY A 1 399 ? -26.578 41.688 28.047 1 38.56 399 GLY A C 1
ATOM 2963 O O . GLY A 1 399 ? -26.969 42.875 28 1 38.56 399 GLY A O 1
ATOM 2964 N N . ALA A 1 400 ? -26.688 41.312 29.188 1 41 400 ALA A N 1
ATOM 2965 C CA . ALA A 1 400 ? -27.125 42.188 30.266 1 41 400 ALA A CA 1
ATOM 2966 C C . ALA A 1 400 ? -25.953 42.969 30.844 1 41 400 ALA A C 1
ATOM 2968 O O . ALA A 1 400 ? -25 42.375 31.359 1 41 400 ALA A O 1
ATOM 2969 N N . LEU A 1 401 ? -25.516 44.125 30.5 1 40.41 401 LEU A N 1
ATOM 2970 C CA . LEU A 1 401 ? -24.594 45.188 30.828 1 40.41 401 LEU A CA 1
ATOM 2971 C C . LEU A 1 401 ? -24.422 45.312 32.344 1 40.41 401 LEU A C 1
ATOM 2973 O O . LEU A 1 401 ? -23.453 45.906 32.812 1 40.41 401 LEU A O 1
ATOM 2977 N N . GLY A 1 402 ? -25.531 45.344 33.188 1 43.09 402 GLY A N 1
ATOM 2978 C CA . GLY A 1 402 ? -25.547 45.844 34.562 1 43.09 402 GLY A CA 1
ATOM 2979 C C . GLY A 1 402 ? -25.047 44.844 35.562 1 43.09 402 GLY A C 1
ATOM 2980 O O . GLY A 1 402 ? -25.406 44.875 36.75 1 43.09 402 GLY A O 1
ATOM 2981 N N . GLY A 1 403 ? -24.594 43.594 35.281 1 46.97 403 GLY A N 1
ATOM 2982 C CA . GLY A 1 403 ? -24.719 42.344 36.031 1 46.97 403 GLY A CA 1
ATOM 2983 C C . GLY A 1 403 ? -23.812 42.25 37.219 1 46.97 403 GLY A C 1
ATOM 2984 O O . GLY A 1 403 ? -22.844 43 37.312 1 46.97 403 GLY A O 1
ATOM 2985 N N . GLU A 1 404 ? -24.344 41.75 38.344 1 55.47 404 GLU A N 1
ATOM 2986 C CA . GLU A 1 404 ? -23.766 41.188 39.594 1 55.47 404 GLU A CA 1
ATOM 2987 C C . GLU A 1 404 ? -22.578 40.281 39.281 1 55.47 404 GLU A C 1
ATOM 2989 O O . GLU A 1 404 ? -22.516 39.656 38.25 1 55.47 404 GLU A O 1
ATOM 2994 N N . ALA A 1 405 ? -21.484 40.438 40.062 1 65.62 405 ALA A N 1
ATOM 2995 C CA . ALA A 1 405 ? -20.266 39.625 40.062 1 65.62 405 ALA A CA 1
ATOM 2996 C C . ALA A 1 405 ? -20.578 38.156 39.969 1 65.62 405 ALA A C 1
ATOM 2998 O O . ALA A 1 405 ? -21.484 37.656 40.625 1 65.62 405 ALA A O 1
ATOM 2999 N N . MET A 1 406 ? -20.109 37.5 38.844 1 75.25 406 MET A N 1
ATOM 3000 C CA . MET A 1 406 ? -20.188 36.062 38.75 1 75.25 406 MET A CA 1
ATOM 3001 C C . MET A 1 406 ? -19.234 35.375 39.719 1 75.25 406 MET A C 1
ATOM 3003 O O . MET A 1 406 ? -18.094 35.844 39.906 1 75.25 406 MET A O 1
ATOM 3007 N N . GLU A 1 407 ? -19.828 34.531 40.594 1 81.88 407 GLU A N 1
ATOM 3008 C CA . GLU A 1 407 ? -19.016 33.719 41.469 1 81.88 407 GLU A CA 1
ATOM 3009 C C . GLU A 1 407 ? -19 32.25 41 1 81.88 407 GLU A C 1
ATOM 3011 O O . GLU A 1 407 ? -20.047 31.672 40.75 1 81.88 407 GLU A O 1
ATOM 3016 N N . ALA A 1 408 ? -17.766 31.766 40.781 1 89.12 408 ALA A N 1
ATOM 3017 C CA . ALA A 1 408 ? -17.625 30.391 40.344 1 89.12 408 ALA A CA 1
ATOM 3018 C C . ALA A 1 408 ? -16.641 29.609 41.188 1 89.12 408 ALA A C 1
ATOM 3020 O O . ALA A 1 408 ? -15.594 30.141 41.594 1 89.12 408 ALA A O 1
ATOM 3021 N N . LEU A 1 409 ? -17.047 28.422 41.625 1 92.31 409 LEU A N 1
ATOM 3022 C CA . LEU A 1 409 ? -16.078 27.469 42.156 1 92.31 409 LEU A CA 1
ATOM 3023 C C . LEU A 1 409 ? -15.242 26.859 41.031 1 92.31 409 LEU A C 1
ATOM 3025 O O . LEU A 1 409 ? -15.789 26.266 40.094 1 92.31 409 LEU A O 1
ATOM 3029 N N . VAL A 1 410 ? -13.953 27.125 41.125 1 94.81 410 VAL A N 1
ATOM 3030 C CA . VAL A 1 410 ? -13.07 26.656 40.062 1 94.81 410 VAL A CA 1
ATOM 3031 C C . VAL A 1 410 ? -12.016 25.719 40.625 1 94.81 410 VAL A C 1
ATOM 3033 O O . VAL A 1 410 ? -11.656 25.828 41.812 1 94.81 410 VAL A O 1
ATOM 3036 N N . GLN A 1 411 ? -11.648 24.766 39.875 1 95.88 411 GLN A N 1
ATOM 3037 C CA . GLN A 1 411 ? -10.469 23.953 40.156 1 95.88 411 GLN A CA 1
ATOM 3038 C C . GLN A 1 411 ? -9.258 24.469 39.375 1 95.88 411 GLN A C 1
ATOM 3040 O O . GLN A 1 411 ? -9.305 24.609 38.156 1 95.88 411 GLN A O 1
ATOM 3045 N N . GLU A 1 412 ? -8.234 24.844 40.062 1 96.44 412 GLU A N 1
ATOM 3046 C CA . GLU A 1 412 ? -6.992 25.297 39.438 1 96.44 412 GLU A CA 1
ATOM 3047 C C . GLU A 1 412 ? -5.938 24.188 39.469 1 96.44 412 GLU A C 1
ATOM 3049 O O . GLU A 1 412 ? -5.621 23.641 40.5 1 96.44 412 GLU A O 1
ATOM 3054 N N . ASP A 1 413 ? -5.477 23.859 38.312 1 96.81 413 ASP A N 1
ATOM 3055 C CA . ASP A 1 413 ? -4.359 22.922 38.188 1 96.81 413 ASP A CA 1
ATOM 3056 C C . ASP A 1 413 ? -3.07 23.672 37.844 1 96.81 413 ASP A C 1
ATOM 3058 O O . ASP A 1 413 ? -3 24.375 36.812 1 96.81 413 ASP A O 1
ATOM 3062 N N . LEU A 1 414 ? -2.113 23.547 38.719 1 97.06 414 LEU A N 1
ATOM 3063 C CA . LEU A 1 414 ? -0.806 24.172 38.531 1 97.06 414 LEU A CA 1
ATOM 3064 C C . LEU A 1 414 ? 0.224 23.141 38.062 1 97.06 414 LEU A C 1
ATOM 3066 O O . LEU A 1 414 ? 0.273 22.031 38.594 1 97.06 414 LEU A O 1
ATOM 3070 N N . LEU A 1 415 ? 0.942 23.5 37.031 1 97.38 415 LEU A N 1
ATOM 3071 C CA . LEU A 1 415 ? 2.018 22.672 36.531 1 97.38 415 LEU A CA 1
ATOM 3072 C C . LEU A 1 415 ? 3.342 23.422 36.531 1 97.38 415 LEU A C 1
ATOM 3074 O O . LEU A 1 415 ? 3.441 24.516 35.969 1 97.38 415 LEU A O 1
ATOM 3078 N N . VAL A 1 416 ? 4.32 22.938 37.25 1 96.5 416 VAL A N 1
ATOM 3079 C CA . VAL A 1 416 ? 5.672 23.484 37.25 1 96.5 416 VAL A CA 1
ATOM 3080 C C . VAL A 1 416 ? 6.641 22.516 36.594 1 96.5 416 VAL A C 1
ATOM 3082 O O . VAL A 1 416 ? 6.777 21.375 37.031 1 96.5 416 VAL A O 1
ATOM 3085 N N . CYS A 1 417 ? 7.293 23 35.562 1 96.81 417 CYS A N 1
ATOM 3086 C CA . CYS A 1 417 ? 8.086 22.094 34.75 1 96.81 417 CYS A CA 1
ATOM 3087 C C . CYS A 1 417 ? 9.531 22.578 34.656 1 96.81 417 CYS A C 1
ATOM 3089 O O . CYS A 1 417 ? 9.797 23.781 34.656 1 96.81 417 CYS A O 1
ATOM 3091 N N . SER A 1 418 ? 10.445 21.656 34.594 1 95.19 418 SER A N 1
ATOM 3092 C CA . SER A 1 418 ? 11.867 21.906 34.406 1 95.19 418 SER A CA 1
ATOM 3093 C C . SER A 1 418 ? 12.414 21.188 33.188 1 95.19 418 SER A C 1
ATOM 3095 O O . SER A 1 418 ? 12.164 20 33 1 95.19 418 SER A O 1
ATOM 3097 N N . PRO A 1 419 ? 13.18 21.922 32.375 1 96.62 419 PRO A N 1
ATOM 3098 C CA . PRO A 1 419 ? 13.711 21.312 31.141 1 96.62 419 PRO A CA 1
ATOM 3099 C C . PRO A 1 419 ? 14.836 20.328 31.422 1 96.62 419 PRO A C 1
ATOM 3101 O O . PRO A 1 419 ? 15.672 20.562 32.312 1 96.62 419 PRO A O 1
ATOM 3104 N N . GLY A 1 420 ? 14.828 19.234 30.703 1 97.06 420 GLY A N 1
ATOM 3105 C CA . GLY A 1 420 ? 15.844 18.188 30.766 1 97.06 420 GLY A CA 1
ATOM 3106 C C . GLY A 1 420 ? 16.031 17.469 29.453 1 97.06 420 GLY A C 1
ATOM 3107 O O . GLY A 1 420 ? 15.641 17.969 28.391 1 97.06 420 GLY A O 1
ATOM 3108 N N . ARG A 1 421 ? 16.844 16.406 29.484 1 97.56 421 ARG A N 1
ATOM 3109 C CA . ARG A 1 421 ? 17.078 15.578 28.312 1 97.56 421 ARG A CA 1
ATOM 3110 C C . ARG A 1 421 ? 16.828 14.102 28.609 1 97.56 421 ARG A C 1
ATOM 3112 O O . ARG A 1 421 ? 16.922 13.68 29.766 1 97.56 421 ARG A O 1
ATOM 3119 N N . ALA A 1 422 ? 16.438 13.406 27.641 1 98.12 422 ALA A N 1
ATOM 3120 C CA . ALA A 1 422 ? 16.141 11.977 27.75 1 98.12 422 ALA A CA 1
ATOM 3121 C C . ALA A 1 422 ? 16.609 11.227 26.516 1 98.12 422 ALA A C 1
ATOM 3123 O O . ALA A 1 422 ? 16.891 11.828 25.469 1 98.12 422 ALA A O 1
ATOM 3124 N N . LEU A 1 423 ? 16.766 9.945 26.703 1 97.94 423 LEU A N 1
ATOM 3125 C CA . LEU A 1 423 ? 17.078 9.055 25.594 1 97.94 423 LEU A CA 1
ATOM 3126 C C . LEU A 1 423 ? 15.805 8.508 24.953 1 97.94 423 LEU A C 1
ATOM 3128 O O . LEU A 1 423 ? 14.984 7.887 25.641 1 97.94 423 LEU A O 1
ATOM 3132 N N . PHE A 1 424 ? 15.695 8.789 23.719 1 97.94 424 PHE A N 1
ATOM 3133 C CA . PHE A 1 424 ? 14.531 8.32 22.969 1 97.94 424 PHE A CA 1
ATOM 3134 C C . PHE A 1 424 ? 14.891 7.109 22.125 1 97.94 424 PHE A C 1
ATOM 3136 O O . PHE A 1 424 ? 15.914 7.113 21.422 1 97.94 424 PHE A O 1
ATOM 3143 N N . THR A 1 425 ? 14.07 6.059 22.25 1 97.62 425 THR A N 1
ATOM 3144 C CA . THR A 1 425 ? 14.078 4.941 21.312 1 97.62 425 THR A CA 1
ATOM 3145 C C . THR A 1 425 ? 12.812 4.945 20.453 1 97.62 425 THR A C 1
ATOM 3147 O O . THR A 1 425 ? 11.727 4.633 20.938 1 97.62 425 THR A O 1
ATOM 3150 N N . VAL A 1 426 ? 13.031 5.277 19.219 1 97.06 426 VAL A N 1
ATOM 3151 C CA . VAL A 1 426 ? 11.875 5.512 18.359 1 97.06 426 VAL A CA 1
ATOM 3152 C C . VAL A 1 426 ? 11.781 4.41 17.312 1 97.06 426 VAL A C 1
ATOM 3154 O O . VAL A 1 426 ? 12.75 4.141 16.594 1 97.06 426 VAL A O 1
ATOM 3157 N N . ASN A 1 427 ? 10.625 3.758 17.25 1 96.56 427 ASN A N 1
ATOM 3158 C CA . ASN A 1 427 ? 10.297 2.795 16.203 1 96.56 427 ASN A CA 1
ATOM 3159 C C . ASN A 1 427 ? 9.422 3.422 15.125 1 96.56 427 ASN A C 1
ATOM 3161 O O . ASN A 1 427 ? 8.25 3.73 15.367 1 96.56 427 ASN A O 1
ATOM 3165 N N . ASN A 1 428 ? 10.047 3.605 13.961 1 95.94 428 ASN A N 1
ATOM 3166 C CA . ASN A 1 428 ? 9.305 4.105 12.812 1 95.94 428 ASN A CA 1
ATOM 3167 C C . ASN A 1 428 ? 8.727 2.967 11.977 1 95.94 428 ASN A C 1
ATOM 3169 O O . ASN A 1 428 ? 9.461 2.1 11.508 1 95.94 428 ASN A O 1
ATOM 3173 N N . ILE A 1 429 ? 7.406 3.029 11.773 1 95 429 ILE A N 1
ATOM 3174 C CA . ILE A 1 429 ? 6.73 1.921 11.109 1 95 429 ILE A CA 1
ATOM 3175 C C . ILE A 1 429 ? 5.895 2.451 9.945 1 95 429 ILE A C 1
ATOM 3177 O O . ILE A 1 429 ? 5.156 3.428 10.102 1 95 429 ILE A O 1
ATOM 3181 N N . TRP A 1 430 ? 6.059 1.871 8.805 1 92.94 430 TRP A N 1
ATOM 3182 C CA . TRP A 1 430 ? 5.18 2.107 7.66 1 92.94 430 TRP A CA 1
ATOM 3183 C C . TRP A 1 430 ? 4.398 0.847 7.305 1 92.94 430 TRP A C 1
ATOM 3185 O O . TRP A 1 430 ? 4.988 -0.205 7.047 1 92.94 430 TRP A O 1
ATOM 3195 N N . GLU A 1 431 ? 3.094 0.929 7.312 1 87.75 431 GLU A N 1
ATOM 3196 C CA . GLU A 1 431 ? 2.189 -0.114 6.84 1 87.75 431 GLU A CA 1
ATOM 3197 C C . GLU A 1 431 ? 1.362 0.368 5.652 1 87.75 431 GLU A C 1
ATOM 3199 O O . GLU A 1 431 ? 0.499 1.235 5.801 1 87.75 431 GLU A O 1
ATOM 3204 N N . ASP A 1 432 ? 1.602 -0.239 4.48 1 83.38 432 ASP A N 1
ATOM 3205 C CA . ASP A 1 432 ? 0.961 0.242 3.262 1 83.38 432 ASP A CA 1
ATOM 3206 C C . ASP A 1 432 ? 1.127 1.753 3.113 1 83.38 432 ASP A C 1
ATOM 3208 O O . ASP A 1 432 ? 0.148 2.473 2.904 1 83.38 432 ASP A O 1
ATOM 3212 N N . ASN A 1 433 ? 2.293 2.283 3.475 1 85.12 433 ASN A N 1
ATOM 3213 C CA . ASN A 1 433 ? 2.748 3.662 3.336 1 85.12 433 ASN A CA 1
ATOM 3214 C C . ASN A 1 433 ? 2.111 4.57 4.387 1 85.12 433 ASN A C 1
ATOM 3216 O O . ASN A 1 433 ? 2.223 5.793 4.301 1 85.12 433 ASN A O 1
ATOM 3220 N N . ILE A 1 434 ? 1.389 4.066 5.305 1 84.25 434 ILE A N 1
ATOM 3221 C CA . ILE A 1 434 ? 0.895 4.828 6.445 1 84.25 434 ILE A CA 1
ATOM 3222 C C . ILE A 1 434 ? 1.932 4.805 7.566 1 84.25 434 ILE A C 1
ATOM 3224 O O . ILE A 1 434 ? 2.312 3.734 8.047 1 84.25 434 ILE A O 1
ATOM 3228 N N . GLN A 1 435 ? 2.326 5.957 7.945 1 89.69 435 GLN A N 1
ATOM 3229 C CA . GLN A 1 435 ? 3.4 6.074 8.93 1 89.69 435 GLN A CA 1
ATOM 3230 C C . GLN A 1 435 ? 2.852 6.051 10.352 1 89.69 435 GLN A C 1
ATOM 3232 O O . GLN A 1 435 ? 1.831 6.68 10.633 1 89.69 435 GLN A O 1
ATOM 3237 N N . ARG A 1 436 ? 3.484 5.254 11.18 1 89.69 436 ARG A N 1
ATOM 3238 C CA . ARG A 1 436 ? 3.248 5.242 12.617 1 89.69 436 ARG A CA 1
ATOM 3239 C C . ARG A 1 436 ? 4.562 5.23 13.391 1 89.69 436 ARG A C 1
ATOM 3241 O O . ARG A 1 436 ? 5.516 4.559 12.992 1 89.69 436 ARG A O 1
ATOM 3248 N N . ARG A 1 437 ? 4.57 6.031 14.484 1 93.38 437 ARG A N 1
ATOM 3249 C CA . ARG A 1 437 ? 5.77 6.09 15.32 1 93.38 437 ARG A CA 1
ATOM 3250 C C . ARG A 1 437 ? 5.453 5.688 16.75 1 93.38 437 ARG A C 1
ATOM 3252 O O . ARG A 1 437 ? 4.453 6.129 17.328 1 93.38 437 ARG A O 1
ATOM 3259 N N . GLU A 1 438 ? 6.266 4.809 17.25 1 94.12 438 GLU A N 1
ATOM 3260 C CA . GLU A 1 438 ? 6.242 4.43 18.656 1 94.12 438 GLU A CA 1
ATOM 3261 C C . GLU A 1 438 ? 7.578 4.719 19.328 1 94.12 438 GLU A C 1
ATOM 3263 O O . GLU A 1 438 ? 8.641 4.535 18.734 1 94.12 438 GLU A O 1
ATOM 3268 N N . TYR A 1 439 ? 7.465 5.324 20.562 1 95 439 TYR A N 1
ATOM 3269 C CA . TYR A 1 439 ? 8.75 5.633 21.172 1 95 439 TYR A CA 1
ATOM 3270 C C . TYR A 1 439 ? 8.719 5.336 22.672 1 95 439 TYR A C 1
ATOM 3272 O O . TYR A 1 439 ? 7.652 5.375 23.297 1 95 439 TYR A O 1
ATOM 3280 N N . ASP A 1 440 ? 9.891 4.922 23.203 1 95.75 440 ASP A N 1
ATOM 3281 C CA . ASP A 1 440 ? 10.195 4.773 24.625 1 95.75 440 ASP A CA 1
ATOM 3282 C C . ASP A 1 440 ? 11.211 5.82 25.078 1 95.75 440 ASP A C 1
ATOM 3284 O O . ASP A 1 440 ? 12.109 6.199 24.328 1 95.75 440 ASP A O 1
ATOM 3288 N N . VAL A 1 441 ? 10.969 6.305 26.312 1 97.06 441 VAL A N 1
ATOM 3289 C CA . VAL A 1 441 ? 11.812 7.402 26.766 1 97.06 441 VAL A CA 1
ATOM 3290 C C . VAL A 1 441 ? 12.461 7.031 28.109 1 97.06 441 VAL A C 1
ATOM 3292 O O . VAL A 1 441 ? 11.812 6.453 28.969 1 97.06 441 VAL A O 1
ATOM 3295 N N . ALA A 1 442 ? 13.734 7.297 28.234 1 96.88 442 ALA A N 1
ATOM 3296 C CA . ALA A 1 442 ? 14.484 7.18 29.484 1 96.88 442 ALA A CA 1
ATOM 3297 C C . ALA A 1 442 ? 15.117 8.508 29.859 1 96.88 442 ALA A C 1
ATOM 3299 O O . ALA A 1 442 ? 16.109 8.93 29.266 1 96.88 442 ALA A O 1
ATOM 3300 N N . PRO A 1 443 ? 14.586 9.195 30.906 1 96.12 443 PRO A N 1
ATOM 3301 C CA . PRO A 1 443 ? 15.164 10.477 31.312 1 96.12 443 PRO A CA 1
ATOM 3302 C C . PRO A 1 443 ? 16.641 10.352 31.719 1 96.12 443 PRO A C 1
ATOM 3304 O O . PRO A 1 443 ? 17.031 9.367 32.344 1 96.12 443 PRO A O 1
ATOM 3307 N N . ILE A 1 444 ? 17.422 11.305 31.375 1 95.81 444 ILE A N 1
ATOM 3308 C CA . ILE A 1 444 ? 18.844 11.305 31.672 1 95.81 444 ILE A CA 1
ATOM 3309 C C . ILE A 1 444 ? 19.125 12.289 32.812 1 95.81 444 ILE A C 1
ATOM 3311 O O . ILE A 1 444 ? 19.562 11.883 33.906 1 95.81 444 ILE A O 1
ATOM 3315 N N . SER A 1 445 ? 18.953 13.633 32.5 1 95 445 SER A N 1
ATOM 3316 C CA . SER A 1 445 ? 19.266 14.664 33.469 1 95 445 SER A CA 1
ATOM 3317 C C . SER A 1 445 ? 18.594 15.984 33.125 1 95 445 SER A C 1
ATOM 3319 O O . SER A 1 445 ? 18.125 16.172 32 1 95 445 SER A O 1
ATOM 3321 N N . GLN A 1 446 ? 18.562 16.875 34.156 1 95.19 446 GLN A N 1
ATOM 3322 C CA . GLN A 1 446 ? 18.219 18.266 33.906 1 95.19 446 GLN A CA 1
ATOM 3323 C C . GLN A 1 446 ? 19.297 18.953 33.062 1 95.19 446 GLN A C 1
ATOM 3325 O O . GLN A 1 446 ? 20.438 18.516 33.031 1 95.19 446 GLN A O 1
ATOM 3330 N N . LEU A 1 447 ? 18.859 19.969 32.312 1 96.31 447 LEU A N 1
ATOM 3331 C CA . LEU A 1 447 ? 19.859 20.688 31.531 1 96.31 447 LEU A CA 1
ATOM 3332 C C . LEU A 1 447 ? 20.844 21.438 32.438 1 96.31 447 LEU A C 1
ATOM 3334 O O . LEU A 1 447 ? 20.484 21.875 33.531 1 96.31 447 LEU A O 1
ATOM 3338 N N . THR A 1 448 ? 22.031 21.609 31.953 1 93.25 448 THR A N 1
ATOM 3339 C CA . THR A 1 448 ? 23.062 22.328 32.719 1 93.25 448 THR A CA 1
ATOM 3340 C C . THR A 1 448 ? 22.734 23.812 32.781 1 93.25 448 THR A C 1
ATOM 3342 O O . THR A 1 448 ? 21.859 24.297 32.094 1 93.25 448 THR A O 1
ATOM 3345 N N . ASN A 1 449 ? 23.391 24.422 33.719 1 90.38 449 ASN A N 1
ATOM 3346 C CA . ASN A 1 449 ? 23.25 25.875 33.844 1 90.38 449 ASN A CA 1
ATOM 3347 C C . ASN A 1 449 ? 23.828 26.594 32.625 1 90.38 449 ASN A C 1
ATOM 3349 O O . ASN A 1 449 ? 25.031 26.531 32.375 1 90.38 449 ASN A O 1
ATOM 3353 N N . LEU A 1 450 ? 23.016 27.312 31.891 1 89.88 450 LEU A N 1
ATOM 3354 C CA . LEU A 1 450 ? 23.422 27.938 30.641 1 89.88 450 LEU A CA 1
ATOM 3355 C C . LEU A 1 450 ? 23.656 29.438 30.844 1 89.88 450 LEU A C 1
ATOM 3357 O O . LEU A 1 450 ? 24.125 30.125 29.922 1 89.88 450 LEU A O 1
ATOM 3361 N N . ALA A 1 451 ? 23.266 29.891 31.938 1 83.44 451 ALA A N 1
ATOM 3362 C CA . ALA A 1 451 ? 23.547 31.266 32.312 1 83.44 451 ALA A CA 1
ATOM 3363 C C . ALA A 1 451 ? 24.859 31.375 33.062 1 83.44 451 ALA A C 1
ATOM 3365 O O . ALA A 1 451 ? 24.875 31.344 34.312 1 83.44 451 ALA A O 1
ATOM 3366 N N . LEU A 1 452 ? 25.906 31.656 32.344 1 79.38 452 LEU A N 1
ATOM 3367 C CA . LEU A 1 452 ? 27.234 31.625 32.969 1 79.38 452 LEU A CA 1
ATOM 3368 C C . LEU A 1 452 ? 27.547 32.938 33.656 1 79.38 452 LEU A C 1
ATOM 3370 O O . LEU A 1 452 ? 27.156 34 33.188 1 79.38 452 LEU A O 1
ATOM 3374 N N . LEU A 1 453 ? 28.219 32.844 34.781 1 72 453 LEU A N 1
ATOM 3375 C CA . LEU A 1 453 ? 28.609 34.031 35.531 1 72 453 LEU A CA 1
ATOM 3376 C C . LEU A 1 453 ? 29.922 34.594 35.031 1 72 453 LEU A C 1
ATOM 3378 O O . LEU A 1 453 ? 30.469 35.531 35.625 1 72 453 LEU A O 1
ATOM 3382 N N . THR A 1 454 ? 30.359 34.25 33.969 1 70.88 454 THR A N 1
ATOM 3383 C CA . THR A 1 454 ? 31.562 34.844 33.406 1 70.88 454 THR A CA 1
ATOM 3384 C C . THR A 1 454 ? 31.266 36.219 32.875 1 70.88 454 THR A C 1
ATOM 3386 O O . THR A 1 454 ? 30.109 36.656 32.812 1 70.88 454 THR A O 1
ATOM 3389 N N . HIS A 1 455 ? 32.406 36.938 32.719 1 71.38 455 HIS A N 1
ATOM 3390 C CA . HIS A 1 455 ? 32.25 38.281 32.125 1 71.38 455 HIS A CA 1
ATOM 3391 C C . HIS A 1 455 ? 31.453 38.219 30.828 1 71.38 455 HIS A C 1
ATOM 3393 O O . HIS A 1 455 ? 31.781 37.438 29.922 1 71.38 455 HIS A O 1
ATOM 3399 N N . GLN A 1 456 ? 30.391 38.906 30.672 1 70.5 456 GLN A N 1
ATOM 3400 C CA . GLN A 1 456 ? 29.469 39 29.547 1 70.5 456 GLN A CA 1
ATOM 3401 C C . GLN A 1 456 ? 28.828 37.625 29.25 1 70.5 456 GLN A C 1
ATOM 3403 O O . GLN A 1 456 ? 28.469 37.344 28.094 1 70.5 456 GLN A O 1
ATOM 3408 N N . SER A 1 457 ? 28.984 36.594 30.234 1 79.25 457 SER A N 1
ATOM 3409 C CA . SER A 1 457 ? 28.406 35.25 30.078 1 79.25 457 SER A CA 1
ATOM 3410 C C . SER A 1 457 ? 29.047 34.5 28.922 1 79.25 457 SER A C 1
ATOM 3412 O O . SER A 1 457 ? 28.359 33.812 28.172 1 79.25 457 SER A O 1
ATOM 3414 N N . GLU A 1 458 ? 30.344 34.656 28.797 1 88.31 458 GLU A N 1
ATOM 3415 C CA . GLU A 1 458 ? 31.094 34.094 27.672 1 88.31 458 GLU A CA 1
ATOM 3416 C C . GLU A 1 458 ? 31.438 32.625 27.922 1 88.31 458 GLU A C 1
ATOM 3418 O O . GLU A 1 458 ? 31.766 32.25 29.047 1 88.31 458 GLU A O 1
ATOM 3423 N N . VAL A 1 459 ? 31.281 31.828 26.859 1 93 459 VAL A N 1
ATOM 3424 C CA . VAL A 1 459 ? 31.781 30.453 26.844 1 93 459 VAL A CA 1
ATOM 3425 C C . VAL A 1 459 ? 33.188 30.422 26.234 1 93 459 VAL A C 1
ATOM 3427 O O . VAL A 1 459 ? 33.375 30.75 25.062 1 93 459 VAL A O 1
ATOM 3430 N N . ILE A 1 460 ? 34.094 30.031 27 1 92.69 460 ILE A N 1
ATOM 3431 C CA . ILE A 1 460 ? 35.5 30.094 26.578 1 92.69 460 ILE A CA 1
ATOM 3432 C C . ILE A 1 460 ? 35.844 28.891 25.703 1 92.69 460 ILE A C 1
ATOM 3434 O O . ILE A 1 460 ? 35.75 27.734 26.156 1 92.69 460 ILE A O 1
ATOM 3438 N N . VAL A 1 461 ? 36.188 29.141 24.438 1 95.75 461 VAL A N 1
ATOM 3439 C CA . VAL A 1 461 ? 36.562 28.125 23.453 1 95.75 461 VAL A CA 1
ATOM 3440 C C . VAL A 1 461 ? 37.688 28.672 22.578 1 95.75 461 VAL A C 1
ATOM 3442 O O . VAL A 1 461 ? 37.438 29.172 21.484 1 95.75 461 VAL A O 1
ATOM 3445 N N . PRO A 1 462 ? 38.938 28.453 22.984 1 93.12 462 PRO A N 1
ATOM 3446 C CA . PRO A 1 462 ? 40.031 28.953 22.172 1 93.12 462 PRO A CA 1
ATOM 3447 C C . PRO A 1 462 ? 40 28.453 20.734 1 93.12 462 PRO A C 1
ATOM 3449 O O . PRO A 1 462 ? 39.781 27.25 20.5 1 93.12 462 PRO A O 1
ATOM 3452 N N . GLY A 1 463 ? 40.156 29.344 19.797 1 93.19 463 GLY A N 1
ATOM 3453 C CA . GLY A 1 463 ? 40.125 28.969 18.391 1 93.19 463 GLY A CA 1
ATOM 3454 C C . GLY A 1 463 ? 38.781 29.141 17.75 1 93.19 463 GLY A C 1
ATOM 3455 O O . GLY A 1 463 ? 38.625 28.953 16.531 1 93.19 463 GLY A O 1
ATOM 3456 N N . PHE A 1 464 ? 37.75 29.469 18.547 1 95.56 464 PHE A N 1
ATOM 3457 C CA . PHE A 1 464 ? 36.406 29.672 18.016 1 95.56 464 PHE A CA 1
ATOM 3458 C C . PHE A 1 464 ? 36.375 30.875 17.078 1 95.56 464 PHE A C 1
ATOM 3460 O O . PHE A 1 464 ? 35.656 30.859 16.078 1 95.56 464 PHE A O 1
ATOM 3467 N N . CYS A 1 465 ? 37.156 31.828 17.422 1 94.19 465 CYS A N 1
ATOM 3468 C CA . CYS A 1 465 ? 37.188 33.062 16.656 1 94.19 465 CYS A CA 1
ATOM 3469 C C . CYS A 1 465 ? 38.312 33.031 15.641 1 94.19 465 CYS A C 1
ATOM 3471 O O . CYS A 1 465 ? 39.25 32.219 15.773 1 94.19 465 CYS A O 1
ATOM 3473 N N . ALA A 1 466 ? 38.094 33.844 14.617 1 90.94 466 ALA A N 1
ATOM 3474 C CA . ALA A 1 466 ? 39.156 34 13.625 1 90.94 466 ALA A CA 1
ATOM 3475 C C . ALA A 1 466 ? 40.406 34.594 14.25 1 90.94 466 ALA A C 1
ATOM 3477 O O . ALA A 1 466 ? 40.344 35.312 15.234 1 90.94 466 ALA A O 1
ATOM 3478 N N . GLU A 1 467 ? 41.594 34.219 13.664 1 82.62 467 GLU A N 1
ATOM 3479 C CA . GLU A 1 467 ? 42.875 34.719 14.164 1 82.62 467 GLU A CA 1
ATOM 3480 C C . GLU A 1 467 ? 43 36.219 13.961 1 82.62 467 GLU A C 1
ATOM 3482 O O . GLU A 1 467 ? 43.5 36.938 14.828 1 82.62 467 GLU A O 1
ATOM 3487 N N . THR A 1 468 ? 42.531 36.594 12.773 1 78.19 468 THR A N 1
ATOM 3488 C CA . THR A 1 468 ? 42.531 38 12.453 1 78.19 468 THR A CA 1
ATOM 3489 C C . THR A 1 468 ? 41.125 38.5 12.086 1 78.19 468 THR A C 1
ATOM 3491 O O . THR A 1 468 ? 40.438 37.844 11.312 1 78.19 468 THR A O 1
ATOM 3494 N N . GLY A 1 469 ? 40.688 39.562 12.719 1 69.88 469 GLY A N 1
ATOM 3495 C CA . GLY A 1 469 ? 39.406 40.156 12.352 1 69.88 469 GLY A CA 1
ATOM 3496 C C . GLY A 1 469 ? 38.281 39.75 13.266 1 69.88 469 GLY A C 1
ATOM 3497 O O . GLY A 1 469 ? 38.5 39.25 14.367 1 69.88 469 GLY A O 1
ATOM 3498 N N . THR A 1 470 ? 37 40.188 12.852 1 74.88 470 THR A N 1
ATOM 3499 C CA . THR A 1 470 ? 35.781 39.938 13.617 1 74.88 470 THR A CA 1
ATOM 3500 C C . THR A 1 470 ? 34.969 38.812 12.984 1 74.88 470 THR A C 1
ATOM 3502 O O . THR A 1 470 ? 34.75 38.781 11.766 1 74.88 470 THR A O 1
ATOM 3505 N N . GLY A 1 471 ? 35.281 37.469 13.32 1 84.94 471 GLY A N 1
ATOM 3506 C CA . GLY A 1 471 ? 34.5 36.375 12.734 1 84.94 471 GLY A CA 1
ATOM 3507 C C . GLY A 1 471 ? 34.781 35.031 13.359 1 84.94 471 GLY A C 1
ATOM 3508 O O . GLY A 1 471 ? 35.25 34.938 14.492 1 84.94 471 GLY A O 1
ATOM 3509 N N . TYR A 1 472 ? 34.375 34.062 12.594 1 93.25 472 TYR A N 1
ATOM 3510 C CA . TYR A 1 472 ? 34.5 32.688 13.086 1 93.25 472 TYR A CA 1
ATOM 3511 C C . TYR A 1 472 ? 35.812 32.062 12.625 1 93.25 472 TYR A C 1
ATOM 3513 O O . TYR A 1 472 ? 36.312 32.344 11.531 1 93.25 472 TYR A O 1
ATOM 3521 N N . GLY A 1 473 ? 36.312 31.281 13.469 1 93.38 473 GLY A N 1
ATOM 3522 C CA . GLY A 1 473 ? 37.438 30.469 13.062 1 93.38 473 GLY A CA 1
ATOM 3523 C C . GLY A 1 473 ? 37.062 29.344 12.125 1 93.38 473 GLY A C 1
ATOM 3524 O O . GLY A 1 473 ? 35.969 28.781 12.234 1 93.38 473 GLY A O 1
ATOM 3525 N N . THR A 1 474 ? 37.938 28.938 11.203 1 91.81 474 THR A N 1
ATOM 3526 C CA . THR A 1 474 ? 37.688 27.875 10.219 1 91.81 474 THR A CA 1
ATOM 3527 C C . THR A 1 474 ? 38.375 26.578 10.625 1 91.81 474 THR A C 1
ATOM 3529 O O . THR A 1 474 ? 38.062 25.516 10.102 1 91.81 474 THR A O 1
ATOM 3532 N N . GLY A 1 475 ? 39.281 26.672 11.492 1 91.38 475 GLY A N 1
ATOM 3533 C CA . GLY A 1 475 ? 39.938 25.469 12 1 91.38 475 GLY A CA 1
ATOM 3534 C C . GLY A 1 475 ? 39.281 24.938 13.266 1 91.38 475 GLY A C 1
ATOM 3535 O O . GLY A 1 475 ? 38.562 25.672 13.961 1 91.38 475 GLY A O 1
ATOM 3536 N N . PRO A 1 476 ? 39.531 23.641 13.547 1 93.88 476 PRO A N 1
ATOM 3537 C CA . PRO A 1 476 ? 38.969 23.062 14.766 1 93.88 476 PRO A CA 1
ATOM 3538 C C . PRO A 1 476 ? 39.344 23.828 16.031 1 93.88 476 PRO A C 1
ATOM 3540 O O . PRO A 1 476 ? 40.531 24.109 16.234 1 93.88 476 PRO A O 1
ATOM 3543 N N . ALA A 1 477 ? 38.375 24.172 16.797 1 95.94 477 ALA A N 1
ATOM 3544 C CA . ALA A 1 477 ? 38.594 24.891 18.047 1 95.94 477 ALA A CA 1
ATOM 3545 C C . ALA A 1 477 ? 38.812 23.922 19.203 1 95.94 477 ALA A C 1
ATOM 3547 O O . ALA A 1 477 ? 38.688 22.719 19.031 1 95.94 477 ALA A O 1
ATOM 3548 N N . ASN A 1 478 ? 39.281 24.453 20.359 1 94.88 478 ASN A N 1
ATOM 3549 C CA . ASN A 1 478 ? 39.562 23.656 21.547 1 94.88 478 ASN A CA 1
ATOM 3550 C C . ASN A 1 478 ? 38.375 23.672 22.516 1 94.88 478 ASN A C 1
ATOM 3552 O O . ASN A 1 478 ? 38.344 24.516 23.422 1 94.88 478 ASN A O 1
ATOM 3556 N N . TRP A 1 479 ? 37.531 22.688 22.438 1 96.44 479 TRP A N 1
ATOM 3557 C CA . TRP A 1 479 ? 36.344 22.625 23.266 1 96.44 479 TRP A CA 1
ATOM 3558 C C . TRP A 1 479 ? 36.594 21.859 24.547 1 96.44 479 TRP A C 1
ATOM 3560 O O . TRP A 1 479 ? 37.062 20.703 24.516 1 96.44 479 TRP A O 1
ATOM 3570 N N . SER A 1 480 ? 36.344 22.469 25.688 1 94.62 480 SER A N 1
ATOM 3571 C CA . SER A 1 480 ? 36.344 21.75 26.953 1 94.62 480 SER A CA 1
ATOM 3572 C C . SER A 1 480 ? 35.094 20.906 27.125 1 94.62 480 SER A C 1
ATOM 3574 O O . SER A 1 480 ? 34.125 21.047 26.375 1 94.62 480 SER A O 1
ATOM 3576 N N . THR A 1 481 ? 35.125 20 28.094 1 94.25 481 THR A N 1
ATOM 3577 C CA . THR A 1 481 ? 33.938 19.188 28.375 1 94.25 481 THR A CA 1
ATOM 3578 C C . THR A 1 481 ? 32.75 20.047 28.781 1 94.25 481 THR A C 1
ATOM 3580 O O . THR A 1 481 ? 31.625 19.781 28.391 1 94.25 481 THR A O 1
ATOM 3583 N N . ALA A 1 482 ? 33.031 21.062 29.531 1 91.5 482 ALA A N 1
ATOM 3584 C CA . ALA A 1 482 ? 31.969 21.969 29.984 1 91.5 482 ALA A CA 1
ATOM 3585 C C . ALA A 1 482 ? 31.391 22.734 28.797 1 91.5 482 ALA A C 1
ATOM 3587 O O . ALA A 1 482 ? 30.172 22.969 28.75 1 91.5 482 ALA A O 1
ATOM 3588 N N . ALA A 1 483 ? 32.219 23.109 27.906 1 94.69 483 ALA A N 1
ATOM 3589 C CA . ALA A 1 483 ? 31.75 23.828 26.719 1 94.69 483 ALA A CA 1
ATOM 3590 C C . ALA A 1 483 ? 30.922 22.938 25.812 1 94.69 483 ALA A C 1
ATOM 3592 O O . ALA A 1 483 ? 29.938 23.391 25.219 1 94.69 483 ALA A O 1
ATOM 3593 N N . LEU A 1 484 ? 31.328 21.672 25.734 1 96.06 484 LEU A N 1
ATOM 3594 C CA . LEU A 1 484 ? 30.562 20.703 24.938 1 96.06 484 LEU A CA 1
ATOM 3595 C C . LEU A 1 484 ? 29.188 20.469 25.531 1 96.06 484 LEU A C 1
ATOM 3597 O O . LEU A 1 484 ? 28.188 20.406 24.812 1 96.06 484 LEU A O 1
ATOM 3601 N N . ASP A 1 485 ? 29.125 20.391 26.812 1 95.19 485 ASP A N 1
ATOM 3602 C CA . ASP A 1 485 ? 27.844 20.203 27.5 1 95.19 485 ASP A CA 1
ATOM 3603 C C . ASP A 1 485 ? 26.953 21.438 27.312 1 95.19 485 ASP A C 1
ATOM 3605 O O . ASP A 1 485 ? 25.734 21.297 27.141 1 95.19 485 ASP A O 1
ATOM 3609 N N . TRP A 1 486 ? 27.578 22.531 27.406 1 94.69 486 TRP A N 1
ATOM 3610 C CA . TRP A 1 486 ? 26.828 23.766 27.219 1 94.69 486 TRP A CA 1
ATOM 3611 C C . TRP A 1 486 ? 26.234 23.828 25.812 1 94.69 486 TRP A C 1
ATOM 3613 O O . TRP A 1 486 ? 25.062 24.172 25.656 1 94.69 486 TRP A O 1
ATOM 3623 N N . TYR A 1 487 ? 27.016 23.484 24.766 1 96.38 487 TYR A N 1
ATOM 3624 C CA . TYR A 1 487 ? 26.578 23.5 23.375 1 96.38 487 TYR A CA 1
ATOM 3625 C C . TYR A 1 487 ? 25.375 22.578 23.172 1 96.38 487 TYR A C 1
ATOM 3627 O O . TYR A 1 487 ? 24.375 22.969 22.578 1 96.38 487 TYR A O 1
ATOM 3635 N N . ARG A 1 488 ? 25.469 21.406 23.656 1 97.12 488 ARG A N 1
ATOM 3636 C CA . ARG A 1 488 ? 24.391 20.422 23.578 1 97.12 488 ARG A CA 1
ATOM 3637 C C . ARG A 1 488 ? 23.125 20.953 24.219 1 97.12 488 ARG A C 1
ATOM 3639 O O . ARG A 1 488 ? 22.062 20.953 23.609 1 97.12 488 ARG A O 1
ATOM 3646 N N . ASP A 1 489 ? 23.25 21.422 25.438 1 96.56 489 ASP A N 1
ATOM 3647 C CA . ASP A 1 489 ? 22.078 21.812 26.234 1 96.56 489 ASP A CA 1
ATOM 3648 C C . ASP A 1 489 ? 21.484 23.125 25.719 1 96.56 489 ASP A C 1
ATOM 3650 O O . ASP A 1 489 ? 20.281 23.359 25.875 1 96.56 489 ASP A O 1
ATOM 3654 N N . ASN A 1 490 ? 22.297 23.922 25.141 1 95 490 ASN A N 1
ATOM 3655 C CA . ASN A 1 490 ? 21.766 25.141 24.547 1 95 490 ASN A CA 1
ATOM 3656 C C . ASN A 1 490 ? 20.859 24.828 23.344 1 95 490 ASN A C 1
ATOM 3658 O O . ASN A 1 490 ? 19.859 25.516 23.125 1 95 490 ASN A O 1
ATOM 3662 N N . ASN A 1 491 ? 21.297 23.875 22.547 1 95.62 491 ASN A N 1
ATOM 3663 C CA . ASN A 1 491 ? 20.438 23.438 21.438 1 95.62 491 ASN A CA 1
ATOM 3664 C C . ASN A 1 491 ? 19.109 22.875 21.953 1 95.62 491 ASN A C 1
ATOM 3666 O O . ASN A 1 491 ? 18.047 23.156 21.391 1 95.62 491 ASN A O 1
ATOM 3670 N N . MET A 1 492 ? 19.156 22.141 23.031 1 96.44 492 MET A N 1
ATOM 3671 C CA . MET A 1 492 ? 17.938 21.625 23.656 1 96.44 492 MET A CA 1
ATOM 3672 C C . MET A 1 492 ? 17.078 22.766 24.172 1 96.44 492 MET A C 1
ATOM 3674 O O . MET A 1 492 ? 15.852 22.766 23.984 1 96.44 492 MET A O 1
ATOM 3678 N N . MET A 1 493 ? 17.75 23.656 24.812 1 94.56 493 MET A N 1
ATOM 3679 C CA . MET A 1 493 ? 17.047 24.797 25.375 1 94.56 493 MET A CA 1
ATOM 3680 C C . MET A 1 493 ? 16.344 25.594 24.281 1 94.56 493 MET A C 1
ATOM 3682 O O . MET A 1 493 ? 15.25 26.125 24.5 1 94.56 493 MET A O 1
ATOM 3686 N N . THR A 1 494 ? 16.984 25.719 23.172 1 93.25 494 THR A N 1
ATOM 3687 C CA . THR A 1 494 ? 16.391 26.438 22.047 1 93.25 494 THR A CA 1
ATOM 3688 C C . THR A 1 494 ? 15.086 25.781 21.609 1 93.25 494 THR A C 1
ATOM 3690 O O . THR A 1 494 ? 14.133 26.469 21.234 1 93.25 494 THR A O 1
ATOM 3693 N N . ILE A 1 495 ? 15.016 24.5 21.625 1 95.12 495 ILE A N 1
ATOM 3694 C CA . ILE A 1 495 ? 13.797 23.781 21.297 1 95.12 495 ILE A CA 1
ATOM 3695 C C . ILE A 1 495 ? 12.719 24.062 22.344 1 95.12 495 ILE A C 1
ATOM 3697 O O . ILE A 1 495 ? 11.57 24.375 21.984 1 95.12 495 ILE A O 1
ATOM 3701 N N . PHE A 1 496 ? 13.102 24.047 23.609 1 95.12 496 PHE A N 1
ATOM 3702 C CA . PHE A 1 496 ? 12.164 24.406 24.672 1 95.12 496 PHE A CA 1
ATOM 3703 C C . PHE A 1 496 ? 11.641 25.828 24.484 1 95.12 496 PHE A C 1
ATOM 3705 O O . PHE A 1 496 ? 10.43 26.047 24.5 1 95.12 496 PHE A O 1
ATOM 3712 N N . ALA A 1 497 ? 12.539 26.688 24.297 1 91.88 497 ALA A N 1
ATOM 3713 C CA . ALA A 1 497 ? 12.18 28.094 24.188 1 91.88 497 ALA A CA 1
ATOM 3714 C C . ALA A 1 497 ? 11.266 28.359 23 1 91.88 497 ALA A C 1
ATOM 3716 O O . ALA A 1 497 ? 10.328 29.141 23.094 1 91.88 497 ALA A O 1
ATOM 3717 N N . SER A 1 498 ? 11.555 27.75 21.922 1 90.5 498 SER A N 1
ATOM 3718 C CA . SER A 1 498 ? 10.75 27.953 20.719 1 90.5 498 SER A CA 1
ATOM 3719 C C . SER A 1 498 ? 9.32 27.469 20.938 1 90.5 498 SER A C 1
ATOM 3721 O O . SER A 1 498 ? 8.375 28.094 20.453 1 90.5 498 SER A O 1
ATOM 3723 N N . MET A 1 499 ? 9.125 26.438 21.609 1 92.88 499 MET A N 1
ATOM 3724 C CA . MET A 1 499 ? 7.797 25.875 21.844 1 92.88 499 MET A CA 1
ATOM 3725 C C . MET A 1 499 ? 7.086 26.609 22.969 1 92.88 499 MET A C 1
ATOM 3727 O O . MET A 1 499 ? 5.949 27.062 22.812 1 92.88 499 MET A O 1
ATOM 3731 N N . LEU A 1 500 ? 7.781 26.766 24.109 1 92.31 500 LEU A N 1
ATOM 3732 C CA . LEU A 1 500 ? 7.148 27.25 25.328 1 92.31 500 LEU A CA 1
ATOM 3733 C C . LEU A 1 500 ? 6.887 28.75 25.234 1 92.31 500 LEU A C 1
ATOM 3735 O O . LEU A 1 500 ? 6.012 29.281 25.938 1 92.31 500 LEU A O 1
ATOM 3739 N N . SER A 1 501 ? 7.566 29.391 24.375 1 87.06 501 SER A N 1
ATOM 3740 C CA . SER A 1 501 ? 7.289 30.812 24.156 1 87.06 501 SER A CA 1
ATOM 3741 C C . SER A 1 501 ? 5.895 31.016 23.578 1 87.06 501 SER A C 1
ATOM 3743 O O . SER A 1 501 ? 5.238 32.031 23.875 1 87.06 501 SER A O 1
ATOM 3745 N N . PHE A 1 502 ? 5.449 30.094 22.859 1 86.25 502 PHE A N 1
ATOM 3746 C CA . PHE A 1 502 ? 4.121 30.188 22.266 1 86.25 502 PHE A CA 1
ATOM 3747 C C . PHE A 1 502 ? 3.043 29.844 23.281 1 86.25 502 PHE A C 1
ATOM 3749 O O . PHE A 1 502 ? 1.864 30.141 23.078 1 86.25 502 PHE A O 1
ATOM 3756 N N . LEU A 1 503 ? 3.443 29.234 24.312 1 90.44 503 LEU A N 1
ATOM 3757 C CA . LEU A 1 503 ? 2.492 28.859 25.359 1 90.44 503 LEU A CA 1
ATOM 3758 C C . LEU A 1 503 ? 2.51 29.891 26.5 1 90.44 503 LEU A C 1
ATOM 3760 O O . LEU A 1 503 ? 1.714 29.797 27.422 1 90.44 503 LEU A O 1
ATOM 3764 N N . ASP A 1 504 ? 3.365 30.797 26.391 1 87.25 504 ASP A N 1
ATOM 3765 C CA . ASP A 1 504 ? 3.441 31.891 27.359 1 87.25 504 ASP A CA 1
ATOM 3766 C C . ASP A 1 504 ? 2.316 32.906 27.156 1 87.25 504 ASP A C 1
ATOM 3768 O O . ASP A 1 504 ? 1.979 33.219 26.016 1 87.25 504 ASP A O 1
ATOM 3772 N N . GLY A 1 505 ? 1.685 33.25 28.25 1 87.25 505 GLY A N 1
ATOM 3773 C CA . GLY A 1 505 ? 0.61 34.219 28.156 1 87.25 505 GLY A CA 1
ATOM 3774 C C . GLY A 1 505 ? -0.654 33.781 28.875 1 87.25 505 GLY A C 1
ATOM 3775 O O . GLY A 1 505 ? -0.649 32.781 29.609 1 87.25 505 GLY A O 1
ATOM 3776 N N . GLU A 1 506 ? -1.679 34.625 28.703 1 87.94 506 GLU A N 1
ATOM 3777 C CA . GLU A 1 506 ? -2.947 34.375 29.391 1 87.94 506 GLU A CA 1
ATOM 3778 C C . GLU A 1 506 ? -4.082 34.188 28.375 1 87.94 506 GLU A C 1
ATOM 3780 O O . GLU A 1 506 ? -4.043 34.75 27.281 1 87.94 506 GLU A O 1
ATOM 3785 N N . TYR A 1 507 ? -4.961 33.344 28.75 1 86.94 507 TYR A N 1
ATOM 3786 C CA . TYR A 1 507 ? -6.191 33.156 27.984 1 86.94 507 TYR A CA 1
ATOM 3787 C C . TYR A 1 507 ? -7.41 33.5 28.828 1 86.94 507 TYR A C 1
ATOM 3789 O O . TYR A 1 507 ? -7.633 32.875 29.891 1 86.94 507 TYR A O 1
ATOM 3797 N N . LEU A 1 508 ? -8.203 34.406 28.312 1 84.19 508 LEU A N 1
ATOM 3798 C CA . LEU A 1 508 ? -9.391 34.875 29.031 1 84.19 508 LEU A CA 1
ATOM 3799 C C . LEU A 1 508 ? -10.656 34.281 28.422 1 84.19 508 LEU A C 1
ATOM 3801 O O . LEU A 1 508 ? -10.75 34.125 27.203 1 84.19 508 LEU A O 1
ATOM 3805 N N . ALA A 1 509 ? -11.555 33.906 29.312 1 83.19 509 ALA A N 1
ATOM 3806 C CA . ALA A 1 509 ? -12.828 33.375 28.859 1 83.19 509 ALA A CA 1
ATOM 3807 C C . ALA A 1 509 ? -13.969 33.812 29.766 1 83.19 509 ALA A C 1
ATOM 3809 O O . ALA A 1 509 ? -13.734 34.281 30.891 1 83.19 509 ALA A O 1
ATOM 3810 N N . ARG A 1 510 ? -15.133 33.656 29.172 1 79.38 510 ARG A N 1
ATOM 3811 C CA . ARG A 1 510 ? -16.344 33.906 29.938 1 79.38 510 ARG A CA 1
ATOM 3812 C C . ARG A 1 510 ? -17.016 32.625 30.359 1 79.38 510 ARG A C 1
ATOM 3814 O O . ARG A 1 510 ? -16.828 31.578 29.734 1 79.38 510 ARG A O 1
ATOM 3821 N N . LEU A 1 511 ? -17.734 32.812 31.438 1 82.69 511 LEU A N 1
ATOM 3822 C CA . LEU A 1 511 ? -18.5 31.672 31.922 1 82.69 511 LEU A CA 1
ATOM 3823 C C . LEU A 1 511 ? -19.906 31.688 31.344 1 82.69 511 LEU A C 1
ATOM 3825 O O . LEU A 1 511 ? -20.594 32.719 31.406 1 82.69 511 LEU A O 1
ATOM 3829 N N . VAL A 1 512 ? -20.281 30.562 30.734 1 78.19 512 VAL A N 1
ATOM 3830 C CA . VAL A 1 512 ? -21.625 30.484 30.156 1 78.19 512 VAL A CA 1
ATOM 3831 C C . VAL A 1 512 ? -22.328 29.219 30.656 1 78.19 512 VAL A C 1
ATOM 3833 O O . VAL A 1 512 ? -21.672 28.25 31.047 1 78.19 512 VAL A O 1
ATOM 3836 N N . ALA A 1 513 ? -23.688 29.328 30.594 1 74.94 513 ALA A N 1
ATOM 3837 C CA . ALA A 1 513 ? -24.5 28.141 30.859 1 74.94 513 ALA A CA 1
ATOM 3838 C C . ALA A 1 513 ? -24.656 27.281 29.609 1 74.94 513 ALA A C 1
ATOM 3840 O O . ALA A 1 513 ? -24.844 27.812 28.516 1 74.94 513 ALA A O 1
ATOM 3841 N N . THR A 1 514 ? -24.375 25.984 29.719 1 72.38 514 THR A N 1
ATOM 3842 C CA . THR A 1 514 ? -24.469 25.094 28.562 1 72.38 514 THR A CA 1
ATOM 3843 C C . THR A 1 514 ? -25.906 24.672 28.312 1 72.38 514 THR A C 1
ATOM 3845 O O . THR A 1 514 ? -26.25 24.219 27.219 1 72.38 514 THR A O 1
ATOM 3848 N N . ASN A 1 515 ? -26.719 24.625 29.312 1 60.72 515 ASN A N 1
ATOM 3849 C CA . ASN A 1 515 ? -28.141 24.312 29.172 1 60.72 515 ASN A CA 1
ATOM 3850 C C . ASN A 1 515 ? -29 25.578 29.234 1 60.72 515 ASN A C 1
ATOM 3852 O O . ASN A 1 515 ? -28.844 26.391 30.141 1 60.72 515 ASN A O 1
ATOM 3856 N N . SER A 1 516 ? -29.641 26.016 28.094 1 55.94 516 SER A N 1
ATOM 3857 C CA . SER A 1 516 ? -30.484 27.188 27.906 1 55.94 516 SER A CA 1
ATOM 3858 C C . SER A 1 516 ? -31.516 27.328 29.016 1 55.94 516 SER A C 1
ATOM 3860 O O . SER A 1 516 ? -32.125 28.375 29.172 1 55.94 516 SER A O 1
ATOM 3862 N N . SER A 1 517 ? -31.891 26.219 29.625 1 51.72 517 SER A N 1
ATOM 3863 C CA . SER A 1 517 ? -33 26.328 30.562 1 51.72 517 SER A CA 1
ATOM 3864 C C . SER A 1 517 ? -32.594 27.078 31.828 1 51.72 517 SER A C 1
ATOM 3866 O O . SER A 1 517 ? -33.406 27.266 32.719 1 51.72 517 SER A O 1
ATOM 3868 N N . ILE A 1 518 ? -31.422 27.422 31.875 1 50.47 518 ILE A N 1
ATOM 3869 C CA . ILE A 1 518 ? -31 28.031 33.125 1 50.47 518 ILE A CA 1
ATOM 3870 C C . ILE A 1 518 ? -31.531 29.453 33.25 1 50.47 518 ILE A C 1
ATOM 3872 O O . ILE A 1 518 ? -31.219 30.312 32.406 1 50.47 518 ILE A O 1
ATOM 3876 N N . LYS A 1 519 ? -32.75 29.688 33.938 1 48.38 519 LYS A N 1
ATOM 3877 C CA . LYS A 1 519 ? -33.375 30.938 34.344 1 48.38 519 LYS A CA 1
ATOM 3878 C C . LYS A 1 519 ? -32.5 31.719 35.312 1 48.38 519 LYS A C 1
ATOM 3880 O O . LYS A 1 519 ? -31.953 31.156 36.25 1 48.38 519 LYS A O 1
ATOM 3885 N N . HIS A 1 520 ? -31.969 32.781 34.938 1 47.25 520 HIS A N 1
ATOM 3886 C CA . HIS A 1 520 ? -31.062 33.75 35.562 1 47.25 520 HIS A CA 1
ATOM 3887 C C . HIS A 1 520 ? -31.328 33.875 37.062 1 47.25 520 HIS A C 1
ATOM 3889 O O . HIS A 1 520 ? -30.422 34.219 37.812 1 47.25 520 HIS A O 1
ATOM 3895 N N . ASN A 1 521 ? -32.531 34.031 37.406 1 43.94 521 ASN A N 1
ATOM 3896 C CA . ASN A 1 521 ? -32.844 34.656 38.688 1 43.94 521 ASN A CA 1
ATOM 3897 C C . ASN A 1 521 ? -32.531 33.688 39.844 1 43.94 521 ASN A C 1
ATOM 3899 O O . ASN A 1 521 ? -32.844 34 41 1 43.94 521 ASN A O 1
ATOM 3903 N N . ASP A 1 522 ? -32.406 32.438 39.625 1 46.41 522 ASP A N 1
ATOM 3904 C CA . ASP A 1 522 ? -32.438 31.703 40.875 1 46.41 522 ASP A CA 1
ATOM 3905 C C . ASP A 1 522 ? -31.047 31.625 41.531 1 46.41 522 ASP A C 1
ATOM 3907 O O . ASP A 1 522 ? -30.031 31.609 40.812 1 46.41 522 ASP A O 1
ATOM 3911 N N . SER A 1 523 ? -30.812 32.125 42.812 1 52.66 523 SER A N 1
ATOM 3912 C CA . SER A 1 523 ? -29.719 32.062 43.781 1 52.66 523 SER A CA 1
ATOM 3913 C C . SER A 1 523 ? -28.938 30.766 43.688 1 52.66 523 SER A C 1
ATOM 3915 O O . SER A 1 523 ? -27.984 30.547 44.438 1 52.66 523 SER A O 1
ATOM 3917 N N . ALA A 1 524 ? -29.281 29.812 42.844 1 62.09 524 ALA A N 1
ATOM 3918 C CA . ALA A 1 524 ? -28.734 28.453 42.875 1 62.09 524 ALA A CA 1
ATOM 3919 C C . ALA A 1 524 ? -27.516 28.328 41.969 1 62.09 524 ALA A C 1
ATOM 3921 O O . ALA A 1 524 ? -27.391 29.031 40.969 1 62.09 524 ALA A O 1
ATOM 3922 N N . TYR A 1 525 ? -26.453 27.719 42.531 1 75.06 525 TYR A N 1
ATOM 3923 C CA . TYR A 1 525 ? -25.266 27.328 41.781 1 75.06 525 TYR A CA 1
ATOM 3924 C C . TYR A 1 525 ? -25.625 26.344 40.688 1 75.06 525 TYR A C 1
ATOM 3926 O O . TYR A 1 525 ? -26.422 25.438 40.875 1 75.06 525 TYR A O 1
ATOM 3934 N N . TYR A 1 526 ? -25.188 26.719 39.469 1 77 526 TYR A N 1
ATOM 3935 C CA . TYR A 1 526 ? -25.375 25.859 38.312 1 77 526 TYR A CA 1
ATOM 3936 C C . TYR A 1 526 ? -24.109 25.047 38.062 1 77 526 TYR A C 1
ATOM 3938 O O . TYR A 1 526 ? -23 25.516 38.281 1 77 526 TYR A O 1
ATOM 3946 N N . THR A 1 527 ? -24.344 23.844 37.594 1 82.12 527 THR A N 1
ATOM 3947 C CA . THR A 1 527 ? -23.219 22.969 37.281 1 82.12 527 THR A CA 1
ATOM 3948 C C . THR A 1 527 ? -23.062 22.812 35.781 1 82.12 527 THR A C 1
ATOM 3950 O O . THR A 1 527 ? -22 22.391 35.281 1 82.12 527 THR A O 1
ATOM 3953 N N . ASP A 1 528 ? -24.125 23.141 35.031 1 82.44 528 ASP A N 1
ATOM 3954 C CA . ASP A 1 528 ? -24.031 23.047 33.562 1 82.44 528 ASP A CA 1
ATOM 3955 C C . ASP A 1 528 ? -23.406 24.312 32.969 1 82.44 528 ASP A C 1
ATOM 3957 O O . ASP A 1 528 ? -24.094 25.094 32.312 1 82.44 528 ASP A O 1
ATOM 3961 N N . ILE A 1 529 ? -22.125 24.469 33.281 1 84.12 529 ILE A N 1
ATOM 3962 C CA . ILE A 1 529 ? -21.406 25.688 32.906 1 84.12 529 ILE A CA 1
ATOM 3963 C C . ILE A 1 529 ? -20.156 25.312 32.094 1 84.12 529 ILE A C 1
ATOM 3965 O O . ILE A 1 529 ? -19.656 24.188 32.188 1 84.12 529 ILE A O 1
ATOM 3969 N N . ALA A 1 530 ? -19.703 26.219 31.219 1 85.19 530 ALA A N 1
ATOM 3970 C CA . ALA A 1 530 ? -18.5 26.062 30.422 1 85.19 530 ALA A CA 1
ATOM 3971 C C . ALA A 1 530 ? -17.859 27.406 30.125 1 85.19 530 ALA A C 1
ATOM 3973 O O . ALA A 1 530 ? -18.469 28.453 30.328 1 85.19 530 ALA A O 1
ATOM 3974 N N . TRP A 1 531 ? -16.578 27.297 29.797 1 84.25 531 TRP A N 1
ATOM 3975 C CA . TRP A 1 531 ? -15.891 28.484 29.344 1 84.25 531 TRP A CA 1
ATOM 3976 C C . TRP A 1 531 ? -16.266 28.812 27.891 1 84.25 531 TRP A C 1
ATOM 3978 O O . TRP A 1 531 ? -16.391 27.906 27.062 1 84.25 531 TRP A O 1
ATOM 3988 N N . GLN A 1 532 ? -16.422 30.031 27.625 1 77.62 532 GLN A N 1
ATOM 3989 C CA . GLN A 1 532 ? -16.625 30.516 26.25 1 77.62 532 GLN A CA 1
ATOM 3990 C C . GLN A 1 532 ? -15.586 31.562 25.875 1 77.62 532 GLN A C 1
ATOM 3992 O O . GLN A 1 532 ? -15.242 32.406 26.703 1 77.62 532 GLN A O 1
ATOM 3997 N N . GLU A 1 533 ? -15.109 31.344 24.672 1 73.75 533 GLU A N 1
ATOM 3998 C CA . GLU A 1 533 ? -14.109 32.312 24.203 1 73.75 533 GLU A CA 1
ATOM 3999 C C . GLU A 1 533 ? -14.664 33.719 24.219 1 73.75 533 GLU A C 1
ATOM 4001 O O . GLU A 1 533 ? -15.82 33.969 23.844 1 73.75 533 GLU A O 1
ATOM 4006 N N . ALA A 1 534 ? -13.828 34.594 24.812 1 63.88 534 ALA A N 1
ATOM 4007 C CA . ALA A 1 534 ? -14.234 36 24.828 1 63.88 534 ALA A CA 1
ATOM 4008 C C . ALA A 1 534 ? -13.914 36.688 23.5 1 63.88 534 ALA A C 1
ATOM 4010 O O . ALA A 1 534 ? -12.75 36.969 23.203 1 63.88 534 ALA A O 1
ATOM 4011 N N . ILE A 1 535 ? -14.68 36.438 22.453 1 58.31 535 ILE A N 1
ATOM 4012 C CA . ILE A 1 535 ? -14.422 37.062 21.156 1 58.31 535 ILE A CA 1
ATOM 4013 C C . ILE A 1 535 ? -14.797 38.531 21.219 1 58.31 535 ILE A C 1
ATOM 4015 O O . ILE A 1 535 ? -15.883 38.906 21.688 1 58.31 535 ILE A O 1
ATOM 4019 N N . VAL A 1 536 ? -13.609 39.375 21.219 1 50.44 536 VAL A N 1
ATOM 4020 C CA . VAL A 1 536 ? -13.789 40.812 21.156 1 50.44 536 VAL A CA 1
ATOM 4021 C C . VAL A 1 536 ? -13.75 41.281 19.703 1 50.44 536 VAL A C 1
ATOM 4023 O O . VAL A 1 536 ? -12.891 40.844 18.922 1 50.44 536 VAL A O 1
ATOM 4026 N N . GLY A 1 537 ? -14.938 41.438 18.953 1 52.5 537 GLY A N 1
ATOM 4027 C CA . GLY A 1 537 ? -15 42.031 17.625 1 52.5 537 GLY A CA 1
ATOM 4028 C C . GLY A 1 537 ? -16.391 42.469 17.234 1 52.5 537 GLY A C 1
ATOM 4029 O O . GLY A 1 537 ? -17.344 42.312 18.016 1 52.5 537 GLY A O 1
ATOM 4030 N N . ASN A 1 538 ? -16.391 43.281 16.438 1 46.31 538 ASN A N 1
ATOM 4031 C CA . ASN A 1 538 ? -17.641 43.75 15.852 1 46.31 538 ASN A CA 1
ATOM 4032 C C . ASN A 1 538 ? -18.172 42.75 14.82 1 46.31 538 ASN A C 1
ATOM 4034 O O . ASN A 1 538 ? -17.516 41.75 14.508 1 46.31 538 ASN A O 1
ATOM 4038 N N . ASN A 1 539 ? -19.359 42.844 14.477 1 42.81 539 ASN A N 1
ATOM 4039 C CA . ASN A 1 539 ? -20.188 42 13.625 1 42.81 539 ASN A CA 1
ATOM 4040 C C . ASN A 1 539 ? -19.359 41.312 12.547 1 42.81 539 ASN A C 1
ATOM 4042 O O . ASN A 1 539 ? -19.734 40.281 12.039 1 42.81 539 ASN A O 1
ATOM 4046 N N . ASP A 1 540 ? -18.5 42 11.875 1 44.31 540 ASP A N 1
ATOM 4047 C CA . ASP A 1 540 ? -17.984 41.594 10.562 1 44.31 540 ASP A CA 1
ATOM 4048 C C . ASP A 1 540 ? -16.578 41 10.672 1 44.31 540 ASP A C 1
ATOM 4050 O O . ASP A 1 540 ? -16.031 40.5 9.688 1 44.31 540 ASP A O 1
ATOM 4054 N N . PHE A 1 541 ? -15.922 41.219 11.789 1 44.78 541 PHE A N 1
ATOM 4055 C CA . PHE A 1 541 ? -14.523 40.812 11.867 1 44.78 541 PHE A CA 1
ATOM 4056 C C . PHE A 1 541 ? -14.281 39.938 13.078 1 44.78 541 PHE A C 1
ATOM 4058 O O . PHE A 1 541 ? -14.828 40.188 14.156 1 44.78 541 PHE A O 1
ATOM 4065 N N . LEU A 1 542 ? -13.898 38.625 12.742 1 49.28 542 LEU A N 1
ATOM 4066 C CA . LEU A 1 542 ? -13.43 37.781 13.836 1 49.28 542 LEU A CA 1
ATOM 4067 C C . LEU A 1 542 ? -12.219 38.375 14.523 1 49.28 542 LEU A C 1
ATOM 4069 O O . LEU A 1 542 ? -11.211 38.688 13.867 1 49.28 542 LEU A O 1
ATOM 4073 N N . ALA A 1 543 ? -12.359 39.344 15.445 1 46.78 543 ALA A N 1
ATOM 4074 C CA . ALA A 1 543 ? -11.148 39.688 16.188 1 46.78 543 ALA A CA 1
ATOM 4075 C C . ALA A 1 543 ? -10.695 38.531 17.078 1 46.78 543 ALA A C 1
ATOM 4077 O O . ALA A 1 543 ? -11.453 38.094 17.938 1 46.78 543 ALA A O 1
ATOM 4078 N N . GLN A 1 544 ? -10.258 37.562 16.594 1 46.84 544 GLN A N 1
ATOM 4079 C CA . GLN A 1 544 ? -9.766 36.406 17.344 1 46.84 544 GLN A CA 1
ATOM 4080 C C . GLN A 1 544 ? -9.203 36.844 18.703 1 46.84 544 GLN A C 1
ATOM 4082 O O . GLN A 1 544 ? -8.43 37.812 18.781 1 46.84 544 GLN A O 1
ATOM 4087 N N . SER A 1 545 ? -9.938 36.625 19.688 1 42.81 545 SER A N 1
ATOM 4088 C CA . SER A 1 545 ? -9.273 36.719 20.984 1 42.81 545 SER A CA 1
ATOM 4089 C C . SER A 1 545 ? -7.91 36.031 20.953 1 42.81 545 SER A C 1
ATOM 4091 O O . SER A 1 545 ? -7.828 34.812 21.016 1 42.81 545 SER A O 1
ATOM 4093 N N . THR A 1 546 ? -7.086 36.281 20.094 1 43.78 546 THR A N 1
ATOM 4094 C CA . THR A 1 546 ? -5.793 35.719 20.484 1 43.78 546 THR A CA 1
ATOM 4095 C C . THR A 1 546 ? -5.566 35.906 21.984 1 43.78 546 THR A C 1
ATOM 4097 O O . THR A 1 546 ? -6.137 36.781 22.609 1 43.78 546 THR A O 1
ATOM 4100 N N . GLY A 1 547 ? -5.531 34.75 22.812 1 41.5 547 GLY A N 1
ATOM 4101 C CA . GLY A 1 547 ? -5.098 34.969 24.188 1 41.5 547 GLY A CA 1
ATOM 4102 C C . GLY A 1 547 ? -4.414 36.312 24.375 1 41.5 547 GLY A C 1
ATOM 4103 O O . GLY A 1 547 ? -3.799 36.844 23.453 1 41.5 547 GLY A O 1
ATOM 4104 N N . GLU A 1 548 ? -4.953 37.031 25.297 1 41.88 548 GLU A N 1
ATOM 4105 C CA . GLU A 1 548 ? -4.191 38.219 25.703 1 41.88 548 GLU A CA 1
ATOM 4106 C C . GLU A 1 548 ? -2.695 37.906 25.75 1 41.88 548 GLU A C 1
ATOM 4108 O O . GLU A 1 548 ? -2.281 36.906 26.312 1 41.88 548 GLU A O 1
ATOM 4113 N N . ASN A 1 549 ? -1.918 38.594 25.047 1 51.31 549 ASN A N 1
ATOM 4114 C CA . ASN A 1 549 ? -0.462 38.594 24.953 1 51.31 549 ASN A CA 1
ATOM 4115 C C . ASN A 1 549 ? 0.041 37.531 23.984 1 51.31 549 ASN A C 1
ATOM 4117 O O . ASN A 1 549 ? 1.204 37.125 24.047 1 51.31 549 ASN A O 1
ATOM 4121 N N . GLY A 1 550 ? -0.904 36.781 23.234 1 64.12 550 GLY A N 1
ATOM 4122 C CA . GLY A 1 550 ? -0.416 36.125 22.031 1 64.12 550 GLY A CA 1
ATOM 4123 C C . GLY A 1 550 ? -0.175 34.656 22.234 1 64.12 550 GLY A C 1
ATOM 4124 O O . GLY A 1 550 ? 0.584 34.031 21.484 1 64.12 550 GLY A O 1
ATOM 4125 N N . THR A 1 551 ? -0.829 33.938 23.375 1 81.38 551 THR A N 1
ATOM 4126 C CA . THR A 1 551 ? -0.604 32.531 23.547 1 81.38 551 THR A CA 1
ATOM 4127 C C . THR A 1 551 ? -1.389 31.719 22.516 1 81.38 551 THR A C 1
ATOM 4129 O O . THR A 1 551 ? -2.492 32.094 22.125 1 81.38 551 THR A O 1
ATOM 4132 N N . LEU A 1 552 ? -0.835 30.594 22.141 1 82.56 552 LEU A N 1
ATOM 4133 C CA . LEU A 1 552 ? -1.467 29.734 21.141 1 82.56 552 LEU A CA 1
ATOM 4134 C C . LEU A 1 552 ? -2.154 28.547 21.812 1 82.56 552 LEU A C 1
ATOM 4136 O O . LEU A 1 552 ? -2.49 27.562 21.141 1 82.56 552 LEU A O 1
ATOM 4140 N N . ILE A 1 553 ? -2.445 28.609 23.047 1 88.88 553 ILE A N 1
ATOM 4141 C CA . ILE A 1 553 ? -2.902 27.469 23.828 1 88.88 553 ILE A CA 1
ATOM 4142 C C . ILE A 1 553 ? -4.238 26.969 23.281 1 88.88 553 ILE A C 1
ATOM 4144 O O . ILE A 1 553 ? -4.527 25.766 23.312 1 88.88 553 ILE A O 1
ATOM 4148 N N . ASP A 1 554 ? -5.051 27.828 22.766 1 83.75 554 ASP A N 1
ATOM 4149 C CA . ASP A 1 554 ? -6.387 27.453 22.312 1 83.75 554 ASP A CA 1
ATOM 4150 C C . ASP A 1 554 ? -6.32 26.609 21.047 1 83.75 554 ASP A C 1
ATOM 4152 O O . ASP A 1 554 ? -7.246 25.844 20.75 1 83.75 554 ASP A O 1
ATOM 4156 N N . SER A 1 555 ? -5.184 26.703 20.359 1 81.88 555 SER A N 1
ATOM 4157 C CA . SER A 1 555 ? -5.039 26 19.078 1 81.88 555 SER A CA 1
ATOM 4158 C C . SER A 1 555 ? -4.129 24.797 19.234 1 81.88 555 SER A C 1
ATOM 4160 O O . SER A 1 555 ? -3.518 24.344 18.25 1 81.88 555 SER A O 1
ATOM 4162 N N . THR A 1 556 ? -4.043 24.359 20.375 1 91.12 556 THR A N 1
ATOM 4163 C CA . THR A 1 556 ? -3.172 23.219 20.625 1 91.12 556 THR A CA 1
ATOM 4164 C C . THR A 1 556 ? -3.965 22.047 21.203 1 91.12 556 THR A C 1
ATOM 4166 O O . THR A 1 556 ? -5.148 22.188 21.516 1 91.12 556 THR A O 1
ATOM 4169 N N . ARG A 1 557 ? -3.273 20.891 21.344 1 92.44 557 ARG A N 1
ATOM 4170 C CA . ARG A 1 557 ? -3.895 19.688 21.891 1 92.44 557 ARG A CA 1
ATOM 4171 C C . ARG A 1 557 ? -4.164 19.844 23.375 1 92.44 557 ARG A C 1
ATOM 4173 O O . ARG A 1 557 ? -4.859 19.016 23.984 1 92.44 557 ARG A O 1
ATOM 4180 N N . PHE A 1 558 ? -3.697 20.906 23.922 1 94.88 558 PHE A N 1
ATOM 4181 C CA . PHE A 1 558 ? -3.994 21.156 25.328 1 94.88 558 PHE A CA 1
ATOM 4182 C C . PHE A 1 558 ? -5.449 21.578 25.5 1 94.88 558 PHE A C 1
ATOM 4184 O O . PHE A 1 558 ? -5.977 21.547 26.609 1 94.88 558 PHE A O 1
ATOM 4191 N N . ASN A 1 559 ? -5.988 22.016 24.406 1 90.62 559 ASN A N 1
ATOM 4192 C CA . ASN A 1 559 ? -7.406 22.359 24.359 1 90.62 559 ASN A CA 1
ATOM 4193 C C . ASN A 1 559 ? -8.258 21.141 24.031 1 90.62 559 ASN A C 1
ATOM 4195 O O . ASN A 1 559 ? -8.07 20.516 22.984 1 90.62 559 ASN A O 1
ATOM 4199 N N . THR A 1 560 ? -9.156 20.812 24.844 1 86.56 560 THR A N 1
ATOM 4200 C CA . THR A 1 560 ? -9.992 19.641 24.625 1 86.56 560 THR A CA 1
ATOM 4201 C C . THR A 1 560 ? -10.836 19.812 23.359 1 86.56 560 THR A C 1
ATOM 4203 O O . THR A 1 560 ? -11.273 18.828 22.766 1 86.56 560 THR A O 1
ATOM 4206 N N . ALA A 1 561 ? -10.969 21 22.938 1 82.25 561 ALA A N 1
ATOM 4207 C CA . ALA A 1 561 ? -11.766 21.281 21.75 1 82.25 561 ALA A CA 1
ATOM 4208 C C . ALA A 1 561 ? -10.938 21.109 20.469 1 82.25 561 ALA A C 1
ATOM 4210 O O . ALA A 1 561 ? -11.477 21.188 19.359 1 82.25 561 ALA A O 1
ATOM 4211 N N . PHE A 1 562 ? -9.688 20.828 20.578 1 80.81 562 PHE A N 1
ATOM 4212 C CA . PHE A 1 562 ? -8.734 20.828 19.469 1 80.81 562 PHE A CA 1
ATOM 4213 C C . PHE A 1 562 ? -9.188 19.875 18.359 1 80.81 562 PHE A C 1
ATOM 4215 O O . PHE A 1 562 ? -9.133 20.219 17.188 1 80.81 562 PHE A O 1
ATOM 4222 N N . ALA A 1 563 ? -9.633 18.672 18.688 1 73.44 563 ALA A N 1
ATOM 4223 C CA . ALA A 1 563 ? -9.953 17.672 17.672 1 73.44 563 ALA A CA 1
ATOM 4224 C C . ALA A 1 563 ? -11.461 17.516 17.5 1 73.44 563 ALA A C 1
ATOM 4226 O O . ALA A 1 563 ? -11.938 16.547 16.906 1 73.44 563 ALA A O 1
ATOM 4227 N N . GLN A 1 564 ? -12.117 18.453 18.031 1 75.56 564 GLN A N 1
ATOM 4228 C CA . GLN A 1 564 ? -13.562 18.312 17.969 1 75.56 564 GLN A CA 1
ATOM 4229 C C . GLN A 1 564 ? -14.156 19.188 16.859 1 75.56 564 GLN A C 1
ATOM 4231 O O . GLN A 1 564 ? -14.312 20.391 17.047 1 75.56 564 GLN A O 1
ATOM 4236 N N . TYR A 1 565 ? -14.43 18.438 15.773 1 72 565 TYR A N 1
ATOM 4237 C CA . TYR A 1 565 ? -14.961 19.188 14.641 1 72 565 TYR A CA 1
ATOM 4238 C C . TYR A 1 565 ? -16.391 18.766 14.328 1 72 565 TYR A C 1
ATOM 4240 O O . TYR A 1 565 ? -16.953 19.156 13.305 1 72 565 TYR A O 1
ATOM 4248 N N . THR A 1 566 ? -16.922 17.984 15.211 1 70.12 566 THR A N 1
ATOM 4249 C CA . THR A 1 566 ? -18.312 17.578 14.984 1 70.12 566 THR A CA 1
ATOM 4250 C C . THR A 1 566 ? -19.281 18.625 15.508 1 70.12 566 THR A C 1
ATOM 4252 O O . THR A 1 566 ? -19.172 19.062 16.656 1 70.12 566 THR A O 1
ATOM 4255 N N . PRO A 1 567 ? -20.141 18.922 14.57 1 68.75 567 PRO A N 1
ATOM 4256 C CA . PRO A 1 567 ? -21.141 19.859 15.062 1 68.75 567 PRO A CA 1
ATOM 4257 C C . PRO A 1 567 ? -22.016 19.266 16.156 1 68.75 567 PRO A C 1
ATOM 4259 O O . PRO A 1 567 ? -22.062 18.047 16.328 1 68.75 567 PRO A O 1
ATOM 4262 N N . PHE A 1 568 ? -22.531 19.938 17.062 1 62.31 568 PHE A N 1
ATOM 4263 C CA . PHE A 1 568 ? -23.547 19.562 18.031 1 62.31 568 PHE A CA 1
ATOM 4264 C C . PHE A 1 568 ? -22.906 19.047 19.312 1 62.31 568 PHE A C 1
ATOM 4266 O O . PHE A 1 568 ? -23.594 18.562 20.219 1 62.31 568 PHE A O 1
ATOM 4273 N N . VAL A 1 569 ? -21.594 18.828 19.219 1 63.69 569 VAL A N 1
ATOM 4274 C CA . VAL A 1 569 ? -20.922 18.469 20.453 1 63.69 569 VAL A CA 1
ATOM 4275 C C . VAL A 1 569 ? -20.25 19.688 21.062 1 63.69 569 VAL A C 1
ATOM 4277 O O . VAL A 1 569 ? -19.781 20.562 20.328 1 63.69 569 VAL A O 1
ATOM 4280 N N . SER A 1 570 ? -20.438 19.75 22.344 1 63.47 570 SER A N 1
ATOM 4281 C CA . SER A 1 570 ? -19.875 20.891 23.031 1 63.47 570 SER A CA 1
ATOM 4282 C C . SER A 1 570 ? -18.391 21.047 22.734 1 63.47 570 SER A C 1
ATOM 4284 O O . SER A 1 570 ? -17.609 20.094 22.891 1 63.47 570 SER A O 1
ATOM 4286 N N . SER A 1 571 ? -18.047 22.109 22.062 1 75.81 571 SER A N 1
ATOM 4287 C CA . SER A 1 571 ? -16.672 22.391 21.703 1 75.81 571 SER A CA 1
ATOM 4288 C C . SER A 1 571 ? -16.141 23.625 22.453 1 75.81 571 SER A C 1
ATOM 4290 O O . SER A 1 571 ? -15.414 24.438 21.875 1 75.81 571 SER A O 1
ATOM 4292 N N . TYR A 1 572 ? -16.578 23.703 23.828 1 80.44 572 TYR A N 1
ATOM 4293 C CA . TYR A 1 572 ? -16.078 24.797 24.656 1 80.44 572 TYR A CA 1
ATOM 4294 C C . TYR A 1 572 ? -14.609 24.594 25 1 80.44 572 TYR A C 1
ATOM 4296 O O . TYR A 1 572 ? -14.172 23.469 25.234 1 80.44 572 TYR A O 1
ATOM 4304 N N . PRO A 1 573 ? -13.914 25.672 25.016 1 83.19 573 PRO A N 1
ATOM 4305 C CA . PRO A 1 573 ? -12.492 25.531 25.359 1 83.19 573 PRO A CA 1
ATOM 4306 C C . PRO A 1 573 ? -12.273 25.047 26.781 1 83.19 573 PRO A C 1
ATOM 4308 O O . PRO A 1 573 ? -13 25.453 27.688 1 83.19 573 PRO A O 1
ATOM 4311 N N . SER A 1 574 ? -11.547 24.078 26.953 1 89.5 574 SER A N 1
ATOM 4312 C CA . SER A 1 574 ? -11.055 23.547 28.219 1 89.5 574 SER A CA 1
ATOM 4313 C C . SER A 1 574 ? -9.602 23.078 28.094 1 89.5 574 SER A C 1
ATOM 4315 O O . SER A 1 574 ? -9.266 22.344 27.172 1 89.5 574 SER A O 1
ATOM 4317 N N . PHE A 1 575 ? -8.797 23.656 29.062 1 93.88 575 PHE A N 1
ATOM 4318 C CA . PHE A 1 575 ? -7.367 23.406 28.922 1 93.88 575 PHE A CA 1
ATOM 4319 C C . PHE A 1 575 ? -6.895 22.391 29.953 1 93.88 575 PHE A C 1
ATOM 4321 O O . PHE A 1 575 ? -7.246 22.469 31.125 1 93.88 575 PHE A O 1
ATOM 4328 N N . ASN A 1 576 ? -6.238 21.422 29.484 1 93.12 576 ASN A N 1
ATOM 4329 C CA . ASN A 1 576 ? -5.594 20.406 30.312 1 93.12 576 ASN A CA 1
ATOM 4330 C C . ASN A 1 576 ? -4.109 20.281 29.984 1 93.12 576 ASN A C 1
ATOM 4332 O O . ASN A 1 576 ? -3.744 19.703 28.953 1 93.12 576 ASN A O 1
ATOM 4336 N N . MET A 1 577 ? -3.289 20.828 30.922 1 95.31 577 MET A N 1
ATOM 4337 C CA . MET A 1 577 ? -1.841 20.75 30.75 1 95.31 577 MET A CA 1
ATOM 4338 C C . MET A 1 577 ? -1.27 19.547 31.484 1 95.31 577 MET A C 1
ATOM 4340 O O . MET A 1 577 ? -1.401 19.438 32.719 1 95.31 577 MET A O 1
ATOM 4344 N N . THR A 1 578 ? -0.7 18.641 30.734 1 95.25 578 THR A N 1
ATOM 4345 C CA . THR A 1 578 ? -0.088 17.453 31.344 1 95.25 578 THR A CA 1
ATOM 4346 C C . THR A 1 578 ? 1.356 17.297 30.875 1 95.25 578 THR A C 1
ATOM 4348 O O . THR A 1 578 ? 1.727 17.781 29.797 1 95.25 578 THR A O 1
ATOM 4351 N N . THR A 1 579 ? 2.109 16.594 31.672 1 96.44 579 THR A N 1
ATOM 4352 C CA . THR A 1 579 ? 3.496 16.297 31.328 1 96.44 579 THR A CA 1
ATOM 4353 C C . THR A 1 579 ? 3.576 15.461 30.047 1 96.44 579 THR A C 1
ATOM 4355 O O . THR A 1 579 ? 4.445 15.695 29.203 1 96.44 579 THR A O 1
ATOM 4358 N N . SER A 1 580 ? 2.666 14.57 29.969 1 95.75 580 SER A N 1
ATOM 4359 C CA . SER A 1 580 ? 2.668 13.68 28.812 1 95.75 580 SER A CA 1
ATOM 4360 C C . SER A 1 580 ? 2.422 14.445 27.516 1 95.75 580 SER A C 1
ATOM 4362 O O . SER A 1 580 ? 3.094 14.211 26.5 1 95.75 580 SER A O 1
ATOM 4364 N N . THR A 1 581 ? 1.486 15.367 27.531 1 96.5 581 THR A N 1
ATOM 4365 C CA . THR A 1 581 ? 1.182 16.125 26.328 1 96.5 581 THR A CA 1
ATOM 4366 C C . THR A 1 581 ? 2.328 17.078 25.984 1 96.5 581 THR A C 1
ATOM 4368 O O . THR A 1 581 ? 2.637 17.281 24.812 1 96.5 581 THR A O 1
ATOM 4371 N N . LEU A 1 582 ? 2.922 17.656 26.969 1 97.69 582 LEU A N 1
ATOM 4372 C CA . LEU A 1 582 ? 4.074 18.516 26.734 1 97.69 582 LEU A CA 1
ATOM 4373 C C . LEU A 1 582 ? 5.207 17.734 26.062 1 97.69 582 LEU A C 1
ATOM 4375 O O . LEU A 1 582 ? 5.789 18.203 25.078 1 97.69 582 LEU A O 1
ATOM 4379 N N . ASN A 1 583 ? 5.457 16.609 26.609 1 97.75 583 ASN A N 1
ATOM 4380 C CA . ASN A 1 583 ? 6.531 15.789 26.047 1 97.75 583 ASN A CA 1
ATOM 4381 C C . ASN A 1 583 ? 6.184 15.281 24.656 1 97.75 583 ASN A C 1
ATOM 4383 O O . ASN A 1 583 ? 7.062 15.141 23.797 1 97.75 583 ASN A O 1
ATOM 4387 N N . SER A 1 584 ? 4.945 15.016 24.453 1 97.06 584 SER A N 1
ATOM 4388 C CA . SER A 1 584 ? 4.527 14.625 23.109 1 97.06 584 SER A CA 1
ATOM 4389 C C . SER A 1 584 ? 4.809 15.742 22.094 1 97.06 584 SER A C 1
ATOM 4391 O O . SER A 1 584 ? 5.254 15.477 20.984 1 97.06 584 SER A O 1
ATOM 4393 N N . TYR A 1 585 ? 4.566 16.969 22.484 1 97.44 585 TYR A N 1
ATOM 4394 C CA . TYR A 1 585 ? 4.852 18.109 21.609 1 97.44 585 TYR A CA 1
ATOM 4395 C C . TYR A 1 585 ? 6.352 18.281 21.406 1 97.44 585 TYR A C 1
ATOM 4397 O O . TYR A 1 585 ? 6.805 18.594 20.297 1 97.44 585 TYR A O 1
ATOM 4405 N N . LEU A 1 586 ? 7.094 18.078 22.438 1 98 586 LEU A N 1
ATOM 4406 C CA . LEU A 1 586 ? 8.547 18.156 22.312 1 98 586 LEU A CA 1
ATOM 4407 C C . LEU A 1 586 ? 9.07 17.094 21.359 1 98 586 LEU A C 1
ATOM 4409 O O . LEU A 1 586 ? 9.953 17.359 20.547 1 98 586 LEU A O 1
ATOM 4413 N N . PHE A 1 587 ? 8.516 15.953 21.484 1 97.25 587 PHE A N 1
ATOM 4414 C CA . PHE A 1 587 ? 8.875 14.875 20.578 1 97.25 587 PHE A CA 1
ATOM 4415 C C . PHE A 1 587 ? 8.523 15.242 19.141 1 97.25 587 PHE A C 1
ATOM 4417 O O . PHE A 1 587 ? 9.336 15.047 18.234 1 97.25 587 PHE A O 1
ATOM 4424 N N . ASN A 1 588 ? 7.348 15.711 18.953 1 96.75 588 ASN A N 1
ATOM 4425 C CA . ASN A 1 588 ? 6.902 16.094 17.625 1 96.75 588 ASN A CA 1
ATOM 4426 C C . ASN A 1 588 ? 7.797 17.188 17.031 1 96.75 588 ASN A C 1
ATOM 4428 O O . ASN A 1 588 ? 8.141 17.125 15.844 1 96.75 588 ASN A O 1
ATOM 4432 N N . LEU A 1 589 ? 8.109 18.094 17.828 1 96.44 589 LEU A N 1
ATOM 4433 C CA . LEU A 1 589 ? 8.945 19.188 17.359 1 96.44 589 LEU A CA 1
ATOM 4434 C C . LEU A 1 589 ? 10.344 18.703 17 1 96.44 589 LEU A C 1
ATOM 4436 O O . LEU A 1 589 ? 10.883 19.047 15.953 1 96.44 589 LEU A O 1
ATOM 4440 N N . THR A 1 590 ? 10.883 17.906 17.844 1 97.12 590 THR A N 1
ATOM 4441 C CA . THR A 1 590 ? 12.219 17.359 17.594 1 97.12 590 THR A CA 1
ATOM 4442 C C . THR A 1 590 ? 12.242 16.5 16.344 1 97.12 590 THR A C 1
ATOM 4444 O O . THR A 1 590 ? 13.148 16.609 15.523 1 97.12 590 THR A O 1
ATOM 4447 N N . THR A 1 591 ? 11.273 15.68 16.266 1 95.5 591 THR A N 1
ATOM 4448 C CA . THR A 1 591 ? 11.172 14.812 15.094 1 95.5 591 THR A CA 1
ATOM 4449 C C . THR A 1 591 ? 10.992 15.648 13.828 1 95.5 591 THR A C 1
ATOM 4451 O O . THR A 1 591 ? 11.594 15.344 12.797 1 95.5 591 THR A O 1
ATOM 4454 N N . SER A 1 592 ? 10.18 16.672 13.867 1 93.62 592 SER A N 1
ATOM 4455 C CA . SER A 1 592 ? 9.992 17.547 12.727 1 93.62 592 SER A CA 1
ATOM 4456 C C . SER A 1 592 ? 11.273 18.297 12.375 1 93.62 592 SER A C 1
ATOM 4458 O O . SER A 1 592 ? 11.578 18.5 11.195 1 93.62 592 SER A O 1
ATOM 4460 N N . ALA A 1 593 ? 11.984 18.641 13.367 1 92.88 593 ALA A N 1
ATOM 4461 C CA . ALA A 1 593 ? 13.258 19.312 13.141 1 92.88 593 ALA A CA 1
ATOM 4462 C C . ALA A 1 593 ? 14.258 18.391 12.453 1 92.88 593 ALA A C 1
ATOM 4464 O O . ALA A 1 593 ? 14.984 18.812 11.555 1 92.88 593 ALA A O 1
ATOM 4465 N N . MET A 1 594 ? 14.266 17.172 12.891 1 92 594 MET A N 1
ATOM 4466 C CA . MET A 1 594 ? 15.156 16.188 12.273 1 92 594 MET A CA 1
ATOM 4467 C C . MET A 1 594 ? 14.852 16.031 10.789 1 92 594 MET A C 1
ATOM 4469 O O . MET A 1 594 ? 15.766 15.891 9.977 1 92 594 MET A O 1
ATOM 4473 N N . LEU A 1 595 ? 13.664 16.062 10.508 1 89.19 595 LEU A N 1
ATOM 4474 C CA . LEU A 1 595 ? 13.234 15.852 9.133 1 89.19 595 LEU A CA 1
ATOM 4475 C C . LEU A 1 595 ? 13.453 17.109 8.289 1 89.19 595 LEU A C 1
ATOM 4477 O O . LEU A 1 595 ? 13.906 17.031 7.145 1 89.19 595 LEU A O 1
ATOM 4481 N N . SER A 1 596 ? 13.211 18.25 8.867 1 86.25 596 SER A N 1
ATOM 4482 C CA . SER A 1 596 ? 13.219 19.484 8.117 1 86.25 596 SER A CA 1
ATOM 4483 C C . SER A 1 596 ? 14.641 20 7.902 1 86.25 596 SER A C 1
ATOM 4485 O O . SER A 1 596 ? 15.008 20.406 6.797 1 86.25 596 SER A O 1
ATOM 4487 N N . TYR A 1 597 ? 15.383 20.016 9 1 86.31 597 TYR A N 1
ATOM 4488 C CA . TYR A 1 597 ? 16.75 20.516 8.906 1 86.31 597 TYR A CA 1
ATOM 4489 C C . TYR A 1 597 ? 17.609 19.547 8.094 1 86.31 597 TYR A C 1
ATOM 4491 O O . TYR A 1 597 ? 18.484 19.984 7.332 1 86.31 597 TYR A O 1
ATOM 4499 N N . ASN A 1 598 ? 17.422 18.25 8.266 1 83.38 598 ASN A N 1
ATOM 4500 C CA . ASN A 1 598 ? 18.156 17.188 7.598 1 83.38 598 ASN A CA 1
ATOM 4501 C C . ASN A 1 598 ? 19.672 17.312 7.824 1 83.38 598 ASN A C 1
ATOM 4503 O O . ASN A 1 598 ? 20.469 17.062 6.922 1 83.38 598 ASN A O 1
ATOM 4507 N N . ASN A 1 599 ? 20.016 17.844 8.898 1 86.25 599 ASN A N 1
ATOM 4508 C CA . ASN A 1 599 ? 21.406 18.062 9.258 1 86.25 599 ASN A CA 1
ATOM 4509 C C . ASN A 1 599 ? 22.016 16.828 9.93 1 86.25 599 ASN A C 1
ATOM 4511 O O . ASN A 1 599 ? 23.234 16.672 9.984 1 86.25 599 ASN A O 1
ATOM 4515 N N . TRP A 1 600 ? 21.172 16.109 10.445 1 91.25 600 TRP A N 1
ATOM 4516 C CA . TRP A 1 600 ? 21.594 14.953 11.234 1 91.25 600 TRP A CA 1
ATOM 4517 C C . TRP A 1 600 ? 21.125 13.656 10.602 1 91.25 600 TRP A C 1
ATOM 4519 O O . TRP A 1 600 ? 19.922 13.438 10.438 1 91.25 600 TRP A O 1
ATOM 4529 N N . ASN A 1 601 ? 22.078 12.797 10.305 1 92.31 601 ASN A N 1
ATOM 4530 C CA . ASN A 1 601 ? 21.734 11.523 9.695 1 92.31 601 ASN A CA 1
ATOM 4531 C C . ASN A 1 601 ? 22.469 10.359 10.352 1 92.31 601 ASN A C 1
ATOM 4533 O O . ASN A 1 601 ? 23.547 10.555 10.914 1 92.31 601 ASN A O 1
ATOM 4537 N N . THR A 1 602 ? 21.766 9.266 10.344 1 94.25 602 THR A N 1
ATOM 4538 C CA . THR A 1 602 ? 22.344 8.016 10.812 1 94.25 602 THR A CA 1
ATOM 4539 C C . THR A 1 602 ? 21.906 6.852 9.93 1 94.25 602 THR A C 1
ATOM 4541 O O . THR A 1 602 ? 21.203 7.051 8.938 1 94.25 602 THR A O 1
ATOM 4544 N N . THR A 1 603 ? 22.531 5.711 10.195 1 95.19 603 THR A N 1
ATOM 4545 C CA . THR A 1 603 ? 22.109 4.512 9.484 1 95.19 603 THR A CA 1
ATOM 4546 C C . THR A 1 603 ? 21.406 3.539 10.43 1 95.19 603 THR A C 1
ATOM 4548 O O . THR A 1 603 ? 21.766 3.455 11.609 1 95.19 603 THR A O 1
ATOM 4551 N N . SER A 1 604 ? 20.344 2.982 9.945 1 95.88 604 SER A N 1
ATOM 4552 C CA . SER A 1 604 ? 19.609 1.985 10.727 1 95.88 604 SER A CA 1
ATOM 4553 C C . SER A 1 604 ? 19.25 0.771 9.875 1 95.88 604 SER A C 1
ATOM 4555 O O . SER A 1 604 ? 19.172 0.868 8.648 1 95.88 604 SER A O 1
ATOM 4557 N N . ASN A 1 605 ? 19.141 -0.414 10.641 1 95.38 605 ASN A N 1
ATOM 4558 C CA . ASN A 1 605 ? 18.703 -1.628 9.961 1 95.38 605 ASN A CA 1
ATOM 4559 C C . ASN A 1 605 ? 17.172 -1.664 9.805 1 95.38 605 ASN A C 1
ATOM 4561 O O . ASN A 1 605 ? 16.453 -1.781 10.797 1 95.38 605 ASN A O 1
ATOM 4565 N N . ALA A 1 606 ? 16.734 -1.551 8.641 1 96.75 606 ALA A N 1
ATOM 4566 C CA . ALA A 1 606 ? 15.297 -1.536 8.367 1 96.75 606 ALA A CA 1
ATOM 4567 C C . ALA A 1 606 ? 14.781 -2.943 8.086 1 96.75 606 ALA A C 1
ATOM 4569 O O . ALA A 1 606 ? 15.453 -3.736 7.422 1 96.75 606 ALA A O 1
ATOM 4570 N N . THR A 1 607 ? 13.656 -3.26 8.641 1 95.88 607 THR A N 1
ATOM 4571 C CA . THR A 1 607 ? 12.922 -4.477 8.328 1 95.88 607 THR A CA 1
ATOM 4572 C C . THR A 1 607 ? 11.922 -4.23 7.203 1 95.88 607 THR A C 1
ATOM 4574 O O . THR A 1 607 ? 11.008 -3.41 7.344 1 95.88 607 THR A O 1
ATOM 4577 N N . ILE A 1 608 ? 12.062 -4.863 6.117 1 95.19 608 ILE A N 1
ATOM 4578 C CA . ILE A 1 608 ? 11.219 -4.68 4.945 1 95.19 608 ILE A CA 1
ATOM 4579 C C . ILE A 1 608 ? 10.344 -5.914 4.742 1 95.19 608 ILE A C 1
ATOM 4581 O O . ILE A 1 608 ? 10.828 -7.043 4.812 1 95.19 608 ILE A O 1
ATOM 4585 N N . VAL A 1 609 ? 9.07 -5.723 4.508 1 92.31 609 VAL A N 1
ATOM 4586 C CA . VAL A 1 609 ? 8.133 -6.805 4.23 1 92.31 609 VAL A CA 1
ATOM 4587 C C . VAL A 1 609 ? 7.652 -6.719 2.783 1 92.31 609 VAL A C 1
ATOM 4589 O O . VAL A 1 609 ? 6.969 -5.766 2.404 1 92.31 609 VAL A O 1
ATOM 4592 N N . ASP A 1 610 ? 8 -7.676 1.955 1 87.38 610 ASP A N 1
ATOM 4593 C CA . ASP A 1 610 ? 7.609 -7.719 0.55 1 87.38 610 ASP A CA 1
ATOM 4594 C C . ASP A 1 610 ? 6.66 -8.883 0.28 1 87.38 610 ASP A C 1
ATOM 4596 O O . ASP A 1 610 ? 6.789 -9.945 0.882 1 87.38 610 ASP A O 1
ATOM 4600 N N . THR A 1 611 ? 5.664 -8.609 -0.616 1 86.62 611 THR A N 1
ATOM 4601 C CA . THR A 1 611 ? 4.777 -9.68 -1.062 1 86.62 611 THR A CA 1
ATOM 4602 C C . 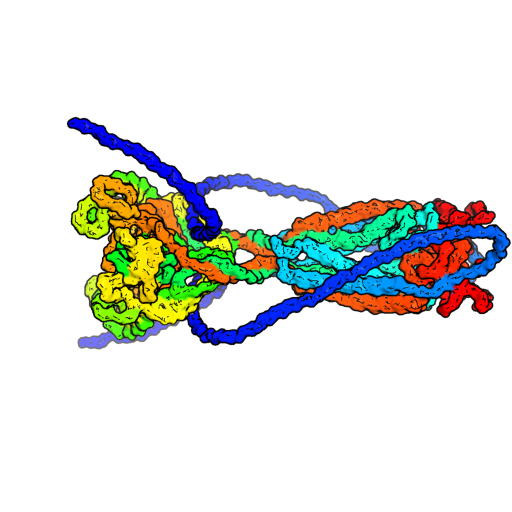THR A 1 611 ? 5.293 -10.297 -2.359 1 86.62 611 THR A C 1
ATOM 4604 O O . THR A 1 611 ? 5.469 -9.602 -3.359 1 86.62 611 THR A O 1
ATOM 4607 N N . ILE A 1 612 ? 5.602 -11.602 -2.355 1 88.25 612 ILE A N 1
ATOM 4608 C CA . ILE A 1 612 ? 6.117 -12.297 -3.531 1 88.25 612 ILE A CA 1
ATOM 4609 C C . ILE A 1 612 ? 5.359 -13.609 -3.732 1 88.25 612 ILE A C 1
ATOM 4611 O O . ILE A 1 612 ? 4.719 -14.109 -2.807 1 88.25 612 ILE A O 1
ATOM 4615 N N . ASN A 1 613 ? 5.434 -14.102 -4.98 1 91.94 613 ASN A N 1
ATOM 4616 C CA . ASN A 1 613 ? 4.902 -15.422 -5.277 1 91.94 613 ASN A CA 1
ATOM 4617 C C . ASN A 1 613 ? 5.957 -16.516 -5.086 1 91.94 613 ASN A C 1
ATOM 4619 O O . ASN A 1 613 ? 7.066 -16.406 -5.613 1 91.94 613 ASN A O 1
ATOM 4623 N N . ILE A 1 614 ? 5.547 -17.562 -4.336 1 92.5 614 ILE A N 1
ATOM 4624 C CA . ILE A 1 614 ? 6.48 -18.656 -4.078 1 92.5 614 ILE A CA 1
ATOM 4625 C C . ILE A 1 614 ? 5.824 -19.984 -4.422 1 92.5 614 ILE A C 1
ATOM 4627 O O . ILE A 1 614 ? 4.598 -20.078 -4.504 1 92.5 614 ILE A O 1
ATOM 4631 N N . TYR A 1 615 ? 6.672 -20.953 -4.711 1 95.12 615 TYR A N 1
ATOM 4632 C CA . TYR A 1 615 ? 6.203 -22.328 -4.812 1 95.12 615 TYR A CA 1
ATOM 4633 C C . TYR A 1 615 ? 5.898 -22.906 -3.434 1 95.12 615 TYR A C 1
ATOM 4635 O O . TYR A 1 615 ? 6.652 -22.688 -2.482 1 95.12 615 TYR A O 1
ATOM 4643 N N . THR A 1 616 ? 4.785 -23.531 -3.324 1 94.5 616 THR A N 1
ATOM 4644 C CA . THR A 1 616 ? 4.457 -24.172 -2.059 1 94.5 616 THR A CA 1
ATOM 4645 C C . THR A 1 616 ? 4.07 -25.625 -2.279 1 94.5 616 THR A C 1
ATOM 4647 O O . THR A 1 616 ? 3.225 -25.938 -3.121 1 94.5 616 THR A O 1
ATOM 4650 N N . PHE A 1 617 ? 4.785 -26.5 -1.467 1 95.38 617 PHE A N 1
ATOM 4651 C CA . PHE A 1 617 ? 4.441 -27.906 -1.426 1 95.38 617 PHE A CA 1
ATOM 4652 C C . PHE A 1 617 ? 3.238 -28.156 -0.525 1 95.38 617 PHE A C 1
ATOM 4654 O O . PHE A 1 617 ? 3.354 -28.812 0.511 1 95.38 617 PHE A O 1
ATOM 4661 N N . SER A 1 618 ? 2.088 -27.656 -1.021 1 89.81 618 SER A N 1
ATOM 4662 C CA . SER A 1 618 ? 0.887 -27.516 -0.204 1 89.81 618 SER A CA 1
ATOM 4663 C C . SER A 1 618 ? 0.148 -28.844 -0.088 1 89.81 618 SER A C 1
ATOM 4665 O O . SER A 1 618 ? -0.535 -29.094 0.907 1 89.81 618 SER A O 1
ATOM 4667 N N . GLN A 1 619 ? 0.221 -29.719 -1.129 1 91.88 619 GLN A N 1
ATOM 4668 C CA . GLN A 1 619 ? -0.499 -30.984 -1.121 1 91.88 619 GLN A CA 1
ATOM 4669 C C . GLN A 1 619 ? 0.457 -32.156 -1.3 1 91.88 619 GLN A C 1
ATOM 4671 O O . GLN A 1 619 ? 0.377 -32.875 -2.293 1 91.88 619 GLN A O 1
ATOM 4676 N N . PRO A 1 620 ? 1.187 -32.5 -0.279 1 92.81 620 PRO A N 1
ATOM 4677 C CA . PRO A 1 620 ? 2.162 -33.594 -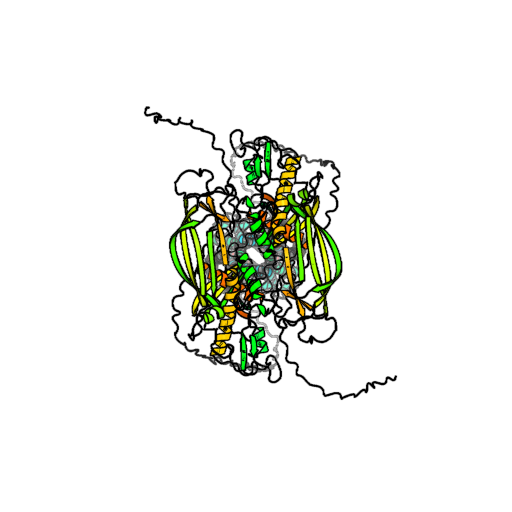0.41 1 92.81 620 PRO A CA 1
ATOM 4678 C C . PRO A 1 620 ? 1.508 -34.938 -0.666 1 92.81 620 PRO A C 1
ATOM 4680 O O . PRO A 1 620 ? 2.111 -35.812 -1.297 1 92.81 620 PRO A O 1
ATOM 4683 N N . LEU A 1 621 ? 0.27 -35.094 -0.277 1 93.62 621 LEU A N 1
ATOM 4684 C CA . LEU A 1 621 ? -0.424 -36.375 -0.469 1 93.62 621 LEU A CA 1
ATOM 4685 C C . LEU A 1 621 ? -0.697 -36.625 -1.948 1 93.62 621 LEU A C 1
ATOM 4687 O O . LEU A 1 621 ? -0.808 -37.75 -2.377 1 93.62 621 LEU A O 1
ATOM 4691 N N . ASN A 1 622 ? -0.717 -35.594 -2.703 1 94.62 622 ASN A N 1
ATOM 4692 C CA . ASN A 1 622 ? -0.922 -35.75 -4.141 1 94.62 622 ASN A CA 1
ATOM 4693 C C . ASN A 1 622 ? 0.305 -36.344 -4.816 1 94.62 622 ASN A C 1
ATOM 4695 O O . ASN A 1 622 ? 0.21 -36.875 -5.93 1 94.62 622 ASN A O 1
ATOM 4699 N N . LEU A 1 623 ? 1.415 -36.219 -4.188 1 95.62 623 LEU A N 1
ATOM 4700 C CA . LEU A 1 623 ? 2.643 -36.781 -4.719 1 95.62 623 LEU A CA 1
ATOM 4701 C C . LEU A 1 623 ? 2.906 -38.156 -4.105 1 95.62 623 LEU A C 1
ATOM 4703 O O . LEU A 1 623 ? 3.139 -39.125 -4.824 1 95.62 623 LEU A O 1
ATOM 4707 N N . ILE A 1 624 ? 2.707 -38.375 -2.848 1 94.69 624 ILE A N 1
ATOM 4708 C CA . ILE A 1 624 ? 3.141 -39.562 -2.102 1 94.69 624 ILE A CA 1
ATOM 4709 C C . ILE A 1 624 ? 2.146 -40.688 -2.314 1 94.69 624 ILE A C 1
ATOM 4711 O O . ILE A 1 624 ? 2.543 -41.844 -2.609 1 94.69 624 ILE A O 1
ATOM 4715 N N . LEU A 1 625 ? 0.874 -40.406 -2.312 1 94.69 625 LEU A N 1
ATOM 4716 C CA . LEU A 1 625 ? -0.139 -41.438 -2.346 1 94.69 625 LEU A CA 1
ATOM 4717 C C . LEU A 1 625 ? -0.12 -42.188 -3.684 1 94.69 625 LEU A C 1
ATOM 4719 O O . LEU A 1 625 ? -0.086 -43.406 -3.723 1 94.69 625 LEU A O 1
ATOM 4723 N N . PRO A 1 626 ? -0.151 -41.469 -4.754 1 95.19 626 PRO A N 1
ATOM 4724 C CA . PRO A 1 626 ? -0.132 -42.188 -6.027 1 95.19 626 PRO A CA 1
ATOM 4725 C C . PRO A 1 626 ? 1.119 -43.062 -6.195 1 95.19 626 PRO A C 1
ATOM 4727 O O . PRO A 1 626 ? 1.03 -44.188 -6.645 1 95.19 626 PRO A O 1
ATOM 4730 N N . TYR A 1 627 ? 2.309 -42.562 -5.828 1 96.12 627 TYR A N 1
ATOM 4731 C CA . TYR A 1 627 ? 3.541 -43.344 -5.957 1 96.12 627 TYR A CA 1
ATOM 4732 C C . TYR A 1 627 ? 3.545 -44.531 -4.996 1 96.12 627 TYR A C 1
ATOM 4734 O O . TYR A 1 627 ? 3.875 -45.656 -5.387 1 96.12 627 TYR A O 1
ATOM 4742 N N . PHE A 1 628 ? 3.102 -44.312 -3.809 1 95 628 PHE A N 1
ATOM 4743 C CA . PHE A 1 628 ? 3.117 -45.375 -2.789 1 95 628 PHE A CA 1
ATOM 4744 C C . PHE A 1 628 ? 2.119 -46.469 -3.127 1 95 628 PHE A C 1
ATOM 4746 O O . PHE A 1 628 ? 2.447 -47.656 -3.055 1 95 628 PHE A O 1
ATOM 4753 N N . ILE A 1 629 ? 0.936 -46.094 -3.518 1 94.88 629 ILE A N 1
ATOM 4754 C CA . ILE A 1 629 ? -0.108 -47.062 -3.824 1 94.88 629 ILE A CA 1
ATOM 4755 C C . ILE A 1 629 ? 0.283 -47.844 -5.062 1 94.88 629 ILE A C 1
ATOM 4757 O O . ILE A 1 629 ? 0.158 -49.094 -5.074 1 94.88 629 ILE A O 1
ATOM 4761 N N . THR A 1 630 ? 0.774 -47.188 -6.074 1 95.56 630 THR A N 1
ATOM 4762 C CA . THR A 1 630 ? 1.122 -47.875 -7.309 1 95.56 630 THR A CA 1
ATOM 4763 C C . THR A 1 630 ? 2.297 -48.844 -7.078 1 95.56 630 THR A C 1
ATOM 4765 O O . THR A 1 630 ? 2.285 -49.969 -7.555 1 95.56 630 THR A O 1
ATOM 4768 N N . LEU A 1 631 ? 3.268 -48.406 -6.363 1 95.56 631 LEU A N 1
ATOM 4769 C CA . LEU A 1 631 ? 4.41 -49.25 -6.047 1 95.56 631 LEU A CA 1
ATOM 4770 C C . LEU A 1 631 ? 3.992 -50.406 -5.137 1 95.56 631 LEU A C 1
ATOM 4772 O O . LEU A 1 631 ? 4.41 -51.562 -5.344 1 95.56 631 LEU A O 1
ATOM 4776 N N . GLY A 1 632 ? 3.164 -50.188 -4.203 1 95 632 GLY A N 1
ATOM 4777 C CA . GLY A 1 632 ? 2.711 -51.188 -3.258 1 95 632 GLY A CA 1
ATOM 4778 C C . GLY A 1 632 ? 1.851 -52.25 -3.896 1 95 632 GLY A C 1
ATOM 4779 O O . GLY A 1 632 ? 2.055 -53.438 -3.656 1 95 632 GLY A O 1
ATOM 4780 N N . VAL A 1 633 ? 0.983 -51.812 -4.746 1 94.75 633 VAL A N 1
ATOM 4781 C CA . VAL A 1 633 ? 0.067 -52.75 -5.383 1 94.75 633 VAL A CA 1
ATOM 4782 C C . VAL A 1 633 ? 0.812 -53.562 -6.438 1 94.75 633 VAL A C 1
ATOM 4784 O O . VAL A 1 633 ? 0.467 -54.719 -6.699 1 94.75 633 VAL A O 1
ATOM 4787 N N . SER A 1 634 ? 1.861 -53 -7.031 1 95.81 634 SER A N 1
ATOM 4788 C CA . SER A 1 634 ? 2.609 -53.656 -8.086 1 95.81 634 SER A CA 1
ATOM 4789 C C . SER A 1 634 ? 3.594 -54.656 -7.516 1 95.81 634 SER A C 1
ATOM 4791 O O . SER A 1 634 ? 3.947 -55.656 -8.18 1 95.81 634 SER A O 1
ATOM 4793 N N . LEU A 1 635 ? 3.986 -54.562 -6.32 1 96 635 LEU A N 1
ATOM 4794 C CA . LEU A 1 635 ? 5.047 -55.375 -5.73 1 96 635 LEU A CA 1
ATOM 4795 C C . LEU A 1 635 ? 4.645 -56.844 -5.672 1 96 635 LEU A C 1
ATOM 4797 O O . LEU A 1 635 ? 5.406 -57.719 -6.09 1 96 635 LEU A O 1
ATOM 4801 N N . PRO A 1 636 ? 3.438 -57.188 -5.199 1 96.19 636 PRO A N 1
ATOM 4802 C CA . PRO A 1 636 ? 3.062 -58.625 -5.168 1 96.19 636 PRO A CA 1
ATOM 4803 C C . PRO A 1 636 ? 3.074 -59.25 -6.551 1 96.19 636 PRO A C 1
ATOM 4805 O O . PRO A 1 636 ? 3.408 -60.438 -6.684 1 96.19 636 PRO A O 1
ATOM 4808 N N . PHE A 1 637 ? 2.744 -58.5 -7.52 1 96.25 637 PHE A N 1
ATOM 4809 C CA . PHE A 1 637 ? 2.693 -59.062 -8.867 1 96.25 637 PHE A CA 1
ATOM 4810 C C . PHE A 1 637 ? 4.094 -59.188 -9.453 1 96.25 637 PHE A C 1
ATOM 4812 O O . PHE A 1 637 ? 4.348 -60.062 -10.281 1 96.25 637 PHE A O 1
ATOM 4819 N N . LEU A 1 638 ? 4.965 -58.281 -9.047 1 96.31 638 LEU A N 1
ATOM 4820 C CA . LEU A 1 638 ? 6.367 -58.438 -9.43 1 96.31 638 LEU A CA 1
ATOM 4821 C C . LEU A 1 638 ? 6.957 -59.719 -8.82 1 96.31 638 LEU A C 1
ATOM 4823 O O . LEU A 1 638 ? 7.68 -60.438 -9.492 1 96.31 638 LEU A O 1
ATOM 4827 N N . LEU A 1 639 ? 6.613 -60 -7.637 1 96.38 639 LEU A N 1
ATOM 4828 C CA . LEU A 1 639 ? 7.082 -61.219 -6.969 1 96.38 639 LEU A CA 1
ATOM 4829 C C . LEU A 1 639 ? 6.492 -62.469 -7.629 1 96.38 639 LEU A C 1
ATOM 4831 O O . LEU A 1 639 ? 7.176 -63.5 -7.762 1 96.38 639 LEU A O 1
ATOM 4835 N N . LEU A 1 640 ? 5.273 -62.312 -8.016 1 96.38 640 LEU A N 1
ATOM 4836 C CA . LEU A 1 640 ? 4.645 -63.375 -8.758 1 96.38 640 LEU A CA 1
ATOM 4837 C C . LEU A 1 640 ? 5.387 -63.656 -10.062 1 96.38 640 LEU A C 1
ATOM 4839 O O . LEU A 1 640 ? 5.547 -64.812 -10.461 1 96.38 640 LEU A O 1
ATOM 4843 N N . GLY A 1 641 ? 5.781 -62.562 -10.695 1 95.12 641 GLY A N 1
ATOM 4844 C CA . GLY A 1 641 ? 6.582 -62.719 -11.898 1 95.12 641 GLY A CA 1
ATOM 4845 C C . GLY A 1 641 ? 7.898 -63.438 -11.656 1 95.12 641 GLY A C 1
ATOM 4846 O O . GLY A 1 641 ? 8.281 -64.312 -12.422 1 95.12 641 GLY A O 1
ATOM 4847 N N . PHE A 1 642 ? 8.547 -63.125 -10.594 1 95.25 642 PHE A N 1
ATOM 4848 C CA . PHE A 1 642 ? 9.797 -63.781 -10.227 1 95.25 642 PHE A CA 1
ATOM 4849 C C . PHE A 1 642 ? 9.562 -65.25 -9.898 1 95.25 642 PHE A C 1
ATOM 4851 O O . PHE A 1 642 ? 10.344 -66.125 -10.297 1 95.25 642 PHE A O 1
ATOM 4858 N N . TRP A 1 643 ? 8.5 -65.5 -9.227 1 96 643 TRP A N 1
ATOM 4859 C CA . TRP A 1 643 ? 8.148 -66.875 -8.875 1 96 643 TRP A CA 1
ATOM 4860 C C . TRP A 1 643 ? 7.848 -67.688 -10.125 1 96 643 TRP A C 1
ATOM 4862 O O . TRP A 1 643 ? 8.312 -68.812 -10.266 1 96 643 TRP A O 1
ATOM 4872 N N . SER A 1 644 ? 7.117 -67.125 -11.008 1 95.19 644 SER A N 1
ATOM 4873 C CA . SER A 1 644 ? 6.793 -67.812 -12.258 1 95.19 644 SER A CA 1
ATOM 4874 C C . SER A 1 644 ? 8.047 -68.062 -13.086 1 95.19 644 SER A C 1
ATOM 4876 O O . SER A 1 644 ? 8.18 -69.125 -13.711 1 95.19 644 SER A O 1
ATOM 4878 N N . LEU A 1 645 ? 8.852 -67.062 -13.117 1 93.19 645 LEU A N 1
ATOM 4879 C CA . LEU A 1 645 ? 10.109 -67.25 -13.836 1 93.19 645 LEU A CA 1
ATOM 4880 C C . LEU A 1 645 ? 10.914 -68.438 -13.289 1 93.19 645 LEU A C 1
ATOM 4882 O O . LEU A 1 645 ? 11.461 -69.188 -14.055 1 93.19 645 LEU A O 1
ATOM 4886 N N . TYR A 1 646 ? 10.922 -68.562 -12.016 1 91.44 646 TYR A N 1
ATOM 4887 C CA . TYR A 1 646 ? 11.641 -69.625 -11.367 1 91.44 646 TYR A CA 1
ATOM 4888 C C . TYR A 1 646 ? 10.984 -71 -11.68 1 91.44 646 TYR A C 1
ATOM 4890 O O . TYR A 1 646 ? 11.68 -71.938 -11.961 1 91.44 646 TYR A O 1
ATOM 4898 N N . ARG A 1 647 ? 9.734 -71.062 -11.711 1 90.81 647 ARG A N 1
ATOM 4899 C CA . ARG A 1 647 ? 9.008 -72.312 -11.953 1 90.81 647 ARG A CA 1
ATOM 4900 C C . ARG A 1 647 ? 9.102 -72.75 -13.422 1 90.81 647 ARG A C 1
ATOM 4902 O O . ARG A 1 647 ? 9.133 -73.938 -13.742 1 90.81 647 ARG A O 1
ATOM 4909 N N . ASN A 1 648 ? 9.055 -71.75 -14.289 1 89.31 648 ASN A N 1
ATOM 4910 C CA . ASN A 1 648 ? 9.172 -72.062 -15.711 1 89.31 648 ASN A CA 1
ATOM 4911 C C . ASN A 1 648 ? 10.539 -72.625 -16.062 1 89.31 648 ASN A C 1
ATOM 4913 O O . ASN A 1 648 ? 10.664 -73.5 -16.953 1 89.31 648 ASN A O 1
ATOM 4917 N N . GLY A 1 649 ? 11.547 -72.25 -15.477 1 87.31 649 GLY A N 1
ATOM 4918 C CA . GLY A 1 649 ? 12.898 -72.75 -15.734 1 87.31 649 GLY A CA 1
ATOM 4919 C C . GLY A 1 649 ? 13.531 -72.062 -16.953 1 87.31 649 GLY A C 1
ATOM 4920 O O . GLY A 1 649 ? 14.742 -72.25 -17.172 1 87.31 649 GLY A O 1
ATOM 4921 N N . VAL A 1 650 ? 12.766 -71.5 -17.844 1 87.31 650 VAL A N 1
ATOM 4922 C CA . VAL A 1 650 ? 13.242 -70.812 -19.016 1 87.31 650 VAL A CA 1
ATOM 4923 C C . VAL A 1 650 ? 12.57 -69.438 -19.062 1 87.31 650 VAL A C 1
ATOM 4925 O O . VAL A 1 650 ? 11.422 -69.25 -18.641 1 87.31 650 VAL A O 1
ATOM 4928 N N . SER A 1 651 ? 13.281 -68.438 -19.516 1 87 651 SER A N 1
ATOM 4929 C CA . SER A 1 651 ? 12.742 -67.062 -19.594 1 87 651 SER A CA 1
ATOM 4930 C C . SER A 1 651 ? 11.898 -66.875 -20.844 1 87 651 SER A C 1
ATOM 4932 O O . SER A 1 651 ? 12.383 -67.125 -21.953 1 87 651 SER A O 1
ATOM 4934 N N . ALA A 1 652 ? 10.68 -66.562 -20.594 1 82.88 652 ALA A N 1
ATOM 4935 C CA . ALA A 1 652 ? 9.805 -66.312 -21.734 1 82.88 652 ALA A CA 1
ATOM 4936 C C . ALA A 1 652 ? 10.031 -64.875 -22.266 1 82.88 652 ALA A C 1
ATOM 4938 O O . ALA A 1 652 ? 10.328 -63.969 -21.5 1 82.88 652 ALA A O 1
ATOM 4939 N N . THR A 1 653 ? 10.148 -64.75 -23.5 1 72 653 THR A N 1
ATOM 4940 C CA . THR A 1 653 ? 10.383 -63.406 -24.062 1 72 653 THR A CA 1
ATOM 4941 C C . THR A 1 653 ? 9.062 -62.75 -24.438 1 72 653 THR A C 1
ATOM 4943 O O . THR A 1 653 ? 8.078 -63.406 -24.734 1 72 653 THR A O 1
ATOM 4946 N N . ASP A 1 654 ? 8.992 -61.5 -24.234 1 59.34 654 ASP A N 1
ATOM 4947 C CA . ASP A 1 654 ? 7.836 -60.688 -24.547 1 59.34 654 ASP A CA 1
ATOM 4948 C C . ASP A 1 654 ? 7.441 -60.812 -26.031 1 59.34 654 ASP A C 1
ATOM 4950 O O . ASP A 1 654 ? 6.258 -60.812 -26.359 1 59.34 654 ASP A O 1
ATOM 4954 N N . SER A 1 655 ? 8.578 -60.719 -27.047 1 56.84 655 SER A N 1
ATOM 4955 C CA . SER A 1 655 ? 8.383 -60.656 -28.5 1 56.84 655 SER A CA 1
ATOM 4956 C C . SER A 1 655 ? 8.094 -62.062 -29.062 1 56.84 655 SER A C 1
ATOM 4958 O O . SER A 1 655 ? 9.023 -62.781 -29.406 1 56.84 655 SER A O 1
ATOM 4960 N N . GLY A 1 656 ? 7.027 -62.719 -28.656 1 69.62 656 GLY A N 1
ATOM 4961 C CA . GLY A 1 656 ? 6.633 -64.125 -28.578 1 69.62 656 GLY A CA 1
ATOM 4962 C C . GLY A 1 656 ? 6.699 -64.812 -29.906 1 69.62 656 GLY A C 1
ATOM 4963 O O . GLY A 1 656 ? 6.027 -65.812 -30.094 1 69.62 656 GLY A O 1
ATOM 4964 N N . PHE A 1 657 ? 7.664 -64.125 -31 1 77.94 657 PHE A N 1
ATOM 4965 C CA . PHE A 1 657 ? 7.578 -64.938 -32.219 1 77.94 657 PHE A CA 1
ATOM 4966 C C . PHE A 1 657 ? 8.352 -66.188 -32.094 1 77.94 657 PHE A C 1
ATOM 4968 O O . PHE A 1 657 ? 7.816 -67.312 -32.406 1 77.94 657 PHE A O 1
ATOM 4975 N N . ILE A 1 658 ? 9.586 -66.125 -31.672 1 81.25 658 ILE A N 1
ATOM 4976 C CA . ILE A 1 658 ? 10.422 -67.312 -31.562 1 81.25 658 ILE A CA 1
ATOM 4977 C C . ILE A 1 658 ? 9.797 -68.25 -30.547 1 81.25 658 ILE A C 1
ATOM 4979 O O . ILE A 1 658 ? 9.742 -69.438 -30.797 1 81.25 658 ILE A O 1
ATOM 4983 N N . GLN A 1 659 ? 9.391 -67.688 -29.531 1 83.38 659 GLN A N 1
ATOM 4984 C CA . GLN A 1 659 ? 8.797 -68.5 -28.484 1 83.38 659 GLN A CA 1
ATOM 4985 C C . GLN A 1 659 ? 7.547 -69.188 -29 1 83.38 659 GLN A C 1
ATOM 4987 O O . GLN A 1 659 ? 7.383 -70.375 -28.766 1 83.38 659 GLN A O 1
ATOM 4992 N N . LEU A 1 660 ? 6.785 -68.5 -29.703 1 84.06 660 LEU A N 1
ATOM 4993 C CA . LEU A 1 660 ? 5.543 -69.062 -30.188 1 84.06 660 LEU A CA 1
ATOM 4994 C C . LEU A 1 660 ? 5.812 -70.062 -31.359 1 84.06 660 LEU A C 1
ATOM 4996 O O . LEU A 1 660 ? 5.184 -71.125 -31.453 1 84.06 660 LEU A O 1
ATOM 5000 N N . LEU A 1 661 ? 6.734 -69.688 -32.156 1 85.69 661 LEU A N 1
ATOM 5001 C CA . LEU A 1 661 ? 7.09 -70.562 -33.25 1 85.69 661 LEU A CA 1
ATOM 5002 C C . LEU A 1 661 ? 7.656 -71.875 -32.75 1 85.69 661 LEU A C 1
ATOM 5004 O O . LEU A 1 661 ? 7.285 -72.938 -33.25 1 85.69 661 LEU A O 1
ATOM 5008 N N . ALA A 1 662 ? 8.461 -71.812 -31.828 1 85.38 662 ALA A N 1
ATOM 5009 C CA . ALA A 1 662 ? 9.133 -73 -31.312 1 85.38 662 ALA A CA 1
ATOM 5010 C C . ALA A 1 662 ? 8.172 -73.875 -30.516 1 85.38 662 ALA A C 1
ATOM 5012 O O . ALA A 1 662 ? 8.367 -75.125 -30.422 1 85.38 662 ALA A O 1
ATOM 5013 N N . THR A 1 663 ? 7.148 -73.312 -30.031 1 85.56 663 THR A N 1
ATOM 5014 C CA . THR A 1 663 ? 6.309 -74.062 -29.109 1 85.56 663 THR A CA 1
ATOM 5015 C C . THR A 1 663 ? 5.012 -74.5 -29.781 1 85.56 663 THR A C 1
ATOM 5017 O O . THR A 1 663 ? 4.23 -75.25 -29.203 1 85.56 663 THR A O 1
ATOM 5020 N N . THR A 1 664 ? 4.715 -74.062 -30.969 1 85.19 664 THR A N 1
ATOM 5021 C CA . THR A 1 664 ? 3.443 -74.438 -31.594 1 85.19 664 THR A CA 1
ATOM 5022 C C . THR A 1 664 ? 3.645 -75.438 -32.719 1 85.19 664 THR A C 1
ATOM 5024 O O . THR A 1 664 ? 2.695 -75.812 -33.406 1 85.19 664 THR A O 1
ATOM 5027 N N . THR A 1 665 ? 4.785 -75.938 -32.844 1 82 665 THR A N 1
ATOM 5028 C CA . THR A 1 665 ? 5.047 -77 -33.844 1 82 665 THR A CA 1
ATOM 5029 C C . THR A 1 665 ? 5.188 -78.375 -33.219 1 82 665 THR A C 1
ATOM 5031 O O . THR A 1 665 ? 5.555 -78.5 -32.031 1 82 665 THR A O 1
ATOM 5034 N N . GLY A 1 666 ? 4.754 -79.438 -33.969 1 79.38 666 GLY A N 1
ATOM 5035 C CA . GLY A 1 666 ? 4.965 -80.812 -33.5 1 79.38 666 GLY A CA 1
ATOM 5036 C C . GLY A 1 666 ? 3.682 -81.625 -33.406 1 79.38 666 GLY A C 1
ATOM 5037 O O . GLY A 1 666 ? 3.701 -82.875 -33.531 1 79.38 666 GLY A O 1
ATOM 5038 N N . SER A 1 667 ? 2.605 -80.938 -33.094 1 83.62 667 SER A N 1
ATOM 5039 C CA . SER A 1 667 ? 1.337 -81.625 -32.969 1 83.62 667 SER A CA 1
ATOM 5040 C C . SER A 1 667 ? 0.562 -81.688 -34.281 1 83.62 667 SER A C 1
ATOM 5042 O O . SER A 1 667 ? 0.175 -80.625 -34.781 1 83.62 667 SER A O 1
ATOM 5044 N N . GLN A 1 668 ? 0.261 -82.875 -34.75 1 83.88 668 GLN A N 1
ATOM 5045 C CA . GLN A 1 668 ? -0.475 -83 -36 1 83.88 668 GLN A CA 1
ATOM 5046 C C . GLN A 1 668 ? -1.932 -82.562 -35.812 1 83.88 668 GLN A C 1
ATOM 5048 O O . GLN A 1 668 ? -2.52 -81.938 -36.719 1 83.88 668 GLN A O 1
ATOM 5053 N N . ALA A 1 669 ? -2.373 -82.812 -34.688 1 83.44 669 ALA A N 1
ATOM 5054 C CA . ALA A 1 669 ? -3.758 -82.438 -34.406 1 83.44 669 ALA A CA 1
ATOM 5055 C C . ALA A 1 669 ? -3.926 -80.938 -34.406 1 83.44 669 ALA A C 1
ATOM 5057 O O . ALA A 1 669 ? -4.914 -80.438 -34.938 1 83.44 669 ALA A O 1
ATOM 5058 N N . LEU A 1 670 ? -3.008 -80.375 -33.875 1 87.75 670 LEU A N 1
ATOM 5059 C CA . LEU A 1 670 ? -3.053 -78.875 -33.812 1 87.75 670 LEU A CA 1
ATOM 5060 C C . LEU A 1 670 ? -2.838 -78.312 -35.188 1 87.75 670 LEU A C 1
ATOM 5062 O O . LEU A 1 670 ? -3.461 -77.312 -35.562 1 87.75 670 LEU A O 1
ATOM 5066 N N . GLU A 1 671 ? -2.047 -78.875 -35.938 1 86.5 671 GLU A N 1
ATOM 5067 C CA . GLU A 1 671 ? -1.791 -78.375 -37.312 1 86.5 671 GLU A CA 1
ATOM 5068 C C . GLU A 1 671 ? -3.043 -78.5 -38.156 1 86.5 671 GLU A C 1
ATOM 5070 O O . GLU A 1 671 ? -3.352 -77.625 -38.938 1 86.5 671 GLU A O 1
ATOM 5075 N N . ASP A 1 672 ? -3.682 -79.625 -37.969 1 84.56 672 ASP A N 1
ATOM 5076 C CA . ASP A 1 672 ? -4.902 -79.812 -38.75 1 84.56 672 ASP A CA 1
ATOM 5077 C C . ASP A 1 672 ? -5.984 -78.812 -38.344 1 84.56 672 ASP A C 1
ATOM 5079 O O . ASP A 1 672 ? -6.711 -78.312 -39.219 1 84.56 672 ASP A O 1
ATOM 5083 N N . ALA A 1 673 ? -6 -78.562 -37.125 1 85.5 673 ALA A N 1
ATOM 5084 C CA . ALA A 1 673 ? -6.988 -77.625 -36.625 1 85.5 673 ALA A CA 1
ATOM 5085 C C . ALA A 1 673 ? -6.656 -76.188 -37.094 1 85.5 673 ALA A C 1
ATOM 5087 O O . ALA A 1 673 ? -7.555 -75.438 -37.438 1 85.5 673 ALA A O 1
ATOM 5088 N N . ALA A 1 674 ? -5.395 -75.812 -37.156 1 87.62 674 ALA A N 1
ATOM 5089 C CA . ALA A 1 674 ? -4.941 -74.5 -37.531 1 87.62 674 ALA A CA 1
ATOM 5090 C C . ALA A 1 674 ? -5.039 -74.25 -39.031 1 87.62 674 ALA A C 1
ATOM 5092 O O . ALA A 1 674 ? -5.082 -73.125 -39.5 1 87.62 674 ALA A O 1
ATOM 5093 N N . ALA A 1 675 ? -5.145 -75.375 -39.781 1 86 675 ALA A N 1
ATOM 5094 C CA . ALA A 1 675 ? -5.156 -75.25 -41.219 1 86 675 ALA A CA 1
ATOM 5095 C C . ALA A 1 675 ? -6.402 -74.562 -41.719 1 86 675 ALA A C 1
ATOM 5097 O O . ALA A 1 675 ? -6.359 -73.875 -42.75 1 86 675 ALA A O 1
ATOM 5098 N N . ALA A 1 676 ? -7.41 -74.625 -40.938 1 85.06 676 ALA A N 1
ATOM 5099 C CA . ALA A 1 676 ? -8.664 -74 -41.344 1 85.06 676 ALA A CA 1
ATOM 5100 C C . ALA A 1 676 ? -8.562 -72.5 -41.219 1 85.06 676 ALA A C 1
ATOM 5102 O O . ALA A 1 676 ? -9.375 -71.75 -41.781 1 85.06 676 ALA A O 1
ATOM 5103 N N . SER A 1 677 ? -7.594 -72 -40.531 1 86.56 677 SER A N 1
ATOM 5104 C CA . SER A 1 677 ? -7.398 -70.562 -40.344 1 86.56 677 SER A CA 1
ATOM 5105 C C . SER A 1 677 ? -5.988 -70.125 -40.75 1 86.56 677 SER A C 1
ATOM 5107 O O . SER A 1 677 ? -5.398 -69.25 -40.125 1 86.56 677 SER A O 1
ATOM 5109 N N . CYS A 1 678 ? -5.527 -70.688 -41.75 1 86 678 CYS A N 1
ATOM 5110 C CA . CYS A 1 678 ? -4.117 -70.562 -42.094 1 86 678 CYS A CA 1
ATOM 5111 C C . CYS A 1 678 ? -3.832 -69.125 -42.656 1 86 678 CYS A C 1
ATOM 5113 O O . CYS A 1 678 ? -2.678 -68.75 -42.719 1 86 678 CYS A O 1
ATOM 5115 N N . LEU A 1 679 ? -4.879 -68.438 -43.156 1 81.88 679 LEU A N 1
ATOM 5116 C CA . LEU A 1 679 ? -4.656 -67.062 -43.656 1 81.88 679 LEU A CA 1
ATOM 5117 C C . LEU A 1 679 ? -4.496 -66.125 -42.531 1 81.88 679 LEU A C 1
ATOM 5119 O O . LEU A 1 679 ? -3.994 -65 -42.719 1 81.88 679 LEU A O 1
ATOM 5123 N N . GLY A 1 680 ? -4.828 -66.5 -41.375 1 76.06 680 GLY A N 1
ATOM 5124 C CA . GLY A 1 680 ? -4.812 -65.562 -40.25 1 76.06 680 GLY A CA 1
ATOM 5125 C C . GLY A 1 680 ? -5.973 -64.625 -40.25 1 76.06 680 GLY A C 1
ATOM 5126 O O . GLY A 1 680 ? -6.941 -64.812 -41 1 76.06 680 GLY A O 1
ATOM 5127 N N . GLY A 1 681 ? -6.094 -63.719 -39.344 1 73.94 681 GLY A N 1
ATOM 5128 C CA . GLY A 1 681 ? -7.102 -62.688 -39.281 1 73.94 681 GLY A CA 1
ATOM 5129 C C . GLY A 1 681 ? -8.133 -62.906 -38.188 1 73.94 681 GLY A C 1
ATOM 5130 O O . GLY A 1 681 ? -8.461 -64.062 -37.875 1 73.94 681 GLY A O 1
ATOM 5131 N N . SER A 1 682 ? -8.539 -61.906 -37.594 1 67 682 SER A N 1
ATOM 5132 C CA . SER A 1 682 ? -9.414 -62 -36.406 1 67 682 SER A CA 1
ATOM 5133 C C . SER A 1 682 ? -10.859 -62.281 -36.844 1 67 682 SER A C 1
ATOM 5135 O O . SER A 1 682 ? -11.648 -62.812 -36.062 1 67 682 SER A O 1
ATOM 5137 N N . ASN A 1 683 ? -11.266 -62 -38 1 68.12 683 ASN A N 1
ATOM 5138 C CA . ASN A 1 683 ? -12.688 -61.969 -38.312 1 68.12 683 ASN A CA 1
ATOM 5139 C C . ASN A 1 683 ? -13.18 -63.344 -38.75 1 68.12 683 ASN A C 1
ATOM 5141 O O . ASN A 1 683 ? -14.367 -63.656 -38.625 1 68.12 683 ASN A O 1
ATOM 5145 N N . HIS A 1 684 ? -12.242 -64.25 -39.219 1 73.38 684 HIS A N 1
ATOM 5146 C CA . HIS A 1 684 ? -12.766 -65.438 -39.781 1 73.38 684 HIS A CA 1
ATOM 5147 C C . HIS A 1 684 ? -11.992 -66.688 -39.25 1 73.38 684 HIS A C 1
ATOM 5149 O O . HIS A 1 684 ? -11.461 -67.5 -40.031 1 73.38 684 HIS A O 1
ATOM 5155 N N . ILE A 1 685 ? -12.008 -66.688 -37.969 1 79.81 685 ILE A N 1
ATOM 5156 C CA . ILE A 1 685 ? -11.328 -67.812 -37.344 1 79.81 685 ILE A CA 1
ATOM 5157 C C . ILE A 1 685 ? -12.305 -69 -37.188 1 79.81 685 ILE A C 1
ATOM 5159 O O . ILE A 1 685 ? -13.453 -68.75 -36.781 1 79.81 685 ILE A O 1
ATOM 5163 N N . ASP A 1 686 ? -11.867 -70.062 -37.625 1 85.5 686 ASP A N 1
ATOM 5164 C CA . ASP A 1 686 ? -12.68 -71.25 -37.5 1 85.5 686 ASP A CA 1
ATOM 5165 C C . ASP A 1 686 ? -13.094 -71.5 -36.062 1 85.5 686 ASP A C 1
ATOM 5167 O O . ASP A 1 686 ? -12.297 -71.312 -35.156 1 85.5 686 ASP A O 1
ATOM 5171 N N . LYS A 1 687 ? -14.336 -71.812 -35.844 1 83.81 687 LYS A N 1
ATOM 5172 C CA . LYS A 1 687 ? -14.891 -72 -34.531 1 83.81 687 LYS A CA 1
ATOM 5173 C C . LYS A 1 687 ? -14.25 -73.188 -33.812 1 83.81 687 LYS A C 1
ATOM 5175 O O . LYS A 1 687 ? -13.945 -73.062 -32.625 1 83.81 687 LYS A O 1
ATOM 5180 N N . ILE A 1 688 ? -14.016 -74.25 -34.531 1 82.94 688 ILE A N 1
ATOM 5181 C CA . ILE A 1 688 ? -13.422 -75.438 -33.906 1 82.94 688 ILE A CA 1
ATOM 5182 C C . ILE A 1 688 ? -12 -75.125 -33.469 1 82.94 688 ILE A C 1
ATOM 5184 O O . ILE A 1 688 ? -11.586 -75.5 -32.375 1 82.94 688 ILE A O 1
ATOM 5188 N N . PHE A 1 689 ? -11.375 -74.375 -34.25 1 87.69 689 PHE A N 1
ATOM 5189 C CA . PHE A 1 689 ? -10.008 -73.938 -33.938 1 87.69 689 PHE A CA 1
ATOM 5190 C C . PHE A 1 689 ? -9.984 -73.062 -32.688 1 87.69 689 PHE A C 1
ATOM 5192 O O . PHE A 1 689 ? -9.188 -73.312 -31.781 1 87.69 689 PHE A O 1
ATOM 5199 N N . LYS A 1 690 ? -10.906 -72.312 -32.562 1 87 690 LYS A N 1
ATOM 5200 C CA . LYS A 1 690 ? -10.969 -71.375 -31.438 1 87 690 LYS A CA 1
ATOM 5201 C C . LYS A 1 690 ? -11.336 -72.062 -30.141 1 87 690 LYS A C 1
ATOM 5203 O O . LYS A 1 690 ? -10.891 -71.688 -29.062 1 87 690 LYS A O 1
ATOM 5208 N N . GLU A 1 691 ? -12.031 -73.125 -30.281 1 88.44 691 GLU A N 1
ATOM 5209 C CA . GLU A 1 691 ? -12.555 -73.75 -29.094 1 88.44 691 GLU A CA 1
ATOM 5210 C C . GLU A 1 691 ? -11.688 -74.938 -28.719 1 88.44 691 GLU A C 1
ATOM 5212 O O . GLU A 1 691 ? -11.93 -75.625 -27.688 1 88.44 691 GLU A O 1
ATOM 5217 N N . THR A 1 692 ? -10.633 -75.125 -29.469 1 90.19 692 THR A N 1
ATOM 5218 C CA . THR A 1 692 ? -9.734 -76.25 -29.156 1 90.19 692 THR A CA 1
ATOM 5219 C C . THR A 1 692 ? -8.922 -75.938 -27.906 1 90.19 692 THR A C 1
ATOM 5221 O O . THR A 1 692 ? -8.391 -74.875 -27.75 1 90.19 692 THR A O 1
ATOM 5224 N N . LYS A 1 693 ? -8.922 -76.938 -26.984 1 91.44 693 LYS A N 1
ATOM 5225 C CA . LYS A 1 693 ? -8.164 -76.812 -25.75 1 91.44 693 LYS A CA 1
ATOM 5226 C C . LYS A 1 693 ? -6.746 -77.312 -25.906 1 91.44 693 LYS A C 1
ATOM 5228 O O . LYS A 1 693 ? -6.547 -78.5 -26.328 1 91.44 693 LYS A O 1
ATOM 5233 N N . ILE A 1 694 ? -5.832 -76.438 -25.562 1 92.06 694 ILE A N 1
ATOM 5234 C CA . ILE A 1 694 ? -4.441 -76.812 -25.734 1 92.06 694 ILE A CA 1
ATOM 5235 C C . ILE A 1 694 ? -3.664 -76.5 -24.453 1 92.06 694 ILE A C 1
ATOM 5237 O O . ILE A 1 694 ? -4.137 -75.75 -23.594 1 92.06 694 ILE A O 1
ATOM 5241 N N . ARG A 1 695 ? -2.6 -77.188 -24.328 1 92.56 695 ARG A N 1
ATOM 5242 C CA . ARG A 1 695 ? -1.686 -77 -23.203 1 92.56 695 ARG A CA 1
ATOM 5243 C C . ARG A 1 695 ? -0.235 -77.188 -23.656 1 92.56 695 ARG A C 1
ATOM 5245 O O . ARG A 1 695 ? 0.054 -77.938 -24.578 1 92.56 695 ARG A O 1
ATOM 5252 N N . PHE A 1 696 ? 0.608 -76.375 -23.047 1 91 696 PHE A N 1
ATOM 5253 C CA . PHE A 1 696 ? 2.033 -76.5 -23.344 1 91 696 PHE A CA 1
ATOM 5254 C C . PHE A 1 696 ? 2.676 -77.562 -22.469 1 91 696 PHE A C 1
ATOM 5256 O O . PHE A 1 696 ? 2.547 -77.5 -21.234 1 91 696 PHE A O 1
ATOM 5263 N N . GLY A 1 697 ? 3.299 -78.5 -23.078 1 90.5 697 GLY A N 1
ATOM 5264 C CA . GLY A 1 697 ? 3.943 -79.625 -22.375 1 90.5 697 GLY A CA 1
ATOM 5265 C C . GLY A 1 697 ? 4.746 -80.5 -23.297 1 90.5 697 GLY A C 1
ATOM 5266 O O . GLY A 1 697 ? 5.215 -80.062 -24.344 1 90.5 697 GLY A O 1
ATOM 5267 N N . GLU A 1 698 ? 5.016 -81.688 -22.766 1 90.06 698 GLU A N 1
ATOM 5268 C CA . GLU A 1 698 ? 5.73 -82.688 -23.547 1 90.06 698 GLU A CA 1
ATOM 5269 C C . GLU A 1 698 ? 4.785 -83.438 -24.484 1 90.06 698 GLU A C 1
ATOM 5271 O O . GLU A 1 698 ? 3.756 -83.938 -24.062 1 90.06 698 GLU A O 1
ATOM 5276 N N . LEU A 1 699 ? 5.133 -83.375 -25.812 1 90.12 699 LEU A N 1
ATOM 5277 C CA . LEU A 1 699 ? 4.309 -84.062 -26.812 1 90.12 699 LEU A CA 1
ATOM 5278 C C . LEU A 1 699 ? 4.57 -85.562 -26.828 1 90.12 699 LEU A C 1
ATOM 5280 O O . LEU A 1 699 ? 5.719 -86 -26.938 1 90.12 699 LEU A O 1
ATOM 5284 N N . VAL A 1 700 ? 3.527 -86.375 -26.609 1 83.88 700 VAL A N 1
ATOM 5285 C CA . VAL A 1 700 ? 3.654 -87.812 -26.562 1 83.88 700 VAL A CA 1
ATOM 5286 C C . VAL A 1 700 ? 2.746 -88.438 -27.625 1 83.88 700 VAL A C 1
ATOM 5288 O O . VAL A 1 700 ? 1.673 -87.938 -27.922 1 83.88 700 VAL A O 1
ATOM 5291 N N . ASP A 1 701 ? 3.252 -89.375 -28.5 1 70.31 701 ASP A N 1
ATOM 5292 C CA . ASP A 1 701 ? 2.436 -90.125 -29.438 1 70.31 701 ASP A CA 1
ATOM 5293 C C . ASP A 1 701 ? 1.376 -90.938 -28.703 1 70.31 701 ASP A C 1
ATOM 5295 O O . ASP A 1 701 ? 1.705 -91.75 -27.844 1 70.31 701 ASP A O 1
ATOM 5299 N N . PRO A 1 702 ? 0.102 -90.625 -28.953 1 61.31 702 PRO A N 1
ATOM 5300 C CA . PRO A 1 702 ? -0.938 -91.375 -28.219 1 61.31 702 PRO A CA 1
ATOM 5301 C C . PRO A 1 702 ? -0.804 -92.875 -28.328 1 61.31 702 PRO A C 1
ATOM 5303 O O . PRO A 1 702 ? -1.232 -93.625 -27.438 1 61.31 702 PRO A O 1
ATOM 5306 N N . ASN A 1 703 ? -0.275 -93.438 -29.562 1 59.22 703 ASN A N 1
ATOM 5307 C CA . ASN A 1 703 ? -0.183 -94.875 -29.781 1 59.22 703 ASN A CA 1
ATOM 5308 C C . ASN A 1 703 ? 1.096 -95.438 -29.188 1 59.22 703 ASN A C 1
ATOM 5310 O O . ASN A 1 703 ? 1.248 -96.688 -29.094 1 59.22 703 ASN A O 1
ATOM 5314 N N . ASN A 1 704 ? 2.146 -94.688 -28.859 1 57 704 ASN A N 1
ATOM 5315 C CA . ASN A 1 704 ? 3.35 -95.188 -28.203 1 57 704 ASN A CA 1
ATOM 5316 C C . ASN A 1 704 ? 3.715 -94.312 -27 1 57 704 ASN A C 1
ATOM 5318 O O . ASN A 1 704 ? 4.527 -93.375 -27.109 1 57 704 ASN A O 1
ATOM 5322 N N . LEU A 1 705 ? 3.023 -94.438 -26.016 1 52.59 705 LEU A N 1
ATOM 5323 C CA . LEU A 1 705 ? 3.066 -93.625 -24.812 1 52.59 705 LEU A CA 1
ATOM 5324 C C . LEU A 1 705 ? 4.41 -93.75 -24.109 1 52.59 705 LEU A C 1
ATOM 5326 O O . LEU A 1 705 ? 4.703 -93.062 -23.156 1 52.59 705 LEU A O 1
ATOM 5330 N N . ASN A 1 706 ? 5.113 -95 -24.219 1 47.84 706 ASN A N 1
ATOM 5331 C CA . ASN A 1 706 ? 6.324 -95.312 -23.438 1 47.84 706 ASN A CA 1
ATOM 5332 C C . ASN A 1 706 ? 7.582 -95 -24.25 1 47.84 706 ASN A C 1
ATOM 5334 O O . ASN A 1 706 ? 8.086 -95.875 -24.953 1 47.84 706 ASN A O 1
ATOM 5338 N N . PRO A 1 707 ? 7.988 -93.812 -24.5 1 51.75 707 PRO A N 1
ATOM 5339 C CA . PRO A 1 707 ? 9.18 -93.562 -25.328 1 51.75 707 PRO A CA 1
ATOM 5340 C C . PRO A 1 707 ? 10.438 -94.188 -24.719 1 51.75 707 PRO A C 1
ATOM 5342 O O . PRO A 1 707 ? 10.555 -94.312 -23.5 1 51.75 707 PRO A O 1
ATOM 5345 N N . ASN A 1 708 ? 11.102 -95.062 -25.375 1 49.38 708 ASN A N 1
ATOM 5346 C CA . ASN A 1 708 ? 12.383 -95.562 -24.906 1 49.38 708 ASN A CA 1
ATOM 5347 C C . ASN A 1 708 ? 13.266 -94.438 -24.328 1 49.38 708 ASN A C 1
ATOM 5349 O O . ASN A 1 708 ? 13.266 -93.312 -24.844 1 49.38 708 ASN A O 1
ATOM 5353 N N . ALA A 1 709 ? 13.719 -94.562 -23.109 1 51.16 709 ALA A N 1
ATOM 5354 C CA . ALA A 1 709 ? 14.578 -93.688 -22.312 1 51.16 709 ALA A CA 1
ATOM 5355 C C . ALA A 1 709 ? 15.547 -92.938 -23.203 1 51.16 709 ALA A C 1
ATOM 5357 O O . ALA A 1 709 ? 15.906 -91.812 -22.906 1 51.16 709 ALA A O 1
ATOM 5358 N N . ASN A 1 710 ? 16.125 -93.438 -24.219 1 52.97 710 ASN A N 1
ATOM 5359 C CA . ASN A 1 710 ? 17.234 -92.875 -24.984 1 52.97 710 ASN A CA 1
ATOM 5360 C C . ASN A 1 710 ? 16.75 -91.938 -26.125 1 52.97 710 ASN A C 1
ATOM 5362 O O . ASN A 1 710 ? 17.547 -91.5 -26.938 1 52.97 710 ASN A O 1
ATOM 5366 N N . THR A 1 711 ? 15.406 -91.625 -26.141 1 65.5 711 THR A N 1
ATOM 5367 C CA . THR A 1 711 ? 14.977 -90.875 -27.328 1 65.5 711 THR A CA 1
ATOM 5368 C C . THR A 1 711 ? 14.656 -89.438 -26.984 1 65.5 711 THR A C 1
ATOM 5370 O O . THR A 1 711 ? 14.234 -89.125 -25.859 1 65.5 711 THR A O 1
ATOM 5373 N N . LEU A 1 712 ? 15.086 -88.375 -27.703 1 81.12 712 LEU A N 1
ATOM 5374 C CA . LEU A 1 712 ? 14.914 -86.938 -27.578 1 81.12 712 LEU A CA 1
ATOM 5375 C C . LEU A 1 712 ? 13.43 -86.625 -27.594 1 81.12 712 LEU A C 1
ATOM 5377 O O . LEU A 1 712 ? 12.695 -87 -28.484 1 81.12 712 LEU A O 1
ATOM 5381 N N . ARG A 1 713 ? 12.977 -86 -26.422 1 86.19 713 ARG A N 1
ATOM 5382 C CA . ARG A 1 713 ? 11.586 -85.562 -26.25 1 86.19 713 ARG A CA 1
ATOM 5383 C C . ARG A 1 713 ? 11.312 -84.25 -26.906 1 86.19 713 ARG A C 1
ATOM 5385 O O . ARG A 1 713 ? 12.242 -83.438 -27.188 1 86.19 713 ARG A O 1
ATOM 5392 N N . ARG A 1 714 ? 10.047 -84 -27.25 1 88.62 714 ARG A N 1
ATOM 5393 C CA . ARG A 1 714 ? 9.672 -82.688 -27.891 1 88.62 714 ARG A CA 1
ATOM 5394 C C . ARG A 1 714 ? 8.648 -81.938 -27.062 1 88.62 714 ARG A C 1
ATOM 5396 O O . ARG A 1 714 ? 7.668 -82.562 -26.578 1 88.62 714 ARG A O 1
ATOM 5403 N N . ALA A 1 715 ? 9 -80.688 -26.734 1 89.69 715 ALA A N 1
ATOM 5404 C CA . ALA A 1 715 ? 8.062 -79.875 -26.031 1 89.69 715 ALA A CA 1
ATOM 5405 C C . ALA A 1 715 ? 7.242 -79 -27 1 89.69 715 ALA A C 1
ATOM 5407 O O . ALA A 1 715 ? 7.754 -78.562 -28.031 1 89.69 715 ALA A O 1
ATOM 5408 N N . GLY A 1 716 ? 5.969 -78.812 -26.781 1 89.38 716 GLY A N 1
ATOM 5409 C CA . GLY A 1 716 ? 5.109 -78 -27.641 1 89.38 716 GLY A CA 1
ATOM 5410 C C . GLY A 1 716 ? 3.666 -78 -27.172 1 89.38 716 GLY A C 1
ATOM 5411 O O . GLY A 1 716 ? 3.293 -78.688 -26.25 1 89.38 716 GLY A O 1
ATOM 5412 N N . PHE A 1 717 ? 2.928 -77.125 -27.797 1 90.75 717 PHE A N 1
ATOM 5413 C CA . PHE A 1 717 ? 1.494 -77.125 -27.531 1 90.75 717 PHE A CA 1
ATOM 5414 C C . PHE A 1 717 ? 0.8 -78.312 -28.188 1 90.75 717 PHE A C 1
ATOM 5416 O O . PHE A 1 717 ? 1.137 -78.688 -29.312 1 90.75 717 PHE A O 1
ATOM 5423 N N . GLY A 1 718 ? -0.02 -78.875 -27.516 1 90 718 GLY A N 1
ATOM 5424 C CA . GLY A 1 718 ? -0.811 -80 -28.031 1 90 718 GLY A CA 1
ATOM 5425 C C . GLY A 1 718 ? -2.164 -80.125 -27.359 1 90 718 GLY A C 1
ATOM 5426 O O . GLY A 1 718 ? -2.475 -79.375 -26.438 1 90 718 GLY A O 1
ATOM 5427 N N . ILE A 1 719 ? -2.969 -81 -27.953 1 88 719 ILE A N 1
ATOM 5428 C CA . ILE A 1 719 ? -4.258 -81.25 -27.328 1 88 719 ILE A CA 1
ATOM 5429 C C . ILE A 1 719 ? -4.051 -82 -26.031 1 88 719 ILE A C 1
ATOM 5431 O O . ILE A 1 719 ? -2.982 -82.625 -25.797 1 88 719 ILE A O 1
ATOM 5435 N N . GLU A 1 720 ? -4.934 -82 -25.188 1 85.19 720 GLU A N 1
ATOM 5436 C CA . GLU A 1 720 ? -4.812 -82.5 -23.828 1 85.19 720 GLU A CA 1
ATOM 5437 C C . GLU A 1 720 ? -4.363 -83.938 -23.828 1 85.19 720 GLU A C 1
ATOM 5439 O O . GLU A 1 720 ? -3.561 -84.375 -22.984 1 85.19 720 GLU A O 1
ATOM 5444 N N . SER A 1 721 ? -4.777 -84.688 -24.859 1 83.31 721 SER A N 1
ATOM 5445 C CA . SER A 1 721 ? -4.465 -86.062 -24.891 1 83.31 721 SER A CA 1
ATOM 5446 C C . SER A 1 721 ? -3.045 -86.312 -25.391 1 83.31 721 SER A C 1
ATOM 5448 O O . SER A 1 721 ? -2.477 -87.375 -25.156 1 83.31 721 SER A O 1
ATOM 5450 N N . GLU A 1 722 ? -2.5 -85.312 -25.875 1 87.94 722 GLU A N 1
ATOM 5451 C CA . GLU A 1 722 ? -1.184 -85.438 -26.484 1 87.94 722 GLU A CA 1
ATOM 5452 C C . GLU A 1 722 ? -0.094 -84.812 -25.625 1 87.94 722 GLU A C 1
ATOM 5454 O O . GLU A 1 722 ? 1.083 -84.875 -25.984 1 87.94 722 GLU A O 1
ATOM 5459 N N . VAL A 1 723 ? -0.434 -84.25 -24.469 1 90.69 723 VAL A N 1
ATOM 5460 C CA . VAL A 1 723 ? 0.566 -83.5 -23.766 1 90.69 723 VAL A CA 1
ATOM 5461 C C . VAL A 1 723 ? 0.705 -84 -22.328 1 90.69 723 VAL A C 1
ATOM 5463 O O . VAL A 1 723 ? -0.294 -84.25 -21.672 1 90.69 723 VAL A O 1
ATOM 5466 N N . ARG A 1 724 ? 1.916 -84.188 -21.922 1 88.88 724 ARG A N 1
ATOM 5467 C CA . ARG A 1 724 ? 2.254 -84.438 -20.531 1 88.88 724 ARG A CA 1
ATOM 5468 C C . ARG A 1 724 ? 3.078 -83.312 -19.922 1 88.88 724 ARG A C 1
ATOM 5470 O O . ARG A 1 724 ? 3.566 -82.438 -20.656 1 88.88 724 ARG A O 1
ATOM 5477 N N . ASP A 1 725 ? 3.244 -83.375 -18.641 1 88.38 725 ASP A N 1
ATOM 5478 C CA . ASP A 1 725 ? 3.977 -82.312 -17.953 1 88.38 725 ASP A CA 1
ATOM 5479 C C . ASP A 1 725 ? 5.461 -82.375 -18.312 1 88.38 725 ASP A C 1
ATOM 5481 O O . ASP A 1 725 ? 6.043 -83.438 -18.453 1 88.38 725 ASP A O 1
ATOM 5485 N N . LEU A 1 726 ? 5.988 -81.125 -18.469 1 88.12 726 LEU A N 1
ATOM 5486 C CA . LEU A 1 726 ? 7.418 -81 -18.75 1 88.12 726 LEU A CA 1
ATOM 5487 C C . LEU A 1 726 ? 8.234 -81.438 -17.516 1 88.12 726 LEU A C 1
ATOM 5489 O O . LEU A 1 726 ? 7.871 -81.125 -16.391 1 88.12 726 LEU A O 1
ATOM 5493 N N . GLU A 1 727 ? 9.18 -82.25 -17.766 1 83.81 727 GLU A N 1
ATOM 5494 C CA . GLU A 1 727 ? 10.086 -82.688 -16.688 1 83.81 727 GLU A CA 1
ATOM 5495 C C . GLU A 1 727 ? 11.367 -81.812 -16.734 1 83.81 727 GLU A C 1
ATOM 5497 O O . GLU A 1 727 ? 12.141 -81.938 -17.688 1 83.81 727 GLU A O 1
ATOM 5502 N N . LYS A 1 728 ? 11.562 -81.125 -15.688 1 80.69 728 LYS A N 1
ATOM 5503 C CA . LYS A 1 728 ? 12.742 -80.25 -15.586 1 80.69 728 LYS A CA 1
ATOM 5504 C C . LYS A 1 728 ? 14.023 -81.062 -15.633 1 80.69 728 LYS A C 1
ATOM 5506 O O . LYS A 1 728 ? 14.148 -82.062 -14.93 1 80.69 728 LYS A O 1
ATOM 5511 N N . GLY A 1 729 ? 14.891 -80.75 -16.516 1 78.44 729 GLY A N 1
ATOM 5512 C CA . GLY A 1 729 ? 16.172 -81.438 -16.625 1 78.44 729 GLY A CA 1
ATOM 5513 C C . GLY A 1 729 ? 16.203 -82.438 -17.734 1 78.44 729 GLY A C 1
ATOM 5514 O O . GLY A 1 729 ? 17.266 -82.938 -18.125 1 78.44 729 GLY A O 1
ATOM 5515 N N . ALA A 1 730 ? 15.016 -82.812 -18.266 1 83.25 730 ALA A N 1
ATOM 5516 C CA . ALA A 1 730 ? 14.961 -83.75 -19.359 1 83.25 730 ALA A CA 1
ATOM 5517 C C . ALA A 1 730 ? 15.445 -83.125 -20.656 1 83.25 730 ALA A C 1
ATOM 5519 O O . ALA A 1 730 ? 15.508 -81.938 -20.781 1 83.25 730 ALA A O 1
ATOM 5520 N N . GLN A 1 731 ? 15.938 -84 -21.547 1 84.44 731 GLN A N 1
ATOM 5521 C CA . GLN A 1 731 ? 16.484 -83.5 -22.797 1 84.44 731 GLN A CA 1
ATOM 5522 C C . GLN A 1 731 ? 15.414 -83.438 -23.875 1 84.44 731 GLN A C 1
ATOM 5524 O O . GLN A 1 731 ? 14.75 -84.438 -24.172 1 84.44 731 GLN A O 1
ATOM 5529 N N . TYR A 1 732 ? 15.164 -82.25 -24.203 1 87.25 732 TYR A N 1
ATOM 5530 C CA . TYR A 1 732 ? 14.188 -82 -25.25 1 87.25 732 TYR A CA 1
ATOM 5531 C C . TYR A 1 732 ? 14.883 -81.562 -26.531 1 87.25 732 TYR A C 1
ATOM 5533 O O . TYR A 1 732 ? 15.875 -80.812 -26.469 1 87.25 732 TYR A O 1
ATOM 5541 N N . GLY A 1 733 ? 14.555 -82 -27.688 1 82 733 GLY A N 1
ATOM 5542 C CA . GLY A 1 733 ? 15.148 -81.625 -28.953 1 82 733 GLY A CA 1
ATOM 5543 C C . GLY A 1 733 ? 14.805 -82.562 -30.094 1 82 733 GLY A C 1
ATOM 5544 O O . GLY A 1 733 ? 13.688 -83.062 -30.156 1 82 733 GLY A O 1
ATOM 5545 N N . ILE A 1 734 ? 15.633 -82.5 -31.141 1 77.44 734 ILE A N 1
ATOM 5546 C CA . ILE A 1 734 ? 15.445 -83.375 -32.281 1 77.44 734 ILE A CA 1
ATOM 5547 C C . ILE A 1 734 ? 16.766 -84 -32.656 1 77.44 734 ILE A C 1
ATOM 5549 O O . ILE A 1 734 ? 17.844 -83.438 -32.406 1 77.44 734 ILE A O 1
ATOM 5553 N N . MET A 1 735 ? 16.641 -85.375 -33.125 1 70.12 735 MET A N 1
ATOM 5554 C CA . MET A 1 735 ? 17.828 -86.062 -33.625 1 70.12 735 MET A CA 1
ATOM 5555 C C . MET A 1 735 ? 18.047 -85.75 -35.125 1 70.12 735 MET A C 1
ATOM 5557 O O . MET A 1 735 ? 17.141 -85.875 -35.938 1 70.12 735 MET A O 1
ATOM 5561 N N . ARG A 1 736 ? 19.125 -85 -35.469 1 62.69 736 ARG A N 1
ATOM 5562 C CA . ARG A 1 736 ? 19.453 -84.688 -36.875 1 62.69 736 ARG A CA 1
ATOM 5563 C C . ARG A 1 736 ? 20.375 -85.75 -37.438 1 62.69 736 ARG A C 1
ATOM 5565 O O . ARG A 1 736 ? 21.234 -86.312 -36.719 1 62.69 736 ARG A O 1
ATOM 5572 N N . MET B 1 1 ? 50.219 74 -2.004 1 22.02 1 MET B N 1
ATOM 5573 C CA . MET B 1 1 ? 49.25 73.375 -1.099 1 22.02 1 MET B CA 1
ATOM 5574 C C . MET B 1 1 ? 48.812 72.062 -1.62 1 22.02 1 MET B C 1
ATOM 5576 O O . MET B 1 1 ? 47.688 71.625 -1.385 1 22.02 1 MET B O 1
ATOM 5580 N N . SER B 1 2 ? 49.625 71.188 -2.406 1 19.78 2 SER B N 1
ATOM 5581 C CA . SER B 1 2 ? 49.594 70.5 -3.684 1 19.78 2 SER B CA 1
ATOM 5582 C C . SER B 1 2 ? 49.031 69.062 -3.523 1 19.78 2 SER B C 1
ATOM 5584 O O . SER B 1 2 ? 49.031 68.5 -2.422 1 19.78 2 SER B O 1
ATOM 5586 N N . THR B 1 3 ? 48.656 68.375 -4.656 1 22.58 3 THR B N 1
ATOM 5587 C CA . THR B 1 3 ? 47.781 67.438 -5.363 1 22.58 3 THR B CA 1
ATOM 5588 C C . THR B 1 3 ? 48.219 66 -5.164 1 22.58 3 THR B C 1
ATOM 5590 O O . THR B 1 3 ? 49.281 65.625 -5.648 1 22.58 3 THR B O 1
ATOM 5593 N N . VAL B 1 4 ? 47.938 65.375 -3.945 1 20.06 4 VAL B N 1
ATOM 5594 C CA . VAL B 1 4 ? 48.5 64.188 -3.314 1 20.06 4 VAL B CA 1
ATOM 5595 C C . VAL B 1 4 ? 48.375 63 -4.254 1 20.06 4 VAL B C 1
ATOM 5597 O O . VAL B 1 4 ? 49.375 62.312 -4.527 1 20.06 4 VAL B O 1
ATOM 5600 N N . ALA B 1 5 ? 47.375 62.094 -4.238 1 21.81 5 ALA B N 1
ATOM 5601 C CA . ALA B 1 5 ? 47.5 60.75 -3.664 1 21.81 5 ALA B CA 1
ATOM 5602 C C . ALA B 1 5 ? 47.531 59.688 -4.754 1 21.81 5 ALA B C 1
ATOM 5604 O O . ALA B 1 5 ? 46.5 59.375 -5.344 1 21.81 5 ALA B O 1
ATOM 5605 N N . PRO B 1 6 ? 48.438 59.625 -5.621 1 19.59 6 PRO B N 1
ATOM 5606 C CA . PRO B 1 6 ? 48.188 58.969 -6.895 1 19.59 6 PRO B CA 1
ATOM 5607 C C . PRO B 1 6 ? 48 57.438 -6.746 1 19.59 6 PRO B C 1
ATOM 5609 O O . PRO B 1 6 ? 48.438 56.875 -5.738 1 19.59 6 PRO B O 1
ATOM 5612 N N . ALA B 1 7 ? 47.594 56.625 -7.785 1 19.62 7 ALA B N 1
ATOM 5613 C CA . ALA B 1 7 ? 46.688 55.656 -8.367 1 19.62 7 ALA B CA 1
ATOM 5614 C C . ALA B 1 7 ? 47.406 54.281 -8.516 1 19.62 7 ALA B C 1
ATOM 5616 O O . ALA B 1 7 ? 46.844 53.375 -9.141 1 19.62 7 ALA B O 1
ATOM 5617 N N . ASN B 1 8 ? 48.594 54.125 -7.777 1 19.61 8 ASN B N 1
ATOM 5618 C CA . ASN B 1 8 ? 49.406 53.188 -8.523 1 19.61 8 ASN B CA 1
ATOM 5619 C C . ASN B 1 8 ? 48.812 51.781 -8.516 1 19.61 8 ASN B C 1
ATOM 5621 O O . ASN B 1 8 ? 48.062 51.438 -7.605 1 19.61 8 ASN B O 1
ATOM 5625 N N . GLY B 1 9 ? 49.062 50.969 -9.555 1 20.44 9 GLY B N 1
ATOM 5626 C CA . GLY B 1 9 ? 48.656 49.875 -10.422 1 20.44 9 GLY B CA 1
ATOM 5627 C C . GLY B 1 9 ? 48.938 48.5 -9.82 1 20.44 9 GLY B C 1
ATOM 5628 O O . GLY B 1 9 ? 50.094 48.125 -9.617 1 20.44 9 GLY B O 1
ATOM 5629 N N . ALA B 1 10 ? 48.125 47.938 -8.852 1 19.73 10 ALA B N 1
ATOM 5630 C CA . ALA B 1 10 ? 48.188 46.875 -7.871 1 19.73 10 ALA B CA 1
ATOM 5631 C C . ALA B 1 10 ? 48.188 45.5 -8.555 1 19.73 10 ALA B C 1
ATOM 5633 O O . ALA B 1 10 ? 47.156 45.062 -9.062 1 19.73 10 ALA B O 1
ATOM 5634 N N . SER B 1 11 ? 49.094 45.25 -9.391 1 19.17 11 SER B N 1
ATOM 5635 C CA . SER B 1 11 ? 48.938 44.094 -10.297 1 19.17 11 SER B CA 1
ATOM 5636 C C . SER B 1 11 ? 48.938 42.781 -9.531 1 19.17 11 SER B C 1
ATOM 5638 O O . SER B 1 11 ? 49.844 42.531 -8.734 1 19.17 11 SER B O 1
ATOM 5640 N N . PRO B 1 12 ? 47.812 42.062 -9.383 1 20.88 12 PRO B N 1
ATOM 5641 C CA . PRO B 1 12 ? 47.438 40.969 -8.469 1 20.88 12 PRO B CA 1
ATOM 5642 C C . PRO B 1 12 ? 48.094 39.656 -8.82 1 20.88 12 PRO B C 1
ATOM 5644 O O . PRO B 1 12 ? 48.125 39.25 -9.992 1 20.88 12 PRO B O 1
ATOM 5647 N N . PRO B 1 13 ? 49.062 39.25 -8.055 1 20.11 13 PRO B N 1
ATOM 5648 C CA . PRO B 1 13 ? 50 38.156 -8.359 1 20.11 13 PRO B CA 1
ATOM 5649 C C . PRO B 1 13 ? 49.25 36.812 -8.516 1 20.11 13 PRO B C 1
ATOM 5651 O O . PRO B 1 13 ? 48.219 36.625 -7.902 1 20.11 13 PRO B O 1
ATOM 5654 N N . ALA B 1 14 ? 49.594 36 -9.562 1 22.03 14 ALA B N 1
ATOM 5655 C CA . ALA B 1 14 ? 49.125 34.844 -10.305 1 22.03 14 ALA B CA 1
ATOM 5656 C C . ALA B 1 14 ? 49.312 33.562 -9.469 1 22.03 14 ALA B C 1
ATOM 5658 O O . ALA B 1 14 ? 50.438 33.188 -9.125 1 22.03 14 ALA B O 1
ATOM 5659 N N . SER B 1 15 ? 48.312 33.281 -8.531 1 19.41 15 SER B N 1
ATOM 5660 C CA . SER B 1 15 ? 48.344 32.188 -7.559 1 19.41 15 SER B CA 1
ATOM 5661 C C . SER B 1 15 ? 48.5 30.844 -8.25 1 19.41 15 SER B C 1
ATOM 5663 O O . SER B 1 15 ? 47.875 30.594 -9.289 1 19.41 15 SER B O 1
ATOM 5665 N N . PRO B 1 16 ? 49.5 30.125 -7.906 1 21.72 16 PRO B N 1
ATOM 5666 C CA . PRO B 1 16 ? 50.062 28.906 -8.508 1 21.72 16 PRO B CA 1
ATOM 5667 C C . PRO B 1 16 ? 49.062 27.75 -8.555 1 21.72 16 PRO B C 1
ATOM 5669 O O . PRO B 1 16 ? 48.094 27.719 -7.766 1 21.72 16 PRO B O 1
ATOM 5672 N N . PRO B 1 17 ? 49.125 26.875 -9.555 1 21.39 17 PRO B N 1
ATOM 5673 C CA . PRO B 1 17 ? 48.25 25.875 -10.156 1 21.39 17 PRO B CA 1
ATOM 5674 C C . PRO B 1 17 ? 48.062 24.641 -9.266 1 21.39 17 PRO B C 1
ATOM 5676 O O . PRO B 1 17 ? 49.062 23.953 -8.938 1 21.39 17 PRO B O 1
ATOM 5679 N N . ARG B 1 18 ? 47.25 24.656 -8.203 1 19.59 18 ARG B N 1
ATOM 5680 C CA . ARG B 1 18 ? 47.062 23.594 -7.219 1 19.59 18 ARG B CA 1
ATOM 5681 C C . ARG B 1 18 ? 46.594 22.297 -7.883 1 19.59 18 ARG B C 1
ATOM 5683 O O . ARG B 1 18 ? 45.531 22.266 -8.492 1 19.59 18 ARG B O 1
ATOM 5690 N N . THR B 1 19 ? 47.406 21.438 -8.336 1 20.02 19 THR B N 1
ATOM 5691 C CA . THR B 1 19 ? 47.219 20.234 -9.133 1 20.02 19 THR B CA 1
ATOM 5692 C C . THR B 1 19 ? 46.5 19.141 -8.32 1 20.02 19 THR B C 1
ATOM 5694 O O . THR B 1 19 ? 46.312 18.031 -8.797 1 20.02 19 THR B O 1
ATOM 5697 N N . GLY B 1 20 ? 46.031 19.453 -7.148 1 19.38 20 GLY B N 1
ATOM 5698 C CA . GLY B 1 20 ? 45.938 18.25 -6.34 1 19.38 20 GLY B CA 1
ATOM 5699 C C . GLY B 1 20 ? 44.969 17.219 -6.898 1 19.38 20 GLY B C 1
ATOM 5700 O O . GLY B 1 20 ? 44.125 17.547 -7.746 1 19.38 20 GLY B O 1
ATOM 5701 N N . PRO B 1 21 ? 45.188 15.93 -6.543 1 19.62 21 PRO B N 1
ATOM 5702 C CA . PRO B 1 21 ? 44.719 14.656 -7.117 1 19.62 21 PRO B CA 1
ATOM 5703 C C . PRO B 1 21 ? 43.219 14.438 -6.965 1 19.62 21 PRO B C 1
ATOM 5705 O O . PRO B 1 21 ? 42.594 15.047 -6.098 1 19.62 21 PRO B O 1
ATOM 5708 N N . ARG B 1 22 ? 42.562 13.539 -7.777 1 20.73 22 ARG B N 1
ATOM 5709 C CA . ARG B 1 22 ? 41.281 13.203 -8.352 1 20.73 22 ARG B CA 1
ATOM 5710 C C . ARG B 1 22 ? 40.406 12.461 -7.344 1 20.73 22 ARG B C 1
ATOM 5712 O O . ARG B 1 22 ? 40.281 11.234 -7.395 1 20.73 22 ARG B O 1
ATOM 5719 N N . VAL B 1 23 ? 40.562 12.586 -6.066 1 19.75 23 VAL B N 1
ATOM 5720 C CA . VAL B 1 23 ? 39.938 11.5 -5.316 1 19.75 23 VAL B CA 1
ATOM 5721 C C . VAL B 1 23 ? 38.469 11.461 -5.609 1 19.75 23 VAL B C 1
ATOM 5723 O O . VAL B 1 23 ? 37.812 12.508 -5.688 1 19.75 23 VAL B O 1
ATOM 5726 N N . ASN B 1 24 ? 37.906 10.242 -6.02 1 19.64 24 ASN B N 1
ATOM 5727 C CA . ASN B 1 24 ? 36.656 9.766 -6.555 1 19.64 24 ASN B CA 1
ATOM 5728 C C . ASN B 1 24 ? 35.5 9.961 -5.555 1 19.64 24 ASN B C 1
ATOM 5730 O O . ASN B 1 24 ? 35.531 9.383 -4.461 1 19.64 24 ASN B O 1
ATOM 5734 N N . ARG B 1 25 ? 34.938 11.133 -5.348 1 20.3 25 ARG B N 1
ATOM 5735 C CA . ARG B 1 25 ? 33.875 11.562 -4.434 1 20.3 25 ARG B CA 1
ATOM 5736 C C . ARG B 1 25 ? 32.594 10.766 -4.648 1 20.3 25 ARG B C 1
ATOM 5738 O O . ARG B 1 25 ? 32.062 10.75 -5.75 1 20.3 25 ARG B O 1
ATOM 5745 N N . THR B 1 26 ? 32.531 9.75 -3.867 1 20.81 26 THR B N 1
ATOM 5746 C CA . THR B 1 26 ? 31.391 8.852 -3.771 1 20.81 26 THR B CA 1
ATOM 5747 C C . THR B 1 26 ? 30.109 9.648 -3.586 1 20.81 26 THR B C 1
ATOM 5749 O O . THR B 1 26 ? 30.094 10.664 -2.893 1 20.81 26 THR B O 1
ATOM 5752 N N . GLY B 1 27 ? 29.094 9.398 -4.414 1 19.78 27 GLY B N 1
ATOM 5753 C CA . GLY B 1 27 ? 27.844 10 -4.828 1 19.78 27 GLY B CA 1
ATOM 5754 C C . GLY B 1 27 ? 26.875 10.203 -3.68 1 19.78 27 GLY B C 1
ATOM 5755 O O . GLY B 1 27 ? 26.625 9.281 -2.891 1 19.78 27 GLY B O 1
ATOM 5756 N N . THR B 1 28 ? 26.969 11.312 -3.027 1 20.19 28 THR B N 1
ATOM 5757 C CA . THR B 1 28 ? 26.141 11.766 -1.907 1 20.19 28 THR B CA 1
ATOM 5758 C C . THR B 1 28 ? 24.656 11.641 -2.24 1 20.19 28 THR B C 1
ATOM 5760 O O . THR B 1 28 ? 24.219 12.125 -3.283 1 20.19 28 THR B O 1
ATOM 5763 N N . PRO B 1 29 ? 23.984 10.789 -1.557 1 21.34 29 PRO B N 1
ATOM 5764 C CA . PRO B 1 29 ? 22.578 10.43 -1.77 1 21.34 29 PRO B CA 1
ATOM 5765 C C . PRO B 1 29 ? 21.641 11.633 -1.677 1 21.34 29 PRO B C 1
ATOM 5767 O O . PRO B 1 29 ? 21.844 12.508 -0.827 1 21.34 29 PRO B O 1
ATOM 5770 N N . THR B 1 30 ? 21.156 12.117 -2.791 1 21.41 30 THR B N 1
ATOM 5771 C CA . THR B 1 30 ? 20.25 13.203 -3.129 1 21.41 30 THR B CA 1
ATOM 5772 C C . THR B 1 30 ? 19.016 13.164 -2.248 1 21.41 30 THR B C 1
ATOM 5774 O O . THR B 1 30 ? 18.453 12.094 -1.992 1 21.41 30 THR B O 1
ATOM 5777 N N . SER B 1 31 ? 18.953 14.164 -1.373 1 19.86 31 SER B N 1
ATOM 5778 C CA . SER B 1 31 ? 17.891 14.523 -0.442 1 19.86 31 SER B CA 1
ATOM 5779 C C . SER B 1 31 ? 16.531 14.562 -1.14 1 19.86 31 SER B C 1
ATOM 5781 O O . SER B 1 31 ? 16.328 15.344 -2.072 1 19.86 31 SER B O 1
ATOM 5783 N N . MET B 1 32 ? 15.906 13.445 -1.382 1 19.72 32 MET B N 1
ATOM 5784 C CA . MET B 1 32 ? 14.664 13.227 -2.123 1 19.72 32 MET B CA 1
ATOM 5785 C C . MET B 1 32 ? 13.508 13.969 -1.467 1 19.72 32 MET B C 1
ATOM 5787 O O . MET B 1 32 ? 12.898 13.469 -0.518 1 19.72 32 MET B O 1
ATOM 5791 N N . TYR B 1 33 ? 13.719 15.156 -0.978 1 20.38 33 TYR B N 1
ATOM 5792 C CA . TYR B 1 33 ? 12.492 15.727 -0.433 1 20.38 33 TYR B CA 1
ATOM 5793 C C . TYR B 1 33 ? 11.367 15.688 -1.463 1 20.38 33 TYR B C 1
ATOM 5795 O O . TYR B 1 33 ? 11.586 15.984 -2.641 1 20.38 33 TYR B O 1
ATOM 5803 N N . SER B 1 34 ? 10.438 14.82 -1.217 1 20.42 34 SER B N 1
ATOM 5804 C CA . SER B 1 34 ? 9.242 14.469 -1.968 1 20.42 34 SER B CA 1
ATOM 5805 C C . SER B 1 34 ? 8.492 15.711 -2.43 1 20.42 34 SER B C 1
ATOM 5807 O O . SER B 1 34 ? 8.664 16.797 -1.865 1 20.42 34 SER B O 1
ATOM 5809 N N . ASN B 1 35 ? 7.766 15.531 -3.617 1 20.92 35 ASN B N 1
ATOM 5810 C CA . ASN B 1 35 ? 6.977 16.125 -4.691 1 20.92 35 ASN B CA 1
ATOM 5811 C C . ASN B 1 35 ? 5.719 16.797 -4.16 1 20.92 35 ASN B C 1
ATOM 5813 O O . ASN B 1 35 ? 4.883 16.156 -3.52 1 20.92 35 ASN B O 1
ATOM 5817 N N . THR B 1 36 ? 5.887 18.016 -3.727 1 23.59 36 THR B N 1
ATOM 5818 C CA . THR B 1 36 ? 4.762 18.922 -3.504 1 23.59 36 THR B CA 1
ATOM 5819 C C . THR B 1 36 ? 3.82 18.906 -4.703 1 23.59 36 THR B C 1
ATOM 5821 O O . THR B 1 36 ? 4.164 19.422 -5.77 1 23.59 36 THR B O 1
ATOM 5824 N N . ASN B 1 37 ? 3.127 17.812 -4.938 1 22.38 37 ASN B N 1
ATOM 5825 C CA . ASN B 1 37 ? 2.203 17.719 -6.059 1 22.38 37 ASN B CA 1
ATOM 5826 C C . ASN B 1 37 ? 1.163 18.828 -6.039 1 22.38 37 ASN B C 1
ATOM 5828 O O . ASN B 1 37 ? 0.307 18.875 -5.152 1 22.38 37 ASN B O 1
ATOM 5832 N N . SER B 1 38 ? 1.594 20.031 -6.246 1 22.27 38 SER B N 1
ATOM 5833 C CA . SER B 1 38 ? 0.611 21.094 -6.449 1 22.27 38 SER B CA 1
ATOM 5834 C C . SER B 1 38 ? -0.397 20.719 -7.527 1 22.27 38 SER B C 1
ATOM 5836 O O . SER B 1 38 ? -0.027 20.156 -8.562 1 22.27 38 SER B O 1
ATOM 5838 N N . PRO B 1 39 ? -1.66 20.672 -7.223 1 25.88 39 PRO B N 1
ATOM 5839 C CA . PRO B 1 39 ? -2.67 20.297 -8.211 1 25.88 39 PRO B CA 1
ATOM 5840 C C . PRO B 1 39 ? -2.621 21.156 -9.469 1 25.88 39 PRO B C 1
ATOM 5842 O O . PRO B 1 39 ? -2.268 22.328 -9.398 1 25.88 39 PRO B O 1
ATOM 5845 N N . VAL B 1 40 ? -2.043 20.609 -10.555 1 24.92 40 VAL B N 1
ATOM 5846 C CA . VAL B 1 40 ? -2.045 21.188 -11.898 1 24.92 40 VAL B CA 1
ATOM 5847 C C . VAL B 1 40 ? -3.441 21.703 -12.242 1 24.92 40 VAL B C 1
ATOM 5849 O O . VAL B 1 40 ? -4.441 21.078 -11.875 1 24.92 40 VAL B O 1
ATOM 5852 N N . ALA B 1 41 ? -3.316 22.984 -12.672 1 22.5 41 ALA B N 1
ATOM 5853 C CA . ALA B 1 41 ? -4.395 23.859 -13.117 1 22.5 41 ALA B CA 1
ATOM 5854 C C . ALA B 1 41 ? -5.344 23.125 -14.062 1 22.5 41 ALA B C 1
ATOM 5856 O O . ALA B 1 41 ? -4.973 22.125 -14.664 1 22.5 41 ALA B O 1
ATOM 5857 N N . ALA B 1 42 ? -6.523 23.719 -14.242 1 23.38 42 ALA B N 1
ATOM 5858 C CA . ALA B 1 42 ? -7.852 23.438 -14.781 1 23.38 42 ALA B CA 1
ATOM 5859 C C . ALA B 1 42 ? -7.809 23.312 -16.297 1 23.38 42 ALA B C 1
ATOM 5861 O O . ALA B 1 42 ? -7.32 24.219 -16.984 1 23.38 42 ALA B O 1
ATOM 5862 N N . ARG B 1 43 ? -7.355 22.156 -16.906 1 21.48 43 ARG B N 1
ATOM 5863 C CA . ARG B 1 43 ? -7.492 22.156 -18.359 1 21.48 43 ARG B CA 1
ATOM 5864 C C . ARG B 1 43 ? -8.922 22.516 -18.766 1 21.48 43 ARG B C 1
ATOM 5866 O O . ARG B 1 43 ? -9.883 22.062 -18.141 1 21.48 43 ARG B O 1
ATOM 5873 N N . PRO B 1 44 ? -9.062 23.438 -19.797 1 19.78 44 PRO B N 1
ATOM 5874 C CA . PRO B 1 44 ? -10.359 23.938 -20.266 1 19.78 44 PRO B CA 1
ATOM 5875 C C . PRO B 1 44 ? -11.211 22.828 -20.891 1 19.78 44 PRO B C 1
ATOM 5877 O O . PRO B 1 44 ? -10.719 22.062 -21.734 1 19.78 44 PRO B O 1
ATOM 5880 N N . VAL B 1 45 ? -12.016 22.25 -20.141 1 20.14 45 VAL B N 1
ATOM 5881 C CA . VAL B 1 45 ? -12.898 21.172 -20.578 1 20.14 45 VAL B CA 1
ATOM 5882 C C . VAL B 1 45 ? -13.758 21.641 -21.75 1 20.14 45 VAL B C 1
ATOM 5884 O O . VAL B 1 45 ? -14.391 22.703 -21.672 1 20.14 45 VAL B O 1
ATOM 5887 N N . SER B 1 46 ? -13.148 21.453 -23.031 1 18.39 46 SER B N 1
ATOM 5888 C CA . SER B 1 46 ? -13.984 21.75 -24.188 1 18.39 46 SER B CA 1
ATOM 5889 C C . SER B 1 46 ? -15.375 21.141 -24.016 1 18.39 46 SER B C 1
ATOM 5891 O O . SER B 1 46 ? -15.562 20.172 -23.297 1 18.39 46 SER B O 1
ATOM 5893 N N . PRO B 1 47 ? -16.359 21.875 -24.688 1 17.05 47 PRO B N 1
ATOM 5894 C CA . PRO B 1 47 ? -17.828 21.797 -24.609 1 17.05 47 PRO B CA 1
ATOM 5895 C C . PRO B 1 47 ? -18.344 20.391 -24.922 1 17.05 47 PRO B C 1
ATOM 5897 O O . PRO B 1 47 ? -17.703 19.641 -25.656 1 17.05 47 PRO B O 1
ATOM 5900 N N . ALA B 1 48 ? -18.984 19.891 -24 1 18.34 48 ALA B N 1
ATOM 5901 C CA . ALA B 1 48 ? -19.781 18.672 -23.844 1 18.34 48 ALA B CA 1
ATOM 5902 C C . ALA B 1 48 ? -20.766 18.5 -25 1 18.34 48 ALA B C 1
ATOM 5904 O O . ALA B 1 48 ? -21.75 19.234 -25.094 1 18.34 48 ALA B O 1
ATOM 5905 N N . SER B 1 49 ? -20.188 18.453 -26.297 1 16.64 49 SER B N 1
ATOM 5906 C CA . SER B 1 49 ? -21.297 18.328 -27.25 1 16.64 49 SER B CA 1
ATOM 5907 C C . SER B 1 49 ? -22.219 17.188 -26.859 1 16.64 49 SER B C 1
ATOM 5909 O O . SER B 1 49 ? -21.766 16.125 -26.438 1 16.64 49 SER B O 1
ATOM 5911 N N . SER B 1 50 ? -23.453 17.578 -26.578 1 15.59 50 SER B N 1
ATOM 5912 C CA . SER B 1 50 ? -24.656 17 -26.016 1 15.59 50 SER B CA 1
ATOM 5913 C C . SER B 1 50 ? -25 15.656 -26.641 1 15.59 50 SER B C 1
ATOM 5915 O O . SER B 1 50 ? -25.188 14.664 -25.938 1 15.59 50 SER B O 1
ATOM 5917 N N . ALA B 1 51 ? -25.578 15.633 -27.844 1 15.49 51 ALA B N 1
ATOM 5918 C CA . ALA B 1 51 ? -27 15.305 -27.75 1 15.49 51 ALA B CA 1
ATOM 5919 C C . ALA B 1 51 ? -27.234 13.812 -27.969 1 15.49 51 ALA B C 1
ATOM 5921 O O . ALA B 1 51 ? -28.125 13.219 -27.328 1 15.49 51 ALA B O 1
ATOM 5922 N N . SER B 1 52 ? -26.406 13.094 -28.875 1 15.34 52 SER B N 1
ATOM 5923 C CA . SER B 1 52 ? -27.297 12.477 -29.859 1 15.34 52 SER B CA 1
ATOM 5924 C C . SER B 1 52 ? -28.031 11.281 -29.266 1 15.34 52 SER B C 1
ATOM 5926 O O . SER B 1 52 ? -27.656 10.797 -28.188 1 15.34 52 SER B O 1
ATOM 5928 N N . SER B 1 53 ? -28.5 10.297 -30.234 1 15.66 53 SER B N 1
ATOM 5929 C CA . SER B 1 53 ? -29.75 9.664 -30.656 1 15.66 53 SER B CA 1
ATOM 5930 C C . SER B 1 53 ? -29.969 8.344 -29.922 1 15.66 53 SER B C 1
ATOM 5932 O O . SER B 1 53 ? -29 7.695 -29.5 1 15.66 53 SER B O 1
ATOM 5934 N N . ALA B 1 54 ? -31.109 8.156 -29.438 1 15.83 54 ALA B N 1
ATOM 5935 C CA . ALA B 1 54 ? -32.031 7.348 -28.656 1 15.83 54 ALA B CA 1
ATOM 5936 C C . ALA B 1 54 ? -32.094 5.91 -29.172 1 15.83 54 ALA B C 1
ATOM 5938 O O . ALA B 1 54 ? -33 5.156 -28.844 1 15.83 54 ALA B O 1
ATOM 5939 N N . ASN B 1 55 ? -30.938 5.363 -29.703 1 15.37 55 ASN B N 1
ATOM 5940 C CA . ASN B 1 55 ? -31.328 4.219 -30.516 1 15.37 55 ASN B CA 1
ATOM 5941 C C . ASN B 1 55 ? -32.125 3.197 -29.703 1 15.37 55 ASN B C 1
ATOM 5943 O O . ASN B 1 55 ? -31.906 3.068 -28.484 1 15.37 55 ASN B O 1
ATOM 5947 N N . SER B 1 56 ? -33.125 2.545 -30.391 1 16.02 56 SER B N 1
ATOM 5948 C CA . SER B 1 56 ? -34.312 1.741 -30.312 1 16.02 56 SER B CA 1
ATOM 5949 C C . SER B 1 56 ? -34.031 0.355 -29.734 1 16.02 56 SER B C 1
ATOM 5951 O O . SER B 1 56 ? -33.062 -0.284 -30.125 1 16.02 56 SER B O 1
ATOM 5953 N N . VAL B 1 57 ? -34.375 0.097 -28.562 1 16.83 57 VAL B N 1
ATOM 5954 C CA . VAL B 1 57 ? -34.344 -0.994 -27.594 1 16.83 57 VAL B CA 1
ATOM 5955 C C . VAL B 1 57 ? -34.969 -2.248 -28.203 1 16.83 57 VAL B C 1
ATOM 5957 O O . VAL B 1 57 ? -35 -3.297 -27.547 1 16.83 57 VAL B O 1
ATOM 5960 N N . SER B 1 58 ? -34.969 -2.418 -29.562 1 14.72 58 SER B N 1
ATOM 5961 C CA . SER B 1 58 ? -36.031 -3.363 -29.891 1 14.72 58 SER B CA 1
ATOM 5962 C C . SER B 1 58 ? -35.781 -4.707 -29.203 1 14.72 58 SER B C 1
ATOM 5964 O O . SER B 1 58 ? -34.656 -5.199 -29.156 1 14.72 58 SER B O 1
ATOM 5966 N N . SER B 1 59 ? -36.656 -5.031 -28.25 1 16.44 59 SER B N 1
ATOM 5967 C CA . SER B 1 59 ? -36.969 -6.074 -27.266 1 16.44 59 SER B CA 1
ATOM 5968 C C . SER B 1 59 ? -37.094 -7.434 -27.938 1 16.44 59 SER B C 1
ATOM 5970 O O . SER B 1 59 ? -37.344 -8.445 -27.266 1 16.44 59 SER B O 1
ATOM 5972 N N . ASN B 1 60 ? -36.531 -7.672 -29.188 1 14.99 60 ASN B N 1
ATOM 5973 C CA . ASN B 1 60 ? -37.312 -8.75 -29.797 1 14.99 60 ASN B CA 1
ATOM 5974 C C . ASN B 1 60 ? -37.125 -10.062 -29.047 1 14.99 60 ASN B C 1
ATOM 5976 O O . ASN B 1 60 ? -36 -10.539 -28.891 1 14.99 60 ASN B O 1
ATOM 5980 N N . GLN B 1 61 ? -37.938 -10.328 -28.109 1 16.62 61 GLN B N 1
ATOM 5981 C CA . GLN B 1 61 ? -38.094 -11.461 -27.203 1 16.62 61 GLN B CA 1
ATOM 5982 C C . GLN B 1 61 ? -38.312 -12.758 -27.969 1 16.62 61 GLN B C 1
ATOM 5984 O O . GLN B 1 61 ? -38.375 -13.836 -27.375 1 16.62 61 GLN B O 1
ATOM 5989 N N . PRO B 1 62 ? -37.531 -13.047 -29.141 1 15.01 62 PRO B N 1
ATOM 5990 C CA . PRO B 1 62 ? -38.25 -14.102 -29.859 1 15.01 62 PRO B CA 1
ATOM 5991 C C . PRO B 1 62 ? -38.438 -15.359 -29.016 1 15.01 62 PRO B C 1
ATOM 5993 O O . PRO B 1 62 ? -37.719 -15.594 -28.047 1 15.01 62 PRO B O 1
ATOM 5996 N N . SER B 1 63 ? -39.625 -15.984 -29.125 1 16.44 63 SER B N 1
ATOM 5997 C CA . SER B 1 63 ? -40.594 -16.953 -28.609 1 16.44 63 SER B CA 1
ATOM 5998 C C . SER B 1 63 ? -40.062 -18.391 -28.797 1 16.44 63 SER B C 1
ATOM 6000 O O . SER B 1 63 ? -40.562 -19.312 -28.156 1 16.44 63 SER B O 1
ATOM 6002 N N . GLY B 1 64 ? -39.031 -18.594 -29.688 1 15.02 64 GLY B N 1
ATOM 6003 C CA . GLY B 1 64 ? -39.469 -19.688 -30.516 1 15.02 64 GLY B CA 1
ATOM 6004 C C . GLY B 1 64 ? -39.562 -21 -29.766 1 15.02 64 GLY B C 1
ATOM 6005 O O . GLY B 1 64 ? -40.594 -21.688 -29.844 1 15.02 64 GLY B O 1
ATOM 6006 N N . LEU B 1 65 ? -38.438 -21.625 -29.422 1 16.59 65 LEU B N 1
ATOM 6007 C CA . LEU B 1 65 ? -38.219 -22.953 -29.984 1 16.59 65 LEU B CA 1
ATOM 6008 C C . LEU B 1 65 ? -38.906 -24.016 -29.141 1 16.59 65 LEU B C 1
ATOM 6010 O O . LEU B 1 65 ? -38.844 -23.969 -27.906 1 16.59 65 LEU B O 1
ATOM 6014 N N . GLY B 1 66 ? -39.969 -24.578 -29.703 1 16.33 66 GLY B N 1
ATOM 6015 C CA . GLY B 1 66 ? -41 -25.562 -29.438 1 16.33 66 GLY B CA 1
ATOM 6016 C C . GLY B 1 66 ? -40.438 -26.891 -28.938 1 16.33 66 GLY 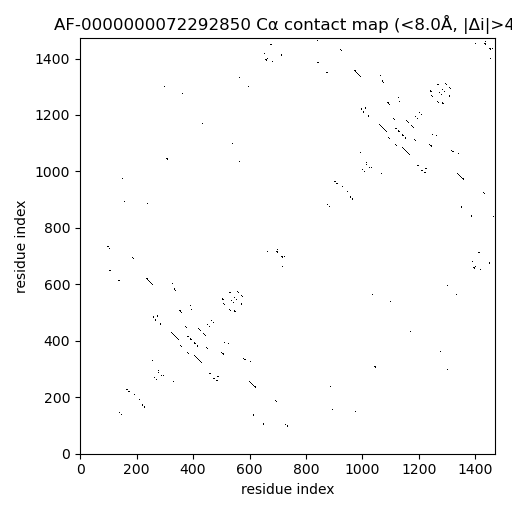B C 1
ATOM 6017 O O . GLY B 1 66 ? -39.5 -27.406 -29.516 1 16.33 66 GLY B O 1
ATOM 6018 N N . LEU B 1 67 ? -40.438 -27.109 -27.734 1 17.11 67 LEU B N 1
ATOM 6019 C CA . LEU B 1 67 ? -40.031 -28.25 -26.922 1 17.11 67 LEU B CA 1
ATOM 6020 C C . LEU B 1 67 ? -40.781 -29.5 -27.359 1 17.11 67 LEU B C 1
ATOM 6022 O O . LEU B 1 67 ? -41.188 -30.312 -26.516 1 17.11 67 LEU B O 1
ATOM 6026 N N . SER B 1 68 ? -40.938 -29.75 -28.719 1 15.91 68 SER B N 1
ATOM 6027 C CA . SER B 1 68 ? -41.906 -30.812 -28.906 1 15.91 68 SER B CA 1
ATOM 6028 C C . SER B 1 68 ? -41.438 -32.094 -28.219 1 15.91 68 SER B C 1
ATOM 6030 O O . SER B 1 68 ? -40.281 -32.438 -28.234 1 15.91 68 SER B O 1
ATOM 6032 N N . THR B 1 69 ? -42.156 -32.469 -27.25 1 17.67 69 THR B N 1
ATOM 6033 C CA . THR B 1 69 ? -42.25 -33.562 -26.266 1 17.67 69 THR B CA 1
ATOM 6034 C C . THR B 1 69 ? -42.438 -34.906 -26.953 1 17.67 69 THR B C 1
ATOM 6036 O O . THR B 1 69 ? -43.562 -35.25 -27.328 1 17.67 69 THR B O 1
ATOM 6039 N N . THR B 1 70 ? -41.625 -35.219 -28 1 17 70 THR B N 1
ATOM 6040 C CA . THR B 1 70 ? -42.031 -36.375 -28.75 1 17 70 THR B CA 1
ATOM 6041 C C . THR B 1 70 ? -42.156 -37.594 -27.844 1 17 70 THR B C 1
ATOM 6043 O O . THR B 1 70 ? -41.312 -37.812 -26.969 1 17 70 THR B O 1
ATOM 6046 N N . ASN B 1 71 ? -43.344 -38.125 -27.719 1 17.34 71 ASN B N 1
ATOM 6047 C CA . ASN B 1 71 ? -44.062 -39.188 -27.016 1 17.34 71 ASN B CA 1
ATOM 6048 C C . ASN B 1 71 ? -43.469 -40.562 -27.375 1 17.34 71 ASN B C 1
ATOM 6050 O O . ASN B 1 71 ? -43.438 -40.938 -28.547 1 17.34 71 ASN B O 1
ATOM 6054 N N . ILE B 1 72 ? -42.438 -40.938 -26.734 1 19.31 72 ILE B N 1
ATOM 6055 C CA . ILE B 1 72 ? -41.719 -42.188 -26.906 1 19.31 72 ILE B CA 1
ATOM 6056 C C . ILE B 1 72 ? -42.625 -43.375 -26.672 1 19.31 72 ILE B C 1
ATOM 6058 O O . ILE B 1 72 ? -43.156 -43.562 -25.578 1 19.31 72 ILE B O 1
ATOM 6062 N N . ASN B 1 73 ? -43.594 -43.531 -27.625 1 17.59 73 ASN B N 1
ATOM 6063 C CA . ASN B 1 73 ? -44.562 -44.625 -27.453 1 17.59 73 ASN B CA 1
ATOM 6064 C C . ASN B 1 73 ? -43.875 -45.969 -27.25 1 17.59 73 ASN B C 1
ATOM 6066 O O . ASN B 1 73 ? -42.875 -46.25 -27.922 1 17.59 73 ASN B O 1
ATOM 6070 N N . PRO B 1 74 ? -44.125 -46.594 -26.156 1 20.66 74 PRO B N 1
ATOM 6071 C CA . PRO B 1 74 ? -43.625 -47.812 -25.547 1 20.66 74 PRO B CA 1
ATOM 6072 C C . PRO B 1 74 ? -43.969 -49.062 -26.375 1 20.66 74 PRO B C 1
ATOM 6074 O O . PRO B 1 74 ? -45.125 -49.312 -26.688 1 20.66 74 PRO B O 1
ATOM 6077 N N . PRO B 1 75 ? -43.219 -49.344 -27.484 1 19.81 75 PRO B N 1
ATOM 6078 C CA . PRO B 1 75 ? -43.656 -50.406 -28.359 1 19.81 75 PRO B CA 1
ATOM 6079 C C . PRO B 1 75 ? -44 -51.688 -27.609 1 19.81 75 PRO B C 1
ATOM 6081 O O . PRO B 1 75 ? -43.438 -51.938 -26.531 1 19.81 75 PRO B O 1
ATOM 6084 N N . PRO B 1 76 ? -45.156 -52.219 -27.859 1 19.73 76 PRO B N 1
ATOM 6085 C CA . PRO B 1 76 ? -45.812 -53.344 -27.203 1 19.73 76 PRO B CA 1
ATOM 6086 C C . PRO B 1 76 ? -45 -54.656 -27.391 1 19.73 76 PRO B C 1
ATOM 6088 O O . PRO B 1 76 ? -44.375 -54.844 -28.422 1 19.73 76 PRO B O 1
ATOM 6091 N N . VAL B 1 77 ? -44.469 -55.125 -26.375 1 20.84 77 VAL B N 1
ATOM 6092 C CA . VAL B 1 77 ? -43.656 -56.344 -26.156 1 20.84 77 VAL B CA 1
ATOM 6093 C C . VAL B 1 77 ? -44.469 -57.562 -26.516 1 20.84 77 VAL B C 1
ATOM 6095 O O . VAL B 1 77 ? -45.5 -57.844 -25.875 1 20.84 77 VAL B O 1
ATOM 6098 N N . SER B 1 78 ? -44.938 -57.656 -27.812 1 18.89 78 SER B N 1
ATOM 6099 C CA . SER B 1 78 ? -45.781 -58.812 -28.047 1 18.89 78 SER B CA 1
ATOM 6100 C C . SER B 1 78 ? -45.094 -60.094 -27.656 1 18.89 78 SER B C 1
ATOM 6102 O O . SER B 1 78 ? -43.875 -60.25 -27.859 1 18.89 78 SER B O 1
ATOM 6104 N N . PRO B 1 79 ? -45.781 -60.875 -26.891 1 20.12 79 PRO B N 1
ATOM 6105 C CA . PRO B 1 79 ? -45.469 -62.094 -26.125 1 20.12 79 PRO B CA 1
ATOM 6106 C C . PRO B 1 79 ? -45.25 -63.312 -27.016 1 20.12 79 PRO B C 1
ATOM 6108 O O . PRO B 1 79 ? -45.094 -64.438 -26.516 1 20.12 79 PRO B O 1
ATOM 6111 N N . ASN B 1 80 ? -44.969 -63.125 -28.344 1 18.52 80 ASN B N 1
ATOM 6112 C CA . ASN B 1 80 ? -45.375 -64.312 -29.062 1 18.52 80 ASN B CA 1
ATOM 6113 C C . ASN B 1 80 ? -44.594 -65.562 -28.562 1 18.52 80 ASN B C 1
ATOM 6115 O O . ASN B 1 80 ? -43.375 -65.5 -28.391 1 18.52 80 ASN B O 1
ATOM 6119 N N . SER B 1 81 ? -45.312 -66.5 -28 1 19.64 81 SER B N 1
ATOM 6120 C CA . SER B 1 81 ? -45.156 -67.75 -27.312 1 19.64 81 SER B CA 1
ATOM 6121 C C . SER B 1 81 ? -44.688 -68.875 -28.266 1 19.64 81 SER B C 1
ATOM 6123 O O . SER B 1 81 ? -44.594 -70 -27.891 1 19.64 81 SER B O 1
ATOM 6125 N N . SER B 1 82 ? -44.219 -68.5 -29.438 1 19.91 82 SER B N 1
ATOM 6126 C CA . SER B 1 82 ? -44.312 -69.688 -30.281 1 19.91 82 SER B CA 1
ATOM 6127 C C . SER B 1 82 ? -43.5 -70.875 -29.688 1 19.91 82 SER B C 1
ATOM 6129 O O . SER B 1 82 ? -42.406 -70.625 -29.156 1 19.91 82 SER B O 1
ATOM 6131 N N . VAL B 1 83 ? -44.188 -71.938 -29.453 1 22.97 83 VAL B N 1
ATOM 6132 C CA . VAL B 1 83 ? -44.031 -73.312 -28.875 1 22.97 83 VAL B CA 1
ATOM 6133 C C . VAL B 1 83 ? -42.938 -74.062 -29.656 1 22.97 83 VAL B C 1
ATOM 6135 O O . VAL B 1 83 ? -42.906 -74 -30.891 1 22.97 83 VAL B O 1
ATOM 6138 N N . PRO B 1 84 ? -42 -74.562 -28.922 1 21.16 84 PRO B N 1
ATOM 6139 C CA . PRO B 1 84 ? -40.781 -75.312 -29.312 1 21.16 84 PRO B CA 1
ATOM 6140 C C . PRO B 1 84 ? -41.094 -76.625 -30.016 1 21.16 84 PRO B C 1
ATOM 6142 O O . PRO B 1 84 ? -41.812 -77.5 -29.469 1 21.16 84 PRO B O 1
ATOM 6145 N N . SER B 1 85 ? -41.594 -76.562 -31.297 1 20.56 85 SER B N 1
ATOM 6146 C CA . SER B 1 85 ? -41.906 -77.812 -31.922 1 20.56 85 SER B CA 1
ATOM 6147 C C . SER B 1 85 ? -40.781 -78.875 -31.781 1 20.56 85 SER B C 1
ATOM 6149 O O . SER B 1 85 ? -39.625 -78.438 -31.688 1 20.56 85 SER B O 1
ATOM 6151 N N . SER B 1 86 ? -41.156 -80.125 -31.719 1 21.69 86 SER B N 1
ATOM 6152 C CA . SER B 1 86 ? -40.656 -81.438 -31.312 1 21.69 86 SER B CA 1
ATOM 6153 C C . SER B 1 86 ? -39.625 -82 -32.312 1 21.69 86 SER B C 1
ATOM 6155 O O . SER B 1 86 ? -39.844 -82 -33.531 1 21.69 86 SER B O 1
ATOM 6157 N N . PRO B 1 87 ? -38.281 -81.938 -32 1 21.25 87 PRO B N 1
ATOM 6158 C CA . PRO B 1 87 ? -37.188 -82.438 -32.844 1 21.25 87 PRO B CA 1
ATOM 6159 C C . PRO B 1 87 ? -37.344 -83.938 -33.188 1 21.25 87 PRO B C 1
ATOM 6161 O O . PRO B 1 87 ? -37.531 -84.75 -32.281 1 21.25 87 PRO B O 1
ATOM 6164 N N . THR B 1 88 ? -38.062 -84.25 -34.219 1 23.06 88 THR B N 1
ATOM 6165 C CA . THR B 1 88 ? -38.188 -85.625 -34.688 1 23.06 88 THR B CA 1
ATOM 6166 C C . THR B 1 88 ? -36.844 -86.312 -34.75 1 23.06 88 THR B C 1
ATOM 6168 O O . THR B 1 88 ? -35.781 -85.625 -34.875 1 23.06 88 THR B O 1
ATOM 6171 N N . GLY B 1 89 ? -36.812 -87.75 -35.031 1 21.86 89 GLY B N 1
ATOM 6172 C CA . GLY B 1 89 ? -36.031 -88.938 -34.781 1 21.86 89 GLY B CA 1
ATOM 6173 C C . GLY B 1 89 ? -34.688 -89 -35.469 1 21.86 89 GLY B C 1
ATOM 6174 O O . GLY B 1 89 ? -34.438 -88.188 -36.375 1 21.86 89 GLY B O 1
ATOM 6175 N N . ASN B 1 90 ? -33.812 -90.062 -35.188 1 24.16 90 ASN B N 1
ATOM 6176 C CA . ASN B 1 90 ? -32.438 -90.5 -35.031 1 24.16 90 ASN B CA 1
ATOM 6177 C C . ASN B 1 90 ? -31.781 -90.812 -36.344 1 24.16 90 ASN B C 1
ATOM 6179 O O . ASN B 1 90 ? -30.703 -91.438 -36.406 1 24.16 90 ASN B O 1
ATOM 6183 N N . ALA B 1 91 ? -32.469 -90.812 -37.5 1 28.59 91 ALA B N 1
ATOM 6184 C CA . ALA B 1 91 ? -32 -91.812 -38.469 1 28.59 91 ALA B CA 1
ATOM 6185 C C . ALA B 1 91 ? -30.578 -91.562 -38.906 1 28.59 91 ALA B C 1
ATOM 6187 O O . ALA B 1 91 ? -30 -90.5 -38.562 1 28.59 91 ALA B O 1
ATOM 6188 N N . ASN B 1 92 ? -30.391 -91.938 -40.188 1 27.38 92 ASN B N 1
ATOM 6189 C CA . ASN B 1 92 ? -29.297 -92.438 -41 1 27.38 92 ASN B CA 1
ATOM 6190 C C . ASN B 1 92 ? -28.281 -91.375 -41.312 1 27.38 92 ASN B C 1
ATOM 6192 O O . ASN B 1 92 ? -28.594 -90.438 -42.062 1 27.38 92 ASN B O 1
ATOM 6196 N N . GLN B 1 93 ? -27.516 -91 -40.406 1 28.14 93 GLN B N 1
ATOM 6197 C CA . GLN B 1 93 ? -26.625 -89.875 -40.625 1 28.14 93 GLN B CA 1
ATOM 6198 C C . GLN B 1 93 ? -25.672 -90.188 -41.781 1 28.14 93 GLN B C 1
ATOM 6200 O O . GLN B 1 93 ? -24.969 -91.188 -41.812 1 28.14 93 GLN B O 1
ATOM 6205 N N . PRO B 1 94 ? -26.156 -89.812 -43.062 1 33.03 94 PRO B N 1
ATOM 6206 C CA . PRO B 1 94 ? -25.188 -90.125 -44.156 1 33.03 94 PRO B CA 1
ATOM 6207 C C . PRO B 1 94 ? -23.75 -89.75 -43.75 1 33.03 94 PRO B C 1
ATOM 6209 O O . PRO B 1 94 ? -23.531 -88.938 -42.844 1 33.03 94 PRO B O 1
ATOM 6212 N N . PRO B 1 95 ? -22.781 -90.75 -44.125 1 32.66 95 PRO B N 1
ATOM 6213 C CA . PRO B 1 95 ? -21.422 -90.438 -43.688 1 32.66 95 PRO B CA 1
ATOM 6214 C C . PRO B 1 95 ? -21.094 -88.938 -43.906 1 32.66 95 PRO B C 1
ATOM 6216 O O . PRO B 1 95 ? -21.531 -88.375 -44.906 1 32.66 95 PRO B O 1
ATOM 6219 N N . LYS B 1 96 ? -20.859 -88.25 -42.906 1 39.22 96 LYS B N 1
ATOM 6220 C CA . LYS B 1 96 ? -20.625 -86.812 -42.844 1 39.22 96 LYS B CA 1
ATOM 6221 C C . LYS B 1 96 ? -19.703 -86.375 -44 1 39.22 96 LYS B C 1
ATOM 6223 O O . LYS B 1 96 ? -18.609 -86.938 -44.156 1 39.22 96 LYS B O 1
ATOM 6228 N N . ALA B 1 97 ? -20.062 -85.875 -45.031 1 42.5 97 ALA B N 1
ATOM 6229 C CA . ALA B 1 97 ? -19.469 -85.25 -46.219 1 42.5 97 ALA B CA 1
ATOM 6230 C C . ALA B 1 97 ? -18.188 -84.5 -45.844 1 42.5 97 ALA B C 1
ATOM 6232 O O . ALA B 1 97 ? -18.094 -83.938 -44.75 1 42.5 97 ALA B O 1
ATOM 6233 N N . SER B 1 98 ? -16.922 -85.062 -46.438 1 49.09 98 SER B N 1
ATOM 6234 C CA . SER B 1 98 ? -15.641 -84.438 -46.219 1 49.09 98 SER B CA 1
ATOM 6235 C C . SER B 1 98 ? -15.773 -82.875 -46.219 1 49.09 98 SER B C 1
ATOM 6237 O O . SER B 1 98 ? -16.156 -82.312 -47.25 1 49.09 98 SER B O 1
ATOM 6239 N N . SER B 1 99 ? -16.125 -82.312 -45.219 1 60.88 99 SER B N 1
ATOM 6240 C CA . SER B 1 99 ? -16.438 -80.875 -45.188 1 60.88 99 SER B CA 1
ATOM 6241 C C . SER B 1 99 ? -15.164 -80.062 -45.188 1 60.88 99 SER B C 1
ATOM 6243 O O . SER B 1 99 ? -14.227 -80.312 -44.438 1 60.88 99 SER B O 1
ATOM 6245 N N . SER B 1 100 ? -14.836 -79.312 -46.281 1 72.62 100 SER B N 1
ATOM 6246 C CA . SER B 1 100 ? -13.711 -78.438 -46.5 1 72.62 100 SER B CA 1
ATOM 6247 C C . SER B 1 100 ? -13.781 -77.25 -45.594 1 72.62 100 SER B C 1
ATOM 6249 O O . SER B 1 100 ? -14.836 -76.625 -45.469 1 72.62 100 SER B O 1
ATOM 6251 N N . ALA B 1 101 ? -12.859 -77.062 -44.656 1 78.88 101 ALA B N 1
ATOM 6252 C CA . ALA B 1 101 ? -12.75 -75.875 -43.844 1 78.88 101 ALA B CA 1
ATOM 6253 C C . ALA B 1 101 ? -11.859 -74.812 -44.5 1 78.88 101 ALA B C 1
ATOM 6255 O O . ALA B 1 101 ? -10.664 -75.062 -44.719 1 78.88 101 ALA B O 1
ATOM 6256 N N . VAL B 1 102 ? -12.484 -73.75 -45.062 1 80.94 102 VAL B N 1
ATOM 6257 C CA . VAL B 1 102 ? -11.789 -72.75 -45.875 1 80.94 102 VAL B CA 1
ATOM 6258 C C . VAL B 1 102 ? -11.602 -71.438 -45.062 1 80.94 102 VAL B C 1
ATOM 6260 O O . VAL B 1 102 ? -12.5 -71.062 -44.312 1 80.94 102 VAL B O 1
ATOM 6263 N N . SER B 1 103 ? -10.391 -70.938 -45.125 1 84.06 103 SER B N 1
ATOM 6264 C CA . SER B 1 103 ? -10.086 -69.625 -44.531 1 84.06 103 SER B CA 1
ATOM 6265 C C . SER B 1 103 ? -10.57 -68.5 -45.406 1 84.06 103 SER B C 1
ATOM 6267 O O . SER B 1 103 ? -10.234 -68.438 -46.594 1 84.06 103 SER B O 1
ATOM 6269 N N . ARG B 1 104 ? -11.398 -67.625 -44.844 1 82.81 104 ARG B N 1
ATOM 6270 C CA . ARG B 1 104 ? -12.023 -66.562 -45.656 1 82.81 104 ARG B CA 1
ATOM 6271 C C . ARG B 1 104 ? -11.219 -65.25 -45.594 1 82.81 104 ARG B C 1
ATOM 6273 O O . ARG B 1 104 ? -10.672 -64.938 -44.531 1 82.81 104 ARG B O 1
ATOM 6280 N N . TRP B 1 105 ? -11.062 -64.688 -46.812 1 84.56 105 TRP B N 1
ATOM 6281 C CA . TRP B 1 105 ? -10.453 -63.375 -46.906 1 84.56 105 TRP B CA 1
ATOM 6282 C C . TRP B 1 105 ? -11.414 -62.281 -46.438 1 84.56 105 TRP B C 1
ATOM 6284 O O . TRP B 1 105 ? -12.633 -62.469 -46.5 1 84.56 105 TRP B O 1
ATOM 6294 N N . GLY B 1 106 ? -10.922 -61.156 -45.625 1 84.56 106 GLY B N 1
ATOM 6295 C CA . GLY B 1 106 ? -11.742 -60 -45.219 1 84.56 106 GLY B CA 1
ATOM 6296 C C . GLY B 1 106 ? -11.094 -59.156 -44.156 1 84.56 106 GLY B C 1
ATOM 6297 O O . GLY B 1 106 ? -10.547 -59.688 -43.188 1 84.56 106 GLY B O 1
ATOM 6298 N N . ILE B 1 107 ? -11 -57.938 -44.281 1 84.12 107 ILE B N 1
ATOM 6299 C CA . ILE B 1 107 ? -10.391 -56.969 -43.375 1 84.12 107 ILE B CA 1
ATOM 6300 C C . ILE B 1 107 ? -11.359 -56.656 -42.219 1 84.12 107 ILE B C 1
ATOM 6302 O O . ILE B 1 107 ? -10.938 -56.438 -41.094 1 84.12 107 ILE B O 1
ATOM 6306 N N . GLY B 1 108 ? -12.602 -56.969 -42.312 1 82.81 108 GLY B N 1
ATOM 6307 C CA . GLY B 1 108 ? -13.594 -56.594 -41.312 1 82.81 108 GLY B CA 1
ATOM 6308 C C . GLY B 1 108 ? -13.625 -55.094 -41.062 1 82.81 108 GLY B C 1
ATOM 6309 O O . GLY B 1 108 ? -12.805 -54.344 -41.562 1 82.81 108 GLY B O 1
ATOM 6310 N N . TRP B 1 109 ? -14.531 -54.625 -40.156 1 87.5 109 TRP B N 1
ATOM 6311 C CA . TRP B 1 109 ? -14.688 -53.188 -39.906 1 87.5 109 TRP B CA 1
ATOM 6312 C C . TRP B 1 109 ? -14.039 -52.812 -38.562 1 87.5 109 TRP B C 1
ATOM 6314 O O . TRP B 1 109 ? -13.805 -51.625 -38.281 1 87.5 109 TRP B O 1
ATOM 6324 N N . GLU B 1 110 ? -13.609 -53.594 -37.75 1 86.12 110 GLU B N 1
ATOM 6325 C CA . GLU B 1 110 ? -13.172 -53.312 -36.375 1 86.12 110 GLU B CA 1
ATOM 6326 C C . GLU B 1 110 ? -11.773 -52.688 -36.375 1 86.12 110 GLU B C 1
ATOM 6328 O O . GLU B 1 110 ? -11.562 -51.625 -35.781 1 86.12 110 GLU B O 1
ATOM 6333 N N . THR B 1 111 ? -10.82 -53.312 -37.125 1 88.69 111 THR B N 1
ATOM 6334 C CA . THR B 1 111 ? -9.43 -52.844 -37.062 1 88.69 111 THR B CA 1
ATOM 6335 C C . THR B 1 111 ? -9.281 -51.469 -37.688 1 88.69 111 THR B C 1
ATOM 6337 O O . THR B 1 111 ? -8.703 -50.562 -37.094 1 88.69 111 THR B O 1
ATOM 6340 N N . PRO B 1 112 ? -9.891 -51.25 -38.875 1 91.75 112 PRO B N 1
ATOM 6341 C CA . PRO B 1 112 ? -9.766 -49.906 -39.438 1 91.75 112 PRO B CA 1
ATOM 6342 C C . PRO B 1 112 ? -10.516 -48.844 -38.625 1 91.75 112 PRO B C 1
ATOM 6344 O O . PRO B 1 112 ? -10.062 -47.719 -38.531 1 91.75 112 PRO B O 1
ATOM 6347 N N . THR B 1 113 ? -11.625 -49.25 -38.031 1 92.69 113 THR B N 1
ATOM 6348 C CA . THR B 1 113 ? -12.398 -48.281 -37.25 1 92.69 113 THR B CA 1
ATOM 6349 C C . THR B 1 113 ? -11.656 -47.938 -35.969 1 92.69 113 THR B C 1
ATOM 6351 O O . THR B 1 113 ? -11.625 -46.75 -35.562 1 92.69 113 THR B O 1
ATOM 6354 N N . LEU B 1 114 ? -11.008 -48.812 -35.344 1 90.81 114 LEU B N 1
ATOM 6355 C CA . LEU B 1 114 ? -10.266 -48.531 -34.125 1 90.81 114 LEU B CA 1
ATOM 6356 C C . LEU B 1 114 ? -9.047 -47.656 -34.406 1 90.81 114 LEU B C 1
ATOM 6358 O O . LEU B 1 114 ? -8.727 -46.781 -33.594 1 90.81 114 LEU B O 1
ATOM 6362 N N . MET B 1 115 ? -8.438 -47.938 -35.469 1 93.81 115 MET B N 1
ATOM 6363 C CA . MET B 1 115 ? -7.289 -47.125 -35.875 1 93.81 115 MET B CA 1
ATOM 6364 C C . MET B 1 115 ? -7.699 -45.656 -36.094 1 93.81 115 MET B C 1
ATOM 6366 O O . MET B 1 115 ? -7.043 -44.75 -35.594 1 93.81 115 MET B O 1
ATOM 6370 N N . ALA B 1 116 ? -8.828 -45.469 -36.688 1 95.25 116 ALA B N 1
ATOM 6371 C CA . ALA B 1 116 ? -9.32 -44.125 -36.969 1 95.25 116 ALA B CA 1
ATOM 6372 C C . ALA B 1 116 ? -9.875 -43.469 -35.719 1 95.25 116 ALA B C 1
ATOM 6374 O O . ALA B 1 116 ? -9.586 -42.312 -35.438 1 95.25 116 ALA B O 1
ATOM 6375 N N . ILE B 1 117 ? -10.594 -44.219 -34.938 1 95.62 117 ILE B N 1
ATOM 6376 C CA . ILE B 1 117 ? -11.25 -43.625 -33.75 1 95.62 117 ILE B CA 1
ATOM 6377 C C . ILE B 1 117 ? -10.203 -43.188 -32.75 1 95.62 117 ILE B C 1
ATOM 6379 O O . ILE B 1 117 ? -10.352 -42.156 -32.094 1 95.62 117 ILE B O 1
ATOM 6383 N N . PHE B 1 118 ? -9.148 -43.906 -32.562 1 95.44 118 PHE B N 1
ATOM 6384 C CA . PHE B 1 118 ? -8.117 -43.562 -31.609 1 95.44 118 PHE B CA 1
ATOM 6385 C C . PHE B 1 118 ? -7.379 -42.281 -32.031 1 95.44 118 PHE B C 1
ATOM 6387 O O . PHE B 1 118 ? -7.012 -41.469 -31.219 1 95.44 118 PHE B O 1
ATOM 6394 N N . TYR B 1 119 ? -7.195 -42.156 -33.281 1 96.56 119 TYR B N 1
ATOM 6395 C CA . TYR B 1 119 ? -6.566 -40.938 -33.781 1 96.56 119 TYR B CA 1
ATOM 6396 C C . TYR B 1 119 ? -7.48 -39.75 -33.594 1 96.56 119 TYR B C 1
ATOM 6398 O O . TYR B 1 119 ? -7.023 -38.688 -33.156 1 96.56 119 TYR B O 1
ATOM 6406 N N . ILE B 1 120 ? -8.773 -39.938 -33.781 1 97.06 120 ILE B N 1
ATOM 6407 C CA . ILE B 1 120 ? -9.75 -38.875 -33.625 1 97.06 120 ILE B CA 1
ATOM 6408 C C . ILE B 1 120 ? -9.883 -38.531 -32.156 1 97.06 120 ILE B C 1
ATOM 6410 O O . ILE B 1 120 ? -10.008 -37.344 -31.797 1 97.06 120 ILE B O 1
ATOM 6414 N N . LEU B 1 121 ? -9.836 -39.469 -31.312 1 96.81 121 LEU B N 1
ATOM 6415 C CA . LEU B 1 121 ? -9.906 -39.219 -29.875 1 96.81 121 LEU B CA 1
ATOM 6416 C C . LEU B 1 121 ? -8.672 -38.469 -29.406 1 96.81 121 LEU B C 1
ATOM 6418 O O . LEU B 1 121 ? -8.766 -37.625 -28.516 1 96.81 121 LEU B O 1
ATOM 6422 N N . ALA B 1 122 ? -7.539 -38.812 -30 1 96.94 122 ALA B N 1
ATOM 6423 C CA . ALA B 1 122 ? -6.336 -38.031 -29.672 1 96.94 122 ALA B CA 1
ATOM 6424 C C . ALA B 1 122 ? -6.488 -36.562 -30.062 1 96.94 122 ALA B C 1
ATOM 6426 O O . ALA B 1 122 ? -6.168 -35.688 -29.281 1 96.94 122 ALA B O 1
ATOM 6427 N N . LEU B 1 123 ? -7.012 -36.344 -31.188 1 97.06 123 LEU B N 1
ATOM 6428 C CA . LEU B 1 123 ? -7.27 -34.969 -31.641 1 97.06 123 LEU B CA 1
ATOM 6429 C C . LEU B 1 123 ? -8.281 -34.281 -30.734 1 97.06 123 LEU B C 1
ATOM 6431 O O . LEU B 1 123 ? -8.102 -33.094 -30.391 1 97.06 123 LEU B O 1
ATOM 6435 N N . ALA B 1 124 ? -9.25 -34.969 -30.344 1 97.25 124 ALA B N 1
ATOM 6436 C CA . ALA B 1 124 ? -10.266 -34.438 -29.453 1 97.25 124 ALA B CA 1
ATOM 6437 C C . ALA B 1 124 ? -9.672 -34.031 -28.094 1 97.25 124 ALA B C 1
ATOM 6439 O O . ALA B 1 124 ? -10.008 -33 -27.547 1 97.25 124 ALA B O 1
ATOM 6440 N N . MET B 1 125 ? -8.797 -34.844 -27.578 1 97.12 125 MET B N 1
ATOM 6441 C CA . MET B 1 125 ? -8.156 -34.531 -26.297 1 97.12 125 MET B CA 1
ATOM 6442 C C . MET B 1 125 ? -7.309 -33.281 -26.406 1 97.12 125 MET B C 1
ATOM 6444 O O . MET B 1 125 ? -7.273 -32.469 -25.469 1 97.12 125 MET B O 1
ATOM 6448 N N . ALA B 1 126 ? -6.652 -33.156 -27.516 1 97.25 126 ALA B N 1
ATOM 6449 C CA . ALA B 1 126 ? -5.852 -31.953 -27.734 1 97.25 126 ALA B CA 1
ATOM 6450 C C . ALA B 1 126 ? -6.73 -30.703 -27.75 1 97.25 126 ALA B C 1
ATOM 6452 O O . ALA B 1 126 ? -6.395 -29.688 -27.141 1 97.25 126 ALA B O 1
ATOM 6453 N N . PHE B 1 127 ? -7.871 -30.812 -28.328 1 97.25 127 PHE B N 1
ATOM 6454 C CA . PHE B 1 127 ? -8.781 -29.672 -28.406 1 97.25 127 PHE B CA 1
ATOM 6455 C C . PHE B 1 127 ? -9.406 -29.391 -27.047 1 97.25 127 PHE B C 1
ATOM 6457 O O . PHE B 1 127 ? -9.562 -28.234 -26.656 1 97.25 127 PHE B O 1
ATOM 6464 N N . VAL B 1 128 ? -9.781 -30.375 -26.328 1 97.31 128 VAL B N 1
ATOM 6465 C CA . VAL B 1 128 ? -10.336 -30.203 -25 1 97.31 128 VAL B CA 1
ATOM 6466 C C . VAL B 1 128 ? -9.312 -29.5 -24.094 1 97.31 128 VAL B C 1
ATOM 6468 O O . VAL B 1 128 ? -9.672 -28.625 -23.312 1 97.31 128 VAL B O 1
ATOM 6471 N N . HIS B 1 129 ? -8.117 -29.938 -24.266 1 97.38 129 HIS B N 1
ATOM 6472 C CA . HIS B 1 129 ? -7.039 -29.312 -23.5 1 97.38 129 HIS B CA 1
ATOM 6473 C C . HIS B 1 129 ? -6.891 -27.844 -23.844 1 97.38 129 HIS B C 1
ATOM 6475 O O . HIS B 1 129 ? -6.758 -27 -22.953 1 97.38 129 HIS B O 1
ATOM 6481 N N . LEU B 1 130 ? -6.91 -27.516 -25.078 1 97 130 LEU B N 1
ATOM 6482 C CA . LEU B 1 130 ? -6.836 -26.125 -25.547 1 97 130 LEU B CA 1
ATOM 6483 C C . LEU B 1 130 ? -8.023 -25.312 -25.016 1 97 130 LEU B C 1
ATOM 6485 O O . LEU B 1 130 ? -7.848 -24.188 -24.562 1 97 130 LEU B O 1
ATOM 6489 N N . PHE B 1 131 ? -9.164 -25.891 -25.031 1 96.69 131 PHE B N 1
ATOM 6490 C CA . PHE B 1 131 ? -10.359 -25.203 -24.562 1 96.69 131 PHE B CA 1
ATOM 6491 C C . PHE B 1 131 ? -10.289 -24.969 -23.047 1 96.69 131 PHE B C 1
ATOM 6493 O O . PHE B 1 131 ? -10.719 -23.922 -22.562 1 96.69 131 PHE B O 1
ATOM 6500 N N . LEU B 1 132 ? -9.805 -25.875 -22.375 1 96.5 132 LEU B N 1
ATOM 6501 C CA . LEU B 1 132 ? -9.648 -25.719 -20.938 1 96.5 132 LEU B CA 1
ATOM 6502 C C . LEU B 1 132 ? -8.758 -24.516 -20.609 1 96.5 132 LEU B C 1
ATOM 6504 O O . LEU B 1 132 ? -9.117 -23.672 -19.781 1 96.5 132 LEU B O 1
ATOM 6508 N N . PHE B 1 133 ? -7.625 -24.422 -21.25 1 97.06 133 PHE B N 1
ATOM 6509 C CA . PHE B 1 133 ? -6.676 -23.359 -20.969 1 97.06 133 PHE B CA 1
ATOM 6510 C C . PHE B 1 133 ? -7.227 -22 -21.422 1 97.06 133 PHE B C 1
ATOM 6512 O O . PHE B 1 133 ? -7.016 -20.984 -20.766 1 97.06 133 PHE B O 1
ATOM 6519 N N . ARG B 1 134 ? -7.965 -21.984 -22.438 1 95.5 134 ARG B N 1
ATOM 6520 C CA . ARG B 1 134 ? -8.594 -20.75 -22.875 1 95.5 134 ARG B CA 1
ATOM 6521 C C . ARG B 1 134 ? -9.703 -20.328 -21.922 1 95.5 134 ARG B C 1
ATOM 6523 O O . ARG B 1 134 ? -9.906 -19.141 -21.672 1 95.5 134 ARG B O 1
ATOM 6530 N N . TYR B 1 135 ? -10.375 -21.25 -21.391 1 95.75 135 TYR B N 1
ATOM 6531 C CA . TYR B 1 135 ? -11.469 -20.984 -20.469 1 95.75 135 TYR B CA 1
ATOM 6532 C C . TYR B 1 135 ? -10.938 -20.391 -19.156 1 95.75 135 TYR B C 1
ATOM 6534 O O . TYR B 1 135 ? -11.523 -19.453 -18.609 1 95.75 135 TYR B O 1
ATOM 6542 N N . ILE B 1 136 ? -9.836 -20.859 -18.641 1 95.62 136 ILE B N 1
ATOM 6543 C CA . ILE B 1 136 ? -9.367 -20.438 -17.328 1 95.62 136 ILE B CA 1
ATOM 6544 C C . ILE B 1 136 ? -8.438 -19.234 -17.469 1 95.62 136 ILE B C 1
ATOM 6546 O O . ILE B 1 136 ? -8.109 -18.578 -16.484 1 95.62 136 ILE B O 1
ATOM 6550 N N . ASP B 1 137 ? -8.062 -18.984 -18.688 1 95.25 137 ASP B N 1
ATOM 6551 C CA . ASP B 1 137 ? -7.191 -17.844 -18.938 1 95.25 137 ASP B CA 1
ATOM 6552 C C . ASP B 1 137 ? -7.816 -16.547 -18.422 1 95.25 137 ASP B C 1
ATOM 6554 O O . ASP B 1 137 ? -8.961 -16.234 -18.75 1 95.25 137 ASP B O 1
ATOM 6558 N N . GLY B 1 138 ? -7.109 -15.891 -17.5 1 93.06 138 GLY B N 1
ATOM 6559 C CA . GLY B 1 138 ? -7.57 -14.625 -16.953 1 93.06 138 GLY B CA 1
ATOM 6560 C C . GLY B 1 138 ? -8.414 -14.781 -15.711 1 93.06 138 GLY B C 1
ATOM 6561 O O . GLY B 1 138 ? -8.797 -13.789 -15.086 1 93.06 138 GLY B O 1
ATOM 6562 N N . LYS B 1 139 ? -8.641 -15.977 -15.336 1 93.75 139 LYS B N 1
ATOM 6563 C CA . LYS B 1 139 ? -9.469 -16.203 -14.148 1 93.75 139 LYS B CA 1
ATOM 6564 C C . LYS B 1 139 ? -8.609 -16.328 -12.898 1 93.75 139 LYS B C 1
ATOM 6566 O O . LYS B 1 139 ? -7.402 -16.578 -12.984 1 93.75 139 LYS B O 1
ATOM 6571 N N . LYS B 1 140 ? -9.258 -16.203 -11.734 1 93 140 LYS B N 1
ATOM 6572 C CA . LYS B 1 140 ? -8.555 -16.203 -10.453 1 93 140 LYS B CA 1
ATOM 6573 C C . LYS B 1 140 ? -8.008 -17.594 -10.133 1 93 140 LYS B C 1
ATOM 6575 O O . LYS B 1 140 ? -8.711 -18.594 -10.273 1 93 140 LYS B O 1
ATOM 6580 N N . ALA B 1 141 ? -6.746 -17.562 -9.688 1 93.38 141 ALA B N 1
ATOM 6581 C CA . ALA B 1 141 ? -6.074 -18.828 -9.391 1 93.38 141 ALA B CA 1
ATOM 6582 C C . ALA B 1 141 ? -6.152 -19.141 -7.898 1 93.38 141 ALA B C 1
ATOM 6584 O O . ALA B 1 141 ? -5.938 -20.297 -7.488 1 93.38 141 ALA B O 1
ATOM 6585 N N . ASP B 1 142 ? -6.289 -18.109 -7.16 1 86.44 142 ASP B N 1
ATOM 6586 C CA . ASP B 1 142 ? -6.359 -18.281 -5.711 1 86.44 142 ASP B CA 1
ATOM 6587 C C . ASP B 1 142 ? -7.449 -17.406 -5.102 1 86.44 142 ASP B C 1
ATOM 6589 O O . ASP B 1 142 ? -8.125 -16.672 -5.812 1 86.44 142 ASP B O 1
ATOM 6593 N N . GLY B 1 143 ? -7.758 -17.734 -3.824 1 80.75 143 GLY B N 1
ATOM 6594 C CA . GLY B 1 143 ? -8.773 -16.969 -3.135 1 80.75 143 GLY B CA 1
ATOM 6595 C C . GLY B 1 143 ? -10.125 -17.656 -3.098 1 80.75 143 GLY B C 1
ATOM 6596 O O . GLY B 1 143 ? -10.266 -18.781 -3.578 1 80.75 143 GLY B O 1
ATOM 6597 N N . PRO B 1 144 ? -11.094 -16.953 -2.471 1 80.69 144 PRO B N 1
ATOM 6598 C CA . PRO B 1 144 ? -12.422 -17.547 -2.338 1 80.69 144 PRO B CA 1
ATOM 6599 C C . PRO B 1 144 ? -13.18 -17.594 -3.662 1 80.69 144 PRO B C 1
ATOM 6601 O O . PRO B 1 144 ? -14.008 -18.5 -3.865 1 80.69 144 PRO B O 1
ATOM 6604 N N . ASP B 1 145 ? -12.914 -16.781 -4.582 1 80.69 145 ASP B N 1
ATOM 6605 C CA . ASP B 1 145 ? -13.625 -16.719 -5.852 1 80.69 145 ASP B CA 1
ATOM 6606 C C . ASP B 1 145 ? -12.812 -17.375 -6.969 1 80.69 145 ASP B C 1
ATOM 6608 O O . ASP B 1 145 ? -12.977 -17.031 -8.141 1 80.69 145 ASP B O 1
ATOM 6612 N N . ARG B 1 146 ? -12.016 -18.266 -6.547 1 86 146 ARG B N 1
ATOM 6613 C CA . ARG B 1 146 ? -11.195 -18.922 -7.562 1 86 146 ARG B CA 1
ATOM 6614 C C . ARG B 1 146 ? -12.047 -19.844 -8.438 1 86 146 ARG B C 1
ATOM 6616 O O . ARG B 1 146 ? -13.062 -20.375 -7.98 1 86 146 ARG B O 1
ATOM 6623 N N . VAL B 1 147 ? -11.719 -20.016 -9.648 1 86.44 147 VAL B N 1
ATOM 6624 C CA . VAL B 1 147 ? -12.438 -20.891 -10.57 1 86.44 147 VAL B CA 1
ATOM 6625 C C . VAL B 1 147 ? -12.234 -22.344 -10.156 1 86.44 147 VAL B C 1
ATOM 6627 O O . VAL B 1 147 ? -13.195 -23.125 -10.094 1 86.44 147 VAL B O 1
ATOM 6630 N N . ALA B 1 148 ? -11.023 -22.703 -9.914 1 90.88 148 ALA B N 1
ATOM 6631 C CA . ALA B 1 148 ? -10.648 -24.031 -9.461 1 90.88 148 ALA B CA 1
ATOM 6632 C C . ALA B 1 148 ? -9.273 -24.016 -8.797 1 90.88 148 ALA B C 1
ATOM 6634 O O . ALA B 1 148 ? -8.414 -23.203 -9.156 1 90.88 148 ALA B O 1
ATOM 6635 N N . PRO B 1 149 ? -9.195 -24.891 -7.848 1 91.69 149 PRO B N 1
ATOM 6636 C CA . PRO B 1 149 ? -7.871 -24.969 -7.219 1 91.69 149 PRO B CA 1
ATOM 6637 C C . PRO B 1 149 ? -6.773 -25.359 -8.203 1 91.69 149 PRO B C 1
ATOM 6639 O O . PRO B 1 149 ? -7.02 -26.125 -9.141 1 91.69 149 PRO B O 1
ATOM 6642 N N . GLN B 1 150 ? -5.605 -24.922 -8.055 1 93.88 150 GLN B N 1
ATOM 6643 C CA . GLN B 1 150 ? -4.469 -25.172 -8.93 1 93.88 150 GLN B CA 1
ATOM 6644 C C . GLN B 1 150 ? -4.172 -26.672 -9.031 1 93.88 150 GLN B C 1
ATOM 6646 O O . GLN B 1 150 ? -3.834 -27.172 -10.102 1 93.88 150 GLN B O 1
ATOM 6651 N N . THR B 1 151 ? -4.348 -27.344 -7.898 1 93.62 151 THR B N 1
ATOM 6652 C CA . THR B 1 151 ? -4.109 -28.781 -7.855 1 93.62 151 THR B CA 1
ATOM 6653 C C . THR B 1 151 ? -5.023 -29.516 -8.836 1 93.62 151 THR B C 1
ATOM 6655 O O . THR B 1 151 ? -4.582 -30.406 -9.555 1 93.62 151 THR B O 1
ATOM 6658 N N . TYR B 1 152 ? -6.215 -29.141 -8.93 1 93.81 152 TYR B N 1
ATOM 6659 C CA . TYR B 1 152 ? -7.191 -29.781 -9.805 1 93.81 152 TYR B CA 1
ATOM 6660 C C . TYR B 1 152 ? -6.906 -29.453 -11.266 1 93.81 152 TYR B C 1
ATOM 6662 O O . TYR B 1 152 ? -7.066 -30.297 -12.148 1 93.81 152 TYR B O 1
ATOM 6670 N N . ILE B 1 153 ? -6.504 -28.281 -11.516 1 94.38 153 ILE B N 1
ATOM 6671 C CA . ILE B 1 153 ? -6.211 -27.875 -12.891 1 94.38 153 ILE B CA 1
ATOM 6672 C C . ILE B 1 153 ? -4.973 -28.625 -13.391 1 94.38 153 ILE B C 1
ATOM 6674 O O . ILE B 1 153 ? -4.949 -29.109 -14.523 1 94.38 153 ILE B O 1
ATOM 6678 N N . SER B 1 154 ? -3.953 -28.719 -12.531 1 94 154 SER B N 1
ATOM 6679 C CA . SER B 1 154 ? -2.752 -29.453 -12.906 1 94 154 SER B CA 1
ATOM 6680 C C . SER B 1 154 ? -3.068 -30.922 -13.18 1 94 154 SER B C 1
ATOM 6682 O O . SER B 1 154 ? -2.617 -31.484 -14.18 1 94 154 SER B O 1
ATOM 6684 N N . THR B 1 155 ? -3.877 -31.484 -12.328 1 94 155 THR B N 1
ATOM 6685 C CA . THR B 1 155 ? -4.258 -32.875 -12.5 1 94 155 THR B CA 1
ATOM 6686 C C . THR B 1 155 ? -5.082 -33.062 -13.766 1 94 155 THR B C 1
ATOM 6688 O O . THR B 1 155 ? -4.832 -34 -14.547 1 94 155 THR B O 1
ATOM 6691 N N . ALA B 1 156 ? -6.059 -32.25 -14.008 1 95.25 156 ALA B N 1
ATOM 6692 C CA . ALA B 1 156 ? -6.891 -32.312 -15.203 1 95.25 156 ALA B CA 1
ATOM 6693 C C . ALA B 1 156 ? -6.047 -32.188 -16.469 1 95.25 156 ALA B C 1
ATOM 6695 O O . ALA B 1 156 ? -6.234 -32.906 -17.438 1 95.25 156 ALA B O 1
ATOM 6696 N N . SER B 1 157 ? -5.152 -31.266 -16.438 1 96.12 157 SER B N 1
ATOM 6697 C CA . SER B 1 157 ? -4.266 -31.047 -17.578 1 96.12 157 SER B CA 1
ATOM 6698 C C . SER B 1 157 ? -3.414 -32.281 -17.859 1 96.12 157 SER B C 1
ATOM 6700 O O . SER B 1 157 ? -3.27 -32.688 -19.016 1 96.12 157 SER B O 1
ATOM 6702 N N . ASN B 1 158 ? -2.939 -32.906 -16.859 1 95 158 ASN B N 1
ATOM 6703 C CA . ASN B 1 158 ? -2.109 -34.094 -17.031 1 95 158 ASN B CA 1
ATOM 6704 C C . ASN B 1 158 ? -2.93 -35.281 -17.5 1 95 158 ASN B C 1
ATOM 6706 O O . ASN B 1 158 ? -2.453 -36.094 -18.312 1 95 158 ASN B O 1
ATOM 6710 N N . ILE B 1 159 ? -4.086 -35.375 -17.031 1 94.31 159 ILE B N 1
ATOM 6711 C CA . ILE B 1 159 ? -4.961 -36.469 -17.484 1 94.31 159 ILE B CA 1
ATOM 6712 C C . ILE B 1 159 ? -5.25 -36.312 -18.969 1 94.31 159 ILE B C 1
ATOM 6714 O O . ILE B 1 159 ? -5.207 -37.281 -19.719 1 94.31 159 ILE B O 1
ATOM 6718 N N . LEU B 1 160 ? -5.48 -35.125 -19.375 1 96.12 160 LEU B N 1
ATOM 6719 C CA . LEU B 1 160 ? -5.77 -34.875 -20.781 1 96.12 160 LEU B CA 1
ATOM 6720 C C . LEU B 1 160 ? -4.543 -35.156 -21.656 1 96.12 160 LEU B C 1
ATOM 6722 O O . LEU B 1 160 ? -4.656 -35.75 -22.719 1 96.12 160 LEU B O 1
ATOM 6726 N N . ALA B 1 161 ? -3.408 -34.75 -21.219 1 95.75 161 ALA B N 1
ATOM 6727 C CA . ALA B 1 161 ? -2.178 -35 -21.969 1 95.75 161 ALA B CA 1
ATOM 6728 C C . ALA B 1 161 ? -1.873 -36.5 -22.047 1 95.75 161 ALA B C 1
ATOM 6730 O O . ALA B 1 161 ? -1.5 -37 -23.109 1 95.75 161 ALA B O 1
ATOM 6731 N N . ASN B 1 162 ? -2.072 -37.156 -20.938 1 92.44 162 ASN B N 1
ATOM 6732 C CA . ASN B 1 162 ? -1.836 -38.594 -20.922 1 92.44 162 ASN B CA 1
ATOM 6733 C C . ASN B 1 162 ? -2.865 -39.344 -21.75 1 92.44 162 ASN B C 1
ATOM 6735 O O . ASN B 1 162 ? -2.537 -40.344 -22.406 1 92.44 162 ASN B O 1
ATOM 6739 N N . ALA B 1 163 ? -4.062 -38.938 -21.703 1 92.94 163 ALA B N 1
ATOM 6740 C CA . ALA B 1 163 ? -5.098 -39.531 -22.531 1 92.94 163 ALA B CA 1
ATOM 6741 C C . ALA B 1 163 ? -4.77 -39.375 -24.016 1 92.94 163 ALA B C 1
ATOM 6743 O O . ALA B 1 163 ? -4.941 -40.281 -24.812 1 92.94 163 ALA B O 1
ATOM 6744 N N . PHE B 1 164 ? -4.277 -38.25 -24.359 1 94.88 164 PHE B N 1
ATOM 6745 C CA . PHE B 1 164 ? -3.83 -38 -25.719 1 94.88 164 PHE B CA 1
ATOM 6746 C C . PHE B 1 164 ? -2.77 -39 -26.141 1 94.88 164 PHE B C 1
ATOM 6748 O O . PHE B 1 164 ? -2.887 -39.625 -27.188 1 94.88 164 PHE B O 1
ATOM 6755 N N . SER B 1 165 ? -1.779 -39.062 -25.359 1 93 165 SER B N 1
ATOM 6756 C CA . SER B 1 165 ? -0.684 -40 -25.641 1 93 165 SER B CA 1
ATOM 6757 C C . SER B 1 165 ? -1.18 -41.438 -25.75 1 93 165 SER B C 1
ATOM 6759 O O . SER B 1 165 ? -0.746 -42.188 -26.609 1 93 165 SER B O 1
ATOM 6761 N N . PHE B 1 166 ? -2.092 -41.812 -24.953 1 88.56 166 PHE B N 1
ATOM 6762 C CA . PHE B 1 166 ? -2.637 -43.156 -24.938 1 88.56 166 PHE B CA 1
ATOM 6763 C C . PHE B 1 166 ? -3.367 -43.469 -26.234 1 88.56 166 PHE B C 1
ATOM 6765 O O . PHE B 1 166 ? -3.141 -44.5 -26.844 1 88.56 166 PHE B O 1
ATOM 6772 N N . PHE B 1 167 ? -4.184 -42.594 -26.625 1 93.25 167 PHE B N 1
ATOM 6773 C CA . PHE B 1 167 ? -4.988 -42.812 -27.828 1 93.25 167 PHE B CA 1
ATOM 6774 C C . PHE B 1 167 ? -4.109 -42.812 -29.062 1 93.25 167 PHE B C 1
ATOM 6776 O O . PHE B 1 167 ? -4.289 -43.688 -29.953 1 93.25 167 PHE B O 1
ATOM 6783 N N . LEU B 1 168 ? -3.211 -41.938 -29.125 1 94.5 168 LEU B N 1
ATOM 6784 C CA . LEU B 1 168 ? -2.359 -41.906 -30.297 1 94.5 168 LEU B CA 1
ATOM 6785 C C . LEU B 1 168 ? -1.461 -43.125 -30.375 1 94.5 168 LEU B C 1
ATOM 6787 O O . LEU B 1 168 ? -1.274 -43.688 -31.453 1 94.5 168 LEU B O 1
ATOM 6791 N N . LYS B 1 169 ? -0.919 -43.562 -29.266 1 91.25 169 LYS B N 1
ATOM 6792 C CA . LYS B 1 169 ? -0.101 -44.75 -29.219 1 91.25 169 LYS B CA 1
ATOM 6793 C C . LYS B 1 169 ? -0.91 -45.969 -29.625 1 91.25 169 LYS B C 1
ATOM 6795 O O . LYS B 1 169 ? -0.4 -46.875 -30.312 1 91.25 169 LYS B O 1
ATOM 6800 N N . SER B 1 170 ? -2.115 -46 -29.172 1 89.5 170 SER B N 1
ATOM 6801 C CA . SER B 1 170 ? -2.984 -47.125 -29.531 1 89.5 170 SER B CA 1
ATOM 6802 C C . SER B 1 170 ? -3.217 -47.188 -31.031 1 89.5 170 SER B C 1
ATOM 6804 O O . SER B 1 170 ? -3.168 -48.25 -31.641 1 89.5 170 SER B O 1
ATOM 6806 N N . ALA B 1 171 ? -3.412 -46.062 -31.625 1 93.75 171 ALA B N 1
ATOM 6807 C CA . ALA B 1 171 ? -3.598 -46 -33.062 1 93.75 171 ALA B CA 1
ATOM 6808 C C . ALA B 1 171 ? -2.338 -46.469 -33.812 1 93.75 171 ALA B C 1
ATOM 6810 O O . ALA B 1 171 ? -2.408 -47.25 -34.719 1 93.75 171 ALA B O 1
ATOM 6811 N N . LEU B 1 172 ? -1.221 -46.031 -33.375 1 93.88 172 LEU B N 1
ATOM 6812 C CA . LEU B 1 172 ? 0.045 -46.344 -34.031 1 93.88 172 LEU B CA 1
ATOM 6813 C C . LEU B 1 172 ? 0.411 -47.812 -33.844 1 93.88 172 LEU B C 1
ATOM 6815 O O . LEU B 1 172 ? 1.016 -48.406 -34.719 1 93.88 172 LEU B O 1
ATOM 6819 N N . THR B 1 173 ? 0.071 -48.312 -32.656 1 90.38 173 THR B N 1
ATOM 6820 C CA . THR B 1 173 ? 0.335 -49.719 -32.406 1 90.38 173 THR B CA 1
ATOM 6821 C C . THR B 1 173 ? -0.421 -50.594 -33.406 1 90.38 173 THR B C 1
ATOM 6823 O O . THR B 1 173 ? 0.134 -51.562 -33.938 1 90.38 173 THR B O 1
ATOM 6826 N N . ILE B 1 174 ? -1.669 -50.281 -33.625 1 90.31 174 ILE B N 1
ATOM 6827 C CA . ILE B 1 174 ? -2.459 -51.031 -34.625 1 90.31 174 ILE B CA 1
ATOM 6828 C C . ILE B 1 174 ? -1.824 -50.906 -36 1 90.31 174 ILE B C 1
ATOM 6830 O O . ILE B 1 174 ? -1.679 -51.875 -36.719 1 90.31 174 ILE B O 1
ATOM 6834 N N . ALA B 1 175 ? -1.463 -49.719 -36.281 1 93.56 175 ALA B N 1
ATOM 6835 C CA . ALA B 1 175 ? -0.817 -49.469 -37.594 1 93.56 175 ALA B CA 1
ATOM 6836 C C . ALA B 1 175 ? 0.496 -50.25 -37.688 1 93.56 175 ALA B C 1
ATOM 6838 O O . ALA B 1 175 ? 0.812 -50.812 -38.75 1 93.56 175 ALA B O 1
ATOM 6839 N N . PHE B 1 176 ? 1.243 -50.281 -36.688 1 93 176 PHE B N 1
ATOM 6840 C CA . PHE B 1 176 ? 2.51 -51 -36.625 1 93 176 PHE B CA 1
ATOM 6841 C C . PHE B 1 176 ? 2.309 -52.469 -36.938 1 93 176 PHE B C 1
ATOM 6843 O O . PHE B 1 176 ? 3.02 -53.031 -37.75 1 93 176 PHE B O 1
ATOM 6850 N N . VAL B 1 177 ? 1.339 -53.094 -36.344 1 89.69 177 VAL B N 1
ATOM 6851 C CA . VAL B 1 177 ? 1.081 -54.531 -36.469 1 89.69 177 VAL B CA 1
ATOM 6852 C C . VAL B 1 177 ? 0.67 -54.844 -37.906 1 89.69 177 VAL B C 1
ATOM 6854 O O . VAL B 1 177 ? 1.138 -55.812 -38.5 1 89.69 177 VAL B O 1
ATOM 6857 N N . GLN B 1 178 ? -0.132 -54.031 -38.469 1 92.5 178 GLN B N 1
ATOM 6858 C CA . GLN B 1 178 ? -0.56 -54.25 -39.844 1 92.5 178 GLN B CA 1
ATOM 6859 C C . GLN B 1 178 ? 0.622 -54.156 -40.812 1 92.5 178 GLN B C 1
ATOM 6861 O O . GLN B 1 178 ? 0.752 -55 -41.719 1 92.5 178 GLN B O 1
ATOM 6866 N N . HIS B 1 179 ? 1.413 -53.188 -40.594 1 93.62 179 HIS B N 1
ATOM 6867 C CA . HIS B 1 179 ? 2.553 -53.031 -41.5 1 93.62 179 HIS B CA 1
ATOM 6868 C C . HIS B 1 179 ? 3.582 -54.156 -41.281 1 93.62 179 HIS B C 1
ATOM 6870 O O . HIS B 1 179 ? 4.25 -54.562 -42.25 1 93.62 179 HIS B O 1
ATOM 6876 N N . LEU B 1 180 ? 3.77 -54.531 -40.094 1 91.5 180 LEU B N 1
ATOM 6877 C CA . LEU B 1 180 ? 4.668 -55.625 -39.812 1 91.5 180 LEU B CA 1
ATOM 6878 C C . LEU B 1 180 ? 4.262 -56.875 -40.594 1 91.5 180 LEU B C 1
ATOM 6880 O O . LEU B 1 180 ? 5.098 -57.5 -41.25 1 91.5 180 LEU B O 1
ATOM 6884 N N . TRP B 1 181 ? 2.996 -57.25 -40.594 1 90.25 181 TRP B N 1
ATOM 6885 C CA . TRP B 1 181 ? 2.506 -58.438 -41.281 1 90.25 181 TRP B CA 1
ATOM 6886 C C . TRP B 1 181 ? 2.59 -58.25 -42.812 1 90.25 181 TRP B C 1
ATOM 6888 O O . TRP B 1 181 ? 2.791 -59.219 -43.531 1 90.25 181 TRP B O 1
ATOM 6898 N N . HIS B 1 182 ? 2.465 -57.094 -43.25 1 91.44 182 HIS B N 1
ATOM 6899 C CA . HIS B 1 182 ? 2.658 -56.844 -44.656 1 91.44 182 HIS B CA 1
ATOM 6900 C C . HIS B 1 182 ? 4.098 -57.125 -45.062 1 91.44 182 HIS B C 1
ATOM 6902 O O . HIS B 1 182 ? 4.336 -57.781 -46.094 1 91.44 182 HIS B O 1
ATOM 6908 N N . LEU B 1 183 ? 5.012 -56.688 -44.312 1 91.38 183 LEU B N 1
ATOM 6909 C CA . LEU B 1 183 ? 6.426 -56.875 -44.625 1 91.38 183 LEU B CA 1
ATOM 6910 C C . LEU B 1 183 ? 6.785 -58.375 -44.594 1 91.38 183 LEU B C 1
ATOM 6912 O O . LEU B 1 183 ? 7.59 -58.812 -45.406 1 91.38 183 LEU B O 1
ATOM 6916 N N . MET B 1 184 ? 6.188 -59.094 -43.719 1 90.44 184 MET B N 1
ATOM 6917 C CA . MET B 1 184 ? 6.48 -60.531 -43.625 1 90.44 184 MET B CA 1
ATOM 6918 C C . MET B 1 184 ? 5.926 -61.281 -44.844 1 90.44 184 MET B C 1
ATOM 6920 O O . MET B 1 184 ? 6.359 -62.406 -45.125 1 90.44 184 MET B O 1
ATOM 6924 N N . ARG B 1 185 ? 5.016 -60.719 -45.531 1 89.31 185 ARG B N 1
ATOM 6925 C CA . ARG B 1 185 ? 4.441 -61.344 -46.719 1 89.31 185 ARG B CA 1
ATOM 6926 C C . ARG B 1 185 ? 5.281 -61.031 -47.969 1 89.31 185 ARG B C 1
ATOM 6928 O O . ARG B 1 185 ? 5.266 -61.812 -48.938 1 89.31 185 ARG B O 1
ATOM 6935 N N . VAL B 1 186 ? 6 -60 -47.906 1 89 186 VAL B N 1
ATOM 6936 C CA . VAL B 1 186 ? 6.668 -59.531 -49.125 1 89 186 VAL B CA 1
ATOM 6937 C C . VAL B 1 186 ? 8.164 -59.844 -49.031 1 89 186 VAL B C 1
ATOM 6939 O O . VAL B 1 186 ? 8.812 -60.094 -50.062 1 89 186 VAL B O 1
ATOM 6942 N N . GLN B 1 187 ? 8.688 -59.906 -47.844 1 89 187 GLN B N 1
ATOM 6943 C CA . GLN B 1 187 ? 10.133 -60.031 -47.719 1 89 187 GLN B CA 1
ATOM 6944 C C . GLN B 1 187 ? 10.5 -61.25 -46.906 1 89 187 GLN B C 1
ATOM 6946 O O . GLN B 1 187 ? 9.82 -61.594 -45.906 1 89 187 GLN B O 1
ATOM 6951 N N . THR B 1 188 ? 11.562 -61.969 -47.375 1 91.19 188 THR B N 1
ATOM 6952 C CA . THR B 1 188 ? 12.148 -63.062 -46.594 1 91.19 188 THR B CA 1
ATOM 6953 C C . THR B 1 188 ? 13.078 -62.5 -45.5 1 91.19 188 THR B C 1
ATOM 6955 O O . THR B 1 188 ? 13.922 -61.656 -45.781 1 91.19 188 THR B O 1
ATOM 6958 N N . MET B 1 189 ? 12.758 -62.906 -44.281 1 90.06 189 MET B N 1
ATOM 6959 C CA . MET B 1 189 ? 13.555 -62.375 -43.188 1 90.06 189 MET B CA 1
ATOM 6960 C C . MET B 1 189 ? 14.016 -63.531 -42.281 1 90.06 189 MET B C 1
ATOM 6962 O O . MET B 1 189 ? 13.406 -64.625 -42.281 1 90.06 189 MET B O 1
ATOM 6966 N N . LYS B 1 190 ? 15.055 -63.156 -41.594 1 88.88 190 LYS B N 1
ATOM 6967 C CA . LYS B 1 190 ? 15.539 -64.125 -40.594 1 88.88 190 LYS B CA 1
ATOM 6968 C C . LYS B 1 190 ? 14.594 -64.188 -39.406 1 88.88 190 LYS B C 1
ATOM 6970 O O . LYS B 1 190 ? 13.953 -63.188 -39.062 1 88.88 190 LYS B O 1
ATOM 6975 N N . ILE B 1 191 ? 14.57 -65.312 -38.781 1 88.88 191 ILE B N 1
ATOM 6976 C CA . ILE B 1 191 ? 13.711 -65.5 -37.625 1 88.88 191 ILE B CA 1
ATOM 6977 C C . ILE B 1 191 ? 14.141 -64.5 -36.5 1 88.88 191 ILE B C 1
ATOM 6979 O O . ILE B 1 191 ? 13.305 -63.969 -35.781 1 88.88 191 ILE B O 1
ATOM 6983 N N . SER B 1 192 ? 15.438 -64.25 -36.344 1 84.62 192 SER B N 1
ATOM 6984 C CA . SER B 1 192 ? 15.938 -63.344 -35.344 1 84.62 192 SER B CA 1
ATOM 6985 C C . SER B 1 192 ? 15.461 -61.906 -35.656 1 84.62 192 SER B C 1
ATOM 6987 O O . SER B 1 192 ? 15.156 -61.156 -34.719 1 84.62 192 SER B O 1
ATOM 6989 N N . THR B 1 193 ? 15.375 -61.594 -36.938 1 85.5 193 THR B N 1
ATOM 6990 C CA . THR B 1 193 ? 14.906 -60.25 -37.312 1 85.5 193 THR B CA 1
ATOM 6991 C C . THR B 1 193 ? 13.414 -60.094 -37.031 1 85.5 193 THR B C 1
ATOM 6993 O O . THR B 1 193 ? 12.984 -59.062 -36.531 1 85.5 193 THR B O 1
ATOM 6996 N N . ILE B 1 194 ? 12.672 -61.125 -37.25 1 86.5 194 ILE B N 1
ATOM 6997 C CA . ILE B 1 194 ? 11.242 -61.094 -36.969 1 86.5 194 ILE B CA 1
ATOM 6998 C C . ILE B 1 194 ? 11.008 -60.969 -35.469 1 86.5 194 ILE B C 1
ATOM 7000 O O . ILE B 1 194 ? 10.125 -60.219 -35.031 1 86.5 194 ILE B O 1
ATOM 7004 N N . GLU B 1 195 ? 11.82 -61.625 -34.75 1 84.31 195 GLU B N 1
ATOM 7005 C CA . GLU B 1 195 ? 11.734 -61.5 -33.312 1 84.31 195 GLU B CA 1
ATOM 7006 C C . GLU B 1 195 ? 11.992 -60.062 -32.844 1 84.31 195 GLU B C 1
ATOM 7008 O O . GLU B 1 195 ? 11.266 -59.562 -31.984 1 84.31 195 GLU B O 1
ATOM 7013 N N . THR B 1 196 ? 12.961 -59.5 -33.375 1 82.81 196 THR B N 1
ATOM 7014 C CA . THR B 1 196 ? 13.297 -58.125 -33.031 1 82.81 196 THR B CA 1
ATOM 7015 C C . THR B 1 196 ? 12.156 -57.156 -33.406 1 82.81 196 THR B C 1
ATOM 7017 O O . THR B 1 196 ? 11.852 -56.219 -32.688 1 82.81 196 THR B O 1
ATOM 7020 N N . LEU B 1 197 ? 11.523 -57.406 -34.531 1 84 197 LEU B N 1
ATOM 7021 C CA . LEU B 1 197 ? 10.453 -56.531 -35 1 84 197 LEU B CA 1
ATOM 7022 C C . LEU B 1 197 ? 9.219 -56.656 -34.125 1 84 197 LEU B C 1
ATOM 7024 O O . LEU B 1 197 ? 8.523 -55.688 -33.875 1 84 197 LEU B O 1
ATOM 7028 N N . PHE B 1 198 ? 9 -57.812 -33.562 1 81 198 PHE B N 1
ATOM 7029 C CA . PHE B 1 198 ? 7.898 -57.969 -32.625 1 81 198 PHE B CA 1
ATOM 7030 C C . PHE B 1 198 ? 8.211 -57.344 -31.281 1 81 198 PHE B C 1
ATOM 7032 O O . PHE B 1 198 ? 7.309 -56.875 -30.578 1 81 198 PHE B O 1
ATOM 7039 N N . GLY B 1 199 ? 9.422 -57.188 -30.984 1 77.19 199 GLY B N 1
ATOM 7040 C CA . GLY B 1 199 ? 9.852 -56.656 -29.703 1 77.19 199 GLY B CA 1
ATOM 7041 C C . GLY B 1 199 ? 9.945 -55.125 -29.703 1 77.19 199 GLY B C 1
ATOM 7042 O O . GLY B 1 199 ? 9.75 -54.5 -28.672 1 77.19 199 GLY B O 1
ATOM 7043 N N . ILE B 1 200 ? 10.242 -54.5 -30.812 1 79.69 200 ILE B N 1
ATOM 7044 C CA . ILE B 1 200 ? 10.5 -53.062 -30.875 1 79.69 200 ILE B CA 1
ATOM 7045 C C . ILE B 1 200 ? 9.211 -52.281 -30.594 1 79.69 200 ILE B C 1
ATOM 7047 O O . ILE B 1 200 ? 9.25 -51.125 -30.219 1 79.69 200 ILE B O 1
ATOM 7051 N N . LYS B 1 201 ? 8.109 -52.969 -30.75 1 75.88 201 LYS B N 1
ATOM 7052 C CA . LYS B 1 201 ? 6.832 -52.312 -30.469 1 75.88 201 LYS B CA 1
ATOM 7053 C C . LYS B 1 201 ? 6.742 -51.906 -29 1 75.88 201 LYS B C 1
ATOM 7055 O O . LYS B 1 201 ? 6.176 -50.875 -28.672 1 75.88 201 LYS B O 1
ATOM 7060 N N . SER B 1 202 ? 7.383 -52.719 -28.094 1 68.38 202 SER B N 1
ATOM 7061 C CA . SER B 1 202 ? 7.27 -52.469 -26.656 1 68.38 202 SER B CA 1
ATOM 7062 C C . SER B 1 202 ? 8.57 -51.906 -26.078 1 68.38 202 SER B C 1
ATOM 7064 O O . SER B 1 202 ? 8.562 -51.219 -25.078 1 68.38 202 SER B O 1
ATOM 7066 N N . ASN B 1 203 ? 9.711 -52.312 -26.703 1 70 203 ASN B N 1
ATOM 7067 C CA . ASN B 1 203 ? 11.008 -51.906 -26.203 1 70 203 ASN B CA 1
ATOM 7068 C C . ASN B 1 203 ? 11.859 -51.281 -27.312 1 70 203 ASN B C 1
ATOM 7070 O O . ASN B 1 203 ? 12.594 -52 -28 1 70 203 ASN B O 1
ATOM 7074 N N . PRO B 1 204 ? 11.836 -49.969 -27.297 1 65.38 204 PRO B N 1
ATOM 7075 C CA . PRO B 1 204 ? 12.57 -49.344 -28.391 1 65.38 204 PRO B CA 1
ATOM 7076 C C . PRO B 1 204 ? 14.078 -49.562 -28.297 1 65.38 204 PRO B C 1
ATOM 7078 O O . PRO B 1 204 ? 14.805 -49.344 -29.266 1 65.38 204 PRO B O 1
ATOM 7081 N N . LEU B 1 205 ? 14.508 -50 -27.172 1 65.56 205 LEU B N 1
ATOM 7082 C CA . LEU B 1 205 ? 15.953 -50.156 -27 1 65.56 205 LEU B CA 1
ATOM 7083 C C . LEU B 1 205 ? 16.453 -51.344 -27.859 1 65.56 205 LEU B C 1
ATOM 7085 O O . LEU B 1 205 ? 17.656 -51.438 -28.109 1 65.56 205 LEU B O 1
ATOM 7089 N N . GLN B 1 206 ? 15.586 -52.156 -28.312 1 64.88 206 GLN B N 1
ATOM 7090 C CA . GLN B 1 206 ? 15.969 -53.281 -29.125 1 64.88 206 GLN B CA 1
ATOM 7091 C C . GLN B 1 206 ? 16.219 -52.875 -30.578 1 64.88 206 GLN B C 1
ATOM 7093 O O . GLN B 1 206 ? 16.703 -53.688 -31.375 1 64.88 206 GLN B O 1
ATOM 7098 N N . ILE B 1 207 ? 15.898 -51.562 -30.969 1 60.5 207 ILE B N 1
ATOM 7099 C CA . ILE B 1 207 ? 16.078 -51.062 -32.312 1 60.5 207 ILE B CA 1
ATOM 7100 C C . ILE B 1 207 ? 17.562 -51.125 -32.719 1 60.5 207 ILE B C 1
ATOM 7102 O O . ILE B 1 207 ? 17.891 -51.219 -33.875 1 60.5 207 ILE B O 1
ATOM 7106 N N . VAL B 1 208 ? 18.406 -51.406 -31.781 1 60.44 208 VAL B N 1
ATOM 7107 C CA . VAL B 1 208 ? 19.828 -51.125 -31.984 1 60.44 208 VAL B CA 1
ATOM 7108 C C . VAL B 1 208 ? 20.406 -52.125 -33 1 60.44 208 VAL B C 1
ATOM 7110 O O . VAL B 1 208 ? 21.562 -52 -33.406 1 60.44 208 VAL B O 1
ATOM 7113 N N . THR B 1 209 ? 19.609 -53.125 -33.438 1 64.06 209 THR B N 1
ATOM 7114 C CA . THR B 1 209 ? 20.375 -54 -34.312 1 64.06 209 THR B CA 1
ATOM 7115 C C . THR B 1 209 ? 20.312 -53.531 -35.75 1 64.06 209 THR B C 1
ATOM 7117 O O . THR B 1 209 ? 19.25 -53.188 -36.281 1 64.06 209 THR B O 1
ATOM 7120 N N . SER B 1 210 ? 21.391 -53.219 -36.375 1 67.19 210 SER B N 1
ATOM 7121 C CA . SER B 1 210 ? 21.594 -52.719 -37.719 1 67.19 210 SER B CA 1
ATOM 7122 C C . SER B 1 210 ? 20.734 -53.469 -38.75 1 67.19 210 SER B C 1
ATOM 7124 O O . SER B 1 210 ? 20.203 -52.875 -39.688 1 67.19 210 SER B O 1
ATOM 7126 N N . ALA B 1 211 ? 20.438 -54.75 -38.5 1 70.94 211 ALA B N 1
ATOM 7127 C CA . ALA B 1 211 ? 19.688 -55.531 -39.469 1 70.94 211 ALA B CA 1
ATOM 7128 C C . ALA B 1 211 ? 18.203 -55.125 -39.469 1 70.94 211 ALA B C 1
ATOM 7130 O O . ALA B 1 211 ? 17.578 -55.031 -40.531 1 70.94 211 ALA B O 1
ATOM 7131 N N . ALA B 1 212 ? 17.734 -54.781 -38.344 1 74.75 212 ALA B N 1
ATOM 7132 C CA . ALA B 1 212 ? 16.328 -54.406 -38.219 1 74.75 212 ALA B CA 1
ATOM 7133 C C . ALA B 1 212 ? 16.078 -53.031 -38.844 1 74.75 212 ALA B C 1
ATOM 7135 O O . ALA B 1 212 ? 15.062 -52.844 -39.531 1 74.75 212 ALA B O 1
ATOM 7136 N N . ILE B 1 213 ? 16.969 -52.156 -38.719 1 79.62 213 ILE B N 1
ATOM 7137 C CA . ILE B 1 213 ? 16.797 -50.781 -39.219 1 79.62 213 ILE B CA 1
ATOM 7138 C C . ILE B 1 213 ? 16.859 -50.812 -40.75 1 79.62 213 ILE B C 1
ATOM 7140 O O . ILE B 1 213 ? 16.094 -50.094 -41.406 1 79.62 213 ILE B O 1
ATOM 7144 N N . ARG B 1 214 ? 17.688 -51.719 -41.25 1 79.12 214 ARG B N 1
ATOM 7145 C CA . ARG B 1 214 ? 17.844 -51.781 -42.719 1 79.12 214 ARG B CA 1
ATOM 7146 C C . ARG B 1 214 ? 16.656 -52.469 -43.375 1 79.12 214 ARG B C 1
ATOM 7148 O O . ARG B 1 214 ? 16.203 -52.062 -44.438 1 79.12 214 ARG B O 1
ATOM 7155 N N . SER B 1 215 ? 16.125 -53.344 -42.688 1 78.69 215 SER B N 1
ATOM 7156 C CA . SER B 1 215 ? 15.062 -54.156 -43.281 1 78.69 215 SER B CA 1
ATOM 7157 C C . SER B 1 215 ? 13.703 -53.5 -43.094 1 78.69 215 SER B C 1
ATOM 7159 O O . SER B 1 215 ? 12.812 -53.656 -43.938 1 78.69 215 SER B O 1
ATOM 7161 N N . THR B 1 216 ? 13.523 -52.719 -42 1 88 216 THR B N 1
ATOM 7162 C CA . THR B 1 216 ? 12.195 -52.188 -41.719 1 88 216 THR B CA 1
ATOM 7163 C C . THR B 1 216 ? 12.289 -50.812 -41.062 1 88 216 THR B C 1
ATOM 7165 O O . THR B 1 216 ? 11.867 -50.594 -39.938 1 88 216 THR B O 1
ATOM 7168 N N . PRO B 1 217 ? 12.734 -49.812 -41.781 1 87.62 217 PRO B N 1
ATOM 7169 C CA . PRO B 1 217 ? 12.93 -48.469 -41.219 1 87.62 217 PRO B CA 1
ATOM 7170 C C . PRO B 1 217 ? 11.625 -47.844 -40.75 1 87.62 217 PRO B C 1
ATOM 7172 O O . PRO B 1 217 ? 11.609 -47.156 -39.719 1 87.62 217 PRO B O 1
ATOM 7175 N N . ALA B 1 218 ? 10.5 -48.125 -41.406 1 91.06 218 ALA B N 1
ATOM 7176 C CA . ALA B 1 218 ? 9.219 -47.5 -41.031 1 91.06 218 ALA B CA 1
ATOM 7177 C C . ALA B 1 218 ? 8.781 -48 -39.656 1 91.06 218 ALA B C 1
ATOM 7179 O O . ALA B 1 218 ? 8.312 -47.188 -38.844 1 91.06 218 ALA B O 1
ATOM 7180 N N . LEU B 1 219 ? 9.039 -49.219 -39.375 1 92.19 219 LEU B N 1
ATOM 7181 C CA . LEU B 1 219 ? 8.648 -49.75 -38.094 1 92.19 219 LEU B CA 1
ATOM 7182 C C . LEU B 1 219 ? 9.523 -49.219 -36.969 1 92.19 219 LEU B C 1
ATOM 7184 O O . LEU B 1 219 ? 9.039 -48.938 -35.844 1 92.19 219 LEU B O 1
ATOM 7188 N N . CYS B 1 220 ? 10.742 -48.969 -37.25 1 89.5 220 CYS B N 1
ATOM 7189 C CA . CYS B 1 220 ? 11.648 -48.406 -36.281 1 89.5 220 CYS B CA 1
ATOM 7190 C C . CYS B 1 220 ? 11.25 -46.969 -35.938 1 89.5 220 CYS B C 1
ATOM 7192 O O . CYS B 1 220 ? 11.25 -46.594 -34.75 1 89.5 220 CYS B O 1
ATOM 7194 N N . VAL B 1 221 ? 10.867 -46.25 -36.906 1 90.62 221 VAL B N 1
ATOM 7195 C CA . VAL B 1 221 ? 10.469 -44.844 -36.688 1 90.62 221 VAL B CA 1
ATOM 7196 C C . VAL B 1 221 ? 9.172 -44.812 -35.875 1 90.62 221 VAL B C 1
ATOM 7198 O O . VAL B 1 221 ? 9.039 -44 -34.969 1 90.62 221 VAL B O 1
ATOM 7201 N N . ILE B 1 222 ? 8.242 -45.719 -36.125 1 92.44 222 ILE B N 1
ATOM 7202 C CA . ILE B 1 222 ? 6.984 -45.75 -35.406 1 92.44 222 ILE B CA 1
ATOM 7203 C C . ILE B 1 222 ? 7.262 -46.062 -33.938 1 92.44 222 ILE B C 1
ATOM 7205 O O . ILE B 1 222 ? 6.672 -45.469 -33.031 1 92.44 222 ILE B O 1
ATOM 7209 N N . SER B 1 223 ? 8.203 -46.938 -33.781 1 90.06 223 SER B N 1
ATOM 7210 C CA . SER B 1 223 ? 8.547 -47.281 -32.406 1 90.06 223 SER B CA 1
ATOM 7211 C C . SER B 1 223 ? 9.164 -46.125 -31.656 1 90.06 223 SER B C 1
ATOM 7213 O O . SER B 1 223 ? 8.859 -45.906 -30.484 1 90.06 223 SER B O 1
ATOM 7215 N N . ILE B 1 224 ? 9.922 -45.375 -32.25 1 87.62 224 ILE B N 1
ATOM 7216 C CA . ILE B 1 224 ? 10.547 -44.188 -31.641 1 87.62 224 ILE B CA 1
ATOM 7217 C C . ILE B 1 224 ? 9.477 -43.156 -31.328 1 87.62 224 ILE B C 1
ATOM 7219 O O . ILE B 1 224 ? 9.5 -42.531 -30.266 1 87.62 224 ILE B O 1
ATOM 7223 N N . ILE B 1 225 ? 8.562 -42.969 -32.156 1 90.38 225 ILE B N 1
ATOM 7224 C CA . ILE B 1 225 ? 7.484 -42 -31.969 1 90.38 225 ILE B CA 1
ATOM 7225 C C . ILE B 1 225 ? 6.629 -42.438 -30.766 1 90.38 225 ILE B C 1
ATOM 7227 O O . ILE B 1 225 ? 6.281 -41.625 -29.922 1 90.38 225 ILE B O 1
ATOM 7231 N N . MET B 1 226 ? 6.387 -43.656 -30.672 1 89.38 226 MET B N 1
ATOM 7232 C CA . MET B 1 226 ? 5.562 -44.156 -29.578 1 89.38 226 MET B CA 1
ATOM 7233 C C . MET B 1 226 ? 6.266 -44 -28.234 1 89.38 226 MET B C 1
ATOM 7235 O O . MET B 1 226 ? 5.648 -43.594 -27.25 1 89.38 226 MET B O 1
ATOM 7239 N N . SER B 1 227 ? 7.516 -44.188 -28.234 1 84.31 227 SER B N 1
ATOM 7240 C CA . SER B 1 227 ? 8.281 -44.031 -27 1 84.31 227 SER B CA 1
ATOM 7241 C C . SER B 1 227 ? 8.445 -42.562 -26.656 1 84.31 227 SER B C 1
ATOM 7243 O O . SER B 1 227 ? 8.477 -42.188 -25.484 1 84.31 227 SER B O 1
ATOM 7245 N N . GLY B 1 228 ? 8.523 -41.75 -27.594 1 87 228 GLY B N 1
ATOM 7246 C CA . GLY B 1 228 ? 8.719 -40.312 -27.406 1 87 228 GLY B CA 1
ATOM 7247 C C . GLY B 1 228 ? 7.438 -39.594 -27.031 1 87 228 GLY B C 1
ATOM 7248 O O . GLY B 1 228 ? 7.48 -38.438 -26.578 1 87 228 GLY B O 1
ATOM 7249 N N . MET B 1 229 ? 6.348 -40.188 -27.109 1 88.81 229 MET B N 1
ATOM 7250 C CA . MET B 1 229 ? 5.062 -39.562 -26.844 1 88.81 229 MET B CA 1
ATOM 7251 C C . MET B 1 229 ? 4.941 -39.188 -25.375 1 88.81 229 MET B C 1
ATOM 7253 O O . MET B 1 229 ? 4.328 -38.156 -25.031 1 88.81 229 MET B O 1
ATOM 7257 N N . ALA B 1 230 ? 5.578 -39.969 -24.5 1 84.62 230 ALA B N 1
ATOM 7258 C CA . ALA B 1 230 ? 5.555 -39.656 -23.078 1 84.62 230 ALA B CA 1
ATOM 7259 C C . ALA B 1 230 ? 6.27 -38.344 -22.797 1 84.62 230 ALA B C 1
ATOM 7261 O O . ALA B 1 230 ? 5.844 -37.562 -21.938 1 84.62 230 ALA B O 1
ATOM 7262 N N . ILE B 1 231 ? 7.246 -38.062 -23.547 1 87.62 231 ILE B N 1
ATOM 7263 C CA . ILE B 1 231 ? 7.992 -36.844 -23.391 1 87.62 231 ILE B CA 1
ATOM 7264 C C . ILE B 1 231 ? 7.203 -35.688 -23.984 1 87.62 231 ILE B C 1
ATOM 7266 O O . ILE B 1 231 ? 7.105 -34.594 -23.375 1 87.62 231 ILE B O 1
ATOM 7270 N N . ALA B 1 232 ? 6.672 -35.906 -25.109 1 91.06 232 ALA B N 1
ATOM 7271 C CA . ALA B 1 232 ? 5.902 -34.844 -25.781 1 91.06 232 ALA B CA 1
ATOM 7272 C C . ALA B 1 232 ? 4.695 -34.438 -24.938 1 91.06 232 ALA B C 1
ATOM 7274 O O . ALA B 1 232 ? 4.344 -33.25 -24.875 1 91.06 232 ALA B O 1
ATOM 7275 N N . ALA B 1 233 ? 4.113 -35.344 -24.266 1 91.44 233 ALA B N 1
ATOM 7276 C CA . ALA B 1 233 ? 2.91 -35.094 -23.484 1 91.44 233 ALA B CA 1
ATOM 7277 C C . ALA B 1 233 ? 3.25 -34.344 -22.188 1 91.44 233 ALA B C 1
ATOM 7279 O O . ALA B 1 233 ? 2.357 -33.875 -21.484 1 91.44 233 ALA B O 1
ATOM 7280 N N . SER B 1 234 ? 4.48 -34.188 -21.875 1 93.94 234 SER B N 1
ATOM 7281 C CA . SER B 1 234 ? 4.895 -33.562 -20.641 1 93.94 234 SER B CA 1
ATOM 7282 C C . SER B 1 234 ? 4.949 -32.031 -20.781 1 93.94 234 SER B C 1
ATOM 7284 O O . SER B 1 234 ? 5.023 -31.312 -19.781 1 93.94 234 SER B O 1
ATOM 7286 N N . PHE B 1 235 ? 4.844 -31.484 -21.953 1 94.44 235 PHE B N 1
ATOM 7287 C CA . PHE B 1 235 ? 5.043 -30.062 -22.188 1 94.44 235 PHE B CA 1
ATOM 7288 C C . PHE B 1 235 ? 3.725 -29.297 -22.078 1 94.44 235 PHE B C 1
ATOM 7290 O O . PHE B 1 235 ? 3.682 -28.203 -21.5 1 94.44 235 PHE B O 1
ATOM 7297 N N . PRO B 1 236 ? 2.633 -29.859 -22.516 1 95.44 236 PRO B N 1
ATOM 7298 C CA . PRO B 1 236 ? 1.394 -29.078 -22.594 1 95.44 236 PRO B CA 1
ATOM 7299 C C . PRO B 1 236 ? 0.97 -28.516 -21.234 1 95.44 236 PRO B C 1
ATOM 7301 O O . PRO B 1 236 ? 0.575 -27.344 -21.156 1 95.44 236 PRO B O 1
ATOM 7304 N N . PRO B 1 237 ? 1.057 -29.172 -20.125 1 94.56 237 PRO B N 1
ATOM 7305 C CA . PRO B 1 237 ? 0.623 -28.594 -18.859 1 94.56 237 PRO B CA 1
ATOM 7306 C C . PRO B 1 237 ? 1.431 -27.359 -18.469 1 94.56 237 PRO B C 1
ATOM 7308 O O . PRO B 1 237 ? 0.964 -26.531 -17.688 1 94.56 237 PRO B O 1
ATOM 7311 N N . GLY B 1 238 ? 2.572 -27.219 -19 1 93.44 238 GLY B N 1
ATOM 7312 C CA . GLY B 1 238 ? 3.422 -26.078 -18.703 1 93.44 238 GLY B CA 1
ATOM 7313 C C . GLY B 1 238 ? 3.02 -24.812 -19.453 1 93.44 238 GLY B C 1
ATOM 7314 O O . GLY B 1 238 ? 3.635 -23.766 -19.281 1 93.44 238 GLY B O 1
ATOM 7315 N N . ALA B 1 239 ? 1.98 -24.906 -20.172 1 95.75 239 ALA B N 1
ATOM 7316 C CA . ALA B 1 239 ? 1.536 -23.766 -20.984 1 95.75 239 ALA B CA 1
ATOM 7317 C C . ALA B 1 239 ? 0.806 -22.734 -20.125 1 95.75 239 ALA B C 1
ATOM 7319 O O . ALA B 1 239 ? 0.63 -21.594 -20.547 1 95.75 239 ALA B O 1
ATOM 7320 N N . ILE B 1 240 ? 0.378 -23.062 -18.938 1 94.5 240 ILE B N 1
ATOM 7321 C CA . ILE B 1 240 ? -0.384 -22.172 -18.078 1 94.5 240 ILE B CA 1
ATOM 7322 C C . ILE B 1 240 ? 0.448 -21.812 -16.844 1 94.5 240 ILE B C 1
ATOM 7324 O O . ILE B 1 240 ? 1.182 -22.641 -16.312 1 94.5 240 ILE B O 1
ATOM 7328 N N . ASN B 1 241 ? 0.459 -20.516 -16.531 1 93.81 241 ASN B N 1
ATOM 7329 C CA . ASN B 1 241 ? 1.182 -19.984 -15.367 1 93.81 241 ASN B CA 1
ATOM 7330 C C . ASN B 1 241 ? 0.276 -19.141 -14.477 1 93.81 241 ASN B C 1
ATOM 7332 O O . ASN B 1 241 ? -0.807 -18.734 -14.898 1 93.81 241 ASN B O 1
ATOM 7336 N N . VAL B 1 242 ? 0.731 -19.062 -13.273 1 93.62 242 VAL B N 1
ATOM 7337 C CA . VAL B 1 242 ? 0.046 -18.188 -12.328 1 93.62 242 VAL B CA 1
ATOM 7338 C C . VAL B 1 242 ? 0.875 -16.922 -12.102 1 93.62 242 VAL B C 1
ATOM 7340 O O . VAL B 1 242 ? 2.041 -17 -11.703 1 93.62 242 VAL B O 1
ATOM 7343 N N . ILE B 1 243 ? 0.218 -15.789 -12.391 1 91.56 243 ILE B N 1
ATOM 7344 C CA . ILE B 1 243 ? 0.931 -14.523 -12.242 1 91.56 243 ILE B CA 1
ATOM 7345 C C . ILE B 1 243 ? 0.067 -13.539 -11.453 1 91.56 243 ILE B C 1
ATOM 7347 O O . ILE B 1 243 ? -1.153 -13.695 -11.375 1 91.56 243 ILE B O 1
ATOM 7351 N N . SER B 1 244 ? 0.775 -12.562 -10.938 1 90.69 244 SER B N 1
ATOM 7352 C CA . SER B 1 244 ? 0.066 -11.484 -10.258 1 90.69 244 SER B CA 1
ATOM 7353 C C . SER B 1 244 ? -0.295 -10.359 -11.219 1 90.69 244 SER B C 1
ATOM 7355 O O . SER B 1 244 ? 0.54 -9.93 -12.016 1 90.69 244 SER B O 1
ATOM 7357 N N . THR B 1 245 ? -1.611 -9.977 -11.133 1 88.44 245 THR B N 1
ATOM 7358 C CA . THR B 1 245 ? -2.059 -8.883 -11.984 1 88.44 245 THR B CA 1
ATOM 7359 C C . THR B 1 245 ? -3 -7.957 -11.227 1 88.44 245 THR B C 1
ATOM 7361 O O . THR B 1 245 ? -3.475 -8.297 -10.141 1 88.44 245 THR B O 1
ATOM 7364 N N . GLN B 1 246 ? -3.152 -6.723 -11.875 1 88.88 246 GLN B N 1
ATOM 7365 C CA . GLN B 1 246 ? -4.074 -5.754 -11.289 1 88.88 246 GLN B CA 1
ATOM 7366 C C . GLN B 1 246 ? -5.434 -5.797 -11.984 1 88.88 246 GLN B C 1
ATOM 7368 O O . GLN B 1 246 ? -5.504 -5.84 -13.211 1 88.88 246 GLN B O 1
ATOM 7373 N N . ILE B 1 247 ? -6.438 -5.883 -11.164 1 87.81 247 ILE B N 1
ATOM 7374 C CA . ILE B 1 247 ? -7.793 -5.879 -11.703 1 87.81 247 ILE B CA 1
ATOM 7375 C C . ILE B 1 247 ? -8.531 -4.629 -11.234 1 87.81 247 ILE B C 1
ATOM 7377 O O . ILE B 1 247 ? -8.383 -4.207 -10.086 1 87.81 247 ILE B O 1
ATOM 7381 N N . ILE B 1 248 ? -9.367 -4.047 -12.172 1 91.25 248 ILE B N 1
ATOM 7382 C CA . ILE B 1 248 ? -10.141 -2.846 -11.867 1 91.25 248 ILE B CA 1
ATOM 7383 C C . ILE B 1 248 ? -11.586 -3.221 -11.57 1 91.25 248 ILE B C 1
ATOM 7385 O O . ILE B 1 248 ? -12.203 -3.984 -12.32 1 91.25 248 ILE B O 1
ATOM 7389 N N . SER B 1 249 ? -12.047 -2.908 -10.461 1 89.5 249 SER B N 1
ATOM 7390 C CA . SER B 1 249 ? -13.453 -3.096 -10.102 1 89.5 249 SER B CA 1
ATOM 7391 C C . SER B 1 249 ? -14.109 -1.771 -9.727 1 89.5 249 SER B C 1
ATOM 7393 O O . SER B 1 249 ? -13.422 -0.778 -9.477 1 89.5 249 SER B O 1
ATOM 7395 N N . TYR B 1 250 ? -15.492 -1.722 -9.844 1 93.25 250 TYR B N 1
ATOM 7396 C CA . TYR B 1 250 ? -16.25 -0.514 -9.531 1 93.25 250 TYR B CA 1
ATOM 7397 C C . TYR B 1 250 ? -17.219 -0.763 -8.391 1 93.25 250 TYR B C 1
ATOM 7399 O O . TYR B 1 250 ? -17.844 -1.825 -8.312 1 93.25 250 TYR B O 1
ATOM 7407 N N . GLN B 1 251 ? -17.219 0.135 -7.449 1 93.5 251 GLN B N 1
ATOM 7408 C CA . GLN B 1 251 ? -18.141 0.045 -6.32 1 93.5 251 GLN B CA 1
ATOM 7409 C C . GLN B 1 251 ? -18.688 1.418 -5.949 1 93.5 251 GLN B C 1
ATOM 7411 O O . GLN B 1 251 ? -17.953 2.414 -5.984 1 93.5 251 GLN B O 1
ATOM 7416 N N . VAL B 1 252 ? -19.984 1.429 -5.602 1 95.5 252 VAL B N 1
ATOM 7417 C CA . VAL B 1 252 ? -20.578 2.666 -5.117 1 95.5 252 VAL B CA 1
ATOM 7418 C C . VAL B 1 252 ? -20.297 2.836 -3.629 1 95.5 252 VAL B C 1
ATOM 7420 O O . VAL B 1 252 ? -20.594 1.949 -2.826 1 95.5 252 VAL B O 1
ATOM 7423 N N . VAL B 1 253 ? -19.688 3.912 -3.26 1 94.94 253 VAL B N 1
ATOM 7424 C CA . VAL B 1 253 ? -19.297 4.129 -1.869 1 94.94 253 VAL B CA 1
ATOM 7425 C C . VAL B 1 253 ? -19.812 5.484 -1.395 1 94.94 253 VAL B C 1
ATOM 7427 O O . VAL B 1 253 ? -19.844 6.449 -2.162 1 94.94 253 VAL B O 1
ATOM 7430 N N . PRO B 1 254 ? -20.266 5.523 -0.146 1 94.81 254 PRO B N 1
ATOM 7431 C CA . PRO B 1 254 ? -20.594 6.824 0.437 1 94.81 254 PRO B CA 1
ATOM 7432 C C . PRO B 1 254 ? -19.359 7.676 0.728 1 94.81 254 PRO B C 1
ATOM 7434 O O . PRO B 1 254 ? -18.391 7.184 1.312 1 94.81 254 PRO B O 1
ATOM 7437 N N . VAL B 1 255 ? -19.375 8.922 0.26 1 94.69 255 VAL B N 1
ATOM 7438 C CA . VAL B 1 255 ? -18.234 9.805 0.452 1 94.69 255 VAL B CA 1
ATOM 7439 C C . VAL B 1 255 ? -18.703 11.18 0.897 1 94.69 255 VAL B C 1
ATOM 7441 O O . VAL B 1 255 ? -19.828 11.594 0.577 1 94.69 255 VAL B O 1
ATOM 7444 N N . PRO B 1 256 ? -17.859 11.859 1.688 1 93.56 256 PRO B N 1
ATOM 7445 C CA . PRO B 1 256 ? -18.219 13.219 2.096 1 93.56 256 PRO B CA 1
ATOM 7446 C C . PRO B 1 256 ? -18.25 14.195 0.922 1 93.56 256 PRO B C 1
ATOM 7448 O O . PRO B 1 256 ? -17.516 14.031 -0.048 1 93.56 256 PRO B O 1
ATOM 7451 N N . THR B 1 257 ? -19.156 15.164 0.963 1 95.5 257 THR B N 1
ATOM 7452 C CA . THR B 1 257 ? -19.297 16.234 -0.018 1 95.5 257 THR B CA 1
ATOM 7453 C C . THR B 1 257 ? -19.609 17.562 0.667 1 95.5 257 THR B C 1
ATOM 7455 O O . THR B 1 257 ? -19.562 17.656 1.896 1 95.5 257 THR B O 1
ATOM 7458 N N . PHE B 1 258 ? -19.688 18.625 -0.165 1 96.38 258 PHE B N 1
ATOM 7459 C CA . PHE B 1 258 ? -20.094 19.953 0.326 1 96.38 258 PHE B CA 1
ATOM 7460 C C . PHE B 1 258 ? -21.359 20.422 -0.361 1 96.38 258 PHE B C 1
ATOM 7462 O O . PHE B 1 258 ? -21.469 20.344 -1.587 1 96.38 258 PHE B O 1
ATOM 7469 N N . ASN B 1 259 ? -22.25 20.781 0.5 1 96.31 259 ASN B N 1
ATOM 7470 C CA . ASN B 1 259 ? -23.516 21.328 0.014 1 96.31 259 ASN B CA 1
ATOM 7471 C C . ASN B 1 259 ? -23.969 22.5 0.868 1 96.31 259 ASN B C 1
ATOM 7473 O O . ASN B 1 259 ? -24.625 22.312 1.893 1 96.31 259 ASN B O 1
ATOM 7477 N N . ALA B 1 260 ? -23.812 23.672 0.314 1 96.62 260 ALA B N 1
ATOM 7478 C CA . ALA B 1 260 ? -24.109 24.891 1.057 1 96.62 260 ALA B CA 1
ATOM 7479 C C . ALA B 1 260 ? -25.609 25.125 1.153 1 96.62 260 ALA B C 1
ATOM 7481 O O . ALA B 1 260 ? -26.078 25.906 1.979 1 96.62 260 ALA B O 1
ATOM 7482 N N . SER B 1 261 ? -26.422 24.422 0.365 1 95.38 261 SER B N 1
ATOM 7483 C CA . SER B 1 261 ? -27.859 24.641 0.329 1 95.38 261 SER B CA 1
ATOM 7484 C C . SER B 1 261 ? -28.594 23.641 1.238 1 95.38 261 SER B C 1
ATOM 7486 O O . SER B 1 261 ? -29.812 23.719 1.404 1 95.38 261 SER B O 1
ATOM 7488 N N . PHE B 1 262 ? -27.875 22.766 1.76 1 95.19 262 PHE B N 1
ATOM 7489 C CA . PHE B 1 262 ? -28.516 21.703 2.541 1 95.19 262 PHE B CA 1
ATOM 7490 C C . PHE B 1 262 ? -29.094 22.266 3.832 1 95.19 262 PHE B C 1
ATOM 7492 O O . PHE B 1 262 ? -28.391 22.922 4.605 1 95.19 262 PHE B O 1
ATOM 7499 N N . MET B 1 263 ? -30.391 21.984 4.105 1 94.5 263 MET B N 1
ATOM 7500 C CA . MET B 1 263 ? -31.062 22.531 5.285 1 94.5 263 MET B CA 1
ATOM 7501 C C . MET B 1 263 ? -31.906 21.453 5.961 1 94.5 263 MET B C 1
ATOM 7503 O O . MET B 1 263 ? -32.844 21.766 6.695 1 94.5 263 MET B O 1
ATOM 7507 N N . GLY B 1 264 ? -31.578 20.219 5.648 1 92.25 264 GLY B N 1
ATOM 7508 C CA . GLY B 1 264 ? -32.375 19.141 6.207 1 92.25 264 GLY B CA 1
ATOM 7509 C C . GLY B 1 264 ? -33.812 19.125 5.691 1 92.25 264 GLY B C 1
ATOM 7510 O O . GLY B 1 264 ? -34.031 19.141 4.48 1 92.25 264 GLY B O 1
ATOM 7511 N N . ASN B 1 265 ? -34.781 19.188 6.633 1 92.75 265 ASN B N 1
ATOM 7512 C CA . ASN B 1 265 ? -36.188 19.141 6.203 1 92.75 265 ASN B CA 1
ATOM 7513 C C . ASN B 1 265 ? -36.719 20.547 5.922 1 92.75 265 ASN B C 1
ATOM 7515 O O . ASN B 1 265 ? -37.906 20.703 5.578 1 92.75 265 ASN B O 1
ATOM 7519 N N . GLY B 1 266 ? -35.969 21.531 6.113 1 93.81 266 GLY B N 1
ATOM 7520 C CA . GLY B 1 266 ? -36.344 22.891 5.805 1 93.81 266 GLY B CA 1
ATOM 7521 C C . GLY B 1 266 ? -36.969 23.625 6.984 1 93.81 266 GLY B C 1
ATOM 7522 O O . GLY B 1 266 ? -37.375 24.766 6.863 1 93.81 266 GLY B O 1
ATOM 7523 N N . SER B 1 267 ? -37.031 23.016 8.117 1 95.12 267 SER B N 1
ATOM 7524 C CA . SER B 1 267 ? -37.5 23.672 9.328 1 95.12 267 SER B CA 1
ATOM 7525 C C . SER B 1 267 ? -36.5 24.688 9.852 1 95.12 267 SER B C 1
ATOM 7527 O O . SER B 1 267 ? -35.344 24.688 9.445 1 95.12 267 SER B O 1
ATOM 7529 N N . GLY B 1 268 ? -37.031 25.578 10.68 1 94.88 268 GLY B N 1
ATOM 7530 C CA . GLY B 1 268 ? -36.094 26.531 11.281 1 94.88 268 GLY B CA 1
ATOM 7531 C C . GLY B 1 268 ? -35 25.875 12.086 1 94.88 268 GLY B C 1
ATOM 7532 O O . GLY B 1 268 ? -33.844 26.312 12.031 1 94.88 268 GLY B O 1
ATOM 7533 N N . ILE B 1 269 ? -35.344 24.859 12.773 1 93.25 269 ILE B N 1
ATOM 7534 C CA . ILE B 1 269 ? -34.375 24.172 13.617 1 93.25 269 ILE B CA 1
ATOM 7535 C C . ILE B 1 269 ? -33.312 23.484 12.742 1 93.25 269 ILE B C 1
ATOM 7537 O O . ILE B 1 269 ? -32.125 23.531 13.031 1 93.25 269 ILE B O 1
ATOM 7541 N N . ASP B 1 270 ? -33.719 22.828 11.711 1 93.81 270 ASP B N 1
ATOM 7542 C CA . ASP B 1 270 ? -32.781 22.125 10.828 1 93.81 270 ASP B CA 1
ATOM 7543 C C . ASP B 1 270 ? -31.922 23.094 10.031 1 93.81 270 ASP B C 1
ATOM 7545 O O . ASP B 1 270 ? -30.719 22.891 9.867 1 93.81 270 ASP B O 1
ATOM 7549 N N . ALA B 1 271 ? -32.562 24.094 9.539 1 95.44 271 ALA B N 1
ATOM 7550 C CA . ALA B 1 271 ? -31.828 25.078 8.766 1 95.44 271 ALA B CA 1
ATOM 7551 C C . ALA B 1 271 ? -30.688 25.688 9.594 1 95.44 271 ALA B C 1
ATOM 7553 O O . ALA B 1 271 ? -29.578 25.875 9.094 1 95.44 271 ALA B O 1
ATOM 7554 N N . ASN B 1 272 ? -30.984 25.984 10.773 1 93.25 272 ASN B N 1
ATOM 7555 C CA . ASN B 1 272 ? -29.953 26.531 11.648 1 93.25 272 ASN B CA 1
ATOM 7556 C C . ASN B 1 272 ? -28.875 25.484 11.961 1 93.25 272 ASN B C 1
ATOM 7558 O O . ASN B 1 272 ? -27.703 25.812 12.047 1 93.25 272 ASN B O 1
ATOM 7562 N N . ALA B 1 273 ? -29.328 24.281 12.148 1 89.56 273 ALA B N 1
ATOM 7563 C CA . ALA B 1 273 ? -28.391 23.219 12.5 1 89.56 273 ALA B CA 1
ATOM 7564 C C . ALA B 1 273 ? -27.344 23.031 11.406 1 89.56 273 ALA B C 1
ATOM 7566 O O . ALA B 1 273 ? -26.188 22.766 11.703 1 89.56 273 ALA B O 1
ATOM 7567 N N . TYR B 1 274 ? -27.719 23.219 10.156 1 91.94 274 TYR B N 1
ATOM 7568 C CA . TYR B 1 274 ? -26.828 22.891 9.055 1 91.94 274 TYR B CA 1
ATOM 7569 C C . TYR B 1 274 ? -26.172 24.156 8.492 1 91.94 274 TYR B C 1
ATOM 7571 O O . TYR B 1 274 ? -25.297 24.078 7.633 1 91.94 274 TYR B O 1
ATOM 7579 N N . SER B 1 275 ? -26.641 25.312 9 1 93.19 275 SER B N 1
ATOM 7580 C CA . SER B 1 275 ? -25.969 26.562 8.609 1 93.19 275 SER B CA 1
ATOM 7581 C C . SER B 1 275 ? -24.641 26.719 9.328 1 93.19 275 SER B C 1
ATOM 7583 O O . SER B 1 275 ? -24.484 26.281 10.469 1 93.19 275 SER B O 1
ATOM 7585 N N . LEU B 1 276 ? -23.703 27.328 8.633 1 91.44 276 LEU B N 1
ATOM 7586 C CA . LEU B 1 276 ? -22.391 27.531 9.227 1 91.44 276 LEU B CA 1
ATOM 7587 C C . LEU B 1 276 ? -22.406 28.734 10.172 1 91.44 276 LEU B C 1
ATOM 7589 O O . LEU B 1 276 ? -21.578 28.828 11.078 1 91.44 276 LEU B O 1
ATOM 7593 N N . MET B 1 277 ? -23.312 29.625 9.898 1 90.06 277 MET B N 1
ATOM 7594 C CA . MET B 1 277 ? -23.562 30.781 10.766 1 90.06 277 MET B CA 1
ATOM 7595 C C . MET B 1 277 ? -24.922 30.656 11.453 1 90.06 277 MET B C 1
ATOM 7597 O O . MET B 1 277 ? -25.859 30.125 10.875 1 90.06 277 MET B O 1
ATOM 7601 N N . GLU B 1 278 ? -24.953 31.203 12.633 1 88.81 278 GLU B N 1
ATOM 7602 C CA . GLU B 1 278 ? -26.219 31.141 13.359 1 88.81 278 GLU B CA 1
ATOM 7603 C C . GLU B 1 278 ? -27.297 31.969 12.68 1 88.81 278 GLU B C 1
ATOM 7605 O O . GLU B 1 278 ? -27.047 33.094 12.227 1 88.81 278 GLU B O 1
ATOM 7610 N N . LEU B 1 279 ? -28.5 31.344 12.586 1 93.06 279 LEU B N 1
ATOM 7611 C CA . LEU B 1 279 ? -29.703 32.062 12.141 1 93.06 279 LEU B CA 1
ATOM 7612 C C . LEU B 1 279 ? -30.594 32.406 13.328 1 93.06 279 LEU B C 1
ATOM 7614 O O . LEU B 1 279 ? -31.234 31.531 13.914 1 93.06 279 LEU B O 1
ATOM 7618 N N . ILE B 1 280 ? -30.688 33.625 13.609 1 89 280 ILE B N 1
ATOM 7619 C CA . ILE B 1 280 ? -31.422 34.062 14.797 1 89 280 ILE B CA 1
ATOM 7620 C C . ILE B 1 280 ? -32.875 34.312 14.445 1 89 280 ILE B C 1
ATOM 7622 O O . ILE B 1 280 ? -33.188 35.188 13.625 1 89 280 ILE B O 1
ATOM 7626 N N . PRO B 1 281 ? -33.781 33.625 15.133 1 91.75 281 PRO B N 1
ATOM 7627 C CA . PRO B 1 281 ? -35.188 33.812 14.812 1 91.75 281 PRO B CA 1
ATOM 7628 C C . PRO B 1 281 ? -35.719 35.188 15.18 1 91.75 281 PRO B C 1
ATOM 7630 O O . PRO B 1 281 ? -35.344 35.75 16.219 1 91.75 281 PRO B O 1
ATOM 7633 N N . LEU B 1 282 ? -36.469 35.719 14.266 1 88.69 282 LEU B N 1
ATOM 7634 C CA . LEU B 1 282 ? -37.219 36.969 14.484 1 88.69 282 LEU B CA 1
ATOM 7635 C C . LEU B 1 282 ? -38.688 36.719 14.258 1 88.69 282 LEU B C 1
ATOM 7637 O O . LEU B 1 282 ? -39.219 36.906 13.148 1 88.69 282 LEU B O 1
ATOM 7641 N N . SER B 1 283 ? -39.438 36.406 15.297 1 83 283 SER B N 1
ATOM 7642 C CA . SER B 1 283 ? -40.844 36 15.219 1 83 283 SER B CA 1
ATOM 7643 C C . SER B 1 283 ? -41.719 37.188 14.805 1 83 283 SER B C 1
ATOM 7645 O O . SER B 1 283 ? -41.5 38.312 15.273 1 83 283 SER B O 1
ATOM 7647 N N . PRO B 1 284 ? -42.656 36.938 13.938 1 79.62 284 PRO B N 1
ATOM 7648 C CA . PRO B 1 284 ? -43.031 35.688 13.312 1 79.62 284 PRO B CA 1
ATOM 7649 C C . PRO B 1 284 ? -42.5 35.531 11.891 1 79.62 284 PRO B C 1
ATOM 7651 O O . PRO B 1 284 ? -42.875 34.594 11.188 1 79.62 284 PRO B O 1
ATOM 7654 N N . SER B 1 285 ? -41.719 36.375 11.477 1 81.69 285 SER B N 1
ATOM 7655 C CA . SER B 1 285 ? -41.5 36.625 10.047 1 81.69 285 SER B CA 1
ATOM 7656 C C . SER B 1 285 ? -40.406 35.719 9.5 1 81.69 285 SER B C 1
ATOM 7658 O O . SER B 1 285 ? -40.531 35.156 8.406 1 81.69 285 SER B O 1
ATOM 7660 N N . GLY B 1 286 ? -39.312 35.625 10.234 1 92.25 286 GLY B N 1
ATOM 7661 C CA . GLY B 1 286 ? -38.188 34.875 9.703 1 92.25 286 GLY B CA 1
ATOM 7662 C C . GLY B 1 286 ? -37 34.875 10.617 1 92.25 286 GLY B C 1
ATOM 7663 O O . GLY B 1 286 ? -37.094 34.469 11.781 1 92.25 286 GLY B O 1
ATOM 7664 N N . PHE B 1 287 ? -35.844 35.281 10.039 1 93.06 287 PHE B N 1
ATOM 7665 C CA . PHE B 1 287 ? -34.625 35.25 10.844 1 93.06 287 PHE B CA 1
ATOM 7666 C C . PHE B 1 287 ? -33.656 36.344 10.398 1 93.06 287 PHE B C 1
ATOM 7668 O O . PHE B 1 287 ? -33.844 36.938 9.344 1 93.06 287 PHE B O 1
ATOM 7675 N N . VAL B 1 288 ? -32.719 36.625 11.266 1 88.44 288 VAL B N 1
ATOM 7676 C CA . VAL B 1 288 ? -31.578 37.5 10.953 1 88.44 288 VAL B CA 1
ATOM 7677 C C . VAL B 1 288 ? -30.266 36.719 11.109 1 88.44 288 VAL B C 1
ATOM 7679 O O . VAL B 1 288 ? -30.219 35.719 11.844 1 88.44 288 VAL B O 1
ATOM 7682 N N . ASP B 1 289 ? -29.328 37.156 10.336 1 86.12 289 ASP B N 1
ATOM 7683 C CA . ASP B 1 289 ? -28.031 36.469 10.367 1 86.12 289 ASP B CA 1
ATOM 7684 C C . ASP B 1 289 ? -27.281 36.812 11.648 1 86.12 289 ASP B C 1
ATOM 7686 O O . ASP B 1 289 ? -27.328 37.938 12.133 1 86.12 289 ASP B O 1
ATOM 7690 N N . GLY B 1 290 ? -26.656 35.781 12.18 1 80.31 290 GLY B N 1
ATOM 7691 C CA . GLY B 1 290 ? -25.75 36 13.289 1 80.31 290 GLY B CA 1
ATOM 7692 C C . GLY B 1 290 ? -24.344 36.375 12.836 1 80.31 290 GLY B C 1
ATOM 7693 O O . GLY B 1 290 ? -24.141 36.781 11.688 1 80.31 290 GLY B O 1
ATOM 7694 N N . ASP B 1 291 ? -23.469 36.469 13.812 1 79.25 291 ASP B N 1
ATOM 7695 C CA . ASP B 1 291 ? -22.047 36.656 13.555 1 79.25 291 ASP B CA 1
ATOM 7696 C C . ASP B 1 291 ? -21.203 35.688 14.391 1 79.25 291 ASP B C 1
ATOM 7698 O O . ASP B 1 291 ? -21.734 34.75 14.984 1 79.25 291 ASP B O 1
ATOM 7702 N N . PHE B 1 292 ? -19.953 35.844 14.289 1 77.62 292 PHE B N 1
ATOM 7703 C CA . PHE B 1 292 ? -19.062 34.906 14.961 1 77.62 292 PHE B CA 1
ATOM 7704 C C . PHE B 1 292 ? -19.141 35.062 16.469 1 77.62 292 PHE B C 1
ATOM 7706 O O . PHE B 1 292 ? -18.734 34.188 17.219 1 77.62 292 PHE B O 1
ATOM 7713 N N . THR B 1 293 ? -19.703 36.125 16.953 1 71.12 293 THR B N 1
ATOM 7714 C CA . THR B 1 293 ? -19.844 36.344 18.391 1 71.12 293 THR B CA 1
ATOM 7715 C C . THR B 1 293 ? -20.938 35.438 18.953 1 71.12 293 THR B C 1
ATOM 7717 O O . THR B 1 293 ? -20.953 35.156 20.156 1 71.12 293 THR B O 1
ATOM 7720 N N . SER B 1 294 ? -21.812 35.031 18 1 70.44 294 SER B N 1
ATOM 7721 C CA . SER B 1 294 ? -22.859 34.125 18.438 1 70.44 294 SER B CA 1
ATOM 7722 C C . SER B 1 294 ? -22.297 32.781 18.828 1 70.44 294 SER B C 1
ATOM 7724 O O . SER B 1 294 ? -22.938 32 19.547 1 70.44 294 SER B O 1
ATOM 7726 N N . GLY B 1 295 ? -21.125 32.5 18.375 1 71.94 295 GLY B N 1
ATOM 7727 C CA . GLY B 1 295 ? -20.406 31.312 18.812 1 71.94 295 GLY B CA 1
ATOM 7728 C C . GLY B 1 295 ? -21.047 30.031 18.328 1 71.94 295 GLY B C 1
ATOM 7729 O O . GLY B 1 295 ? -21.031 29.031 19.047 1 71.94 295 GLY B O 1
ATOM 7730 N N . LYS B 1 296 ? -21.641 30.094 17.172 1 78.44 296 LYS B N 1
ATOM 7731 C CA . LYS B 1 296 ? -22.234 28.859 16.672 1 78.44 296 LYS B CA 1
ATOM 7732 C C . LYS B 1 296 ? -21.219 27.719 16.641 1 78.44 296 LYS B C 1
ATOM 7734 O O . LYS B 1 296 ? -20.109 27.891 16.125 1 78.44 296 LYS B O 1
ATOM 7739 N N . ASP B 1 297 ? -21.547 26.641 17.25 1 76.62 297 ASP B N 1
ATOM 7740 C CA . ASP B 1 297 ? -20.688 25.469 17.328 1 76.62 297 ASP B CA 1
ATOM 7741 C C . ASP B 1 297 ? -19.297 25.844 17.828 1 76.62 297 ASP B C 1
ATOM 7743 O O . ASP B 1 297 ? -18.297 25.344 17.312 1 76.62 297 ASP B O 1
ATOM 7747 N N . ASN B 1 298 ? -19.25 26.938 18.625 1 74.56 298 ASN B N 1
ATOM 7748 C CA . ASN B 1 298 ? -18.016 27.438 19.203 1 74.56 298 ASN B CA 1
ATOM 7749 C C . ASN B 1 298 ? -17.047 27.906 18.109 1 74.56 298 ASN B C 1
ATOM 7751 O O . ASN B 1 298 ? -15.852 27.609 18.172 1 74.56 298 ASN B O 1
ATOM 7755 N N . ASN B 1 299 ? -17.609 28.344 17.078 1 78.75 299 ASN B N 1
ATOM 7756 C CA . ASN B 1 299 ? -16.859 28.891 15.945 1 78.75 299 ASN B CA 1
ATOM 7757 C C . ASN B 1 299 ? -15.969 27.828 15.305 1 78.75 299 ASN B C 1
ATOM 7759 O O . ASN B 1 299 ? -14.797 28.094 15.031 1 78.75 299 ASN B O 1
ATOM 7763 N N . LEU B 1 300 ? -16.484 26.75 15.109 1 82 300 LEU B N 1
ATOM 7764 C CA . LEU B 1 300 ? -15.766 25.609 14.539 1 82 300 LEU B CA 1
ATOM 7765 C C . LEU B 1 300 ? -15.148 25.969 13.195 1 82 300 LEU B C 1
ATOM 7767 O O . LEU B 1 300 ? -14.008 25.594 12.906 1 82 300 LEU B O 1
ATOM 7771 N N . ILE B 1 301 ? -15.875 26.656 12.383 1 87.62 301 ILE B N 1
ATOM 7772 C CA . ILE B 1 301 ? -15.391 26.984 11.039 1 87.62 301 ILE B CA 1
ATOM 7773 C C . ILE B 1 301 ? -14.18 27.906 11.133 1 87.62 301 ILE B C 1
ATOM 7775 O O . ILE B 1 301 ? -13.266 27.828 10.305 1 87.62 301 ILE B O 1
ATOM 7779 N N . VAL B 1 302 ? -14.125 28.703 12.102 1 84.12 302 VAL B N 1
ATOM 7780 C CA . VAL B 1 302 ? -13 29.609 12.305 1 84.12 302 VAL B CA 1
ATOM 7781 C C . VAL B 1 302 ? -11.773 28.828 12.75 1 84.12 302 VAL B C 1
ATOM 7783 O O . VAL B 1 302 ? -10.664 29.078 12.273 1 84.12 302 VAL B O 1
ATOM 7786 N N . ARG B 1 303 ? -11.961 27.922 13.625 1 81.75 303 ARG B N 1
ATOM 7787 C CA . ARG B 1 303 ? -10.867 27.078 14.078 1 81.75 303 ARG B CA 1
ATOM 7788 C C . ARG B 1 303 ? -10.312 26.234 12.93 1 81.75 303 ARG B C 1
ATOM 7790 O O . ARG B 1 303 ? -9.094 26.062 12.82 1 81.75 303 ARG B O 1
ATOM 7797 N N . LEU B 1 304 ? -11.227 25.781 12.195 1 87 304 LEU B N 1
ATOM 7798 C CA . LEU B 1 304 ? -10.82 25 11.031 1 87 304 LEU B CA 1
ATOM 7799 C C . LEU B 1 304 ? -10.016 25.844 10.055 1 87 304 LEU B C 1
ATOM 7801 O O . LEU B 1 304 ? -9 25.391 9.516 1 87 304 LEU B O 1
ATOM 7805 N N . ALA B 1 305 ? -10.453 27.016 9.82 1 90.38 305 ALA B N 1
ATOM 7806 C CA . ALA B 1 305 ? -9.773 27.906 8.898 1 90.38 305 ALA B CA 1
ATOM 7807 C C . ALA B 1 305 ? -8.359 28.219 9.383 1 90.38 305 ALA B C 1
ATOM 7809 O O . ALA B 1 305 ? -7.41 28.25 8.586 1 90.38 305 ALA B O 1
ATOM 7810 N N . ARG B 1 306 ? -8.227 28.422 10.586 1 83.94 306 ARG B N 1
ATOM 7811 C CA . ARG B 1 306 ? -6.91 28.703 11.156 1 83.94 306 ARG B CA 1
ATOM 7812 C C . ARG B 1 306 ? -5.957 27.531 10.938 1 83.94 306 ARG B C 1
ATOM 7814 O O . ARG B 1 306 ? -4.812 27.719 10.516 1 83.94 306 ARG B O 1
ATOM 7821 N N . GLU B 1 307 ? -6.465 26.406 11.242 1 83.62 307 GLU B N 1
ATOM 7822 C CA . GLU B 1 307 ? -5.633 25.219 11.094 1 83.62 307 GLU B CA 1
ATOM 7823 C C . GLU B 1 307 ? -5.23 25 9.633 1 83.62 307 GLU B C 1
ATOM 7825 O O . GLU B 1 307 ? -4.078 24.688 9.344 1 83.62 307 GLU B O 1
ATOM 7830 N N . VAL B 1 308 ? -6.121 25.188 8.742 1 90.69 308 VAL B N 1
ATOM 7831 C CA . VAL B 1 308 ? -5.859 24.969 7.32 1 90.69 308 VAL B CA 1
ATOM 7832 C C . VAL B 1 308 ? -4.879 26.031 6.812 1 90.69 308 VAL B C 1
ATOM 7834 O O . VAL B 1 308 ? -3.984 25.734 6.02 1 90.69 308 VAL B O 1
ATOM 7837 N N . LEU B 1 309 ? -5.016 27.234 7.25 1 90.62 309 LEU B N 1
ATOM 7838 C CA . LEU B 1 309 ? -4.137 28.328 6.816 1 90.62 309 LEU B CA 1
ATOM 7839 C C . LEU B 1 309 ? -2.703 28.078 7.273 1 90.62 309 LEU B C 1
ATOM 7841 O O . LEU B 1 309 ? -1.759 28.281 6.508 1 90.62 309 LEU B O 1
ATOM 7845 N N . ILE B 1 310 ? -2.561 27.562 8.398 1 82.62 310 ILE B N 1
ATOM 7846 C CA . ILE B 1 310 ? -1.225 27.391 8.961 1 82.62 310 ILE B CA 1
ATOM 7847 C C . ILE B 1 310 ? -0.591 26.125 8.406 1 82.62 310 ILE B C 1
ATOM 7849 O O . ILE B 1 310 ? 0.606 26.094 8.109 1 82.62 310 ILE B O 1
ATOM 7853 N N . SER B 1 311 ? -1.407 25.125 8.281 1 82.25 311 SER B N 1
ATOM 7854 C CA . SER B 1 311 ? -0.864 23.875 7.738 1 82.25 311 SER B CA 1
ATOM 7855 C C . SER B 1 311 ? -0.658 23.969 6.23 1 82.25 311 SER B C 1
ATOM 7857 O O . SER B 1 311 ? 0.237 23.328 5.68 1 82.25 311 SER B O 1
ATOM 7859 N N . GLY B 1 312 ? -1.492 24.734 5.625 1 87.94 312 GLY B N 1
ATOM 7860 C CA . GLY B 1 312 ? -1.426 24.891 4.184 1 87.94 312 GLY B CA 1
ATOM 7861 C C . GLY B 1 312 ? -1.971 23.703 3.422 1 87.94 312 GLY B C 1
ATOM 7862 O O . GLY B 1 312 ? -1.814 23.609 2.203 1 87.94 312 GLY B O 1
ATOM 7863 N N . GLN B 1 313 ? -2.572 22.781 4.219 1 86.75 313 GLN B N 1
ATOM 7864 C CA . GLN B 1 313 ? -3.023 21.547 3.584 1 86.75 313 GLN B CA 1
ATOM 7865 C C . GLN B 1 313 ? -4.426 21.172 4.051 1 86.75 313 GLN B C 1
ATOM 7867 O O . GLN B 1 313 ? -4.914 21.703 5.055 1 86.75 313 GLN B O 1
ATOM 7872 N N . THR B 1 314 ? -4.98 20.281 3.223 1 90 314 THR B N 1
ATOM 7873 C CA . THR B 1 314 ? -6.281 19.719 3.582 1 90 314 THR B CA 1
ATOM 7874 C C . THR B 1 314 ? -6.125 18.609 4.613 1 90 314 THR B C 1
ATOM 7876 O O . THR B 1 314 ? -5.062 17.984 4.711 1 90 314 THR B O 1
ATOM 7879 N N . PHE B 1 315 ? -7.211 18.438 5.32 1 85.56 315 PHE B N 1
ATOM 7880 C CA . PHE B 1 315 ? -7.258 17.266 6.188 1 85.56 315 PHE B CA 1
ATOM 7881 C C . PHE B 1 315 ? -7.219 15.977 5.371 1 85.56 315 PHE B C 1
ATOM 7883 O O . PHE B 1 315 ? -7.738 15.93 4.254 1 85.56 315 PHE B O 1
ATOM 7890 N N . THR B 1 316 ? -6.523 15 5.953 1 81.12 316 THR B N 1
ATOM 7891 C CA . THR B 1 316 ? -6.457 13.711 5.277 1 81.12 316 THR B CA 1
ATOM 7892 C C . THR B 1 316 ? -7.582 12.789 5.746 1 81.12 316 THR B C 1
ATOM 7894 O O . THR B 1 316 ? -8.094 12.945 6.855 1 81.12 316 THR B O 1
ATOM 7897 N N . GLN B 1 317 ? -7.953 11.984 4.793 1 85.31 317 GLN B N 1
ATOM 7898 C CA . GLN B 1 317 ? -8.984 10.992 5.074 1 85.31 317 GLN B CA 1
ATOM 7899 C C . GLN B 1 317 ? -8.516 9.586 4.688 1 85.31 317 GLN B C 1
ATOM 7901 O O . GLN B 1 317 ? -7.742 9.43 3.736 1 85.31 317 GLN B O 1
ATOM 7906 N N . SER B 1 318 ? -8.977 8.664 5.547 1 86.62 318 SER B N 1
ATOM 7907 C CA . SER B 1 318 ? -8.734 7.285 5.145 1 86.62 318 SER B CA 1
ATOM 7908 C C . SER B 1 318 ? -9.547 6.914 3.912 1 86.62 318 SER B C 1
ATOM 7910 O O . SER B 1 318 ? -10.656 7.41 3.725 1 86.62 318 SER B O 1
ATOM 7912 N N . SER B 1 319 ? -8.938 6.137 3.158 1 90.31 319 SER B N 1
ATOM 7913 C CA . SER B 1 319 ? -9.625 5.742 1.935 1 90.31 319 SER B CA 1
ATOM 7914 C C . SER B 1 319 ? -10.922 4.992 2.244 1 90.31 319 SER B C 1
ATOM 7916 O O . SER B 1 319 ? -10.93 4.062 3.055 1 90.31 319 SER B O 1
ATOM 7918 N N . PRO B 1 320 ? -11.984 5.348 1.635 1 90.69 320 PRO B N 1
ATOM 7919 C CA . PRO B 1 320 ? -13.242 4.633 1.842 1 90.69 320 PRO B CA 1
ATOM 7920 C C . PRO B 1 320 ? -13.352 3.367 0.995 1 90.69 320 PRO B C 1
ATOM 7922 O O . PRO B 1 320 ? -14.289 2.582 1.169 1 90.69 320 PRO B O 1
ATOM 7925 N N . CYS B 1 321 ? -12.43 3.1 0.08 1 91.31 321 CYS B N 1
ATOM 7926 C CA . CYS B 1 321 ? -12.578 2.018 -0.888 1 91.31 321 CYS B CA 1
ATOM 7927 C C . CYS B 1 321 ? -11.312 1.18 -0.968 1 91.31 321 CYS B C 1
ATOM 7929 O O . CYS B 1 321 ? -11.023 0.58 -2.006 1 91.31 321 CYS B O 1
ATOM 7931 N N . GLY B 1 322 ? -10.461 1.311 -0.038 1 86.44 322 GLY B N 1
ATOM 7932 C CA . GLY B 1 322 ? -9.281 0.459 -0.013 1 86.44 322 GLY B CA 1
ATOM 7933 C C . GLY B 1 322 ? -7.992 1.213 -0.294 1 86.44 322 GLY B C 1
ATOM 7934 O O . GLY B 1 322 ? -8.008 2.436 -0.445 1 86.44 322 GLY B O 1
ATOM 7935 N N . SER B 1 323 ? -6.836 0.459 -0.529 1 86.75 323 SER B N 1
ATOM 7936 C CA . SER B 1 323 ? -5.504 1.049 -0.609 1 86.75 323 SER B CA 1
ATOM 7937 C C . SER B 1 323 ? -5.277 1.717 -1.962 1 86.75 323 SER B C 1
ATOM 7939 O O . SER B 1 323 ? -4.508 2.676 -2.064 1 86.75 323 SER B O 1
ATOM 7941 N N . ASN B 1 324 ? -5.875 1.151 -2.984 1 91.38 324 ASN B N 1
ATOM 7942 C CA . ASN B 1 324 ? -5.781 1.712 -4.328 1 91.38 324 ASN B CA 1
ATOM 7943 C C . ASN B 1 324 ? -7.16 1.97 -4.926 1 91.38 324 ASN B C 1
ATOM 7945 O O . ASN B 1 324 ? -7.789 1.058 -5.465 1 91.38 324 ASN B O 1
ATOM 7949 N N . CYS B 1 325 ? -7.566 3.195 -4.793 1 93.81 325 CYS B N 1
ATOM 7950 C CA . CYS B 1 325 ? -8.891 3.521 -5.309 1 93.81 325 CYS B CA 1
ATOM 7951 C C . CYS B 1 325 ? -8.992 4.996 -5.672 1 93.81 325 CYS B C 1
ATOM 7953 O O . CYS B 1 325 ? -8.125 5.793 -5.289 1 93.81 325 CYS B O 1
ATOM 7955 N N . SER B 1 326 ? -9.961 5.348 -6.543 1 95.44 326 SER B N 1
ATOM 7956 C CA . SER B 1 326 ? -10.242 6.727 -6.926 1 95.44 326 SER B CA 1
ATOM 7957 C C . SER B 1 326 ? -11.734 6.957 -7.133 1 95.44 326 SER B C 1
ATOM 7959 O O . SER B 1 326 ? -12.461 6.031 -7.484 1 95.44 326 SER B O 1
ATOM 7961 N N . TYR B 1 327 ? -12.203 8.07 -6.789 1 96.19 327 TYR B N 1
ATOM 7962 C CA . TYR B 1 327 ? -13.586 8.461 -7.066 1 96.19 327 TYR B CA 1
ATOM 7963 C C . TYR B 1 327 ? -13.68 9.945 -7.371 1 96.19 327 TYR B C 1
ATOM 7965 O O . TYR B 1 327 ? -12.789 10.727 -7.012 1 96.19 327 TYR B O 1
ATOM 7973 N N . GLU B 1 328 ? -14.758 10.32 -8.047 1 96.25 328 GLU B N 1
ATOM 7974 C CA . GLU B 1 328 ? -14.984 11.711 -8.445 1 96.25 328 GLU B CA 1
ATOM 7975 C C . GLU B 1 328 ? -16.25 12.266 -7.809 1 96.25 328 GLU B C 1
ATOM 7977 O O . GLU B 1 328 ? -17.266 11.57 -7.711 1 96.25 328 GLU B O 1
ATOM 7982 N N . ILE B 1 329 ? -16.156 13.445 -7.332 1 96.12 329 ILE B N 1
ATOM 7983 C CA . ILE B 1 329 ? -17.344 14.133 -6.824 1 96.12 329 ILE B CA 1
ATOM 7984 C C . ILE B 1 329 ? -17.438 15.523 -7.445 1 96.12 329 ILE B C 1
ATOM 7986 O O . ILE B 1 329 ? -16.422 16.094 -7.859 1 96.12 329 ILE B O 1
ATOM 7990 N N . GLN B 1 330 ? -18.688 16.047 -7.531 1 96.38 330 GLN B N 1
ATOM 7991 C CA . GLN B 1 330 ? -18.969 17.406 -7.996 1 96.38 330 GLN B CA 1
ATOM 7992 C C . GLN B 1 330 ? -19.781 18.188 -6.973 1 96.38 330 GLN B C 1
ATOM 7994 O O . GLN B 1 330 ? -20.734 17.641 -6.398 1 96.38 330 GLN B O 1
ATOM 7999 N N . TYR B 1 331 ? -19.359 19.359 -6.688 1 97 331 TYR B N 1
ATOM 8000 C CA . TYR B 1 331 ? -20.109 20.203 -5.773 1 97 331 TYR B CA 1
ATOM 8001 C C . TYR B 1 331 ? -19.859 21.688 -6.055 1 97 331 TYR B C 1
ATOM 8003 O O . TYR B 1 331 ? -18.859 22.047 -6.68 1 97 331 TYR B O 1
ATOM 8011 N N . GLU B 1 332 ? -20.797 22.547 -5.602 1 97.31 332 GLU B N 1
ATOM 8012 C CA . GLU B 1 332 ? -20.625 24 -5.656 1 97.31 332 GLU B CA 1
ATOM 8013 C C . GLU B 1 332 ? -19.938 24.516 -4.395 1 97.31 332 GLU B C 1
ATOM 8015 O O . GLU B 1 332 ? -20.375 24.234 -3.279 1 97.31 332 GLU B O 1
ATOM 8020 N N . GLY B 1 333 ? -18.859 25.219 -4.609 1 97.88 333 GLY B N 1
ATOM 8021 C CA . GLY B 1 333 ? -18.109 25.734 -3.473 1 97.88 333 GLY B CA 1
ATOM 8022 C C . GLY B 1 333 ? -17.641 27.156 -3.662 1 97.88 333 GLY B C 1
ATOM 8023 O O . GLY B 1 333 ? -17.906 27.766 -4.703 1 97.88 333 GLY B O 1
ATOM 8024 N N . PRO B 1 334 ? -17.031 27.734 -2.596 1 98 334 PRO B N 1
ATOM 8025 C CA . PRO B 1 334 ? -16.547 29.109 -2.658 1 98 334 PRO B CA 1
ATOM 8026 C C . PRO B 1 334 ? -15.398 29.281 -3.645 1 98 334 PRO B C 1
ATOM 8028 O O . PRO B 1 334 ? -14.523 28.422 -3.746 1 98 334 PRO B O 1
ATOM 8031 N N . TRP B 1 335 ? -15.445 30.344 -4.406 1 97.62 335 TRP B N 1
ATOM 8032 C CA . TRP B 1 335 ? -14.438 30.734 -5.387 1 97.62 335 TRP B CA 1
ATOM 8033 C C . TRP B 1 335 ? -14.266 32.25 -5.406 1 97.62 335 TRP B C 1
ATOM 8035 O O . TRP B 1 335 ? -15.242 33 -5.312 1 97.62 335 TRP B O 1
ATOM 8045 N N . ILE B 1 336 ? -13.016 32.656 -5.438 1 97.44 336 ILE B N 1
ATOM 8046 C CA . ILE B 1 336 ? -12.773 34.094 -5.383 1 97.44 336 ILE B CA 1
ATOM 8047 C C . ILE B 1 336 ? -12.148 34.531 -6.699 1 97.44 336 ILE B C 1
ATOM 8049 O O . ILE B 1 336 ? -11.328 33.844 -7.285 1 97.44 336 ILE B O 1
ATOM 8053 N N . ASP B 1 337 ? -12.625 35.625 -7.262 1 96.06 337 ASP B N 1
ATOM 8054 C CA . ASP B 1 337 ? -12.039 36.25 -8.43 1 96.06 337 ASP B CA 1
ATOM 8055 C C . ASP B 1 337 ? -11.297 37.531 -8.047 1 96.06 337 ASP B C 1
ATOM 8057 O O . ASP B 1 337 ? -11.812 38.375 -7.289 1 96.06 337 ASP B O 1
ATOM 8061 N N . CYS B 1 338 ? -10.078 37.594 -8.523 1 96.94 338 CYS B N 1
ATOM 8062 C CA . CYS B 1 338 ? -9.258 38.719 -8.125 1 96.94 338 CYS B CA 1
ATOM 8063 C C . CYS B 1 338 ? -8.664 39.438 -9.344 1 96.94 338 CYS B C 1
ATOM 8065 O O . CYS B 1 338 ? -8.508 38.812 -10.398 1 96.94 338 CYS B O 1
ATOM 8067 N N . VAL B 1 339 ? -8.422 40.719 -9.219 1 95.75 339 VAL B N 1
ATOM 8068 C CA . VAL B 1 339 ? -7.703 41.531 -10.195 1 95.75 339 VAL B CA 1
ATOM 8069 C C . VAL B 1 339 ? -6.41 42.062 -9.578 1 95.75 339 VAL B C 1
ATOM 8071 O O . VAL B 1 339 ? -6.406 42.531 -8.438 1 95.75 339 VAL B O 1
ATOM 8074 N N . ASN B 1 340 ? -5.367 41.844 -10.297 1 94.56 340 ASN B N 1
ATOM 8075 C CA . ASN B 1 340 ? -4.066 42.25 -9.773 1 94.56 340 ASN B CA 1
ATOM 8076 C C . ASN B 1 340 ? -3.523 43.469 -10.516 1 94.56 340 ASN B C 1
ATOM 8078 O O . ASN B 1 340 ? -3.795 43.656 -11.703 1 94.56 340 ASN B O 1
ATOM 8082 N N . SER B 1 341 ? -2.867 44.344 -9.773 1 95.5 341 SER B N 1
ATOM 8083 C CA . SER B 1 341 ? -2.137 45.469 -10.312 1 95.5 341 SER B CA 1
ATOM 8084 C C . SER B 1 341 ? -0.8 45.656 -9.602 1 95.5 341 SER B C 1
ATOM 8086 O O . SER B 1 341 ? -0.667 45.344 -8.422 1 95.5 341 SER B O 1
ATOM 8088 N N . SER B 1 342 ? 0.188 46.062 -10.406 1 95.06 342 SER B N 1
ATOM 8089 C CA . SER B 1 342 ? 1.516 46.281 -9.836 1 95.06 342 SER B CA 1
ATOM 8090 C C . SER B 1 342 ? 2.021 47.688 -10.125 1 95.06 342 SER B C 1
ATOM 8092 O O . SER B 1 342 ? 1.727 48.25 -11.18 1 95.06 342 SER B O 1
ATOM 8094 N N . SER B 1 343 ? 2.678 48.281 -9.109 1 96.19 343 SER B N 1
ATOM 8095 C CA . SER B 1 343 ? 3.316 49.562 -9.258 1 96.19 343 SER B CA 1
ATOM 8096 C C . SER B 1 343 ? 4.641 49.625 -8.508 1 96.19 343 SER B C 1
ATOM 8098 O O . SER B 1 343 ? 4.867 48.844 -7.582 1 96.19 343 SER B O 1
ATOM 8100 N N . GLN B 1 344 ? 5.523 50.5 -9 1 95.06 344 GLN B N 1
ATOM 8101 C CA . GLN B 1 344 ? 6.801 50.719 -8.336 1 95.06 344 GLN B CA 1
ATOM 8102 C C . GLN B 1 344 ? 6.941 52.156 -7.867 1 95.06 344 GLN B C 1
ATOM 8104 O O . GLN B 1 344 ? 6.531 53.094 -8.57 1 95.06 344 GLN B O 1
ATOM 8109 N N . TYR B 1 345 ? 7.352 52.312 -6.656 1 94.31 345 TYR B N 1
ATOM 8110 C CA . TYR B 1 345 ? 7.602 53.656 -6.141 1 94.31 345 TYR B CA 1
ATOM 8111 C C . TYR B 1 345 ? 8.617 53.625 -5.004 1 94.31 345 TYR B C 1
ATOM 8113 O O . TYR B 1 345 ? 8.945 52.562 -4.484 1 94.31 345 TYR B O 1
ATOM 8121 N N . TYR B 1 346 ? 9.188 54.75 -4.68 1 90.88 346 TYR B N 1
ATOM 8122 C CA . TYR B 1 346 ? 10.117 54.875 -3.566 1 90.88 346 TYR B CA 1
ATOM 8123 C C . TYR B 1 346 ? 9.383 55.094 -2.254 1 90.88 346 TYR B C 1
ATOM 8125 O O . TYR B 1 346 ? 8.422 55.875 -2.203 1 90.88 346 TYR B O 1
ATOM 8133 N N . LEU B 1 347 ? 9.711 54.344 -1.312 1 90 347 LEU B N 1
ATOM 8134 C CA . LEU B 1 347 ? 9.18 54.5 0.037 1 90 347 LEU B CA 1
ATOM 8135 C C . LEU B 1 347 ? 10.289 54.844 1.021 1 90 347 LEU B C 1
ATOM 8137 O O . LEU B 1 347 ? 11.391 54.312 0.946 1 90 347 LEU B O 1
ATOM 8141 N N . LYS B 1 348 ? 10.023 55.844 1.875 1 82.75 348 LYS B N 1
ATOM 8142 C CA . LYS B 1 348 ? 10.977 56.25 2.898 1 82.75 348 LYS B CA 1
ATOM 8143 C C . LYS B 1 348 ? 10.406 56.062 4.301 1 82.75 348 LYS B C 1
ATOM 8145 O O . LYS B 1 348 ? 9.227 56.312 4.543 1 82.75 348 LYS B O 1
ATOM 8150 N N . THR B 1 349 ? 11.062 55.312 5.07 1 82.12 349 THR B N 1
ATOM 8151 C CA . THR B 1 349 ? 10.656 55.125 6.457 1 82.12 349 THR B CA 1
ATOM 8152 C C . THR B 1 349 ? 11.867 55.156 7.383 1 82.12 349 THR B C 1
ATOM 8154 O O . THR B 1 349 ? 13.008 54.969 6.938 1 82.12 349 THR B O 1
ATOM 8157 N N . ASN B 1 350 ? 11.648 55.438 8.68 1 72.94 350 ASN B N 1
ATOM 8158 C CA . ASN B 1 350 ? 12.734 55.469 9.656 1 72.94 350 ASN B CA 1
ATOM 8159 C C . ASN B 1 350 ? 12.961 54.125 10.297 1 72.94 350 ASN B C 1
ATOM 8161 O O . ASN B 1 350 ? 14.016 53.875 10.891 1 72.94 350 ASN B O 1
ATOM 8165 N N . ASP B 1 351 ? 11.945 53.281 10.203 1 75.94 351 ASP B N 1
ATOM 8166 C CA . ASP B 1 351 ? 12.125 52.031 10.969 1 75.94 351 ASP B CA 1
ATOM 8167 C C . ASP B 1 351 ? 11.555 50.844 10.211 1 75.94 351 ASP B C 1
ATOM 8169 O O . ASP B 1 351 ? 12.297 50.125 9.531 1 75.94 351 ASP B O 1
ATOM 8173 N N . THR B 1 352 ? 10.211 50.75 10.141 1 81.5 352 THR B N 1
ATOM 8174 C CA . THR B 1 352 ? 9.602 49.562 9.586 1 81.5 352 THR B CA 1
ATOM 8175 C C . THR B 1 352 ? 8.727 49.906 8.383 1 81.5 352 THR B C 1
ATOM 8177 O O . THR B 1 352 ? 8.25 51.031 8.258 1 81.5 352 THR B O 1
ATOM 8180 N N . PHE B 1 353 ? 8.633 48.938 7.535 1 85.5 353 PHE B N 1
ATOM 8181 C CA . PHE B 1 353 ? 7.738 49 6.383 1 85.5 353 PHE B CA 1
ATOM 8182 C C . PHE B 1 353 ? 6.539 48.062 6.59 1 85.5 353 PHE B C 1
ATOM 8184 O O . PHE B 1 353 ? 6.68 46.969 7.141 1 85.5 353 PHE B O 1
ATOM 8191 N N . THR B 1 354 ? 5.324 48.562 6.16 1 89.44 354 THR B N 1
ATOM 8192 C CA . THR B 1 354 ? 4.191 47.656 6.043 1 89.44 354 THR B CA 1
ATOM 8193 C C . THR B 1 354 ? 4.277 46.844 4.754 1 89.44 354 THR B C 1
ATOM 8195 O O . THR B 1 354 ? 3.879 47.312 3.688 1 89.44 354 THR B O 1
ATOM 8198 N N . ILE B 1 355 ? 4.777 45.656 4.863 1 92.12 355 ILE B N 1
ATOM 8199 C CA . ILE B 1 355 ? 5.086 44.906 3.646 1 92.12 355 ILE B CA 1
ATOM 8200 C C . ILE B 1 355 ? 3.871 44.094 3.223 1 92.12 355 ILE B C 1
ATOM 8202 O O . ILE B 1 355 ? 3.84 43.531 2.121 1 92.12 355 ILE B O 1
ATOM 8206 N N . TYR B 1 356 ? 2.953 44 4.117 1 93.75 356 TYR B N 1
ATOM 8207 C CA . TYR B 1 356 ? 1.663 43.406 3.812 1 93.75 356 TYR B CA 1
ATOM 8208 C C . TYR B 1 356 ? 0.528 44.156 4.488 1 93.75 356 TYR B C 1
ATOM 8210 O O . TYR B 1 356 ? 0.652 44.562 5.641 1 93.75 356 TYR B O 1
ATOM 8218 N N . ASN B 1 357 ? -0.513 44.312 3.742 1 93.12 357 ASN B N 1
ATOM 8219 C CA . ASN B 1 357 ? -1.775 44.844 4.25 1 93.12 357 ASN B CA 1
ATOM 8220 C C . ASN B 1 357 ? -2.973 44.125 3.619 1 93.12 357 ASN B C 1
ATOM 8222 O O . ASN B 1 357 ? -3.133 44.156 2.396 1 93.12 357 ASN B O 1
ATOM 8226 N N . GLY B 1 358 ? -3.686 43.5 4.426 1 92.38 358 GLY B N 1
ATOM 8227 C CA . GLY B 1 358 ? -4.934 42.875 3.992 1 92.38 358 GLY B CA 1
ATOM 8228 C C . GLY B 1 358 ? -6.152 43.469 4.676 1 92.38 358 GLY B C 1
ATOM 8229 O O . GLY B 1 358 ? -6.117 43.75 5.875 1 92.38 358 GLY B O 1
ATOM 8230 N N . THR B 1 359 ? -7.188 43.688 3.887 1 90.25 359 THR B N 1
ATOM 8231 C CA . THR B 1 359 ? -8.438 44.219 4.422 1 90.25 359 THR B CA 1
ATOM 8232 C C . THR B 1 359 ? -9.625 43.406 3.924 1 90.25 359 THR B C 1
ATOM 8234 O O . THR B 1 359 ? -9.867 43.312 2.719 1 90.25 359 THR B O 1
ATOM 8237 N N . TRP B 1 360 ? -10.258 42.812 4.82 1 90.81 360 TRP B N 1
ATOM 8238 C CA . TRP B 1 360 ? -11.516 42.125 4.535 1 90.81 360 TRP B CA 1
ATOM 8239 C C . TRP B 1 360 ? -12.711 43 4.887 1 90.81 360 TRP B C 1
ATOM 8241 O O . TRP B 1 360 ? -12.883 43.406 6.043 1 90.81 360 TRP B O 1
ATOM 8251 N N . SER B 1 361 ? -13.477 43.344 3.863 1 86.44 361 SER B N 1
ATOM 8252 C CA . SER B 1 361 ? -14.734 44.062 4.055 1 86.44 361 SER B CA 1
ATOM 8253 C C . SER B 1 361 ? -15.922 43.094 4.004 1 86.44 361 SER B C 1
ATOM 8255 O O . SER B 1 361 ? -16.281 42.625 2.934 1 86.44 361 SER B O 1
ATOM 8257 N N . SER B 1 362 ? -16.516 42.938 5.156 1 76.62 362 SER B N 1
ATOM 8258 C CA . SER B 1 362 ? -17.609 41.969 5.262 1 76.62 362 SER B CA 1
ATOM 8259 C C . SER B 1 362 ? -18.844 42.469 4.512 1 76.62 362 SER B C 1
ATOM 8261 O O . SER B 1 362 ? -18.859 43.594 3.998 1 76.62 362 SER B O 1
ATOM 8263 N N . LYS B 1 363 ? -19.859 41.594 4.473 1 69.06 363 LYS B N 1
ATOM 8264 C CA . LYS B 1 363 ? -21.109 41.938 3.799 1 69.06 363 LYS B CA 1
ATOM 8265 C C . LYS B 1 363 ? -21.766 43.156 4.457 1 69.06 363 LYS B C 1
ATOM 8267 O O . LYS B 1 363 ? -22.297 44.031 3.768 1 69.06 363 LYS B O 1
ATOM 8272 N N . ILE B 1 364 ? -21.625 43.188 5.789 1 60.78 364 ILE B N 1
ATOM 8273 C CA . ILE B 1 364 ? -22.281 44.281 6.496 1 60.78 364 ILE B CA 1
ATOM 8274 C C . ILE B 1 364 ? -21.469 45.562 6.34 1 60.78 364 ILE B C 1
ATOM 8276 O O . ILE B 1 364 ? -22.016 46.625 6.02 1 60.78 364 ILE B O 1
ATOM 8280 N N . SER B 1 365 ? -20.25 45.375 6.574 1 59.66 365 SER B N 1
ATOM 8281 C CA . SER B 1 365 ? -19.406 46.562 6.504 1 59.66 365 SER B CA 1
ATOM 8282 C C . SER B 1 365 ? -19.422 47.156 5.109 1 59.66 365 SER B C 1
ATOM 8284 O O . SER B 1 365 ? -19.438 48.406 4.961 1 59.66 365 SER B O 1
ATOM 8286 N N . ALA B 1 366 ? -19.516 46.312 4.223 1 58.78 366 ALA B N 1
ATOM 8287 C CA . ALA B 1 366 ? -19.531 46.812 2.844 1 58.78 366 ALA B CA 1
ATOM 8288 C C . ALA B 1 366 ? -20.844 47.531 2.537 1 58.78 366 ALA B C 1
ATOM 8290 O O . ALA B 1 366 ? -20.844 48.562 1.855 1 58.78 366 ALA B O 1
ATOM 8291 N N . SER B 1 367 ? -21.891 47 3.115 1 57.53 367 SER B N 1
ATOM 8292 C CA . SER B 1 367 ? -23.188 47.594 2.855 1 57.53 367 SER B CA 1
ATOM 8293 C C . SER B 1 367 ? -23.328 48.938 3.562 1 57.53 367 SER B C 1
ATOM 8295 O O . SER B 1 367 ? -23.953 49.875 3.029 1 57.53 367 SER B O 1
ATOM 8297 N N . LEU B 1 368 ? -22.797 48.938 4.75 1 55.12 368 LEU B N 1
ATOM 8298 C CA . LEU B 1 368 ? -22.875 50.188 5.488 1 55.12 368 LEU B CA 1
ATOM 8299 C C . LEU B 1 368 ? -22.125 51.312 4.758 1 55.12 368 LEU B C 1
ATOM 8301 O O . LEU B 1 368 ? -22.547 52.469 4.758 1 55.12 368 LEU B O 1
ATOM 8305 N N . ALA B 1 369 ? -21.094 50.812 4.188 1 51.5 369 ALA B N 1
ATOM 8306 C CA . ALA B 1 369 ? -20.344 51.781 3.422 1 51.5 369 ALA B CA 1
ATOM 8307 C C . ALA B 1 369 ? -21.156 52.312 2.248 1 51.5 369 ALA B C 1
ATOM 8309 O O . ALA B 1 369 ? -20.969 53.469 1.812 1 51.5 369 ALA B O 1
ATOM 8310 N N . HIS B 1 370 ? -22.062 51.406 1.83 1 57.31 370 HIS B N 1
ATOM 8311 C CA . HIS B 1 370 ? -22.938 51.844 0.743 1 57.31 370 HIS B CA 1
ATOM 8312 C C . HIS B 1 370 ? -24.406 51.75 1.158 1 57.31 370 HIS B C 1
ATOM 8314 O O . HIS B 1 370 ? -25.109 50.812 0.779 1 57.31 370 HIS B O 1
ATOM 8320 N N . SER B 1 371 ? -24.891 52.5 2.1 1 58.81 371 SER B N 1
ATOM 8321 C CA . SER B 1 371 ? -26.172 52.469 2.816 1 58.81 371 SER B CA 1
ATOM 8322 C C . SER B 1 371 ? -27.344 52.25 1.858 1 58.81 371 SER B C 1
ATOM 8324 O O . SER B 1 371 ? -28.375 51.688 2.24 1 58.81 371 SER B O 1
ATOM 8326 N N . THR B 1 372 ? -27.156 52.5 0.629 1 64.06 372 THR B N 1
ATOM 8327 C CA . THR B 1 372 ? -28.312 52.438 -0.256 1 64.06 372 THR B CA 1
ATOM 8328 C C . THR B 1 372 ? -28.125 51.406 -1.341 1 64.06 372 THR B C 1
ATOM 8330 O O . THR B 1 372 ? -28.906 51.312 -2.285 1 64.06 372 THR B O 1
ATOM 8333 N N . TYR B 1 373 ? -27.219 50.562 -1.057 1 70.56 373 TYR B N 1
ATOM 8334 C CA . TYR B 1 373 ? -26.953 49.594 -2.127 1 70.56 373 TYR B CA 1
ATOM 8335 C C . TYR B 1 373 ? -28 48.5 -2.16 1 70.56 373 TYR B C 1
ATOM 8337 O O . TYR B 1 373 ? -28.25 47.844 -1.149 1 70.56 373 TYR B O 1
ATOM 8345 N N . ASN B 1 374 ? -28.672 48.406 -3.27 1 67.44 374 ASN B N 1
ATOM 8346 C CA . ASN B 1 374 ? -29.688 47.375 -3.477 1 67.44 374 ASN B CA 1
ATOM 8347 C C . ASN B 1 374 ? -29.375 46.531 -4.707 1 67.44 374 ASN B C 1
ATOM 8349 O O . ASN B 1 374 ? -30.297 46.094 -5.422 1 67.44 374 ASN B O 1
ATOM 8353 N N . GLY B 1 375 ? -28.094 46.375 -4.898 1 77.38 375 GLY B N 1
ATOM 8354 C CA . GLY B 1 375 ? -27.734 45.594 -6.062 1 77.38 375 GLY B CA 1
ATOM 8355 C C . GLY B 1 375 ? -27.891 44.094 -5.855 1 77.38 375 GLY B C 1
ATOM 8356 O O . GLY B 1 375 ? -28.234 43.656 -4.758 1 77.38 375 GLY B O 1
ATOM 8357 N N . THR B 1 376 ? -27.656 43.344 -6.887 1 84.31 376 THR B N 1
ATOM 8358 C CA . THR B 1 376 ? -27.906 41.906 -6.93 1 84.31 376 THR B CA 1
ATOM 8359 C C . THR B 1 376 ? -26.781 41.156 -6.234 1 84.31 376 THR B C 1
ATOM 8361 O O . THR B 1 376 ? -27.016 40.156 -5.562 1 84.31 376 THR B O 1
ATOM 8364 N N . TYR B 1 377 ? -25.641 41.812 -6.336 1 89.88 377 TYR B N 1
ATOM 8365 C CA . TYR B 1 377 ? -24.484 41.062 -5.859 1 89.88 377 TYR B CA 1
ATOM 8366 C C . TYR B 1 377 ? -23.891 41.688 -4.613 1 89.88 377 TYR B C 1
ATOM 8368 O O . TYR B 1 377 ? -24.078 42.906 -4.387 1 89.88 377 TYR B O 1
ATOM 8376 N N . THR B 1 378 ? -23.172 40.875 -3.826 1 89.62 378 THR B N 1
ATOM 8377 C CA . THR B 1 378 ? -22.547 41.375 -2.598 1 89.62 378 THR B CA 1
ATOM 8378 C C . THR B 1 378 ? -21.469 42.406 -2.904 1 89.62 378 THR B C 1
ATOM 8380 O O . THR B 1 378 ? -20.875 42.375 -3.98 1 89.62 378 THR B O 1
ATOM 8383 N N . GLN B 1 379 ? -21.188 43.25 -1.879 1 87.12 379 GLN B N 1
ATOM 8384 C CA . GLN B 1 379 ? -20.125 44.25 -1.998 1 87.12 379 GLN B CA 1
ATOM 8385 C C . GLN B 1 379 ? -18.938 43.875 -1.127 1 87.12 379 GLN B C 1
ATOM 8387 O O . GLN B 1 379 ? -17.984 44.625 -0.998 1 87.12 379 GLN B O 1
ATOM 8392 N N . ALA B 1 380 ? -19.078 42.688 -0.523 1 89.56 380 ALA B N 1
ATOM 8393 C CA . ALA B 1 380 ? -17.922 42.219 0.237 1 89.56 380 ALA B CA 1
ATOM 8394 C C . ALA B 1 380 ? -16.688 42.094 -0.653 1 89.56 380 ALA B C 1
ATOM 8396 O O . ALA B 1 380 ? -16.797 41.656 -1.811 1 89.56 380 ALA B O 1
ATOM 8397 N N . THR B 1 381 ? -15.516 42.531 -0.138 1 91.5 381 THR B N 1
ATOM 8398 C CA . THR B 1 381 ? -14.281 42.469 -0.905 1 91.5 381 THR B CA 1
ATOM 8399 C C . THR B 1 381 ? -13.094 42.156 0.004 1 91.5 381 THR B C 1
ATOM 8401 O O . THR B 1 381 ? -13.141 42.438 1.208 1 91.5 381 THR B O 1
ATOM 8404 N N . PHE B 1 382 ? -12.172 41.5 -0.552 1 94.25 382 PHE B N 1
ATOM 8405 C CA . PHE B 1 382 ? -10.867 41.375 0.08 1 94.25 382 PHE B CA 1
ATOM 8406 C C . PHE B 1 382 ? -9.789 42.094 -0.728 1 94.25 382 PHE B C 1
ATOM 8408 O O . PHE B 1 382 ? -9.594 41.781 -1.908 1 94.25 382 PHE B O 1
ATOM 8415 N N . ASN B 1 383 ? -9.156 43.094 -0.108 1 94.5 383 ASN B N 1
ATOM 8416 C CA . ASN B 1 383 ? -8.07 43.844 -0.72 1 94.5 383 ASN B CA 1
ATOM 8417 C C . ASN B 1 383 ? -6.746 43.594 -0.003 1 94.5 383 ASN B C 1
ATOM 8419 O O . ASN B 1 383 ? -6.691 43.625 1.229 1 94.5 383 ASN B O 1
ATOM 8423 N N . SER B 1 384 ? -5.773 43.281 -0.85 1 96.31 384 SER B N 1
ATOM 8424 C CA . SER B 1 384 ? -4.469 43.094 -0.227 1 96.31 384 SER B CA 1
ATOM 8425 C C . SER B 1 384 ? -3.371 43.812 -1.003 1 96.31 384 SER B C 1
ATOM 8427 O O . SER B 1 384 ? -3.5 44.031 -2.207 1 96.31 384 SER B O 1
ATOM 8429 N N . SER B 1 385 ? -2.357 44.25 -0.281 1 96.25 385 SER B N 1
ATOM 8430 C CA . SER B 1 385 ? -1.15 44.844 -0.845 1 96.25 385 SER B CA 1
ATOM 8431 C C . SER B 1 385 ? 0.105 44.188 -0.276 1 96.25 385 SER B C 1
ATOM 8433 O O . SER B 1 385 ? 0.181 43.906 0.924 1 96.25 385 SER B O 1
ATOM 8435 N N . THR B 1 386 ? 0.992 43.844 -1.164 1 96.62 386 THR B N 1
ATOM 8436 C CA . THR B 1 386 ? 2.281 43.281 -0.768 1 96.62 386 THR B CA 1
ATOM 8437 C C . THR B 1 386 ? 3.426 44.125 -1.356 1 96.62 386 THR B C 1
ATOM 8439 O O . THR B 1 386 ? 3.295 44.688 -2.441 1 96.62 386 THR B O 1
ATOM 8442 N N . LEU B 1 387 ? 4.57 44.156 -0.62 1 95.88 387 LEU B N 1
ATOM 8443 C CA . LEU B 1 387 ? 5.738 44.906 -1.07 1 95.88 387 LEU B CA 1
ATOM 8444 C C . LEU B 1 387 ? 6.926 44 -1.297 1 95.88 387 LEU B C 1
ATOM 8446 O O . LEU B 1 387 ? 7.207 43.125 -0.468 1 95.88 387 LEU B O 1
ATOM 8450 N N . THR B 1 388 ? 7.551 44.188 -2.457 1 94.25 388 THR B N 1
ATOM 8451 C CA . THR B 1 388 ? 8.82 43.531 -2.758 1 94.25 388 THR B CA 1
ATOM 8452 C C . THR B 1 388 ? 9.938 44.562 -2.914 1 94.25 388 THR B C 1
ATOM 8454 O O . THR B 1 388 ? 9.836 45.469 -3.742 1 94.25 388 THR B O 1
ATOM 8457 N N . PRO B 1 389 ? 10.93 44.375 -2.129 1 92.31 389 PRO B N 1
ATOM 8458 C CA . PRO B 1 389 ? 12.016 45.344 -2.256 1 92.31 389 PRO B CA 1
ATOM 8459 C C . PRO B 1 389 ? 12.898 45.094 -3.479 1 92.31 389 PRO B C 1
ATOM 8461 O O . PRO B 1 389 ? 13.25 43.969 -3.762 1 92.31 389 PRO B O 1
ATOM 8464 N N . ILE B 1 390 ? 13.195 46.188 -4.152 1 91.5 390 ILE B N 1
ATOM 8465 C CA . ILE B 1 390 ? 14.016 46.062 -5.355 1 91.5 390 ILE B CA 1
ATOM 8466 C C . ILE B 1 390 ? 15.422 46.594 -5.066 1 91.5 390 ILE B C 1
ATOM 8468 O O . ILE B 1 390 ? 16.422 45.938 -5.336 1 91.5 390 ILE B O 1
ATOM 8472 N N . LYS B 1 391 ? 15.562 47.812 -4.512 1 88.19 391 LYS B N 1
ATOM 8473 C CA . LYS B 1 391 ? 16.828 48.438 -4.105 1 88.19 391 LYS B CA 1
ATOM 8474 C C . LYS B 1 391 ? 16.609 49.438 -2.963 1 88.19 391 LYS B C 1
ATOM 8476 O O . LYS B 1 391 ? 15.508 49.938 -2.771 1 88.19 391 LYS B O 1
ATOM 8481 N N . ALA B 1 392 ? 17.625 49.531 -2.148 1 85.56 392 ALA B N 1
ATOM 8482 C CA . ALA B 1 392 ? 17.484 50.438 -1.003 1 85.56 392 ALA B CA 1
ATOM 8483 C C . ALA B 1 392 ? 18.797 51.188 -0.727 1 85.56 392 ALA B C 1
ATOM 8485 O O . ALA B 1 392 ? 19.875 50.719 -1.132 1 85.56 392 ALA B O 1
ATOM 8486 N N . ASN B 1 393 ? 18.656 52.375 -0.223 1 76.81 393 ASN B N 1
ATOM 8487 C CA . ASN B 1 393 ? 19.781 53.156 0.292 1 76.81 393 ASN B CA 1
ATOM 8488 C C . ASN B 1 393 ? 19.641 53.438 1.786 1 76.81 393 ASN B C 1
ATOM 8490 O O . ASN B 1 393 ? 18.516 53.469 2.309 1 76.81 393 ASN B O 1
ATOM 8494 N N . GLY B 1 394 ? 20.641 53.562 2.547 1 65.12 394 GLY B N 1
ATOM 8495 C CA . GLY B 1 394 ? 20.625 53.906 3.959 1 65.12 394 GLY B CA 1
ATOM 8496 C C . GLY B 1 394 ? 20.297 52.75 4.859 1 65.12 394 GLY B C 1
ATOM 8497 O O . GLY B 1 394 ? 19.656 52.906 5.898 1 65.12 394 GLY B O 1
ATOM 8498 N N . ILE B 1 395 ? 20.484 51.531 4.465 1 58.53 395 ILE B N 1
ATOM 8499 C CA . ILE B 1 395 ? 20.109 50.344 5.211 1 58.53 395 ILE B CA 1
ATOM 8500 C C . ILE B 1 395 ? 20.812 50.344 6.562 1 58.53 395 ILE B C 1
ATOM 8502 O O . ILE B 1 395 ? 22.031 50.562 6.637 1 58.53 395 ILE B O 1
ATOM 8506 N N . HIS B 1 396 ? 20 50.594 7.656 1 51.59 396 HIS B N 1
ATOM 8507 C CA . HIS B 1 396 ? 20.469 50.594 9.039 1 51.59 396 HIS B CA 1
ATOM 8508 C C . HIS B 1 396 ? 21.016 49.219 9.438 1 51.59 396 HIS B C 1
ATOM 8510 O O . HIS B 1 396 ? 20.484 48.188 9.047 1 51.59 396 HIS B O 1
ATOM 8516 N N . ASP B 1 397 ? 22.188 49.188 9.891 1 48.25 397 ASP B N 1
ATOM 8517 C CA . ASP B 1 397 ? 22.531 48.031 10.727 1 48.25 397 ASP B CA 1
ATOM 8518 C C . ASP B 1 397 ? 21.547 47.875 11.883 1 48.25 397 ASP B C 1
ATOM 8520 O O . ASP B 1 397 ? 21.062 48.875 12.422 1 48.25 397 ASP B O 1
ATOM 8524 N N . VAL B 1 398 ? 20.828 46.875 12.188 1 44.91 398 VAL B N 1
ATOM 8525 C CA . VAL B 1 398 ? 19.906 46.625 13.289 1 44.91 398 VAL B CA 1
ATOM 8526 C C . VAL B 1 398 ? 20.266 47.5 14.484 1 44.91 398 VAL B C 1
ATOM 8528 O O . VAL B 1 398 ? 19.375 47.938 15.234 1 44.91 398 VAL B O 1
ATOM 8531 N N . GLY B 1 399 ? 21.469 47.688 15.047 1 39.25 399 GLY B N 1
ATOM 8532 C CA . GLY B 1 399 ? 21.891 48.375 16.25 1 39.25 399 GLY B CA 1
ATOM 8533 C C . GLY B 1 399 ? 21.828 49.906 16.125 1 39.25 399 GLY B C 1
ATOM 8534 O O . GLY B 1 399 ? 22.109 50.625 17.078 1 39.25 399 GLY B O 1
ATOM 8535 N N . ALA B 1 400 ? 21.922 50.531 15.109 1 41.5 400 ALA B N 1
ATOM 8536 C CA . ALA B 1 400 ? 22.25 51.969 15.148 1 41.5 400 ALA B CA 1
ATOM 8537 C C . ALA B 1 400 ? 20.984 52.812 15.32 1 41.5 400 ALA B C 1
ATOM 8539 O O . ALA B 1 400 ? 20.125 52.844 14.438 1 41.5 400 ALA B O 1
ATOM 8540 N N . LEU B 1 401 ? 20.391 53.125 16.391 1 40.62 401 LEU B N 1
ATOM 8541 C CA . LEU B 1 401 ? 19.328 53.938 16.984 1 40.62 401 LEU B CA 1
ATOM 8542 C C . LEU B 1 401 ? 19.172 55.25 16.266 1 40.62 401 LEU B C 1
ATOM 8544 O O . LEU B 1 401 ? 18.141 55.938 16.391 1 40.62 401 LEU B O 1
ATOM 8548 N N . GLY B 1 402 ? 20.156 56 15.711 1 43.28 402 GLY B N 1
ATOM 8549 C CA . GLY B 1 402 ? 20.156 57.375 15.312 1 43.28 402 GLY B CA 1
ATOM 8550 C C . GLY B 1 402 ? 19.828 57.594 13.844 1 43.28 402 GLY B C 1
ATOM 8551 O O . GLY B 1 402 ? 20.188 58.625 13.266 1 43.28 402 GLY B O 1
ATOM 8552 N N . GLY B 1 403 ? 19.812 56.594 12.922 1 46.56 403 GLY B N 1
ATOM 8553 C CA . GLY B 1 403 ? 20.156 56.625 11.508 1 46.56 403 GLY B CA 1
ATOM 8554 C C . GLY B 1 403 ? 19.109 57.344 10.664 1 46.56 403 GLY B C 1
ATOM 8555 O O . GLY B 1 403 ? 17.984 57.562 11.125 1 46.56 403 GLY B O 1
ATOM 8556 N N . GLU B 1 404 ? 19.562 57.906 9.492 1 55.59 404 GLU B N 1
ATOM 8557 C CA . GLU B 1 404 ? 18.984 58.469 8.289 1 55.59 404 GLU B CA 1
ATOM 8558 C C . GLU B 1 404 ? 17.891 57.594 7.723 1 55.59 404 GLU B C 1
ATOM 8560 O O . GLU B 1 404 ? 17.953 56.344 7.863 1 55.59 404 GLU B O 1
ATOM 8565 N N . ALA B 1 405 ? 16.75 58.188 7.336 1 65 405 ALA B N 1
ATOM 8566 C CA . ALA B 1 405 ? 15.602 57.562 6.68 1 65 405 ALA B CA 1
ATOM 8567 C C . ALA B 1 405 ? 16.047 56.594 5.586 1 65 405 ALA B C 1
ATOM 8569 O O . ALA B 1 405 ? 16.969 56.906 4.816 1 65 405 ALA B O 1
ATOM 8570 N N . MET B 1 406 ? 15.672 55.281 5.766 1 74.94 406 MET B N 1
ATOM 8571 C CA . MET B 1 406 ? 15.875 54.312 4.703 1 74.94 406 MET B CA 1
ATOM 8572 C C . MET B 1 406 ? 14.938 54.562 3.527 1 74.94 406 MET B C 1
ATOM 8574 O O . MET B 1 406 ? 13.766 54.875 3.723 1 74.94 406 MET B O 1
ATOM 8578 N N . GLU B 1 407 ? 15.586 54.781 2.33 1 81.56 407 GLU B N 1
ATOM 8579 C CA . GLU B 1 407 ? 14.805 54.875 1.101 1 81.56 407 GLU B CA 1
ATOM 8580 C C . GLU B 1 407 ? 14.93 53.594 0.257 1 81.56 407 GLU B C 1
ATOM 8582 O O . GLU B 1 407 ? 16.031 53.125 -0.007 1 81.56 407 GLU B O 1
ATOM 8587 N N . ALA B 1 408 ? 13.742 53 -0.013 1 89 408 ALA B N 1
ATOM 8588 C CA . ALA B 1 408 ? 13.758 51.781 -0.816 1 89 408 ALA B CA 1
ATOM 8589 C C . ALA B 1 408 ? 12.797 51.906 -2 1 89 408 ALA B C 1
ATOM 8591 O O . ALA B 1 408 ? 11.695 52.438 -1.868 1 89 408 ALA B O 1
ATOM 8592 N N . LEU B 1 409 ? 13.297 51.5 -3.174 1 92.12 409 LEU B N 1
ATOM 8593 C CA . LEU B 1 409 ? 12.391 51.25 -4.285 1 92.12 409 LEU B CA 1
ATOM 8594 C C . LEU B 1 409 ? 11.656 49.938 -4.086 1 92.12 409 LEU B C 1
ATOM 8596 O O . LEU B 1 409 ? 12.289 48.875 -3.947 1 92.12 409 LEU B O 1
ATOM 8600 N N . VAL B 1 410 ? 10.336 50.062 -3.979 1 94.75 410 VAL B N 1
ATOM 8601 C CA . VAL B 1 410 ? 9.539 48.844 -3.719 1 94.75 410 VAL B CA 1
ATOM 8602 C C . VAL B 1 410 ? 8.539 48.625 -4.855 1 94.75 410 VAL B C 1
ATOM 8604 O O . VAL B 1 410 ? 8.133 49.594 -5.523 1 94.75 410 VAL B O 1
ATOM 8607 N N . GLN B 1 411 ? 8.297 47.406 -5.145 1 95.81 411 GLN B N 1
ATOM 8608 C CA . GLN B 1 411 ? 7.172 47.031 -5.992 1 95.81 411 GLN B CA 1
ATOM 8609 C C . GLN B 1 411 ? 5.953 46.656 -5.152 1 95.81 411 GLN B C 1
ATOM 8611 O O . GLN B 1 411 ? 6.043 45.781 -4.273 1 95.81 411 GLN B O 1
ATOM 8616 N N . GLU B 1 412 ? 4.879 47.344 -5.352 1 96.44 412 GLU B N 1
ATOM 8617 C CA . GLU B 1 412 ? 3.627 47.031 -4.66 1 96.44 412 GLU B CA 1
ATOM 8618 C C . GLU B 1 412 ? 2.674 46.25 -5.566 1 96.44 412 GLU B C 1
ATOM 8620 O O . GLU B 1 412 ? 2.363 46.688 -6.676 1 96.44 412 GLU B O 1
ATOM 8625 N N . ASP B 1 413 ? 2.291 45.125 -5.137 1 96.81 413 ASP B N 1
ATOM 8626 C CA . ASP B 1 413 ? 1.26 44.344 -5.812 1 96.81 413 ASP B CA 1
ATOM 8627 C C . ASP B 1 413 ? -0.074 44.438 -5.074 1 96.81 413 ASP B C 1
ATOM 8629 O O . ASP B 1 413 ? -0.162 44.094 -3.896 1 96.81 413 ASP B O 1
ATOM 8633 N N . LEU B 1 414 ? -1.061 44.969 -5.77 1 97 414 LEU B N 1
ATOM 8634 C CA . LEU B 1 414 ? -2.406 45.094 -5.223 1 97 414 LEU B CA 1
ATOM 8635 C C . LEU B 1 414 ? -3.33 44.031 -5.781 1 97 414 LEU B C 1
ATOM 8637 O O . LEU B 1 414 ? -3.303 43.75 -6.98 1 97 414 LEU B O 1
ATOM 8641 N N . LEU B 1 415 ? -4.02 43.375 -4.875 1 97.31 415 LEU B N 1
ATOM 8642 C CA . LEU B 1 415 ? -5.004 42.375 -5.242 1 97.31 415 LEU B CA 1
ATOM 8643 C C . LEU B 1 415 ? -6.387 42.75 -4.715 1 97.31 415 LEU B C 1
ATOM 8645 O O . LEU B 1 415 ? -6.555 43 -3.518 1 97.31 415 LEU B O 1
ATOM 8649 N N . VAL B 1 416 ? -7.355 42.906 -5.59 1 96.31 416 VAL B N 1
ATOM 8650 C CA . VAL B 1 416 ? -8.75 43.188 -5.227 1 96.31 416 VAL B CA 1
ATOM 8651 C C . VAL B 1 416 ? -9.602 41.969 -5.602 1 96.31 416 VAL B C 1
ATOM 8653 O O . VAL B 1 416 ? -9.664 41.562 -6.773 1 96.31 416 VAL B O 1
ATOM 8656 N N . CYS B 1 417 ? -10.266 41.438 -4.605 1 96.69 417 CYS B N 1
ATOM 8657 C CA . CYS B 1 417 ? -10.953 40.156 -4.824 1 96.69 417 CYS B CA 1
ATOM 8658 C C . CYS B 1 417 ? -12.43 40.281 -4.461 1 96.69 417 CYS B C 1
ATOM 8660 O O . CYS B 1 417 ? -12.789 41 -3.533 1 96.69 417 CYS B O 1
ATOM 8662 N N . SER B 1 418 ? -13.25 39.594 -5.168 1 94.88 418 SER B N 1
ATOM 8663 C CA . SER B 1 418 ? -14.688 39.469 -4.918 1 94.88 418 SER B CA 1
ATOM 8664 C C . SER B 1 418 ? -15.109 38.031 -4.727 1 94.88 418 SER B C 1
ATOM 8666 O O . SER B 1 418 ? -14.773 37.156 -5.535 1 94.88 418 SER B O 1
ATOM 8668 N N . PRO B 1 419 ? -15.898 37.781 -3.652 1 96.38 419 PRO B N 1
ATOM 8669 C CA . PRO B 1 419 ? -16.328 36.406 -3.385 1 96.38 419 PRO B CA 1
ATOM 8670 C C . PRO B 1 419 ? -17.391 35.906 -4.371 1 96.38 419 PRO B C 1
ATOM 8672 O O . PRO B 1 419 ? -18.266 36.688 -4.762 1 96.38 419 PRO B O 1
ATOM 8675 N N . GLY B 1 420 ? -17.25 34.688 -4.793 1 96.88 420 GLY B N 1
ATOM 8676 C CA . GLY B 1 420 ? -18.172 34 -5.676 1 96.88 420 GLY B CA 1
ATOM 8677 C C . GLY B 1 420 ? -18.25 32.5 -5.43 1 96.88 420 GLY B C 1
ATOM 8678 O O . GLY B 1 420 ? -17.859 32.031 -4.363 1 96.88 420 GLY B O 1
ATOM 8679 N N . ARG B 1 421 ? -18.969 31.828 -6.309 1 97.44 421 ARG B N 1
ATOM 8680 C CA . ARG B 1 421 ? -19.094 30.375 -6.227 1 97.44 421 ARG B CA 1
ATOM 8681 C C . ARG B 1 421 ? -18.719 29.719 -7.551 1 97.44 421 ARG B C 1
ATOM 8683 O O . ARG B 1 421 ? -18.828 30.344 -8.609 1 97.44 421 ARG B O 1
ATOM 8690 N N . ALA B 1 422 ? -18.25 28.547 -7.457 1 98.12 422 ALA B N 1
ATOM 8691 C CA . ALA B 1 422 ? -17.844 27.766 -8.633 1 98.12 422 ALA B CA 1
ATOM 8692 C C . ALA B 1 422 ? -18.203 26.297 -8.461 1 98.12 422 ALA B C 1
ATOM 8694 O O . ALA B 1 422 ? -18.5 25.844 -7.348 1 98.12 422 ALA B O 1
ATOM 8695 N N . LEU B 1 423 ? -18.25 25.641 -9.586 1 97.94 423 LEU B N 1
ATOM 8696 C CA . LEU B 1 423 ? -18.453 24.188 -9.594 1 97.94 423 LEU B CA 1
ATOM 8697 C C . LEU B 1 423 ? -17.109 23.453 -9.57 1 97.94 423 LEU B C 1
ATOM 8699 O O . LEU B 1 423 ? -16.266 23.672 -10.445 1 97.94 423 LEU B O 1
ATOM 8703 N N . PHE B 1 424 ? -16.984 22.672 -8.57 1 97.94 424 PHE B N 1
ATOM 8704 C CA . PHE B 1 424 ? -15.758 21.906 -8.414 1 97.94 424 PHE B CA 1
ATOM 8705 C C . PHE B 1 424 ? -15.977 20.453 -8.836 1 97.94 424 PHE B C 1
ATOM 8707 O O . PHE B 1 424 ? -16.969 19.828 -8.43 1 97.94 424 PHE B O 1
ATOM 8714 N N . THR B 1 425 ? -15.086 19.969 -9.695 1 97.62 425 THR B N 1
ATOM 8715 C CA . THR B 1 425 ? -14.969 18.531 -9.977 1 97.62 425 THR B CA 1
ATOM 8716 C C . THR B 1 425 ? -13.672 17.984 -9.383 1 97.62 425 THR B C 1
ATOM 8718 O O . THR B 1 425 ? -12.586 18.25 -9.891 1 97.62 425 THR B O 1
ATOM 8721 N N . VAL B 1 426 ? -13.867 17.203 -8.359 1 97.06 426 VAL B N 1
ATOM 8722 C CA . VAL B 1 426 ? -12.703 16.781 -7.594 1 97.06 426 VAL B CA 1
ATOM 8723 C C . VAL B 1 426 ? -12.484 15.273 -7.789 1 97.06 426 VAL B C 1
ATOM 8725 O O . VAL B 1 426 ? -13.398 14.477 -7.594 1 97.06 426 VAL B O 1
ATOM 8728 N N . ASN B 1 427 ? -11.281 14.914 -8.211 1 96.5 427 ASN B N 1
ATOM 8729 C CA . ASN B 1 427 ? -10.844 13.531 -8.297 1 96.5 427 ASN B CA 1
ATOM 8730 C C . ASN B 1 427 ? -9.977 13.141 -7.098 1 96.5 427 ASN B C 1
ATOM 8732 O O . ASN B 1 427 ? -8.844 13.617 -6.965 1 96.5 427 ASN B O 1
ATOM 8736 N N . ASN B 1 428 ? -10.578 12.305 -6.266 1 95.94 428 ASN B N 1
ATOM 8737 C CA . ASN B 1 428 ? -9.836 11.781 -5.129 1 95.94 428 ASN B CA 1
ATOM 8738 C C . ASN B 1 428 ? -9.141 10.469 -5.473 1 95.94 428 ASN B C 1
ATOM 8740 O O . ASN B 1 428 ? -9.781 9.508 -5.891 1 95.94 428 ASN B O 1
ATOM 8744 N N . ILE B 1 429 ? -7.824 10.445 -5.25 1 94.94 429 ILE B N 1
ATOM 8745 C CA . ILE B 1 429 ? -7.035 9.289 -5.668 1 94.94 429 ILE B CA 1
ATOM 8746 C C . ILE B 1 429 ? -6.207 8.781 -4.492 1 94.94 429 ILE B C 1
ATOM 8748 O O . ILE B 1 429 ? -5.555 9.562 -3.795 1 94.94 429 ILE B O 1
ATOM 8752 N N . TRP B 1 430 ? -6.289 7.523 -4.23 1 93 430 TRP B N 1
ATOM 8753 C CA . TRP B 1 430 ? -5.391 6.848 -3.297 1 93 430 TRP B CA 1
ATOM 8754 C C . TRP B 1 430 ? -4.5 5.848 -4.027 1 93 430 TRP B C 1
ATOM 8756 O O . TRP B 1 430 ? -4.996 4.949 -4.711 1 93 430 TRP B O 1
ATOM 8766 N N . GLU B 1 431 ? -3.213 6.016 -3.928 1 87.75 431 GLU B N 1
ATOM 8767 C CA . GLU B 1 431 ? -2.209 5.074 -4.41 1 87.75 431 GLU B CA 1
ATOM 8768 C C . GLU B 1 431 ? -1.383 4.508 -3.26 1 87.75 431 GLU B C 1
ATOM 8770 O O . GLU B 1 431 ? -0.595 5.227 -2.645 1 87.75 431 GLU B O 1
ATOM 8775 N N . ASP B 1 432 ? -1.536 3.195 -3.002 1 83.38 432 ASP B N 1
ATOM 8776 C CA . ASP B 1 432 ? -0.895 2.59 -1.84 1 83.38 432 ASP B CA 1
ATOM 8777 C C . ASP B 1 432 ? -1.171 3.4 -0.576 1 83.38 432 ASP B C 1
ATOM 8779 O O . ASP B 1 432 ? -0.243 3.762 0.152 1 83.38 432 ASP B O 1
ATOM 8783 N N . ASN B 1 433 ? -2.385 3.934 -0.426 1 85.19 433 ASN B N 1
ATOM 8784 C CA . ASN B 1 433 ? -2.941 4.648 0.72 1 85.19 433 ASN B CA 1
ATOM 8785 C C . ASN B 1 433 ? -2.416 6.078 0.799 1 85.19 433 ASN B C 1
ATOM 8787 O O . ASN B 1 433 ? -2.627 6.766 1.798 1 85.19 433 ASN B O 1
ATOM 8791 N N . ILE B 1 434 ? -1.683 6.527 -0.138 1 84.19 434 ILE B N 1
ATOM 8792 C CA . ILE B 1 434 ? -1.29 7.93 -0.241 1 84.19 434 ILE B CA 1
ATOM 8793 C C . ILE B 1 434 ? -2.361 8.711 -0.997 1 84.19 434 ILE B C 1
ATOM 8795 O O . ILE B 1 434 ? -2.68 8.391 -2.145 1 84.19 434 ILE B O 1
ATOM 8799 N N . GLN B 1 435 ? -2.857 9.688 -0.349 1 89.62 435 GLN B N 1
ATOM 8800 C CA . GLN B 1 435 ? -3.971 10.445 -0.909 1 89.62 435 GLN B CA 1
ATOM 8801 C C . GLN B 1 435 ? -3.473 11.586 -1.797 1 89.62 435 GLN B C 1
ATOM 8803 O O . GLN B 1 435 ? -2.512 12.273 -1.449 1 89.62 435 GLN B O 1
ATOM 8808 N N . ARG B 1 436 ? -4.066 11.68 -2.961 1 89.75 436 ARG B N 1
ATOM 8809 C CA . ARG B 1 436 ? -3.881 12.812 -3.863 1 89.75 436 ARG B CA 1
ATOM 8810 C C . ARG B 1 436 ? -5.219 13.297 -4.41 1 89.75 436 ARG B C 1
ATOM 8812 O O . ARG B 1 436 ? -6.098 12.492 -4.719 1 89.75 436 ARG B O 1
ATOM 8819 N N . ARG B 1 437 ? -5.332 14.656 -4.484 1 93.25 437 ARG B N 1
ATOM 8820 C CA . ARG B 1 437 ? -6.559 15.242 -5.012 1 93.25 437 ARG B CA 1
ATOM 8821 C C . ARG B 1 437 ? -6.262 16.141 -6.215 1 93.25 437 ARG B C 1
ATOM 8823 O O . ARG B 1 437 ? -5.32 16.922 -6.191 1 93.25 437 ARG B O 1
ATOM 8830 N N . GLU B 1 438 ? -7.027 15.906 -7.242 1 93.94 438 GLU B N 1
ATOM 8831 C CA . GLU B 1 438 ? -7.023 16.766 -8.422 1 93.94 438 GLU B CA 1
ATOM 8832 C C . GLU B 1 438 ? -8.406 17.375 -8.664 1 93.94 438 GLU B C 1
ATOM 8834 O O . GLU B 1 438 ? -9.422 16.703 -8.477 1 93.94 438 GLU B O 1
ATOM 8839 N N . TYR B 1 439 ? -8.383 18.719 -8.953 1 94.88 439 TYR B N 1
ATOM 8840 C CA . TYR B 1 439 ? -9.711 19.297 -9.148 1 94.88 439 TYR B CA 1
ATOM 8841 C C . TYR B 1 439 ? -9.711 20.281 -10.312 1 94.88 439 TYR B C 1
ATOM 8843 O O . TYR B 1 439 ? -8.68 20.875 -10.633 1 94.88 439 TYR B O 1
ATOM 8851 N N . ASP B 1 440 ? -10.859 20.344 -11.023 1 95.56 440 ASP B N 1
ATOM 8852 C CA . ASP B 1 440 ? -11.211 21.328 -12.039 1 95.56 440 ASP B CA 1
ATOM 8853 C C . ASP B 1 440 ? -12.32 22.25 -11.547 1 95.56 440 ASP B C 1
ATOM 8855 O O . ASP B 1 440 ? -13.211 21.828 -10.805 1 95.56 440 ASP B O 1
ATOM 8859 N N . VAL B 1 441 ? -12.172 23.531 -11.93 1 97.06 441 VAL B N 1
ATOM 8860 C CA . VAL B 1 441 ? -13.117 24.516 -11.398 1 97.06 441 VAL B CA 1
ATOM 8861 C C . VAL B 1 441 ? -13.781 25.266 -12.555 1 97.06 441 VAL B C 1
ATOM 8863 O O . VAL B 1 441 ? -13.125 25.641 -13.523 1 97.06 441 VAL B O 1
ATOM 8866 N N . ALA B 1 442 ? -15.086 25.422 -12.492 1 96.81 442 ALA B N 1
ATOM 8867 C CA . ALA B 1 442 ? -15.867 26.266 -13.398 1 96.81 442 ALA B CA 1
ATOM 8868 C C . ALA B 1 442 ? -16.625 27.344 -12.633 1 96.81 442 ALA B C 1
ATOM 8870 O O . ALA B 1 442 ? -17.625 27.062 -11.969 1 96.81 442 ALA B O 1
ATOM 8871 N N . PRO B 1 443 ? -16.203 28.609 -12.719 1 96.06 443 PRO B N 1
ATOM 8872 C CA . PRO B 1 443 ? -16.891 29.688 -12 1 96.06 443 PRO B CA 1
ATOM 8873 C C . PRO B 1 443 ? -18.359 29.797 -12.391 1 96.06 443 PRO B C 1
ATOM 8875 O O . PRO B 1 443 ? -18.703 29.641 -13.57 1 96.06 443 PRO B O 1
ATOM 8878 N N . ILE B 1 444 ? -19.203 30.078 -11.477 1 95.75 444 ILE B N 1
ATOM 8879 C CA . ILE B 1 444 ? -20.641 30.188 -11.711 1 95.75 444 ILE B CA 1
ATOM 8880 C C . ILE B 1 444 ? -21.047 31.656 -11.672 1 95.75 444 ILE B C 1
ATOM 8882 O O . ILE B 1 444 ? -21.469 32.219 -12.688 1 95.75 444 ILE B O 1
ATOM 8886 N N . SER B 1 445 ? -20.953 32.25 -10.406 1 94.75 445 SER B N 1
ATOM 8887 C CA . SER B 1 445 ? -21.406 33.625 -10.227 1 94.75 445 SER B CA 1
ATOM 8888 C C . SER B 1 445 ? -20.812 34.219 -8.961 1 94.75 445 SER B C 1
ATOM 8890 O O . SER B 1 445 ? -20.328 33.5 -8.086 1 94.75 445 SER B O 1
ATOM 8892 N N . GLN B 1 446 ? -20.906 35.594 -8.922 1 94.88 446 GLN B N 1
ATOM 8893 C CA . GLN B 1 446 ? -20.672 36.281 -7.652 1 94.88 446 GLN B CA 1
ATOM 8894 C C . GLN B 1 446 ? -21.766 35.969 -6.641 1 94.88 446 GLN B C 1
ATOM 8896 O O . GLN B 1 446 ? -22.875 35.594 -7.016 1 94.88 446 GLN B O 1
ATOM 8901 N N . LEU B 1 447 ? -21.391 36.094 -5.359 1 96 447 LEU B N 1
ATOM 8902 C CA . LEU B 1 447 ? -22.406 35.844 -4.344 1 96 447 LEU B CA 1
ATOM 8903 C C . LEU B 1 447 ? -23.484 36.906 -4.375 1 96 447 LEU B C 1
ATOM 8905 O O . LEU B 1 447 ? -23.219 38.062 -4.715 1 96 447 LEU B O 1
ATOM 8909 N N . THR B 1 448 ? -24.672 36.562 -3.986 1 92.88 448 THR B N 1
ATOM 8910 C CA . THR B 1 448 ? -25.781 37.5 -3.941 1 92.88 448 THR B CA 1
ATOM 8911 C C . THR B 1 448 ? -25.578 38.531 -2.82 1 92.88 448 THR B C 1
ATOM 8913 O O . THR B 1 448 ? -24.719 38.344 -1.954 1 92.88 448 THR B O 1
ATOM 8916 N N . ASN B 1 449 ? -26.328 39.562 -2.959 1 89.81 449 ASN B N 1
ATOM 8917 C CA . ASN B 1 449 ? -26.297 40.562 -1.897 1 89.81 449 ASN B CA 1
ATOM 8918 C C . ASN B 1 449 ? -26.891 40.031 -0.602 1 89.81 449 ASN B C 1
ATOM 8920 O O . ASN B 1 449 ? -28.078 39.688 -0.549 1 89.81 449 ASN B O 1
ATOM 8924 N N . LEU B 1 450 ? -26.125 39.969 0.457 1 89.5 450 LEU B N 1
ATOM 8925 C CA . LEU B 1 450 ? -26.547 39.344 1.714 1 89.5 450 LEU B CA 1
ATOM 8926 C C . LEU B 1 450 ? -26.922 40.438 2.734 1 89.5 450 LEU B C 1
ATOM 8928 O O . LEU B 1 450 ? -27.422 40.125 3.814 1 89.5 450 LEU B O 1
ATOM 8932 N N . ALA B 1 451 ? -26.609 41.594 2.385 1 82.62 451 ALA B N 1
ATOM 8933 C CA . ALA B 1 451 ? -27.047 42.719 3.213 1 82.62 451 ALA B CA 1
ATOM 8934 C C . ALA B 1 451 ? -28.406 43.25 2.758 1 82.62 451 ALA B C 1
ATOM 8936 O O . ALA B 1 451 ? -28.469 44.188 1.938 1 82.62 451 ALA B O 1
ATOM 8937 N N . LEU B 1 452 ? -29.422 42.781 3.414 1 78.81 452 LEU B N 1
ATOM 8938 C CA . LEU B 1 452 ? -30.766 43.094 2.957 1 78.81 452 LEU B CA 1
ATOM 8939 C C . LEU B 1 452 ? -31.234 44.438 3.523 1 78.81 452 LEU B C 1
ATOM 8941 O O . LEU B 1 452 ? -30.906 44.781 4.66 1 78.81 452 LEU B O 1
ATOM 8945 N N . LEU B 1 453 ? -31.969 45.156 2.68 1 71.31 453 LEU B N 1
ATOM 8946 C CA . LEU B 1 453 ? -32.5 46.469 3.09 1 71.31 453 LEU B CA 1
ATOM 8947 C C . LEU B 1 453 ? -33.812 46.312 3.807 1 71.31 453 LEU B C 1
ATOM 8949 O O . LEU B 1 453 ? -34.531 47.281 4.055 1 71.31 453 LEU B O 1
ATOM 8953 N N . THR B 1 454 ? -34.156 45.25 4.238 1 70.81 454 THR B N 1
ATOM 8954 C CA . THR B 1 454 ? -35.375 45.062 5.02 1 70.81 454 THR B CA 1
ATOM 8955 C C . THR B 1 454 ? -35.188 45.562 6.445 1 70.81 454 THR B C 1
ATOM 8957 O O . THR B 1 454 ? -34.062 45.906 6.848 1 70.81 454 THR B O 1
ATOM 8960 N N . HIS B 1 455 ? -36.375 45.75 7.07 1 70.31 455 HIS B N 1
ATOM 8961 C CA . HIS B 1 455 ? -36.312 46.156 8.469 1 70.31 455 HIS B CA 1
ATOM 8962 C C . HIS B 1 455 ? -35.438 45.188 9.273 1 70.31 455 HIS B C 1
ATOM 8964 O O . HIS B 1 455 ? -35.625 43.969 9.227 1 70.31 455 HIS B O 1
ATOM 8970 N N . GLN B 1 456 ? -34.438 45.594 9.938 1 70.31 456 GLN B N 1
ATOM 8971 C CA . GLN B 1 456 ? -33.469 44.875 10.758 1 70.31 456 GLN B CA 1
ATOM 8972 C C . GLN B 1 456 ? -32.719 43.844 9.922 1 70.31 456 GLN B C 1
ATOM 8974 O O . GLN B 1 456 ? -32.281 42.812 10.438 1 70.31 456 GLN B O 1
ATOM 8979 N N . SER B 1 457 ? -32.812 43.938 8.477 1 79.44 457 SER B N 1
ATOM 8980 C CA . SER B 1 457 ? -32.125 43.062 7.562 1 79.44 457 SER B CA 1
ATOM 8981 C C . SER B 1 457 ? -32.656 41.625 7.684 1 79.44 457 SER B C 1
ATOM 8983 O O . SER B 1 457 ? -31.859 40.656 7.656 1 79.44 457 SER B O 1
ATOM 8985 N N . GLU B 1 458 ? -33.938 41.5 7.824 1 88.06 458 GLU B N 1
ATOM 8986 C CA . GLU B 1 458 ? -34.594 40.219 8.055 1 88.06 458 GLU B CA 1
ATOM 8987 C C . GLU B 1 458 ? -34.812 39.469 6.738 1 88.06 458 GLU B C 1
ATOM 8989 O O . GLU B 1 458 ? -35.156 40.094 5.727 1 88.06 458 GLU B O 1
ATOM 8994 N N . VAL B 1 459 ? -34.531 38.156 6.801 1 92.81 459 VAL B N 1
ATOM 8995 C CA . VAL B 1 459 ? -34.938 37.25 5.719 1 92.81 459 VAL B CA 1
ATOM 8996 C C . VAL B 1 459 ? -36.312 36.656 6.016 1 92.81 459 VAL B C 1
ATOM 8998 O O . VAL B 1 459 ? -36.469 35.906 6.988 1 92.81 459 VAL B O 1
ATOM 9001 N N . ILE B 1 460 ? -37.188 36.938 5.203 1 92.62 460 ILE B N 1
ATOM 9002 C CA . ILE B 1 460 ? -38.594 36.531 5.445 1 92.62 460 ILE B CA 1
ATOM 9003 C C . ILE B 1 460 ? -38.781 35.062 5.039 1 92.62 460 ILE B C 1
ATOM 9005 O O . ILE B 1 460 ? -38.625 34.719 3.869 1 92.62 460 ILE B O 1
ATOM 9009 N N . VAL B 1 461 ? -39.094 34.219 6.008 1 95.75 461 VAL B N 1
ATOM 9010 C CA . VAL B 1 461 ? -39.375 32.812 5.809 1 95.75 461 VAL B CA 1
ATOM 9011 C C . VAL B 1 461 ? -40.5 32.375 6.742 1 95.75 461 VAL B C 1
ATOM 9013 O O . VAL B 1 461 ? -40.25 31.844 7.832 1 95.75 461 VAL B O 1
ATOM 9016 N N . PRO B 1 462 ? -41.719 32.438 6.27 1 93.19 462 PRO B N 1
ATOM 9017 C CA . PRO B 1 462 ? -42.844 32.031 7.125 1 93.19 462 PRO B CA 1
ATOM 9018 C C . PRO B 1 462 ? -42.719 30.594 7.629 1 93.19 462 PRO B C 1
ATOM 9020 O O . PRO B 1 462 ? -42.375 29.703 6.855 1 93.19 462 PRO B O 1
ATOM 9023 N N . GLY B 1 463 ? -42.906 30.406 8.906 1 93.19 463 GLY B N 1
ATOM 9024 C CA . GLY B 1 463 ? -42.812 29.078 9.492 1 93.19 463 GLY B CA 1
ATOM 9025 C C . GLY B 1 463 ? -41.438 28.797 10.086 1 93.19 463 GLY B C 1
ATOM 9026 O O . GLY B 1 463 ? -41.25 27.75 10.719 1 93.19 463 GLY B O 1
ATOM 9027 N N . PHE B 1 464 ? -40.469 29.703 9.875 1 95.56 464 PHE B N 1
ATOM 9028 C CA . PHE B 1 464 ? -39.156 29.516 10.43 1 95.56 464 PHE B CA 1
ATOM 9029 C C . PHE B 1 464 ? -39.188 29.531 11.953 1 95.56 464 PHE B C 1
ATOM 9031 O O . PHE B 1 464 ? -38.438 28.812 12.609 1 95.56 464 PHE B O 1
ATOM 9038 N N . CYS B 1 465 ? -40.031 30.328 12.438 1 94.25 465 CYS B N 1
ATOM 9039 C CA . CYS B 1 465 ? -40.156 30.484 13.883 1 94.25 465 CYS B CA 1
ATOM 9040 C C . CYS B 1 465 ? -41.25 29.578 14.445 1 94.25 465 CYS B C 1
ATOM 9042 O O . CYS B 1 465 ? -42.125 29.125 13.703 1 94.25 465 CYS B O 1
ATOM 9044 N N . ALA B 1 466 ? -41.062 29.328 15.75 1 91 466 ALA B N 1
ATOM 9045 C CA . ALA B 1 466 ? -42.094 28.547 16.438 1 91 466 ALA B CA 1
ATOM 9046 C C . ALA B 1 466 ? -43.406 29.297 16.438 1 91 466 ALA B C 1
ATOM 9048 O O . ALA B 1 466 ? -43.438 30.531 16.391 1 91 466 ALA B O 1
ATOM 9049 N N . GLU B 1 467 ? -44.531 28.516 16.453 1 82.62 467 GLU B N 1
ATOM 9050 C CA . GLU B 1 467 ? -45.875 29.109 16.469 1 82.62 467 GLU B CA 1
ATOM 9051 C C . GLU B 1 467 ? -46.125 29.875 17.766 1 82.62 467 GLU B C 1
ATOM 9053 O O . GLU B 1 467 ? -46.719 30.953 17.75 1 82.62 467 GLU B O 1
ATOM 9058 N N . THR B 1 468 ? -45.625 29.219 18.828 1 78.31 468 THR B N 1
ATOM 9059 C CA . THR B 1 468 ? -45.75 29.859 20.125 1 78.31 468 THR B CA 1
ATOM 9060 C C . THR B 1 468 ? -44.375 29.984 20.797 1 78.31 468 THR B C 1
ATOM 9062 O O . THR B 1 468 ? -43.594 29.031 20.797 1 78.31 468 THR B O 1
ATOM 9065 N N . GLY B 1 469 ? -44.031 31.172 21.266 1 70 469 GLY B N 1
ATOM 9066 C CA . GLY B 1 469 ? -42.812 31.359 22.016 1 70 469 GLY B CA 1
ATOM 9067 C C . GLY B 1 469 ? -41.688 31.922 21.172 1 70 469 GLY B C 1
ATOM 9068 O O . GLY B 1 469 ? -41.906 32.469 20.078 1 70 469 GLY B O 1
ATOM 9069 N N . THR B 1 470 ? -40.406 31.969 21.812 1 74.88 470 THR B N 1
ATOM 9070 C CA . THR B 1 470 ? -39.219 32.531 21.203 1 74.88 470 THR B CA 1
ATOM 9071 C C . THR B 1 470 ? -38.281 31.406 20.75 1 74.88 470 THR B C 1
ATOM 9073 O O . THR B 1 470 ? -38.031 30.469 21.5 1 74.88 470 THR B O 1
ATOM 9076 N N . GLY B 1 471 ? -38.5 30.797 19.469 1 85.12 471 GLY B N 1
ATOM 9077 C CA . GLY B 1 471 ? -37.594 29.734 19.031 1 85.12 471 GLY B CA 1
ATOM 9078 C C . GLY B 1 471 ? -37.812 29.359 17.578 1 85.12 471 GLY B C 1
ATOM 9079 O O . GLY B 1 471 ? -38.312 30.141 16.797 1 85.12 471 GLY B O 1
ATOM 9080 N N . TYR B 1 472 ? -37.281 28.203 17.328 1 93.38 472 TYR B N 1
ATOM 9081 C CA . TYR B 1 472 ? -37.312 27.719 15.961 1 93.38 472 TYR B CA 1
ATOM 9082 C C . TYR B 1 472 ? -38.531 26.859 15.695 1 93.38 472 TYR B C 1
ATOM 9084 O O . TYR B 1 472 ? -39 26.156 16.578 1 93.38 472 TYR B O 1
ATOM 9092 N N . GLY B 1 473 ? -39 26.984 14.547 1 93.5 473 GLY B N 1
ATOM 9093 C CA . GLY B 1 473 ? -40.031 26.078 14.125 1 93.5 473 GLY B CA 1
ATOM 9094 C C . GLY B 1 473 ? -39.531 24.672 13.844 1 93.5 473 GLY B C 1
ATOM 9095 O O . GLY B 1 473 ? -38.406 24.5 13.383 1 93.5 473 GLY B O 1
ATOM 9096 N N . THR B 1 474 ? -40.344 23.625 14.062 1 91.88 474 THR B N 1
ATOM 9097 C CA . THR B 1 474 ? -39.969 22.234 13.859 1 91.88 474 THR B CA 1
ATOM 9098 C C . THR B 1 474 ? -40.562 21.688 12.57 1 91.88 474 THR B C 1
ATOM 9100 O O . THR B 1 474 ? -40.125 20.641 12.078 1 91.88 474 THR B O 1
ATOM 9103 N N . GLY B 1 475 ? -41.5 22.359 12.055 1 91.38 475 GLY B N 1
ATOM 9104 C CA . GLY B 1 475 ? -42.062 21.953 10.773 1 91.38 475 GLY B CA 1
ATOM 9105 C C . GLY B 1 475 ? -41.406 22.656 9.594 1 91.38 475 GLY B C 1
ATOM 9106 O O . GLY B 1 475 ? -40.781 23.719 9.758 1 91.38 475 GLY B O 1
ATOM 9107 N N . PRO B 1 476 ? -41.562 22.047 8.391 1 93.81 476 PRO B N 1
ATOM 9108 C CA . PRO B 1 476 ? -41 22.688 7.199 1 93.81 476 PRO B CA 1
ATOM 9109 C C . PRO B 1 476 ? -41.5 24.109 6.996 1 93.81 476 PRO B C 1
ATOM 9111 O O . PRO B 1 476 ? -42.719 24.344 7.039 1 93.81 476 PRO B O 1
ATOM 9114 N N . ALA B 1 477 ? -40.594 25.016 6.82 1 95.94 477 ALA B N 1
ATOM 9115 C CA . ALA B 1 477 ? -40.906 26.422 6.59 1 95.94 477 ALA B CA 1
ATOM 9116 C C . ALA B 1 477 ? -41.125 26.688 5.105 1 95.94 477 ALA B C 1
ATOM 9118 O O . ALA B 1 477 ? -40.875 25.828 4.266 1 95.94 477 ALA B O 1
ATOM 9119 N N . ASN B 1 478 ? -41.656 27.891 4.781 1 94.81 478 ASN B N 1
ATOM 9120 C CA . ASN B 1 478 ? -41.906 28.281 3.4 1 94.81 478 ASN B CA 1
ATOM 9121 C C . ASN B 1 478 ? -40.781 29.156 2.855 1 94.81 478 ASN B C 1
ATOM 9123 O O . ASN B 1 478 ? -40.875 30.391 2.904 1 94.81 478 ASN B O 1
ATOM 9127 N N . TRP B 1 479 ? -39.844 28.547 2.201 1 96.44 479 TRP B N 1
ATOM 9128 C CA . TRP B 1 479 ? -38.688 29.234 1.672 1 96.44 479 TRP B CA 1
ATOM 9129 C C . TRP B 1 479 ? -38.938 29.734 0.256 1 96.44 479 TRP B C 1
ATOM 9131 O O . TRP B 1 479 ? -39.281 28.953 -0.631 1 96.44 479 TRP B O 1
ATOM 9141 N N . SER B 1 480 ? -38.75 31.031 0.013 1 94.44 480 SER B N 1
ATOM 9142 C CA . SER B 1 480 ? -38.75 31.578 -1.343 1 94.44 480 SER B CA 1
ATOM 9143 C C . SER B 1 480 ? -37.438 31.266 -2.059 1 94.44 480 SER B C 1
ATOM 9145 O O . SER B 1 480 ? -36.469 30.859 -1.428 1 94.44 480 SER B O 1
ATOM 9147 N N . THR B 1 481 ? -37.438 31.469 -3.352 1 93.94 481 THR B N 1
ATOM 9148 C CA . THR B 1 481 ? -36.219 31.266 -4.117 1 93.94 481 THR B CA 1
ATOM 9149 C C . THR B 1 481 ? -35.125 32.219 -3.645 1 93.94 481 THR B C 1
ATOM 9151 O O . THR B 1 481 ? -33.938 31.844 -3.562 1 93.94 481 THR B O 1
ATOM 9154 N N . ALA B 1 482 ? -35.5 33.438 -3.336 1 91.25 482 ALA B N 1
ATOM 9155 C CA . ALA B 1 482 ? -34.531 34.406 -2.863 1 91.25 482 ALA B CA 1
ATOM 9156 C C . ALA B 1 482 ? -33.969 34.031 -1.503 1 91.25 482 ALA B C 1
ATOM 9158 O O . ALA B 1 482 ? -32.781 34.25 -1.237 1 91.25 482 ALA B O 1
ATOM 9159 N N . ALA B 1 483 ? -34.781 33.5 -0.686 1 94.56 483 ALA B N 1
ATOM 9160 C CA . ALA B 1 483 ? -34.344 33.094 0.64 1 94.56 483 ALA B CA 1
ATOM 9161 C C . ALA B 1 483 ? -33.406 31.875 0.547 1 94.56 483 ALA B C 1
ATOM 9163 O O . ALA B 1 483 ? -32.438 31.766 1.316 1 94.56 483 ALA B O 1
ATOM 9164 N N . LEU B 1 484 ? -33.688 31 -0.406 1 95.94 484 LEU B N 1
ATOM 9165 C CA . LEU B 1 484 ? -32.812 29.844 -0.621 1 95.94 484 LEU B CA 1
ATOM 9166 C C . LEU B 1 484 ? -31.453 30.281 -1.124 1 95.94 484 LEU B C 1
ATOM 9168 O O . LEU B 1 484 ? -30.422 29.75 -0.679 1 95.94 484 LEU B O 1
ATOM 9172 N N . ASP B 1 485 ? -31.438 31.219 -1.996 1 94.81 485 ASP B N 1
ATOM 9173 C CA . ASP B 1 485 ? -30.172 31.75 -2.512 1 94.81 485 ASP B CA 1
ATOM 9174 C C . ASP B 1 485 ? -29.391 32.438 -1.411 1 94.81 485 ASP B C 1
ATOM 9176 O O . ASP B 1 485 ? -28.156 32.312 -1.353 1 94.81 485 ASP B O 1
ATOM 9180 N N . TRP B 1 486 ? -30.094 33.156 -0.647 1 94.31 486 TRP B N 1
ATOM 9181 C CA . TRP B 1 486 ? -29.453 33.812 0.472 1 94.31 486 TRP B CA 1
ATOM 9182 C C . TRP B 1 486 ? -28.797 32.812 1.418 1 94.31 486 TRP B C 1
ATOM 9184 O O . TRP B 1 486 ? -27.672 33 1.853 1 94.31 486 TRP B O 1
ATOM 9194 N N . TYR B 1 487 ? -29.516 31.734 1.777 1 96.25 487 TYR B N 1
ATOM 9195 C CA . TYR B 1 487 ? -29.031 30.688 2.674 1 96.25 487 TYR B CA 1
ATOM 9196 C C . TYR B 1 487 ? -27.75 30.047 2.129 1 96.25 487 TYR B C 1
ATOM 9198 O O . TYR B 1 487 ? -26.766 29.922 2.85 1 96.25 487 TYR B O 1
ATOM 9206 N N . ARG B 1 488 ? -27.766 29.703 0.907 1 96.94 488 ARG B N 1
ATOM 9207 C CA . ARG B 1 488 ? -26.609 29.109 0.239 1 96.94 488 ARG B CA 1
ATOM 9208 C C . ARG B 1 488 ? -25.406 30.047 0.288 1 96.94 488 ARG B C 1
ATOM 9210 O O . ARG B 1 488 ? -24.328 29.641 0.72 1 96.94 488 ARG B O 1
ATOM 9217 N N . ASP B 1 489 ? -25.609 31.281 -0.087 1 96.31 489 ASP B N 1
ATOM 9218 C CA . ASP B 1 489 ? -24.516 32.219 -0.236 1 96.31 489 ASP B CA 1
ATOM 9219 C C . ASP B 1 489 ? -24.016 32.688 1.125 1 96.31 489 ASP B C 1
ATOM 9221 O O . ASP B 1 489 ? -22.844 33.062 1.267 1 96.31 489 ASP B O 1
ATOM 9225 N N . ASN B 1 490 ? -24.859 32.656 2.084 1 94.75 490 ASN B N 1
ATOM 9226 C CA . ASN B 1 490 ? -24.406 33 3.426 1 94.75 490 ASN B CA 1
ATOM 9227 C C . ASN B 1 490 ? -23.438 31.953 3.967 1 94.75 490 ASN B C 1
ATOM 9229 O O . ASN B 1 490 ? -22.5 32.281 4.688 1 94.75 490 ASN B O 1
ATOM 9233 N N . ASN B 1 491 ? -23.75 30.703 3.693 1 95.44 491 ASN B N 1
ATOM 9234 C CA . ASN B 1 491 ? -22.812 29.641 4.074 1 95.44 491 ASN B CA 1
ATOM 9235 C C . ASN B 1 491 ? -21.469 29.797 3.371 1 95.44 491 ASN B C 1
ATOM 9237 O O . ASN B 1 491 ? -20.422 29.625 3.986 1 95.44 491 ASN B O 1
ATOM 9241 N N . MET B 1 492 ? -21.516 30.172 2.129 1 96.31 492 MET B N 1
ATOM 9242 C CA . MET B 1 492 ? -20.281 30.438 1.389 1 96.31 492 MET B CA 1
ATOM 9243 C C . MET B 1 492 ? -19.531 31.625 1.985 1 96.31 492 MET B C 1
ATOM 9245 O O . MET B 1 492 ? -18.312 31.578 2.152 1 96.31 492 MET B O 1
ATOM 9249 N N . MET B 1 493 ? -20.297 32.625 2.244 1 94.38 493 MET B N 1
ATOM 9250 C CA . MET B 1 493 ? -19.703 33.844 2.816 1 94.38 493 MET B CA 1
ATOM 9251 C C . MET B 1 493 ? -19.031 33.531 4.148 1 94.38 493 MET B C 1
ATOM 9253 O O . MET B 1 493 ? -18 34.125 4.473 1 94.38 493 MET B O 1
ATOM 9257 N N . THR B 1 494 ? -19.641 32.688 4.93 1 93.06 494 THR B N 1
ATOM 9258 C CA . THR B 1 494 ? -19.078 32.312 6.219 1 93.06 494 THR B CA 1
ATOM 9259 C C . THR B 1 494 ? -17.703 31.656 6.031 1 93.06 494 THR B C 1
ATOM 9261 O O . THR B 1 494 ? -16.797 31.859 6.836 1 93.06 494 THR B O 1
ATOM 9264 N N . ILE B 1 495 ? -17.516 30.891 5.023 1 94.94 495 ILE B N 1
ATOM 9265 C CA . ILE B 1 495 ? -16.234 30.281 4.715 1 94.94 495 ILE B CA 1
ATOM 9266 C C . ILE B 1 495 ? -15.227 31.359 4.332 1 94.94 495 ILE B C 1
ATOM 9268 O O . ILE B 1 495 ? -14.094 31.359 4.828 1 94.94 495 ILE B O 1
ATOM 9272 N N . PHE B 1 496 ? -15.656 32.312 3.5 1 95.06 496 PHE B N 1
ATOM 9273 C CA . PHE B 1 496 ? -14.797 33.438 3.15 1 95.06 496 PHE B CA 1
ATOM 9274 C C . PHE B 1 496 ? -14.383 34.188 4.398 1 95.06 496 PHE B C 1
ATOM 9276 O O . PHE B 1 496 ? -13.195 34.469 4.609 1 95.06 496 PHE B O 1
ATOM 9283 N N . ALA B 1 497 ? -15.344 34.5 5.164 1 91.69 497 ALA B N 1
ATOM 9284 C CA . ALA B 1 497 ? -15.094 35.344 6.34 1 91.69 497 ALA B CA 1
ATOM 9285 C C . ALA B 1 497 ? -14.156 34.656 7.32 1 91.69 497 ALA B C 1
ATOM 9287 O O . ALA B 1 497 ? -13.297 35.281 7.926 1 91.69 497 ALA B O 1
ATOM 9288 N N . SER B 1 498 ? -14.359 33.406 7.516 1 90.38 498 SER B N 1
ATOM 9289 C CA . SER B 1 498 ? -13.523 32.656 8.445 1 90.38 498 SER B CA 1
ATOM 9290 C C . SER B 1 498 ? -12.062 32.656 8 1 90.38 498 SER B C 1
ATOM 9292 O O . SER B 1 498 ? -11.156 32.719 8.828 1 90.38 498 SER B O 1
ATOM 9294 N N . MET B 1 499 ? -11.812 32.562 6.762 1 92.69 499 MET B N 1
ATOM 9295 C CA . MET B 1 499 ? -10.445 32.5 6.234 1 92.69 499 MET B CA 1
ATOM 9296 C C . MET B 1 499 ? -9.844 33.906 6.129 1 92.69 499 MET B C 1
ATOM 9298 O O . MET B 1 499 ? -8.734 34.125 6.621 1 92.69 499 MET B O 1
ATOM 9302 N N . LEU B 1 500 ? -10.594 34.812 5.508 1 92.25 500 LEU B N 1
ATOM 9303 C CA . LEU B 1 500 ? -10.047 36.125 5.148 1 92.25 500 LEU B CA 1
ATOM 9304 C C . LEU B 1 500 ? -9.906 37 6.383 1 92.25 500 LEU B C 1
ATOM 9306 O O . LEU B 1 500 ? -9.102 37.938 6.387 1 92.25 500 LEU B O 1
ATOM 9310 N N . SER B 1 501 ? -10.602 36.688 7.391 1 86.94 501 SER B N 1
ATOM 9311 C CA . SER B 1 501 ? -10.43 37.406 8.641 1 86.94 501 SER B CA 1
ATOM 9312 C C . SER B 1 501 ? -9.031 37.188 9.219 1 86.94 501 SER B C 1
ATOM 9314 O O . SER B 1 501 ? -8.477 38.094 9.852 1 86.94 501 SER B O 1
ATOM 9316 N N . PHE B 1 502 ? -8.5 36.094 8.969 1 86.12 502 PHE B N 1
ATOM 9317 C CA . PHE B 1 502 ? -7.16 35.781 9.469 1 86.12 502 PHE B CA 1
ATOM 9318 C C . PHE B 1 502 ? -6.098 36.469 8.609 1 86.12 502 PHE B C 1
ATOM 9320 O O . PHE B 1 502 ? -4.941 36.594 9.023 1 86.12 502 PHE B O 1
ATOM 9327 N N . LEU B 1 503 ? -6.48 36.844 7.469 1 90.31 503 LEU B N 1
ATOM 9328 C CA . LEU B 1 503 ? -5.543 37.5 6.566 1 90.31 503 LEU B CA 1
ATOM 9329 C C . LEU B 1 503 ? -5.691 39.031 6.645 1 90.31 503 LEU B C 1
ATOM 9331 O O . LEU B 1 503 ? -4.922 39.781 6.02 1 90.31 503 LEU B O 1
ATOM 9335 N N . ASP B 1 504 ? -6.617 39.438 7.375 1 87 504 ASP B N 1
ATOM 9336 C CA . ASP B 1 504 ? -6.82 40.875 7.602 1 87 504 ASP B CA 1
ATOM 9337 C C . ASP B 1 504 ? -5.781 41.438 8.57 1 87 504 ASP B C 1
ATOM 9339 O O . ASP B 1 504 ? -5.438 40.781 9.562 1 87 504 ASP B O 1
ATOM 9343 N N . GLY B 1 505 ? -5.219 42.531 8.172 1 87 505 GLY B N 1
ATOM 9344 C CA . GLY B 1 505 ? -4.23 43.156 9.039 1 87 505 GLY B CA 1
ATOM 9345 C C . GLY B 1 505 ? -2.963 43.562 8.305 1 87 505 GLY B C 1
ATOM 9346 O O . GLY B 1 505 ? -2.91 43.531 7.074 1 87 505 GLY B O 1
ATOM 9347 N N . GLU B 1 506 ? -2.014 44.062 9.125 1 87.62 506 GLU B N 1
ATOM 9348 C CA . GLU B 1 506 ? -0.755 44.531 8.562 1 87.62 506 GLU B CA 1
ATOM 9349 C C . GLU B 1 506 ? 0.429 43.719 9.094 1 87.62 506 GLU B C 1
ATOM 9351 O O . GLU B 1 506 ? 0.385 43.219 10.211 1 87.62 506 GLU B O 1
ATOM 9356 N N . TYR B 1 507 ? 1.364 43.531 8.219 1 86.62 507 TYR B N 1
ATOM 9357 C CA . TYR B 1 507 ? 2.637 42.938 8.602 1 86.62 507 TYR B CA 1
ATOM 9358 C C . TYR B 1 507 ? 3.789 43.906 8.383 1 86.62 507 TYR B C 1
ATOM 9360 O O . TYR B 1 507 ? 4.012 44.375 7.258 1 86.62 507 TYR B O 1
ATOM 9368 N N . LEU B 1 508 ? 4.516 44.125 9.477 1 84.31 508 LEU B N 1
ATOM 9369 C CA . LEU B 1 508 ? 5.629 45.094 9.414 1 84.31 508 LEU B CA 1
ATOM 9370 C C . LEU B 1 508 ? 6.965 44.344 9.391 1 84.31 508 LEU B C 1
ATOM 9372 O O . LEU B 1 508 ? 7.121 43.312 10.055 1 84.31 508 LEU B O 1
ATOM 9376 N N . ALA B 1 509 ? 7.855 44.875 8.586 1 83.19 509 ALA B N 1
ATOM 9377 C CA . ALA B 1 509 ? 9.188 44.281 8.5 1 83.19 509 ALA B CA 1
ATOM 9378 C C . ALA B 1 509 ? 10.25 45.375 8.32 1 83.19 509 ALA B C 1
ATOM 9380 O O . ALA B 1 509 ? 9.93 46.531 7.969 1 83.19 509 ALA B O 1
ATOM 9381 N N . ARG B 1 510 ? 11.461 44.906 8.617 1 79.5 510 ARG B N 1
ATOM 9382 C CA . ARG B 1 510 ? 12.617 45.781 8.391 1 79.5 510 ARG B CA 1
ATOM 9383 C C . ARG B 1 510 ? 13.383 45.344 7.148 1 79.5 510 ARG B C 1
ATOM 9385 O O . ARG B 1 510 ? 13.305 44.188 6.727 1 79.5 510 ARG B O 1
ATOM 9392 N N . LEU B 1 511 ? 14.016 46.375 6.652 1 82.56 511 LEU B N 1
ATOM 9393 C CA . LEU B 1 511 ? 14.859 46.094 5.492 1 82.56 511 LEU B CA 1
ATOM 9394 C C . LEU B 1 511 ? 16.281 45.781 5.922 1 82.56 511 LEU B C 1
ATOM 9396 O O . LEU B 1 511 ? 16.875 46.5 6.727 1 82.56 511 LEU B O 1
ATOM 9400 N N . VAL B 1 512 ? 16.781 44.625 5.438 1 78.12 512 VAL B N 1
ATOM 9401 C CA . VAL B 1 512 ? 18.141 44.25 5.793 1 78.12 512 VAL B CA 1
ATOM 9402 C C . VAL B 1 512 ? 18.922 43.875 4.531 1 78.12 512 VAL B C 1
ATOM 9404 O O . VAL B 1 512 ? 18.344 43.531 3.502 1 78.12 512 VAL B O 1
ATOM 9407 N N . ALA B 1 513 ? 20.281 44.031 4.711 1 74.75 513 ALA B N 1
ATOM 9408 C CA . ALA B 1 513 ? 21.172 43.562 3.646 1 74.75 513 ALA B CA 1
ATOM 9409 C C . ALA B 1 513 ? 21.469 42.062 3.775 1 74.75 513 ALA B C 1
ATOM 9411 O O . ALA B 1 513 ? 21.672 41.562 4.883 1 74.75 513 ALA B O 1
ATOM 9412 N N . THR B 1 514 ? 21.266 41.344 2.678 1 72.06 514 THR B N 1
ATOM 9413 C CA . THR B 1 514 ? 21.484 39.875 2.727 1 72.06 514 THR B CA 1
ATOM 9414 C C . THR B 1 514 ? 22.969 39.562 2.592 1 72.06 514 THR B C 1
ATOM 9416 O O . THR B 1 514 ? 23.391 38.438 2.947 1 72.06 514 THR B O 1
ATOM 9419 N N . ASN B 1 515 ? 23.719 40.375 1.958 1 60.34 515 ASN B N 1
ATOM 9420 C CA . ASN B 1 515 ? 25.156 40.188 1.842 1 60.34 515 ASN B CA 1
ATOM 9421 C C . ASN B 1 515 ? 25.922 41.094 2.82 1 60.34 515 ASN B C 1
ATOM 9423 O O . ASN B 1 515 ? 25.672 42.281 2.887 1 60.34 515 ASN B O 1
ATOM 9427 N N . SER B 1 516 ? 26.562 40.5 3.9 1 55.5 516 SER B N 1
ATOM 9428 C CA . SER B 1 516 ? 27.297 41.156 4.98 1 55.5 516 SER B CA 1
ATOM 9429 C C . SER B 1 516 ? 28.281 42.188 4.438 1 55.5 516 SER B C 1
ATOM 9431 O O . SER B 1 516 ? 28.797 43 5.191 1 55.5 516 SER B O 1
ATOM 9433 N N . SER B 1 517 ? 28.719 42.031 3.213 1 51.78 517 SER B N 1
ATOM 9434 C CA . SER B 1 517 ? 29.781 42.906 2.764 1 51.78 517 SER B CA 1
ATOM 9435 C C . SER B 1 517 ? 29.266 44.344 2.555 1 51.78 517 SER B C 1
ATOM 9437 O O . SER B 1 517 ? 30.031 45.219 2.164 1 51.78 517 SER B O 1
ATOM 9439 N N . ILE B 1 518 ? 28.062 44.5 2.738 1 50.56 518 ILE B N 1
ATOM 9440 C CA . ILE B 1 518 ? 27.531 45.812 2.41 1 50.56 518 ILE B CA 1
ATOM 9441 C C . ILE B 1 518 ? 27.938 46.812 3.486 1 50.56 518 ILE B C 1
ATOM 9443 O O . ILE B 1 518 ? 27.578 46.656 4.656 1 50.56 518 ILE B O 1
ATOM 9447 N N . LYS B 1 519 ? 29.094 47.594 3.301 1 48.06 519 LYS B N 1
ATOM 9448 C CA . LYS B 1 519 ? 29.609 48.75 4.059 1 48.06 519 LYS B CA 1
ATOM 9449 C C . LYS B 1 519 ? 28.625 49.906 4.027 1 48.06 519 LYS B C 1
ATOM 9451 O O . LYS B 1 519 ? 28.109 50.25 2.965 1 48.06 519 LYS B O 1
ATOM 9456 N N . HIS B 1 520 ? 28 50.25 5.059 1 47.28 520 HIS B N 1
ATOM 9457 C CA . HIS B 1 520 ? 26.984 51.25 5.387 1 47.28 520 HIS B CA 1
ATOM 9458 C C . HIS B 1 520 ? 27.188 52.531 4.574 1 47.28 520 HIS B C 1
ATOM 9460 O O . HIS B 1 520 ? 26.219 53.25 4.312 1 47.28 520 HIS B O 1
ATOM 9466 N N . ASN B 1 521 ? 28.359 52.969 4.496 1 43.53 521 ASN B N 1
ATOM 9467 C CA . ASN B 1 521 ? 28.547 54.375 4.191 1 43.53 521 ASN B CA 1
ATOM 9468 C C . ASN B 1 521 ? 28.297 54.688 2.711 1 43.53 521 ASN B C 1
ATOM 9470 O O . ASN B 1 521 ? 28.531 55.781 2.246 1 43.53 521 ASN B O 1
ATOM 9474 N N . ASP B 1 522 ? 28.297 53.719 1.847 1 45.81 522 ASP B N 1
ATOM 9475 C CA . ASP B 1 522 ? 28.344 54.25 0.49 1 45.81 522 ASP B CA 1
ATOM 9476 C C . ASP B 1 522 ? 26.953 54.594 -0.022 1 45.81 522 ASP B C 1
ATOM 9478 O O . ASP B 1 522 ? 25.969 53.938 0.346 1 45.81 522 ASP B O 1
ATOM 9482 N N . SER B 1 523 ? 26.625 55.875 -0.434 1 52.25 523 SER B N 1
ATOM 9483 C CA . SER B 1 523 ? 25.516 56.531 -1.13 1 52.25 523 SER B CA 1
ATOM 9484 C C . SER B 1 523 ? 24.859 55.594 -2.127 1 52.25 523 SER B C 1
ATOM 9486 O O . SER B 1 523 ? 23.891 55.938 -2.809 1 52.25 523 SER B O 1
ATOM 9488 N N . ALA B 1 524 ? 25.297 54.344 -2.32 1 61.75 524 ALA B N 1
ATOM 9489 C CA . ALA B 1 524 ? 24.875 53.5 -3.439 1 61.75 524 ALA B CA 1
ATOM 9490 C C . ALA B 1 524 ? 23.703 52.594 -3.035 1 61.75 524 ALA B C 1
ATOM 9492 O O . ALA B 1 524 ? 23.578 52.219 -1.868 1 61.75 524 ALA B O 1
ATOM 9493 N N . TYR B 1 525 ? 22.656 52.594 -3.906 1 74.81 525 TYR B N 1
ATOM 9494 C CA . TYR B 1 525 ? 21.547 51.656 -3.773 1 74.81 525 TYR B CA 1
ATOM 9495 C C . TYR B 1 525 ? 22.031 50.219 -3.844 1 74.81 525 TYR B C 1
ATOM 9497 O O . TYR B 1 525 ? 22.906 49.875 -4.656 1 74.81 525 TYR B O 1
ATOM 9505 N N . TYR B 1 526 ? 21.625 49.469 -2.822 1 76.94 526 TYR B N 1
ATOM 9506 C CA . TYR B 1 526 ? 21.922 48.062 -2.771 1 76.94 526 TYR B CA 1
ATOM 9507 C C . TYR B 1 526 ? 20.75 47.219 -3.271 1 76.94 526 TYR B C 1
ATOM 9509 O O . TYR B 1 526 ? 19.594 47.594 -3.086 1 76.94 526 TYR B O 1
ATOM 9517 N N . THR B 1 527 ? 21.109 46.125 -3.922 1 82 527 THR B N 1
ATOM 9518 C CA . THR B 1 527 ? 20.062 45.25 -4.449 1 82 527 THR B CA 1
ATOM 9519 C C . THR B 1 527 ? 19.984 43.969 -3.635 1 82 527 THR B C 1
ATOM 9521 O O . THR B 1 527 ? 18.969 43.25 -3.699 1 82 527 THR B O 1
ATOM 9524 N N . ASP B 1 528 ? 21.031 43.688 -2.861 1 82.44 528 ASP B N 1
ATOM 9525 C CA . ASP B 1 528 ? 21 42.5 -2.035 1 82.44 528 ASP B CA 1
ATOM 9526 C C . ASP B 1 528 ? 20.312 42.75 -0.703 1 82.44 528 ASP B C 1
ATOM 9528 O O . ASP B 1 528 ? 20.953 42.781 0.348 1 82.44 528 ASP B O 1
ATOM 9532 N N . ILE B 1 529 ? 19 43 -0.831 1 84.06 529 ILE B N 1
ATOM 9533 C CA . ILE B 1 529 ? 18.203 43.375 0.325 1 84.06 529 ILE B CA 1
ATOM 9534 C C . ILE B 1 529 ? 17.016 42.406 0.482 1 84.06 529 ILE B C 1
ATOM 9536 O O . ILE B 1 529 ? 16.625 41.75 -0.477 1 84.06 529 ILE B O 1
ATOM 9540 N N . ALA B 1 530 ? 16.547 42.281 1.727 1 84.81 530 ALA B N 1
ATOM 9541 C CA . ALA B 1 530 ? 15.391 41.438 2.055 1 84.81 530 ALA B CA 1
ATOM 9542 C C . ALA B 1 530 ? 14.641 42 3.264 1 84.81 530 ALA B C 1
ATOM 9544 O O . ALA B 1 530 ? 15.156 42.875 3.977 1 84.81 530 ALA B O 1
ATOM 9545 N N . TRP B 1 531 ? 13.398 41.562 3.322 1 83.94 531 TRP B N 1
ATOM 9546 C CA . TRP B 1 531 ? 12.633 41.875 4.52 1 83.94 531 TRP B CA 1
ATOM 9547 C C . TRP B 1 531 ? 13.031 41 5.688 1 83.94 531 TRP B C 1
ATOM 9549 O O . TRP B 1 531 ? 13.266 39.812 5.516 1 83.94 531 TRP B O 1
ATOM 9559 N N . GLN B 1 532 ? 13.109 41.562 6.809 1 77.44 532 GLN B N 1
ATOM 9560 C CA . GLN B 1 532 ? 13.32 40.812 8.047 1 77.44 532 GLN B CA 1
ATOM 9561 C C . GLN B 1 532 ? 12.211 41.094 9.047 1 77.44 532 GLN B C 1
ATOM 9563 O O . GLN B 1 532 ? 11.758 42.219 9.195 1 77.44 532 GLN B O 1
ATOM 9568 N N . GLU B 1 533 ? 11.789 40 9.625 1 73.44 533 GLU B N 1
ATOM 9569 C CA . GLU B 1 533 ? 10.734 40.125 10.625 1 73.44 533 GLU B CA 1
ATOM 9570 C C . GLU B 1 533 ? 11.156 41.094 11.734 1 73.44 533 GLU B C 1
ATOM 9572 O O . GLU B 1 533 ? 12.305 41.031 12.195 1 73.44 533 GLU B O 1
ATOM 9577 N N . ALA B 1 534 ? 10.234 42.031 12.023 1 64.12 534 ALA B N 1
ATOM 9578 C CA . ALA B 1 534 ? 10.516 42.938 13.117 1 64.12 534 ALA B CA 1
ATOM 9579 C C . ALA B 1 534 ? 10.203 42.312 14.469 1 64.12 534 ALA B C 1
ATOM 9581 O O . ALA B 1 534 ? 9.031 42.188 14.844 1 64.12 534 ALA B O 1
ATOM 9582 N N . ILE B 1 535 ? 11.016 41.406 14.961 1 58.5 535 ILE B N 1
ATOM 9583 C CA . ILE B 1 535 ? 10.758 40.75 16.25 1 58.5 535 ILE B CA 1
ATOM 9584 C C . ILE B 1 535 ? 11 41.75 17.375 1 58.5 535 ILE B C 1
ATOM 9586 O O . ILE B 1 535 ? 12.031 42.438 17.391 1 58.5 535 ILE B O 1
ATOM 9590 N N . VAL B 1 536 ? 9.734 42.156 17.984 1 50.56 536 VAL B N 1
ATOM 9591 C CA . VAL B 1 536 ? 9.789 43 19.156 1 50.56 536 VAL B CA 1
ATOM 9592 C C . VAL B 1 536 ? 9.797 42.156 20.438 1 50.56 536 VAL B C 1
ATOM 9594 O O . VAL B 1 536 ? 9.008 41.219 20.562 1 50.56 536 VAL B O 1
ATOM 9597 N N . GLY B 1 537 ? 11.016 41.781 21.047 1 52.75 537 GLY B N 1
ATOM 9598 C CA . GLY B 1 537 ? 11.094 41.156 22.344 1 52.75 537 GLY B CA 1
ATOM 9599 C C . GLY B 1 537 ? 12.477 41.219 22.969 1 52.75 537 GLY B C 1
ATOM 9600 O O . GLY B 1 537 ? 13.398 41.781 22.375 1 52.75 537 GLY B O 1
ATOM 9601 N N . ASN B 1 538 ? 12.453 41.094 24.125 1 46.59 538 ASN B N 1
ATOM 9602 C CA . ASN B 1 538 ? 13.695 41.031 24.891 1 46.59 538 ASN B CA 1
ATOM 9603 C C . ASN B 1 538 ? 14.367 39.688 24.766 1 46.59 538 ASN B C 1
ATOM 9605 O O . ASN B 1 538 ? 13.805 38.75 24.172 1 46.59 538 ASN B O 1
ATOM 9609 N N . ASN B 1 539 ? 15.578 39.562 25.078 1 42.94 539 ASN B N 1
ATOM 9610 C CA . ASN B 1 539 ? 16.516 38.469 25 1 42.94 539 ASN B CA 1
ATOM 9611 C C . ASN B 1 539 ? 15.812 37.125 25.125 1 42.94 539 ASN B C 1
ATOM 9613 O O . ASN B 1 539 ? 16.312 36.094 24.641 1 42.94 539 ASN B O 1
ATOM 9617 N N . ASP B 1 540 ? 14.859 36.969 26.016 1 44.34 540 ASP B N 1
ATOM 9618 C CA . ASP B 1 540 ? 14.453 35.688 26.547 1 44.34 540 ASP B CA 1
ATOM 9619 C C . ASP B 1 540 ? 13.109 35.25 25.969 1 44.34 540 ASP B C 1
ATOM 9621 O O . ASP B 1 540 ? 12.672 34.125 26.188 1 44.34 540 ASP B O 1
ATOM 9625 N N . PHE B 1 541 ? 12.367 36.188 25.391 1 45.28 541 PHE B N 1
ATOM 9626 C CA . PHE B 1 541 ? 11.016 35.844 24.984 1 45.28 541 PHE B CA 1
ATOM 9627 C C . PHE B 1 541 ? 10.781 36.219 23.516 1 45.28 541 PHE B C 1
ATOM 9629 O O . PHE B 1 541 ? 11.289 37.219 23.047 1 45.28 541 PHE B O 1
ATOM 9636 N N . LEU B 1 542 ? 10.508 35.094 22.703 1 49.38 542 LEU B N 1
ATOM 9637 C CA . LEU B 1 542 ? 10.062 35.375 21.344 1 49.38 542 LEU B CA 1
ATOM 9638 C C . LEU B 1 542 ? 8.789 36.188 21.344 1 49.38 542 LEU B C 1
ATOM 9640 O O . LEU B 1 542 ? 7.785 35.812 21.938 1 49.38 542 LEU B O 1
ATOM 9644 N N . ALA B 1 543 ? 8.82 37.531 21.5 1 46.94 543 ALA B N 1
ATOM 9645 C CA . ALA B 1 543 ? 7.566 38.25 21.266 1 46.94 543 ALA B CA 1
ATOM 9646 C C . ALA B 1 543 ? 7.172 38.219 19.797 1 46.94 543 ALA B C 1
ATOM 9648 O O . ALA B 1 543 ? 7.918 38.656 18.938 1 46.94 543 ALA B O 1
ATOM 9649 N N . GLN B 1 544 ? 6.836 37.219 19.328 1 46.59 544 GLN B N 1
ATOM 9650 C CA . GLN B 1 544 ? 6.402 37.062 17.938 1 46.59 544 GLN B CA 1
ATOM 9651 C C . GLN B 1 544 ? 5.719 38.312 17.438 1 46.59 544 GLN B C 1
ATOM 9653 O O . GLN B 1 544 ? 4.863 38.875 18.125 1 46.59 544 GLN B O 1
ATOM 9658 N N . SER B 1 545 ? 6.422 39.062 16.703 1 41.94 545 SER B N 1
ATOM 9659 C CA . SER B 1 545 ? 5.668 40.062 15.945 1 41.94 545 SER B CA 1
ATOM 9660 C C . SER B 1 545 ? 4.402 39.469 15.352 1 41.94 545 SER B C 1
ATOM 9662 O O . SER B 1 545 ? 4.457 38.75 14.344 1 41.94 545 SER B O 1
ATOM 9664 N N . THR B 1 546 ? 3.617 38.844 16.031 1 43.62 546 THR B N 1
ATOM 9665 C CA . THR B 1 546 ? 2.359 38.656 15.32 1 43.62 546 THR B CA 1
ATOM 9666 C C . THR B 1 546 ? 2.031 39.906 14.492 1 43.62 546 THR B C 1
ATOM 9668 O O . THR B 1 546 ? 2.484 41 14.805 1 43.62 546 THR B O 1
ATOM 9671 N N . GLY B 1 547 ? 1.994 39.812 13.07 1 41.28 547 GLY B N 1
ATOM 9672 C CA . GLY B 1 547 ? 1.462 40.969 12.367 1 41.28 547 GLY B CA 1
ATOM 9673 C C . GLY B 1 547 ? 0.681 41.906 13.266 1 41.28 547 GLY B C 1
ATOM 9674 O O . GLY B 1 547 ? 0.068 41.469 14.242 1 41.28 547 GLY B O 1
ATOM 9675 N N . GLU B 1 548 ? 1.127 43.094 13.258 1 41.03 548 GLU B N 1
ATOM 9676 C CA . GLU B 1 548 ? 0.264 44.094 13.883 1 41.03 548 GLU B CA 1
ATOM 9677 C C . GLU B 1 548 ? -1.204 43.812 13.562 1 41.03 548 GLU B C 1
ATOM 9679 O O . GLU B 1 548 ? -1.55 43.531 12.406 1 41.03 548 GLU B O 1
ATOM 9684 N N . ASN B 1 549 ? -2 43.656 14.5 1 51.06 549 ASN B N 1
ATOM 9685 C CA . ASN B 1 549 ? -3.447 43.5 14.516 1 51.06 549 ASN B CA 1
ATOM 9686 C C . ASN B 1 549 ? -3.838 42.031 14.273 1 51.06 549 ASN B C 1
ATOM 9688 O O . ASN B 1 549 ? -4.984 41.75 13.93 1 51.06 549 ASN B O 1
ATOM 9692 N N . GLY B 1 550 ? -2.809 41.062 14.203 1 64.12 550 GLY B N 1
ATOM 9693 C CA . GLY B 1 550 ? -3.215 39.688 14.414 1 64.12 550 GLY B CA 1
ATOM 9694 C C . GLY B 1 550 ? -3.328 38.875 13.125 1 64.12 550 GLY B C 1
ATOM 9695 O O . GLY B 1 550 ? -4.023 37.875 13.07 1 64.12 550 GLY B O 1
ATOM 9696 N N . THR B 1 551 ? -2.615 39.375 11.898 1 81.19 551 THR B N 1
ATOM 9697 C CA . THR B 1 551 ? -2.727 38.594 10.672 1 81.19 551 THR B CA 1
ATOM 9698 C C . THR B 1 551 ? -1.835 37.375 10.734 1 81.19 551 THR B C 1
ATOM 9700 O O . THR B 1 551 ? -0.754 37.406 11.32 1 81.19 551 THR B O 1
ATOM 9703 N N . LEU B 1 552 ? -2.275 36.344 10.078 1 82.56 552 LEU B N 1
ATOM 9704 C CA . LEU B 1 552 ? -1.534 35.062 10.055 1 82.56 552 LEU B CA 1
ATOM 9705 C C . LEU B 1 552 ? -0.777 34.906 8.742 1 82.56 552 LEU B C 1
ATOM 9707 O O . LEU B 1 552 ? -0.34 33.812 8.406 1 82.56 552 LEU B O 1
ATOM 9711 N N . ILE B 1 553 ? -0.535 35.969 8.023 1 88.81 553 ILE B N 1
ATOM 9712 C CA . ILE B 1 553 ? -0.012 35.875 6.66 1 88.81 553 ILE B CA 1
ATOM 9713 C C . ILE B 1 553 ? 1.383 35.281 6.676 1 88.81 553 ILE B C 1
ATOM 9715 O O . ILE B 1 553 ? 1.771 34.562 5.73 1 88.81 553 ILE B O 1
ATOM 9719 N N . ASP B 1 554 ? 2.137 35.438 7.691 1 83.56 554 ASP B N 1
ATOM 9720 C CA . ASP B 1 554 ? 3.516 34.969 7.758 1 83.56 554 ASP B CA 1
ATOM 9721 C C . ASP B 1 554 ? 3.57 33.438 7.883 1 83.56 554 ASP B C 1
ATOM 9723 O O . ASP B 1 554 ? 4.57 32.844 7.516 1 83.56 554 ASP B O 1
ATOM 9727 N N . SER B 1 555 ? 2.459 32.875 8.344 1 81.56 555 SER B N 1
ATOM 9728 C CA . SER B 1 555 ? 2.422 31.453 8.586 1 81.56 555 SER B CA 1
ATOM 9729 C C . SER B 1 555 ? 1.611 30.734 7.512 1 81.56 555 SER B C 1
ATOM 9731 O O . SER B 1 555 ? 1.075 29.641 7.758 1 81.56 555 SER B O 1
ATOM 9733 N N . THR B 1 556 ? 1.526 31.344 6.449 1 91 556 THR B N 1
ATOM 9734 C CA . THR B 1 556 ? 0.743 30.766 5.367 1 91 556 THR B CA 1
ATOM 9735 C C . THR B 1 556 ? 1.606 30.547 4.129 1 91 556 THR B C 1
ATOM 9737 O O . THR B 1 556 ? 2.76 30.984 4.086 1 91 556 THR B O 1
ATOM 9740 N N . ARG B 1 557 ? 1.008 29.891 3.104 1 92.38 557 ARG B N 1
ATOM 9741 C CA . ARG B 1 557 ? 1.704 29.625 1.851 1 92.38 557 ARG B CA 1
ATOM 9742 C C . ARG B 1 557 ? 1.905 30.891 1.045 1 92.38 557 ARG B C 1
ATOM 9744 O O . ARG B 1 557 ? 2.645 30.906 0.059 1 92.38 557 ARG B O 1
ATOM 9751 N N . PHE B 1 558 ? 1.322 31.938 1.536 1 94.81 558 PHE B N 1
ATOM 9752 C CA . PHE B 1 558 ? 1.542 33.219 0.864 1 94.81 558 PHE B CA 1
ATOM 9753 C C . PHE B 1 558 ? 2.949 33.75 1.133 1 94.81 558 PHE B C 1
ATOM 9755 O O . PHE B 1 558 ? 3.434 34.625 0.43 1 94.81 558 PHE B O 1
ATOM 9762 N N . ASN B 1 559 ? 3.496 33.188 2.189 1 90.38 559 ASN B N 1
ATOM 9763 C CA . ASN B 1 559 ? 4.883 33.5 2.525 1 90.38 559 ASN B CA 1
ATOM 9764 C C . ASN B 1 559 ? 5.848 32.531 1.824 1 90.38 559 ASN B C 1
ATOM 9766 O O . ASN B 1 559 ? 5.758 31.312 1.996 1 90.38 559 ASN B O 1
ATOM 9770 N N . THR B 1 560 ? 6.719 33.062 1.095 1 86.19 560 THR B N 1
ATOM 9771 C CA . THR B 1 560 ? 7.656 32.219 0.352 1 86.19 560 THR B CA 1
ATOM 9772 C C . THR B 1 560 ? 8.531 31.406 1.304 1 86.19 560 THR B C 1
ATOM 9774 O O . THR B 1 560 ? 9.078 30.359 0.924 1 86.19 560 THR B O 1
ATOM 9777 N N . ALA B 1 561 ? 8.586 31.812 2.496 1 81.81 561 ALA B N 1
ATOM 9778 C CA . ALA B 1 561 ? 9.406 31.125 3.496 1 81.81 561 ALA B CA 1
ATOM 9779 C C . ALA B 1 561 ? 8.648 29.969 4.121 1 81.81 561 ALA B C 1
ATOM 9781 O O . ALA B 1 561 ? 9.219 29.188 4.883 1 81.81 561 ALA B O 1
ATOM 9782 N N . PHE B 1 562 ? 7.43 29.766 3.783 1 80.69 562 PHE B N 1
ATOM 9783 C CA . PHE B 1 562 ? 6.527 28.812 4.426 1 80.69 562 PHE B CA 1
ATOM 9784 C C . PHE B 1 562 ? 7.105 27.406 4.387 1 80.69 562 PHE B C 1
ATOM 9786 O O . PHE B 1 562 ? 7.078 26.688 5.391 1 80.69 562 PHE B O 1
ATOM 9793 N N . ALA B 1 563 ? 7.625 26.938 3.27 1 73.38 563 ALA B N 1
ATOM 9794 C CA . ALA B 1 563 ? 8.062 25.547 3.125 1 73.38 563 ALA B CA 1
ATOM 9795 C C . ALA B 1 563 ? 9.586 25.453 3.168 1 73.38 563 ALA B C 1
ATOM 9797 O O . ALA B 1 563 ? 10.156 24.422 2.799 1 73.38 563 ALA B O 1
ATOM 9798 N N . GLN B 1 564 ? 10.141 26.5 3.594 1 75.19 564 GLN B N 1
ATOM 9799 C CA . GLN B 1 564 ? 11.602 26.484 3.574 1 75.19 564 GLN B CA 1
ATOM 9800 C C . GLN B 1 564 ? 12.164 26.203 4.969 1 75.19 564 GLN B C 1
ATOM 9802 O O . GLN B 1 564 ? 12.227 27.109 5.805 1 75.19 564 GLN B O 1
ATOM 9807 N N . TYR B 1 565 ? 12.539 24.906 5.07 1 71.44 565 TYR B N 1
ATOM 9808 C CA . TYR B 1 565 ? 13.055 24.547 6.383 1 71.44 565 TYR B CA 1
ATOM 9809 C C . TYR B 1 565 ? 14.531 24.156 6.301 1 71.44 565 TYR B C 1
ATOM 9811 O O . TYR B 1 565 ? 15.094 23.625 7.262 1 71.44 565 TYR B O 1
ATOM 9819 N N . THR B 1 566 ? 15.117 24.391 5.164 1 69.62 566 THR B N 1
ATOM 9820 C CA . THR B 1 566 ? 16.531 24.094 5.047 1 69.62 566 THR B CA 1
ATOM 9821 C C . THR B 1 566 ? 17.375 25.234 5.621 1 69.62 566 THR B C 1
ATOM 9823 O O . THR B 1 566 ? 17.188 26.391 5.27 1 69.62 566 THR B O 1
ATOM 9826 N N . PRO B 1 567 ? 18.25 24.625 6.461 1 69.38 567 PRO B N 1
ATOM 9827 C CA . PRO B 1 567 ? 19.156 25.672 6.961 1 69.38 567 PRO B CA 1
ATOM 9828 C C . PRO B 1 567 ? 20.062 26.234 5.871 1 69.38 567 PRO B C 1
ATOM 9830 O O . PRO B 1 567 ? 20.219 25.625 4.809 1 69.38 567 PRO B O 1
ATOM 9833 N N . PHE B 1 568 ? 20.359 27.438 5.758 1 62.12 568 PHE B N 1
ATOM 9834 C CA . PHE B 1 568 ? 21.391 28.047 4.914 1 62.12 568 PHE B CA 1
ATOM 9835 C C . PHE B 1 568 ? 20.766 28.75 3.719 1 62.12 568 PHE B C 1
ATOM 9837 O O . PHE B 1 568 ? 21.469 29.266 2.852 1 62.12 568 PHE B O 1
ATOM 9844 N N . VAL B 1 569 ? 19.5 28.391 3.525 1 62.75 569 VAL B N 1
ATOM 9845 C CA . VAL B 1 569 ? 18.828 29.156 2.473 1 62.75 569 VAL B CA 1
ATOM 9846 C C . VAL B 1 569 ? 18.047 30.312 3.088 1 62.75 569 VAL B C 1
ATOM 9848 O O . VAL B 1 569 ? 17.484 30.172 4.18 1 62.75 569 VAL B O 1
ATOM 9851 N N . SER B 1 570 ? 18.297 31.406 2.484 1 62.41 570 SER B N 1
ATOM 9852 C CA . SER B 1 570 ? 17.625 32.594 2.998 1 62.41 570 SER B CA 1
ATOM 9853 C C . SER B 1 570 ? 16.109 32.375 3.098 1 62.41 570 SER B C 1
ATOM 9855 O O . SER B 1 570 ? 15.477 31.938 2.135 1 62.41 570 SER B O 1
ATOM 9857 N N . SER B 1 571 ? 15.617 32.406 4.289 1 75.31 571 SER B N 1
ATOM 9858 C CA . SER B 1 571 ? 14.195 32.219 4.555 1 75.31 571 SER B CA 1
ATOM 9859 C C . SER B 1 571 ? 13.555 33.531 5.027 1 75.31 571 SER B C 1
ATOM 9861 O O . SER B 1 571 ? 12.75 33.531 5.957 1 75.31 571 SER B O 1
ATOM 9863 N N . TYR B 1 572 ? 13.938 34.688 4.242 1 80.12 572 TYR B N 1
ATOM 9864 C CA . TYR B 1 572 ? 13.32 35.969 4.562 1 80.12 572 TYR B CA 1
ATOM 9865 C C . TYR B 1 572 ? 11.859 36 4.129 1 80.12 572 TYR B C 1
ATOM 9867 O O . TYR B 1 572 ? 11.508 35.438 3.082 1 80.12 572 TYR B O 1
ATOM 9875 N N . PRO B 1 573 ? 11.062 36.625 4.941 1 82.94 573 PRO B N 1
ATOM 9876 C CA . PRO B 1 573 ? 9.648 36.656 4.562 1 82.94 573 PRO B CA 1
ATOM 9877 C C . PRO B 1 573 ? 9.414 37.438 3.277 1 82.94 573 PRO B C 1
ATOM 9879 O O . PRO B 1 573 ? 10.062 38.469 3.047 1 82.94 573 PRO B O 1
ATOM 9882 N N . SER B 1 574 ? 8.766 36.938 2.393 1 89.31 574 SER B N 1
ATOM 9883 C CA . SER B 1 574 ? 8.266 37.531 1.169 1 89.31 574 SER B CA 1
ATOM 9884 C C . SER B 1 574 ? 6.863 37.031 0.835 1 89.31 574 SER B C 1
ATOM 9886 O O . SER B 1 574 ? 6.617 35.812 0.831 1 89.31 574 SER B O 1
ATOM 9888 N N . PHE B 1 575 ? 5.973 38.094 0.652 1 93.81 575 PHE B N 1
ATOM 9889 C CA . PHE B 1 575 ? 4.574 37.719 0.491 1 93.81 575 PHE B CA 1
ATOM 9890 C C . PHE B 1 575 ? 4.148 37.812 -0.967 1 93.81 575 PHE B C 1
ATOM 9892 O O . PHE B 1 575 ? 4.445 38.812 -1.631 1 93.81 575 PHE B O 1
ATOM 9899 N N . ASN B 1 576 ? 3.588 36.812 -1.447 1 93.06 576 ASN B N 1
ATOM 9900 C CA . ASN B 1 576 ? 2.998 36.75 -2.781 1 93.06 576 ASN B CA 1
ATOM 9901 C C . ASN B 1 576 ? 1.542 36.312 -2.734 1 93.06 576 ASN B C 1
ATOM 9903 O O . ASN B 1 576 ? 1.263 35.125 -2.562 1 93.06 576 ASN B O 1
ATOM 9907 N N . MET B 1 577 ? 0.644 37.312 -2.924 1 95.38 577 MET B N 1
ATOM 9908 C CA . MET B 1 577 ? -0.787 37.031 -2.938 1 95.38 577 MET B CA 1
ATOM 9909 C C . MET B 1 577 ? -1.282 36.812 -4.359 1 95.38 577 MET B C 1
ATOM 9911 O O . MET B 1 577 ? -1.188 37.688 -5.207 1 95.38 577 MET B O 1
ATOM 9915 N N . THR B 1 578 ? -1.736 35.594 -4.633 1 95.19 578 THR B N 1
ATOM 9916 C CA . THR B 1 578 ? -2.271 35.281 -5.953 1 95.19 578 THR B CA 1
ATOM 9917 C C . THR B 1 578 ? -3.678 34.719 -5.848 1 95.19 578 THR B C 1
ATOM 9919 O O . THR B 1 578 ? -4.047 34.156 -4.812 1 95.19 578 THR B O 1
ATOM 9922 N N . THR B 1 579 ? -4.395 34.844 -6.93 1 96.38 579 THR B N 1
ATOM 9923 C CA . THR B 1 579 ? -5.738 34.25 -7.004 1 96.38 579 THR B CA 1
ATOM 9924 C C . THR B 1 579 ? -5.699 32.75 -6.855 1 96.38 579 THR B C 1
ATOM 9926 O O . THR B 1 579 ? -6.547 32.156 -6.18 1 96.38 579 THR B O 1
ATOM 9929 N N . SER B 1 580 ? -4.715 32.188 -7.453 1 95.62 580 SER B N 1
ATOM 9930 C CA . SER B 1 580 ? -4.598 30.734 -7.426 1 95.62 580 SER B CA 1
ATOM 9931 C C . SER B 1 580 ? -4.367 30.219 -6.004 1 95.62 580 SER B C 1
ATOM 9933 O O . SER B 1 580 ? -4.977 29.234 -5.586 1 95.62 580 SER B O 1
ATOM 9935 N N . THR B 1 581 ? -3.516 30.891 -5.258 1 96.5 581 THR B N 1
ATOM 9936 C CA . THR B 1 581 ? -3.23 30.453 -3.896 1 96.5 581 THR B CA 1
ATOM 9937 C C . THR B 1 581 ? -4.438 30.688 -2.992 1 96.5 581 THR B C 1
ATOM 9939 O O . THR B 1 581 ? -4.719 29.875 -2.107 1 96.5 581 THR B O 1
ATOM 9942 N N . LEU B 1 582 ? -5.109 31.75 -3.203 1 97.69 582 LEU B N 1
ATOM 9943 C CA . LEU B 1 582 ? -6.32 32 -2.436 1 97.69 582 LEU B CA 1
ATOM 9944 C C . LEU B 1 582 ? -7.359 30.922 -2.668 1 97.69 582 LEU B C 1
ATOM 9946 O O . LEU B 1 582 ? -7.941 30.391 -1.714 1 97.69 582 LEU B O 1
ATOM 9950 N N . ASN B 1 583 ? -7.539 30.625 -3.893 1 97.69 583 ASN B N 1
ATOM 9951 C CA . ASN B 1 583 ? -8.516 29.594 -4.219 1 97.69 583 ASN B CA 1
ATOM 9952 C C . ASN B 1 583 ? -8.07 28.219 -3.732 1 97.69 583 ASN B C 1
ATOM 9954 O O . ASN B 1 583 ? -8.906 27.391 -3.346 1 97.69 583 ASN B O 1
ATOM 9958 N N . SER B 1 584 ? -6.816 27.984 -3.746 1 97 584 SER B N 1
ATOM 9959 C CA . SER B 1 584 ? -6.312 26.734 -3.188 1 97 584 SER B CA 1
ATOM 9960 C C . SER B 1 584 ? -6.648 26.625 -1.704 1 97 584 SER B C 1
ATOM 9962 O O . SER B 1 584 ? -7.027 25.547 -1.23 1 97 584 SER B O 1
ATOM 9964 N N . TYR B 1 585 ? -6.531 27.719 -0.969 1 97.44 585 TYR B N 1
ATOM 9965 C CA . TYR B 1 585 ? -6.879 27.719 0.448 1 97.44 585 TYR B CA 1
ATOM 9966 C C . TYR B 1 585 ? -8.375 27.547 0.645 1 97.44 585 TYR B C 1
ATOM 9968 O O . TYR B 1 585 ? -8.812 26.844 1.563 1 97.44 585 TYR B O 1
ATOM 9976 N N . LEU B 1 586 ? -9.133 28.156 -0.188 1 97.94 586 LEU B N 1
ATOM 9977 C CA . LEU B 1 586 ? -10.578 27.984 -0.103 1 97.94 586 LEU B CA 1
ATOM 9978 C C . LEU B 1 586 ? -10.977 26.547 -0.359 1 97.94 586 LEU B C 1
ATOM 9980 O O . LEU B 1 586 ? -11.844 26 0.328 1 97.94 586 LEU B O 1
ATOM 9984 N N . PHE B 1 587 ? -10.344 25.984 -1.305 1 97.31 587 PHE B N 1
ATOM 9985 C CA . PHE B 1 587 ? -10.578 24.578 -1.589 1 97.31 587 PHE B CA 1
ATOM 9986 C C . PHE B 1 587 ? -10.203 23.719 -0.389 1 97.31 587 PHE B C 1
ATOM 9988 O O . PHE B 1 587 ? -10.961 22.812 -0.003 1 97.31 587 PHE B O 1
ATOM 9995 N N . ASN B 1 588 ? -9.062 23.953 0.143 1 96.69 588 ASN B N 1
ATOM 9996 C CA . ASN B 1 588 ? -8.602 23.203 1.299 1 96.69 588 ASN B CA 1
ATOM 9997 C C . ASN B 1 588 ? -9.555 23.328 2.48 1 96.69 588 ASN B C 1
ATOM 9999 O O . ASN B 1 588 ? -9.852 22.344 3.164 1 96.69 588 ASN B O 1
ATOM 10003 N N . LEU B 1 589 ? -9.969 24.5 2.674 1 96.5 589 LEU B N 1
ATOM 10004 C CA . LEU B 1 589 ? -10.875 24.734 3.793 1 96.5 589 LEU B CA 1
ATOM 10005 C C . LEU B 1 589 ? -12.211 24.047 3.572 1 96.5 589 LEU B C 1
ATOM 10007 O O . LEU B 1 589 ? -12.742 23.406 4.48 1 96.5 589 LEU B O 1
ATOM 10011 N N . THR B 1 590 ? -12.719 24.156 2.406 1 97.12 590 THR B N 1
ATOM 10012 C CA . THR B 1 590 ? -14 23.531 2.09 1 97.12 590 THR B CA 1
ATOM 10013 C C . THR B 1 590 ? -13.891 22.016 2.203 1 97.12 590 THR B C 1
ATOM 10015 O O . THR B 1 590 ? -14.773 21.359 2.771 1 97.12 590 THR B O 1
ATOM 10018 N N . THR B 1 591 ? -12.867 21.516 1.638 1 95.56 591 THR B N 1
ATOM 10019 C CA . THR B 1 591 ? -12.648 20.078 1.704 1 95.56 591 THR B CA 1
ATOM 10020 C C . THR B 1 591 ? -12.484 19.609 3.152 1 95.56 591 THR B C 1
ATOM 10022 O O . THR B 1 591 ? -13.023 18.578 3.543 1 95.56 591 THR B O 1
ATOM 10025 N N . SER B 1 592 ? -11.773 20.359 3.961 1 93.75 592 SER B N 1
ATOM 10026 C CA . SER B 1 592 ? -11.609 20.031 5.371 1 93.75 592 SER B CA 1
ATOM 10027 C C . SER B 1 592 ? -12.938 20.109 6.117 1 93.75 592 SER B C 1
ATOM 10029 O O . SER B 1 592 ? -13.211 19.297 7.008 1 93.75 592 SER B O 1
ATOM 10031 N N . ALA B 1 593 ? -13.703 21.047 5.738 1 93 593 ALA B N 1
ATOM 10032 C CA . ALA B 1 593 ? -15.023 21.188 6.352 1 93 593 ALA B CA 1
ATOM 10033 C C . ALA B 1 593 ? -15.914 20 6.02 1 93 593 ALA B C 1
ATOM 10035 O O . ALA B 1 593 ? -16.641 19.5 6.883 1 93 593 ALA B O 1
ATOM 10036 N N . MET B 1 594 ? -15.844 19.562 4.789 1 92.06 594 MET B N 1
ATOM 10037 C CA . MET B 1 594 ? -16.625 18.391 4.383 1 92.06 594 MET B CA 1
ATOM 10038 C C . MET B 1 594 ? -16.25 17.172 5.211 1 92.06 594 MET B C 1
ATOM 10040 O O . MET B 1 594 ? -17.125 16.375 5.578 1 92.06 594 MET B O 1
ATOM 10044 N N . LEU B 1 595 ? -15.055 17.062 5.469 1 89.31 595 LEU B N 1
ATOM 10045 C CA . LEU B 1 595 ? -14.562 15.898 6.188 1 89.31 595 LEU B CA 1
ATOM 10046 C C . LEU B 1 595 ? -14.852 16.016 7.68 1 89.31 595 LEU B C 1
ATOM 10048 O O . LEU B 1 595 ? -15.25 15.039 8.32 1 89.31 595 LEU B O 1
ATOM 10052 N N . SER B 1 596 ? -14.727 17.203 8.203 1 86.62 596 SER B N 1
ATOM 10053 C CA . SER B 1 596 ? -14.812 17.391 9.648 1 86.62 596 SER B CA 1
ATOM 10054 C C . SER B 1 596 ? -16.266 17.438 10.117 1 86.62 596 SER B C 1
ATOM 10056 O O . SER B 1 596 ? -16.609 16.797 11.117 1 86.62 596 SER B O 1
ATOM 10058 N N . TYR B 1 597 ? -17.047 18.234 9.422 1 86.38 597 TYR B N 1
ATOM 10059 C CA . TYR B 1 597 ? -18.438 18.359 9.805 1 86.38 597 TYR B CA 1
ATOM 10060 C C . TYR B 1 597 ? -19.203 17.062 9.523 1 86.38 597 TYR B C 1
ATOM 10062 O O . TYR B 1 597 ? -20.062 16.656 10.305 1 86.38 597 TYR B O 1
ATOM 10070 N N . ASN B 1 598 ? -18.906 16.391 8.406 1 83.5 598 ASN B N 1
ATOM 10071 C CA . ASN B 1 598 ? -19.547 15.148 7.965 1 83.5 598 ASN B CA 1
ATOM 10072 C C . ASN B 1 598 ? -21.062 15.289 7.875 1 83.5 598 ASN B C 1
ATOM 10074 O O . ASN B 1 598 ? -21.797 14.359 8.211 1 83.5 598 ASN B O 1
ATOM 10078 N N . ASN B 1 599 ? -21.484 16.438 7.613 1 86.19 599 ASN B N 1
ATOM 10079 C CA . ASN B 1 599 ? -22.906 16.734 7.496 1 86.19 599 ASN B CA 1
ATOM 10080 C C . ASN B 1 599 ? -23.422 16.453 6.086 1 86.19 599 ASN B C 1
ATOM 10082 O O . ASN B 1 599 ? -24.625 16.297 5.883 1 86.19 599 ASN B O 1
ATOM 10086 N N . TRP B 1 600 ? -22.531 16.469 5.234 1 91.38 600 TRP B N 1
ATOM 10087 C CA . TRP B 1 600 ? -22.891 16.328 3.824 1 91.38 600 TRP B CA 1
ATOM 10088 C C . TRP B 1 600 ? -22.281 15.062 3.229 1 91.38 600 TRP B C 1
ATOM 10090 O O . TRP B 1 600 ? -21.062 14.898 3.219 1 91.38 600 TRP B O 1
ATOM 10100 N N . ASN B 1 601 ? -23.156 14.227 2.713 1 92.25 601 ASN B N 1
ATOM 10101 C CA . ASN B 1 601 ? -22.688 12.984 2.113 1 92.25 601 ASN B CA 1
ATOM 10102 C C . ASN B 1 601 ? -23.359 12.711 0.772 1 92.25 601 ASN B C 1
ATOM 10104 O O . ASN B 1 601 ? -24.469 13.18 0.53 1 92.25 601 ASN B O 1
ATOM 10108 N N . THR B 1 602 ? -22.578 12.078 -0.044 1 94.19 602 THR B N 1
ATOM 10109 C CA . THR B 1 602 ? -23.078 11.617 -1.333 1 94.19 602 THR B CA 1
ATOM 10110 C C . THR B 1 602 ? -22.516 10.242 -1.672 1 94.19 602 THR B C 1
ATOM 10112 O O . THR B 1 602 ? -21.781 9.648 -0.87 1 94.19 602 THR B O 1
ATOM 10115 N N . THR B 1 603 ? -23.047 9.703 -2.746 1 95.12 603 THR B N 1
ATOM 10116 C CA . THR B 1 603 ? -22.5 8.438 -3.225 1 95.12 603 THR B CA 1
ATOM 10117 C C . THR B 1 603 ? -21.766 8.633 -4.547 1 95.12 603 THR B C 1
ATOM 10119 O O . THR B 1 603 ? -22.156 9.469 -5.363 1 95.12 603 THR B O 1
ATOM 10122 N N . SER B 1 604 ? -20.641 7.988 -4.641 1 95.81 604 SER B N 1
ATOM 10123 C CA . SER B 1 604 ? -19.875 8.039 -5.875 1 95.81 604 SER B CA 1
ATOM 10124 C C . SER B 1 604 ? -19.391 6.648 -6.277 1 95.81 604 SER B C 1
ATOM 10126 O O . SER B 1 604 ? -19.281 5.758 -5.438 1 95.81 604 SER B O 1
ATOM 10128 N N . ASN B 1 605 ? -19.188 6.527 -7.656 1 95.31 605 ASN B N 1
ATOM 10129 C CA . ASN B 1 605 ? -18.625 5.277 -8.164 1 95.31 605 ASN B CA 1
ATOM 10130 C C . ASN B 1 605 ? -17.094 5.254 -8.031 1 95.31 605 ASN B C 1
ATOM 10132 O O . ASN B 1 605 ? -16.406 6.012 -8.703 1 95.31 605 ASN B O 1
ATOM 10136 N N . ALA B 1 606 ? -16.625 4.441 -7.203 1 96.75 606 ALA B N 1
ATOM 10137 C CA . ALA B 1 606 ? -15.188 4.352 -6.965 1 96.75 606 ALA B CA 1
ATOM 10138 C C . ALA B 1 606 ? -14.555 3.293 -7.863 1 96.75 606 ALA B C 1
ATOM 10140 O O . ALA B 1 606 ? -15.133 2.23 -8.094 1 96.75 606 ALA B O 1
ATOM 10141 N N . THR B 1 607 ? -13.445 3.617 -8.422 1 95.81 607 THR B N 1
ATOM 10142 C CA . THR B 1 607 ? -12.602 2.674 -9.148 1 95.81 607 THR B CA 1
ATOM 10143 C C . THR B 1 607 ? -11.578 2.029 -8.211 1 95.81 607 THR B C 1
ATOM 10145 O O . THR B 1 607 ? -10.742 2.721 -7.633 1 95.81 607 THR B O 1
ATOM 10148 N N . ILE B 1 608 ? -11.633 0.778 -8.039 1 95.19 608 ILE B N 1
ATOM 10149 C CA . ILE B 1 608 ? -10.758 0.047 -7.129 1 95.19 608 ILE B CA 1
ATOM 10150 C C . ILE B 1 608 ? -9.781 -0.818 -7.926 1 95.19 608 ILE B C 1
ATOM 10152 O O . ILE B 1 608 ? -10.188 -1.511 -8.867 1 95.19 608 ILE B O 1
ATOM 10156 N N . VAL B 1 609 ? -8.516 -0.773 -7.59 1 92.25 609 VAL B N 1
ATOM 10157 C CA . VAL B 1 609 ? -7.488 -1.593 -8.227 1 92.25 609 VAL B CA 1
ATOM 10158 C C . VAL B 1 609 ? -6.965 -2.629 -7.234 1 92.25 609 VAL B C 1
ATOM 10160 O O . VAL B 1 609 ? -6.348 -2.277 -6.227 1 92.25 609 VAL B O 1
ATOM 10163 N N . ASP B 1 610 ? -7.227 -3.898 -7.469 1 87.38 610 ASP B N 1
ATOM 10164 C CA . ASP B 1 610 ? -6.781 -4.988 -6.605 1 87.38 610 ASP B CA 1
ATOM 10165 C C . ASP B 1 610 ? -5.734 -5.852 -7.305 1 87.38 610 ASP B C 1
ATOM 10167 O O . ASP B 1 610 ? -5.805 -6.059 -8.516 1 87.38 610 ASP B O 1
ATOM 10171 N N . THR B 1 611 ? -4.723 -6.289 -6.5 1 86.69 611 THR B N 1
ATOM 10172 C CA . THR B 1 611 ? -3.742 -7.234 -7.02 1 86.69 611 THR B CA 1
ATOM 10173 C C . THR B 1 611 ? -4.156 -8.672 -6.711 1 86.69 611 THR B C 1
ATOM 10175 O O . THR B 1 611 ? -4.355 -9.031 -5.551 1 86.69 611 THR B O 1
ATOM 10178 N N . ILE B 1 612 ? -4.367 -9.508 -7.754 1 88.31 612 ILE B N 1
ATOM 10179 C CA . ILE B 1 612 ? -4.785 -10.891 -7.578 1 88.31 612 ILE B CA 1
ATOM 10180 C C . ILE B 1 612 ? -3.92 -11.805 -8.445 1 88.31 612 ILE B C 1
ATOM 10182 O O . ILE B 1 612 ? -3.275 -11.344 -9.391 1 88.31 612 ILE B O 1
ATOM 10186 N N . ASN B 1 613 ? -3.918 -13.086 -8.055 1 91.94 613 ASN B N 1
ATOM 10187 C CA . ASN B 1 613 ? -3.271 -14.094 -8.883 1 91.94 613 ASN B CA 1
ATOM 10188 C C . ASN B 1 613 ? -4.246 -14.703 -9.883 1 91.94 613 ASN B C 1
ATOM 10190 O O . ASN B 1 613 ? -5.344 -15.133 -9.508 1 91.94 613 ASN B O 1
ATOM 10194 N N . ILE B 1 614 ? -3.781 -14.75 -11.156 1 92.44 614 ILE B N 1
ATOM 10195 C CA . ILE B 1 614 ? -4.637 -15.305 -12.203 1 92.44 614 ILE B CA 1
ATOM 10196 C C . ILE B 1 614 ? -3.863 -16.359 -13 1 92.44 614 ILE B C 1
ATOM 10198 O O . ILE B 1 614 ? -2.631 -16.375 -12.977 1 92.44 614 ILE B O 1
ATOM 10202 N N . TYR B 1 615 ? -4.633 -17.234 -13.602 1 95.12 615 TYR B N 1
ATOM 10203 C CA . TYR B 1 615 ? -4.055 -18.141 -14.594 1 95.12 615 TYR B CA 1
ATOM 10204 C C . TYR B 1 615 ? -3.758 -17.406 -15.891 1 95.12 615 TYR B C 1
ATOM 10206 O O . TYR B 1 615 ? -4.566 -16.594 -16.344 1 95.12 615 TYR B O 1
ATOM 10214 N N . THR B 1 616 ? -2.605 -17.609 -16.406 1 94.44 616 THR B N 1
ATOM 10215 C CA . THR B 1 616 ? -2.277 -17 -17.703 1 94.44 616 THR B CA 1
ATOM 10216 C C . THR B 1 616 ? -1.779 -18.047 -18.688 1 94.44 616 THR B C 1
ATOM 10218 O O . THR B 1 616 ? -0.873 -18.828 -18.375 1 94.44 616 THR B O 1
ATOM 10221 N N . PHE B 1 617 ? -2.453 -18 -19.891 1 95.12 617 PHE B N 1
ATOM 10222 C CA . PHE B 1 617 ? -2.014 -18.828 -21.016 1 95.12 617 PHE B CA 1
ATOM 10223 C C . PHE B 1 617 ? -0.832 -18.172 -21.719 1 95.12 617 PHE B C 1
ATOM 10225 O O . PHE B 1 617 ? -0.945 -17.781 -22.891 1 95.12 617 PHE B O 1
ATOM 10232 N N . SER B 1 618 ? 0.3 -18.188 -20.969 1 89.56 618 SER B N 1
ATOM 10233 C CA . SER B 1 618 ? 1.454 -17.375 -21.344 1 89.56 618 SER B CA 1
ATOM 10234 C C . SER B 1 618 ? 2.293 -18.047 -22.422 1 89.56 618 SER B C 1
ATOM 10236 O O . SER B 1 618 ? 2.949 -17.391 -23.219 1 89.56 618 SER B O 1
ATOM 10238 N N . GLN B 1 619 ? 2.338 -19.422 -22.438 1 92 619 GLN B N 1
ATOM 10239 C CA . GLN B 1 619 ? 3.158 -20.156 -23.391 1 92 619 GLN B CA 1
ATOM 10240 C C . GLN B 1 619 ? 2.307 -21.094 -24.234 1 92 619 GLN B C 1
ATOM 10242 O O . GLN B 1 619 ? 2.484 -22.312 -24.172 1 92 619 GLN B O 1
ATOM 10247 N N . PRO B 1 620 ? 1.559 -20.578 -25.172 1 92.75 620 PRO B N 1
ATOM 10248 C CA . PRO B 1 620 ? 0.677 -21.438 -25.969 1 92.75 620 PRO B CA 1
ATOM 10249 C C . PRO B 1 620 ? 1.446 -22.422 -26.828 1 92.75 620 PRO B C 1
ATOM 10251 O O . PRO B 1 620 ? 0.936 -23.5 -27.141 1 92.75 620 PRO B O 1
ATOM 10254 N N . LEU B 1 621 ? 2.68 -22.125 -27.141 1 93.56 621 LEU B N 1
ATOM 10255 C CA . LEU B 1 621 ? 3.477 -23.016 -27.984 1 93.56 621 LEU B CA 1
ATOM 10256 C C . LEU B 1 621 ? 3.822 -24.297 -27.25 1 93.56 621 LEU B C 1
ATOM 10258 O O . LEU B 1 621 ? 4.039 -25.344 -27.859 1 93.56 621 LEU B O 1
ATOM 10262 N N . ASN B 1 622 ? 3.799 -24.234 -25.969 1 94.56 622 ASN B N 1
ATOM 10263 C CA . ASN B 1 622 ? 4.066 -25.438 -25.188 1 94.56 622 ASN B CA 1
ATOM 10264 C C . ASN B 1 622 ? 2.914 -26.438 -25.266 1 94.56 622 ASN B C 1
ATOM 10266 O O . ASN B 1 622 ? 3.088 -27.625 -24.969 1 94.56 622 ASN B O 1
ATOM 10270 N N . LEU B 1 623 ? 1.771 -25.953 -25.609 1 95.62 623 LEU B N 1
ATOM 10271 C CA . LEU B 1 623 ? 0.613 -26.828 -25.766 1 95.62 623 LEU B CA 1
ATOM 10272 C C . LEU B 1 623 ? 0.432 -27.219 -27.234 1 95.62 623 LEU B C 1
ATOM 10274 O O . LEU B 1 623 ? 0.307 -28.406 -27.547 1 95.62 623 LEU B O 1
ATOM 10278 N N . ILE B 1 624 ? 0.589 -26.344 -28.188 1 94.69 624 ILE B N 1
ATOM 10279 C CA . ILE B 1 624 ? 0.22 -26.531 -29.578 1 94.69 624 ILE B CA 1
ATOM 10280 C C . ILE B 1 624 ? 1.306 -27.328 -30.297 1 94.69 624 ILE B C 1
ATOM 10282 O O . ILE B 1 624 ? 1.01 -28.281 -31.016 1 94.69 624 ILE B O 1
ATOM 10286 N N . LEU B 1 625 ? 2.551 -27.047 -30.016 1 94.62 625 LEU B N 1
ATOM 10287 C CA . LEU B 1 625 ? 3.643 -27.641 -30.781 1 94.62 625 LEU B CA 1
ATOM 10288 C C . LEU B 1 625 ? 3.734 -29.141 -30.516 1 94.62 625 LEU B C 1
ATOM 10290 O O . LEU B 1 625 ? 3.799 -29.938 -31.438 1 94.62 625 LEU B O 1
ATOM 10294 N N . PRO B 1 626 ? 3.748 -29.516 -29.281 1 95.19 626 PRO B N 1
ATOM 10295 C CA . PRO B 1 626 ? 3.832 -30.953 -29.047 1 95.19 626 PRO B CA 1
ATOM 10296 C C . PRO B 1 626 ? 2.656 -31.719 -29.656 1 95.19 626 PRO B C 1
ATOM 10298 O O . PRO B 1 626 ? 2.85 -32.781 -30.266 1 95.19 626 PRO B O 1
ATOM 10301 N N . TYR B 1 627 ? 1.423 -31.25 -29.562 1 96.19 627 TYR B N 1
ATOM 10302 C CA . TYR B 1 627 ? 0.259 -31.922 -30.125 1 96.19 627 TYR B CA 1
ATOM 10303 C C . TYR B 1 627 ? 0.31 -31.906 -31.641 1 96.19 627 TYR B C 1
ATOM 10305 O O . TYR B 1 627 ? 0.085 -32.938 -32.281 1 96.19 627 TYR B O 1
ATOM 10313 N N . PHE B 1 628 ? 0.693 -30.828 -32.219 1 95 628 PHE B N 1
ATOM 10314 C CA . PHE B 1 628 ? 0.72 -30.688 -33.656 1 95 628 PHE B CA 1
ATOM 10315 C C . PHE B 1 628 ? 1.81 -31.547 -34.281 1 95 628 PHE B C 1
ATOM 10317 O O . PHE B 1 628 ? 1.567 -32.25 -35.25 1 95 628 PHE B O 1
ATOM 10324 N N . ILE B 1 629 ? 2.979 -31.516 -33.688 1 94.81 629 ILE B N 1
ATOM 10325 C CA . ILE B 1 629 ? 4.102 -32.281 -34.219 1 94.81 629 ILE B CA 1
ATOM 10326 C C . ILE B 1 629 ? 3.822 -33.781 -34.094 1 94.81 629 ILE B C 1
ATOM 10328 O O . ILE B 1 629 ? 4.039 -34.562 -35.031 1 94.81 629 ILE B O 1
ATOM 10332 N N . THR B 1 630 ? 3.314 -34.188 -32.938 1 95.56 630 THR B N 1
ATOM 10333 C CA . THR B 1 630 ? 3.066 -35.625 -32.75 1 95.56 630 THR B CA 1
ATOM 10334 C C . THR B 1 630 ? 1.96 -36.125 -33.656 1 95.56 630 THR B C 1
ATOM 10336 O O . THR B 1 630 ? 2.074 -37.188 -34.25 1 95.56 630 THR B O 1
ATOM 10339 N N . LEU B 1 631 ? 0.934 -35.375 -33.812 1 95.56 631 LEU B N 1
ATOM 10340 C CA . LEU B 1 631 ? -0.149 -35.75 -34.719 1 95.56 631 LEU B CA 1
ATOM 10341 C C . LEU B 1 631 ? 0.321 -35.719 -36.156 1 95.56 631 LEU B C 1
ATOM 10343 O O . LEU B 1 631 ? 0.001 -36.625 -36.938 1 95.56 631 LEU B O 1
ATOM 10347 N N . GLY B 1 632 ? 1.082 -34.781 -36.531 1 95.12 632 GLY B N 1
ATOM 10348 C CA . GLY B 1 632 ? 1.574 -34.625 -37.906 1 95.12 632 GLY B CA 1
ATOM 10349 C C . GLY B 1 632 ? 2.537 -35.75 -38.312 1 95.12 632 GLY B C 1
ATOM 10350 O O . GLY B 1 632 ? 2.416 -36.312 -39.375 1 95.12 632 GLY B O 1
ATOM 10351 N N . VAL B 1 633 ? 3.406 -36.062 -37.375 1 94.69 633 VAL B N 1
ATOM 10352 C CA . VAL B 1 633 ? 4.414 -37.062 -37.688 1 94.69 633 VAL B CA 1
ATOM 10353 C C . VAL B 1 633 ? 3.771 -38.469 -37.688 1 94.69 633 VAL B C 1
ATOM 10355 O O . VAL B 1 633 ? 4.215 -39.344 -38.406 1 94.69 633 VAL B O 1
ATOM 10358 N N . SER B 1 634 ? 2.705 -38.625 -36.906 1 95.75 634 SER B N 1
ATOM 10359 C CA . SER B 1 634 ? 2.051 -39.938 -36.781 1 95.75 634 SER B CA 1
ATOM 10360 C C . SER B 1 634 ? 1.125 -40.188 -37.969 1 95.75 634 SER B C 1
ATOM 10362 O O . SER B 1 634 ? 0.871 -41.344 -38.312 1 95.75 634 SER B O 1
ATOM 10364 N N . LEU B 1 635 ? 0.685 -39.25 -38.656 1 96 635 LEU B N 1
ATOM 10365 C CA . LEU B 1 635 ? -0.334 -39.344 -39.719 1 96 635 LEU B CA 1
ATOM 10366 C C . LEU B 1 635 ? 0.175 -40.188 -40.875 1 96 635 LEU B C 1
ATOM 10368 O O . LEU B 1 635 ? -0.503 -41.125 -41.312 1 96 635 LEU B O 1
ATOM 10372 N N . PRO B 1 636 ? 1.391 -39.938 -41.406 1 96.12 636 PRO B N 1
ATOM 10373 C CA . PRO B 1 636 ? 1.868 -40.781 -42.5 1 96.12 636 PRO B CA 1
ATOM 10374 C C . PRO B 1 636 ? 1.957 -42.25 -42.125 1 96.12 636 PRO B C 1
ATOM 10376 O O . PRO B 1 636 ? 1.718 -43.125 -43 1 96.12 636 PRO B O 1
ATOM 10379 N N . PHE B 1 637 ? 2.254 -42.5 -40.938 1 96.12 637 PHE B N 1
ATOM 10380 C CA . PHE B 1 637 ? 2.398 -43.906 -40.5 1 96.12 637 PHE B CA 1
ATOM 10381 C C . PHE B 1 637 ? 1.033 -44.562 -40.281 1 96.12 637 PHE B C 1
ATOM 10383 O O . PHE B 1 637 ? 0.877 -45.75 -40.469 1 96.12 637 PHE B O 1
ATOM 10390 N N . LEU B 1 638 ? 0.085 -43.75 -39.875 1 96.31 638 LEU B N 1
ATOM 10391 C CA . LEU B 1 638 ? -1.285 -44.25 -39.812 1 96.31 638 LEU B CA 1
ATOM 10392 C C . LEU B 1 638 ? -1.8 -44.594 -41.219 1 96.31 638 LEU B C 1
ATOM 10394 O O . LEU B 1 638 ? -2.443 -45.625 -41.375 1 96.31 638 LEU B O 1
ATOM 10398 N N . LEU B 1 639 ? -1.476 -43.844 -42.156 1 96.31 639 LEU B N 1
ATOM 10399 C CA . LEU B 1 639 ? -1.87 -44.094 -43.562 1 96.31 639 LEU B CA 1
ATOM 10400 C C . LEU B 1 639 ? -1.166 -45.344 -44.094 1 96.31 639 LEU B C 1
ATOM 10402 O O . LEU B 1 639 ? -1.762 -46.125 -44.812 1 96.31 639 LEU B O 1
ATOM 10406 N N . LEU B 1 640 ? 0.05 -45.438 -43.656 1 96.38 640 LEU B N 1
ATOM 10407 C CA . LEU B 1 640 ? 0.784 -46.656 -44.031 1 96.38 640 LEU B CA 1
ATOM 10408 C C . LEU B 1 640 ? 0.112 -47.906 -43.438 1 96.38 640 LEU B C 1
ATOM 10410 O O . LEU B 1 640 ? 0.06 -48.938 -44.094 1 96.38 640 LEU B O 1
ATOM 10414 N N . GLY B 1 641 ? -0.356 -47.75 -42.219 1 95.12 641 GLY B N 1
ATOM 10415 C CA . GLY B 1 641 ? -1.102 -48.844 -41.625 1 95.12 641 GLY B CA 1
ATOM 10416 C C . GLY B 1 641 ? -2.367 -49.188 -42.375 1 95.12 641 GLY B C 1
ATOM 10417 O O . GLY B 1 641 ? -2.65 -50.375 -42.594 1 95.12 641 GLY B O 1
ATOM 10418 N N . PHE B 1 642 ? -3.07 -48.219 -42.844 1 95.25 642 PHE B N 1
ATOM 10419 C CA . PHE B 1 642 ? -4.277 -48.438 -43.625 1 95.25 642 PHE B CA 1
ATOM 10420 C C . PHE B 1 642 ? -3.938 -49.094 -44.969 1 95.25 642 PHE B C 1
ATOM 10422 O O . PHE B 1 642 ? -4.633 -50 -45.406 1 95.25 642 PHE B O 1
ATOM 10429 N N . TRP B 1 643 ? -2.891 -48.625 -45.531 1 95.94 643 TRP B N 1
ATOM 10430 C CA . TRP B 1 643 ? -2.445 -49.188 -46.812 1 95.94 643 TRP B CA 1
ATOM 10431 C C . TRP B 1 643 ? -2.041 -50.625 -46.656 1 95.94 643 TRP B C 1
ATOM 10433 O O . TRP B 1 643 ? -2.408 -51.5 -47.469 1 95.94 643 TRP B O 1
ATOM 10443 N N . SER B 1 644 ? -1.318 -50.938 -45.656 1 95.12 644 SER B N 1
ATOM 10444 C CA . SER B 1 644 ? -0.902 -52.312 -45.375 1 95.12 644 SER B CA 1
ATOM 10445 C C . SER B 1 644 ? -2.105 -53.219 -45.125 1 95.12 644 SER B C 1
ATOM 10447 O O . SER B 1 644 ? -2.133 -54.375 -45.531 1 95.12 644 SER B O 1
ATOM 10449 N N . LEU B 1 645 ? -2.982 -52.688 -44.344 1 93.31 645 LEU B N 1
ATOM 10450 C CA . LEU B 1 645 ? -4.203 -53.438 -44.062 1 93.31 645 LEU B CA 1
ATOM 10451 C C . LEU B 1 645 ? -4.938 -53.781 -45.344 1 93.31 645 LEU B C 1
ATOM 10453 O O . LEU B 1 645 ? -5.395 -54.906 -45.5 1 93.31 645 LEU B O 1
ATOM 10457 N N . TYR B 1 646 ? -4.977 -52.875 -46.25 1 91.44 646 TYR B N 1
ATOM 10458 C CA . TYR B 1 646 ? -5.633 -53.094 -47.531 1 91.44 646 TYR B CA 1
ATOM 10459 C C . TYR B 1 646 ? -4.871 -54.125 -48.344 1 91.44 646 TYR B C 1
ATOM 10461 O O . TYR B 1 646 ? -5.477 -55 -48.969 1 91.44 646 TYR B O 1
ATOM 10469 N N . ARG B 1 647 ? -3.611 -54.125 -48.375 1 90.75 647 ARG B N 1
ATOM 10470 C CA . ARG B 1 647 ? -2.787 -55.031 -49.188 1 90.75 647 ARG B CA 1
ATOM 10471 C C . ARG B 1 647 ? -2.795 -56.438 -48.594 1 90.75 647 ARG B C 1
ATOM 10473 O O . ARG B 1 647 ? -2.73 -57.406 -49.312 1 90.75 647 ARG B O 1
ATOM 10480 N N . ASN B 1 648 ? -2.799 -56.5 -47.281 1 89.31 648 ASN B N 1
ATOM 10481 C CA . ASN B 1 648 ? -2.84 -57.812 -46.656 1 89.31 648 ASN B CA 1
ATOM 10482 C C . ASN B 1 648 ? -4.156 -58.531 -46.906 1 89.31 648 ASN B C 1
ATOM 10484 O O . ASN B 1 648 ? -4.191 -59.75 -47 1 89.31 648 ASN B O 1
ATOM 10488 N N . GLY B 1 649 ? -5.203 -57.906 -47 1 87.25 649 GLY B N 1
ATOM 10489 C CA . GLY B 1 649 ? -6.504 -58.5 -47.281 1 87.25 649 GLY B CA 1
ATOM 10490 C C . GLY B 1 649 ? -7.145 -59.094 -46.031 1 87.25 649 GLY B C 1
ATOM 10491 O O . GLY B 1 649 ? -8.32 -59.438 -46.062 1 87.25 649 GLY B O 1
ATOM 10492 N N . VAL B 1 650 ? -6.398 -59.344 -45 1 87.25 650 VAL B N 1
ATOM 10493 C CA . VAL B 1 650 ? -6.887 -59.844 -43.719 1 87.25 650 VAL B CA 1
ATOM 10494 C C . VAL B 1 650 ? -6.324 -58.969 -42.594 1 87.25 650 VAL B C 1
ATOM 10496 O O . VAL B 1 650 ? -5.211 -58.469 -42.688 1 87.25 650 VAL B O 1
ATOM 10499 N N . SER B 1 651 ? -7.098 -58.781 -41.562 1 86.94 651 SER B N 1
ATOM 10500 C CA . SER B 1 651 ? -6.66 -57.969 -40.438 1 86.94 651 SER B CA 1
ATOM 10501 C C . SER B 1 651 ? -5.793 -58.781 -39.469 1 86.94 651 SER B C 1
ATOM 10503 O O . SER B 1 651 ? -6.203 -59.812 -38.969 1 86.94 651 SER B O 1
ATOM 10505 N N . ALA B 1 652 ? -4.605 -58.25 -39.312 1 82.69 652 ALA B N 1
ATOM 10506 C CA . ALA B 1 652 ? -3.713 -58.906 -38.375 1 82.69 652 ALA B CA 1
ATOM 10507 C C . ALA B 1 652 ? -4.016 -58.469 -36.938 1 82.69 652 ALA B C 1
ATOM 10509 O O . ALA B 1 652 ? -4.398 -57.312 -36.719 1 82.69 652 ALA B O 1
ATOM 10510 N N . THR B 1 653 ? -4.094 -59.312 -36.062 1 71.69 653 THR B N 1
ATOM 10511 C CA . THR B 1 653 ? -4.402 -58.969 -34.688 1 71.69 653 THR B CA 1
ATOM 10512 C C . THR B 1 653 ? -3.121 -58.75 -33.875 1 71.69 653 THR B C 1
ATOM 10514 O O . THR B 1 653 ? -2.08 -59.344 -34.188 1 71.69 653 THR B O 1
ATOM 10517 N N . ASP B 1 654 ? -3.145 -57.812 -33.062 1 59.62 654 ASP B N 1
ATOM 10518 C CA . ASP B 1 654 ? -2.039 -57.469 -32.188 1 59.62 654 ASP B CA 1
ATOM 10519 C C . ASP B 1 654 ? -1.595 -58.656 -31.344 1 59.62 654 ASP B C 1
ATOM 10521 O O . ASP B 1 654 ? -0.402 -58.844 -31.094 1 59.62 654 ASP B O 1
ATOM 10525 N N . SER B 1 655 ? -2.699 -59.5 -30.688 1 56.94 655 SER B N 1
ATOM 10526 C CA . SER B 1 655 ? -2.471 -60.562 -29.734 1 56.94 655 SER B CA 1
ATOM 10527 C C . SER B 1 655 ? -2.066 -61.844 -30.453 1 56.94 655 SER B C 1
ATOM 10529 O O . SER B 1 655 ? -2.924 -62.656 -30.812 1 56.94 655 SER B O 1
ATOM 10531 N N . GLY B 1 656 ? -0.92 -61.875 -31.141 1 69.38 656 GLY B N 1
ATOM 10532 C CA . GLY B 1 656 ? -0.38 -62.656 -32.25 1 69.38 656 GLY B CA 1
ATOM 10533 C C . GLY B 1 656 ? -0.363 -64.125 -31.984 1 69.38 656 GLY B C 1
ATOM 10534 O O . GLY B 1 656 ? 0.367 -64.875 -32.656 1 69.38 656 GLY B O 1
ATOM 10535 N N . PHE B 1 657 ? -1.379 -64.625 -30.828 1 77.81 657 PHE B N 1
ATOM 10536 C CA . PHE B 1 657 ? -1.197 -66.062 -30.641 1 77.81 657 PHE B CA 1
ATOM 10537 C C . PHE B 1 657 ? -1.874 -66.875 -31.766 1 77.81 657 PHE B C 1
ATOM 10539 O O . PHE B 1 657 ? -1.253 -67.688 -32.406 1 77.81 657 PHE B O 1
ATOM 10546 N N . ILE B 1 658 ? -3.121 -66.5 -31.969 1 81.19 658 ILE B N 1
ATOM 10547 C CA . ILE B 1 658 ? -3.873 -67.25 -33 1 81.19 658 ILE B CA 1
ATOM 10548 C C . ILE B 1 658 ? -3.227 -67 -34.375 1 81.19 658 ILE B C 1
ATOM 10550 O O . ILE B 1 658 ? -3.076 -67.938 -35.156 1 81.19 658 ILE B O 1
ATOM 10554 N N . GLN B 1 659 ? -2.906 -65.812 -34.531 1 83.19 659 GLN B N 1
ATOM 10555 C CA . GLN B 1 659 ? -2.299 -65.438 -35.812 1 83.19 659 GLN B CA 1
ATOM 10556 C C . GLN B 1 659 ? -0.981 -66.188 -36 1 83.19 659 GLN B C 1
ATOM 10558 O O . GLN B 1 659 ? -0.736 -66.75 -37.062 1 83.19 659 GLN B O 1
ATOM 10563 N N . LEU B 1 660 ? -0.242 -66.25 -35 1 84.06 660 LEU B N 1
ATOM 10564 C CA . LEU B 1 660 ? 1.056 -66.938 -35.094 1 84.06 660 LEU B CA 1
ATOM 10565 C C . LEU B 1 660 ? 0.896 -68.438 -35.125 1 84.06 660 LEU B C 1
ATOM 10567 O O . LEU B 1 660 ? 1.606 -69.125 -35.875 1 84.06 660 LEU B O 1
ATOM 10571 N N . LEU B 1 661 ? -0.018 -68.875 -34.406 1 85.62 661 LEU B N 1
ATOM 10572 C CA . LEU B 1 661 ? -0.271 -70.312 -34.375 1 85.62 661 LEU B CA 1
ATOM 10573 C C . LEU B 1 661 ? -0.759 -70.812 -35.75 1 85.62 661 LEU B C 1
ATOM 10575 O O . LEU B 1 661 ? -0.298 -71.812 -36.25 1 85.62 661 LEU B O 1
ATOM 10579 N N . ALA B 1 662 ? -1.597 -70.062 -36.312 1 85 662 ALA B N 1
ATOM 10580 C CA . ALA B 1 662 ? -2.203 -70.5 -37.594 1 85 662 ALA B CA 1
ATOM 10581 C C . ALA B 1 662 ? -1.209 -70.312 -38.719 1 85 662 ALA B C 1
ATOM 10583 O O . ALA B 1 662 ? -1.312 -71.062 -39.75 1 85 662 ALA B O 1
ATOM 10584 N N . THR B 1 663 ? -0.255 -69.562 -38.562 1 85.5 663 THR B N 1
ATOM 10585 C CA . THR B 1 663 ? 0.601 -69.25 -39.719 1 85.5 663 THR B CA 1
ATOM 10586 C C . THR B 1 663 ? 1.947 -69.938 -39.594 1 85.5 663 THR B C 1
ATOM 10588 O O . THR B 1 663 ? 2.752 -69.938 -40.531 1 85.5 663 THR B O 1
ATOM 10591 N N . THR B 1 664 ? 2.258 -70.562 -38.5 1 84.94 664 THR B N 1
ATOM 10592 C CA . THR B 1 664 ? 3.572 -71.188 -38.312 1 84.94 664 THR B CA 1
ATOM 10593 C C . THR B 1 664 ? 3.484 -72.688 -38.469 1 84.94 664 THR B C 1
ATOM 10595 O O . THR B 1 664 ? 4.48 -73.375 -38.281 1 84.94 664 THR B O 1
ATOM 10598 N N . THR B 1 665 ? 2.379 -73.188 -38.812 1 81.94 665 THR B N 1
ATOM 10599 C CA . THR B 1 665 ? 2.227 -74.625 -38.969 1 81.94 665 THR B CA 1
ATOM 10600 C C . THR B 1 665 ? 2.158 -75 -40.469 1 81.94 665 THR B C 1
ATOM 10602 O O . THR B 1 665 ? 1.776 -74.188 -41.281 1 81.94 665 THR B O 1
ATOM 10605 N N . GLY B 1 666 ? 2.68 -76.25 -40.844 1 79.25 666 GLY B N 1
ATOM 10606 C CA . GLY B 1 666 ? 2.555 -76.75 -42.219 1 79.25 666 GLY B CA 1
ATOM 10607 C C . GLY B 1 666 ? 3.889 -77.062 -42.844 1 79.25 666 GLY B C 1
ATOM 10608 O O . GLY B 1 666 ? 3.961 -77.938 -43.719 1 79.25 666 GLY B O 1
ATOM 10609 N N . SER B 1 667 ? 4.914 -76.312 -42.469 1 83.62 667 SER B N 1
ATOM 10610 C CA . SER B 1 667 ? 6.227 -76.562 -43.062 1 83.62 667 SER B CA 1
ATOM 10611 C C . SER B 1 667 ? 7.039 -77.562 -42.219 1 83.62 667 SER B C 1
ATOM 10613 O O . SER B 1 667 ? 7.359 -77.25 -41.062 1 83.62 667 SER B O 1
ATOM 10615 N N . GLN B 1 668 ? 7.441 -78.625 -42.812 1 83.94 668 GLN B N 1
ATOM 10616 C CA . GLN B 1 668 ? 8.227 -79.625 -42.094 1 83.94 668 GLN B CA 1
ATOM 10617 C C . GLN B 1 668 ? 9.641 -79.125 -41.844 1 83.94 668 GLN B C 1
ATOM 10619 O O . GLN B 1 668 ? 10.219 -79.438 -40.781 1 83.94 668 GLN B O 1
ATOM 10624 N N . ALA B 1 669 ? 10.07 -78.375 -42.75 1 83.38 669 ALA B N 1
ATOM 10625 C CA . ALA B 1 669 ? 11.414 -77.875 -42.562 1 83.38 669 ALA B CA 1
ATOM 10626 C C . ALA B 1 669 ? 11.477 -76.875 -41.375 1 83.38 669 ALA B C 1
ATOM 10628 O O . ALA B 1 669 ? 12.438 -76.938 -40.625 1 83.38 669 ALA B O 1
ATOM 10629 N N . LEU B 1 670 ? 10.492 -76.188 -41.312 1 87.75 670 LEU B N 1
ATOM 10630 C CA . LEU B 1 670 ? 10.43 -75.188 -40.188 1 87.75 670 LEU B CA 1
ATOM 10631 C C . LEU B 1 670 ? 10.219 -75.938 -38.875 1 87.75 670 LEU B C 1
ATOM 10633 O O . LEU B 1 670 ? 10.781 -75.562 -37.844 1 87.75 670 LEU B O 1
ATOM 10637 N N . GLU B 1 671 ? 9.5 -76.938 -38.875 1 86.62 671 GLU B N 1
ATOM 10638 C CA . GLU B 1 671 ? 9.258 -77.75 -37.688 1 86.62 671 GLU B CA 1
ATOM 10639 C C . GLU B 1 671 ? 10.547 -78.375 -37.188 1 86.62 671 GLU B C 1
ATOM 10641 O O . GLU B 1 671 ? 10.82 -78.375 -36 1 86.62 671 GLU B O 1
ATOM 10646 N N . ASP B 1 672 ? 11.258 -78.875 -38.125 1 84.75 672 ASP B N 1
ATOM 10647 C CA . ASP B 1 672 ? 12.516 -79.5 -37.781 1 84.75 672 ASP B CA 1
ATOM 10648 C C . ASP B 1 672 ? 13.516 -78.5 -37.219 1 84.75 672 ASP B C 1
ATOM 10650 O O . ASP B 1 672 ? 14.227 -78.75 -36.25 1 84.75 672 ASP B O 1
ATOM 10654 N N . ALA B 1 673 ? 13.469 -77.375 -37.812 1 85.56 673 ALA B N 1
ATOM 10655 C CA . ALA B 1 673 ? 14.359 -76.312 -37.312 1 85.56 673 ALA B CA 1
ATOM 10656 C C . ALA B 1 673 ? 13.953 -75.812 -35.938 1 85.56 673 ALA B C 1
ATOM 10658 O O . ALA B 1 673 ? 14.805 -75.562 -35.094 1 85.56 673 ALA B O 1
ATOM 10659 N N . ALA B 1 674 ? 12.672 -75.75 -35.656 1 87.81 674 ALA B N 1
ATOM 10660 C CA . ALA B 1 674 ? 12.141 -75.25 -34.375 1 87.81 674 ALA B CA 1
ATOM 10661 C C . ALA B 1 674 ? 12.273 -76.25 -33.281 1 87.81 674 ALA B C 1
ATOM 10663 O O . ALA B 1 674 ? 12.25 -75.938 -32.094 1 87.81 674 ALA B O 1
ATOM 10664 N N . ALA B 1 675 ? 12.484 -77.5 -33.656 1 86.19 675 ALA B N 1
ATOM 10665 C CA . ALA B 1 675 ? 12.539 -78.562 -32.688 1 86.19 675 ALA B CA 1
ATOM 10666 C C . ALA B 1 675 ? 13.742 -78.438 -31.75 1 86.19 67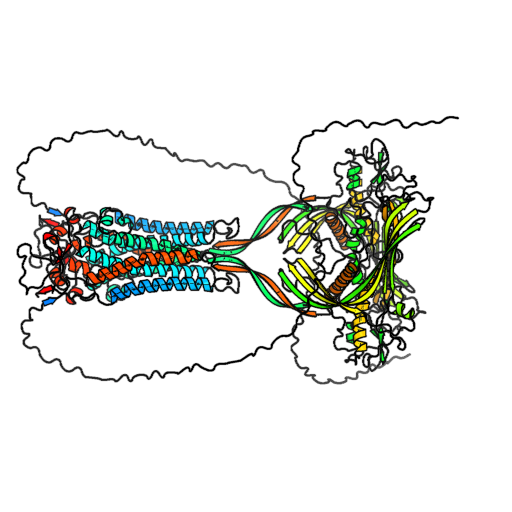5 ALA B C 1
ATOM 10668 O O . ALA B 1 675 ? 13.688 -78.812 -30.578 1 86.19 675 ALA B O 1
ATOM 10669 N N . ALA B 1 676 ? 14.734 -77.812 -32.281 1 85.5 676 ALA B N 1
ATOM 10670 C CA . ALA B 1 676 ? 15.945 -77.625 -31.484 1 85.5 676 ALA B CA 1
ATOM 10671 C C . ALA B 1 676 ? 15.727 -76.625 -30.375 1 85.5 676 ALA B C 1
ATOM 10673 O O . ALA B 1 676 ? 16.5 -76.562 -29.422 1 85.5 676 ALA B O 1
ATOM 10674 N N . SER B 1 677 ? 14.711 -75.812 -30.469 1 86.69 677 SER B N 1
ATOM 10675 C CA . SER B 1 677 ? 14.406 -74.812 -29.469 1 86.69 677 SER B CA 1
ATOM 10676 C C . SER B 1 677 ? 12.984 -74.938 -28.938 1 86.69 677 SER B C 1
ATOM 10678 O O . SER B 1 677 ? 12.305 -74 -28.656 1 86.69 677 SER B O 1
ATOM 10680 N N . CYS B 1 678 ? 12.602 -76.125 -28.734 1 86.38 678 CYS B N 1
ATOM 10681 C CA . CYS B 1 678 ? 11.195 -76.375 -28.469 1 86.38 678 CYS B CA 1
ATOM 10682 C C . CYS B 1 678 ? 10.82 -76 -27.047 1 86.38 678 CYS B C 1
ATOM 10684 O O . CYS B 1 678 ? 9.641 -75.875 -26.719 1 86.38 678 CYS B O 1
ATOM 10686 N N . LEU B 1 679 ? 11.812 -75.875 -26.141 1 82.5 679 LEU B N 1
ATOM 10687 C CA . LEU B 1 679 ? 11.508 -75.438 -24.781 1 82.5 679 LEU B CA 1
ATOM 10688 C C . LEU B 1 679 ? 11.234 -73.938 -24.734 1 82.5 679 LEU B C 1
ATOM 10690 O O . LEU B 1 679 ? 10.664 -73.438 -23.766 1 82.5 679 LEU B O 1
ATOM 10694 N N . GLY B 1 680 ? 11.562 -73.25 -25.766 1 77.12 680 GLY B N 1
ATOM 10695 C CA . GLY B 1 680 ? 11.445 -71.812 -25.766 1 77.12 680 GLY B CA 1
ATOM 10696 C C . GLY B 1 680 ? 12.539 -71.125 -24.969 1 77.12 680 GLY B C 1
ATOM 10697 O O . GLY B 1 680 ? 13.555 -71.75 -24.641 1 77.12 680 GLY B O 1
ATOM 10698 N N . GLY B 1 681 ? 12.547 -69.875 -24.812 1 74.75 681 GLY B N 1
ATOM 10699 C CA . GLY B 1 681 ? 13.477 -69.062 -24.016 1 74.75 681 GLY B CA 1
ATOM 10700 C C . GLY B 1 681 ? 14.484 -68.312 -24.844 1 74.75 681 GLY B C 1
ATOM 10701 O O . GLY B 1 681 ? 14.883 -68.75 -25.922 1 74.75 681 GLY B O 1
ATOM 10702 N N . SER B 1 682 ? 14.781 -67.188 -24.453 1 67.25 682 SER B N 1
ATOM 10703 C CA . SER B 1 682 ? 15.625 -66.25 -25.234 1 67.25 682 SER B CA 1
AT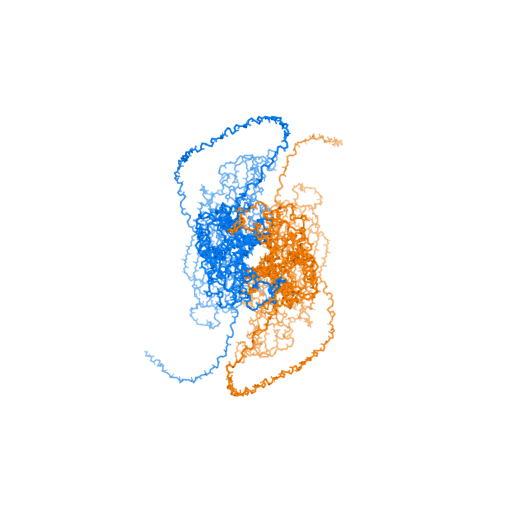OM 10704 C C . SER B 1 682 ? 17.094 -66.625 -25.109 1 67.25 682 SER B C 1
ATOM 10706 O O . SER B 1 682 ? 17.906 -66.312 -25.984 1 67.25 682 SER B O 1
ATOM 10708 N N . ASN B 1 683 ? 17.5 -67.312 -24.141 1 68.19 683 ASN B N 1
ATOM 10709 C CA . ASN B 1 683 ? 18.922 -67.5 -23.859 1 68.19 683 ASN B CA 1
ATOM 10710 C C . ASN B 1 683 ? 19.547 -68.625 -24.641 1 68.19 683 ASN B C 1
ATOM 10712 O O . ASN B 1 683 ? 20.75 -68.625 -24.938 1 68.19 683 ASN B O 1
ATOM 10716 N N . HIS B 1 684 ? 18.703 -69.625 -25.047 1 73.56 684 HIS B N 1
ATOM 10717 C CA . HIS B 1 684 ? 19.344 -70.75 -25.656 1 73.56 684 HIS B CA 1
ATOM 10718 C C . HIS B 1 684 ? 18.641 -71.188 -26.953 1 73.56 684 HIS B C 1
ATOM 10720 O O . HIS B 1 684 ? 18.203 -72.312 -27.109 1 73.56 684 HIS B O 1
ATOM 10726 N N . ILE B 1 685 ? 18.625 -70.188 -27.781 1 80 685 ILE B N 1
ATOM 10727 C CA . ILE B 1 685 ? 18.016 -70.438 -29.062 1 80 685 ILE B CA 1
ATOM 10728 C C . ILE B 1 685 ? 19.062 -71 -30.031 1 80 685 ILE B C 1
ATOM 10730 O O . ILE B 1 685 ? 20.188 -70.5 -30.094 1 80 685 ILE B O 1
ATOM 10734 N N . ASP B 1 686 ? 18.719 -72.062 -30.594 1 85.44 686 ASP B N 1
ATOM 10735 C CA . ASP B 1 686 ? 19.609 -72.625 -31.578 1 85.44 686 ASP B CA 1
ATOM 10736 C C . ASP B 1 686 ? 20 -71.625 -32.656 1 85.44 686 ASP B C 1
ATOM 10738 O O . ASP B 1 686 ? 19.172 -70.875 -33.125 1 85.44 686 ASP B O 1
ATOM 10742 N N . LYS B 1 687 ? 21.234 -71.562 -32.969 1 83.62 687 LYS B N 1
ATOM 10743 C CA . LYS B 1 687 ? 21.766 -70.625 -33.938 1 83.62 687 LYS B CA 1
ATOM 10744 C C . LYS B 1 687 ? 21.188 -70.875 -35.344 1 83.62 687 LYS B C 1
ATOM 10746 O O . LYS B 1 687 ? 20.828 -69.875 -36.031 1 83.62 687 LYS B O 1
ATOM 10751 N N . ILE B 1 688 ? 21.047 -72.062 -35.719 1 83.5 688 ILE B N 1
ATOM 10752 C CA . ILE B 1 688 ? 20.531 -72.375 -37.031 1 83.5 688 ILE B CA 1
ATOM 10753 C C . ILE B 1 688 ? 19.062 -71.938 -37.125 1 83.5 688 ILE B C 1
ATOM 10755 O O . ILE B 1 688 ? 18.656 -71.375 -38.125 1 83.5 688 ILE B O 1
ATOM 10759 N N . PHE B 1 689 ? 18.406 -72.062 -36.125 1 87.12 689 PHE B N 1
ATOM 10760 C CA . PHE B 1 689 ? 17.016 -71.688 -36.031 1 87.12 689 PHE B CA 1
ATOM 10761 C C . PHE B 1 689 ? 16.875 -70.125 -36.156 1 87.12 689 PHE B C 1
ATOM 10763 O O . PHE B 1 689 ? 16.062 -69.625 -36.906 1 87.12 689 PHE B O 1
ATOM 10770 N N . LYS B 1 690 ? 17.766 -69.562 -35.531 1 87.25 690 LYS B N 1
ATOM 10771 C CA . LYS B 1 690 ? 17.719 -68.125 -35.5 1 87.25 690 LYS B CA 1
ATOM 10772 C C . LYS B 1 690 ? 18.078 -67.5 -36.875 1 87.25 690 LYS B C 1
ATOM 10774 O O . LYS B 1 690 ? 17.562 -66.438 -37.25 1 87.25 690 LYS B O 1
ATOM 10779 N N . GLU B 1 691 ? 18.859 -68.188 -37.562 1 88.56 691 GLU B N 1
ATOM 10780 C CA . GLU B 1 691 ? 19.391 -67.688 -38.812 1 88.56 691 GLU B CA 1
ATOM 10781 C C . GLU B 1 691 ? 18.594 -68.188 -40.031 1 88.56 691 GLU B C 1
ATOM 10783 O O . GLU B 1 691 ? 18.844 -67.75 -41.156 1 88.56 691 GLU B O 1
ATOM 10788 N N . THR B 1 692 ? 17.578 -68.938 -39.719 1 90.25 692 THR B N 1
ATOM 10789 C CA . THR B 1 692 ? 16.75 -69.438 -40.812 1 90.25 692 THR B CA 1
ATOM 10790 C C . THR B 1 692 ? 15.875 -68.375 -41.406 1 90.25 692 THR B C 1
ATOM 10792 O O . THR B 1 692 ? 15.258 -67.625 -40.656 1 90.25 692 THR B O 1
ATOM 10795 N N . LYS B 1 693 ? 15.914 -68.25 -42.75 1 91.38 693 LYS B N 1
ATOM 10796 C CA . LYS B 1 693 ? 15.109 -67.25 -43.406 1 91.38 693 LYS B CA 1
ATOM 10797 C C . LYS B 1 693 ? 13.734 -67.812 -43.781 1 91.38 693 LYS B C 1
ATOM 10799 O O . LYS B 1 693 ? 13.641 -68.875 -44.406 1 91.38 693 LYS B O 1
ATOM 10804 N N . ILE B 1 694 ? 12.758 -67.062 -43.312 1 92.19 694 ILE B N 1
ATOM 10805 C CA . ILE B 1 694 ? 11.406 -67.562 -43.594 1 92.19 694 ILE B CA 1
ATOM 10806 C C . ILE B 1 694 ? 10.562 -66.375 -44.188 1 92.19 694 ILE B C 1
ATOM 10808 O O . ILE B 1 694 ? 10.953 -65.25 -44.125 1 92.19 694 ILE B O 1
ATOM 10812 N N . ARG B 1 695 ? 9.547 -66.812 -44.812 1 92.56 695 ARG B N 1
ATOM 10813 C CA . ARG B 1 695 ? 8.586 -65.875 -45.406 1 92.56 695 ARG B CA 1
ATOM 10814 C C . ARG B 1 695 ? 7.168 -66.438 -45.312 1 92.56 695 ARG B C 1
ATOM 10816 O O . ARG B 1 695 ? 6.965 -67.625 -45.344 1 92.56 695 ARG B O 1
ATOM 10823 N N . PHE B 1 696 ? 6.246 -65.5 -45.094 1 91 696 PHE B N 1
ATOM 10824 C CA . PHE B 1 696 ? 4.844 -65.938 -45.062 1 91 696 PHE B CA 1
ATOM 10825 C C . PHE B 1 696 ? 4.25 -65.938 -46.469 1 91 696 PHE B C 1
ATOM 10827 O O . PHE B 1 696 ? 4.34 -64.938 -47.188 1 91 696 PHE B O 1
ATOM 10834 N N . GLY B 1 697 ? 3.717 -67.062 -46.844 1 90.31 697 GLY B N 1
ATOM 10835 C CA . GLY B 1 697 ? 3.129 -67.25 -48.156 1 90.31 697 GLY B CA 1
ATOM 10836 C C . GLY B 1 697 ? 2.428 -68.562 -48.312 1 90.31 697 GLY B C 1
ATOM 10837 O O . GLY B 1 697 ? 1.966 -69.188 -47.344 1 90.31 697 GLY B O 1
ATOM 10838 N N . GLU B 1 698 ? 2.217 -68.938 -49.562 1 90 698 GLU B N 1
ATOM 10839 C CA . GLU B 1 698 ? 1.604 -70.188 -49.906 1 90 698 GLU B CA 1
ATOM 10840 C C . GLU B 1 698 ? 2.631 -71.312 -49.844 1 90 698 GLU B C 1
ATOM 10842 O O . GLU B 1 698 ? 3.682 -71.25 -50.469 1 90 698 GLU B O 1
ATOM 10847 N N . LEU B 1 699 ? 2.33 -72.375 -49.031 1 89.94 699 LEU B N 1
ATOM 10848 C CA . LEU B 1 699 ? 3.234 -73.5 -48.875 1 89.94 699 LEU B CA 1
ATOM 10849 C C . LEU B 1 699 ? 3.084 -74.5 -50.062 1 89.94 699 LEU B C 1
ATOM 10851 O O . LEU B 1 699 ? 1.974 -74.938 -50.375 1 89.94 699 LEU B O 1
ATOM 10855 N N . VAL B 1 700 ? 4.152 -74.688 -50.781 1 83.75 700 VAL B N 1
ATOM 10856 C CA . VAL B 1 700 ? 4.129 -75.625 -51.938 1 83.75 700 VAL B CA 1
ATOM 10857 C C . VAL B 1 700 ? 5.117 -76.75 -51.75 1 83.75 700 VAL B C 1
ATOM 10859 O O . VAL B 1 700 ? 6.152 -76.562 -51.094 1 83.75 700 VAL B O 1
ATOM 10862 N N . ASP B 1 701 ? 4.688 -78.062 -51.969 1 70.06 701 ASP B N 1
ATOM 10863 C CA . ASP B 1 701 ? 5.59 -79.188 -51.938 1 70.06 701 ASP B CA 1
ATOM 10864 C C . ASP B 1 701 ? 6.68 -79.062 -53 1 70.06 701 ASP B C 1
ATOM 10866 O O . ASP B 1 701 ? 6.383 -78.875 -54.188 1 70.06 701 ASP B O 1
ATOM 10870 N N . PRO B 1 702 ? 7.914 -78.938 -52.562 1 61.75 702 PRO B N 1
ATOM 10871 C CA . PRO B 1 702 ? 8.977 -78.75 -53.562 1 61.75 702 PRO B CA 1
ATOM 10872 C C . PRO B 1 702 ? 8.961 -79.812 -54.656 1 61.75 702 PRO B C 1
ATOM 10874 O O . PRO B 1 702 ? 9.414 -79.5 -55.781 1 61.75 702 PRO B O 1
ATOM 10877 N N . ASN B 1 703 ? 8.508 -81.125 -54.344 1 59.41 703 ASN B N 1
ATOM 10878 C CA . ASN B 1 703 ? 8.523 -82.188 -55.344 1 59.41 703 ASN B CA 1
ATOM 10879 C C . ASN B 1 703 ? 7.273 -82.188 -56.219 1 59.41 703 ASN B C 1
ATOM 10881 O O . ASN B 1 703 ? 7.207 -82.875 -57.219 1 59.41 703 ASN B O 1
ATOM 10885 N N . ASN B 1 704 ? 6.145 -81.5 -55.844 1 57 704 ASN B N 1
ATOM 10886 C CA . ASN B 1 704 ? 4.957 -81.375 -56.688 1 57 704 ASN B CA 1
ATOM 10887 C C . ASN B 1 704 ? 4.496 -79.938 -56.75 1 57 704 ASN B C 1
ATOM 10889 O O . ASN B 1 704 ? 3.629 -79.5 -56 1 57 704 ASN B O 1
ATOM 10893 N N . LEU B 1 705 ? 5.156 -79.188 -57.469 1 52.75 705 LEU B N 1
ATOM 10894 C CA . LEU B 1 705 ? 5.023 -77.75 -57.594 1 52.75 705 LEU B CA 1
ATOM 10895 C C . LEU B 1 705 ? 3.67 -77.375 -58.188 1 52.75 705 LEU B C 1
ATOM 10897 O O . LEU B 1 705 ? 3.297 -76.188 -58.188 1 52.75 705 LEU B O 1
ATOM 10901 N N . ASN B 1 706 ? 3.051 -78.312 -59.125 1 47.88 706 ASN B N 1
ATOM 10902 C CA . ASN B 1 706 ? 1.833 -77.938 -59.844 1 47.88 706 ASN B CA 1
ATOM 10903 C C . ASN B 1 706 ? 0.593 -78.5 -59.156 1 47.88 706 ASN B C 1
ATOM 10905 O O . ASN B 1 706 ? 0.183 -79.625 -59.469 1 47.88 706 ASN B O 1
ATOM 10909 N N . PRO B 1 707 ? 0.114 -78.062 -58.062 1 51.72 707 PRO B N 1
ATOM 10910 C CA . PRO B 1 707 ? -1.048 -78.625 -57.406 1 51.72 707 PRO B CA 1
ATOM 10911 C C . PRO B 1 707 ? -2.287 -78.625 -58.312 1 51.72 707 PRO B C 1
ATOM 10913 O O . PRO B 1 707 ? -2.449 -77.75 -59.156 1 51.72 707 PRO B O 1
ATOM 10916 N N . ASN B 1 708 ? -2.871 -79.75 -58.625 1 49.5 708 ASN B N 1
ATOM 10917 C CA . ASN B 1 708 ? -4.125 -79.812 -59.375 1 49.5 708 ASN B CA 1
ATOM 10918 C C . ASN B 1 708 ? -5.102 -78.75 -58.875 1 49.5 708 ASN B C 1
ATOM 10920 O O . ASN B 1 708 ? -5.156 -78.438 -57.688 1 49.5 708 ASN B O 1
ATOM 10924 N N . ALA B 1 709 ? -5.602 -77.875 -59.781 1 51.03 709 ALA B N 1
ATOM 10925 C CA . ALA B 1 709 ? -6.559 -76.75 -59.625 1 51.03 709 ALA B CA 1
ATOM 10926 C C . ALA B 1 709 ? -7.547 -77.062 -58.5 1 51.03 709 ALA B C 1
ATOM 10928 O O . ALA B 1 709 ? -8 -76.125 -57.812 1 51.03 709 ALA B O 1
ATOM 10929 N N . ASN B 1 710 ? -8.023 -78.188 -58.219 1 52.38 710 ASN B N 1
ATOM 10930 C CA . ASN B 1 710 ? -9.133 -78.562 -57.344 1 52.38 710 ASN B CA 1
ATOM 10931 C C . ASN B 1 710 ? -8.664 -78.812 -55.938 1 52.38 710 ASN B C 1
ATOM 10933 O O . ASN B 1 710 ? -9.453 -79.25 -55.062 1 52.38 710 ASN B O 1
ATOM 10937 N N . THR B 1 711 ? -7.332 -78.5 -55.594 1 65.31 711 THR B N 1
ATOM 10938 C CA . THR B 1 711 ? -6.914 -78.938 -54.25 1 65.31 711 THR B CA 1
ATOM 10939 C C . THR B 1 711 ? -6.715 -77.75 -53.344 1 65.31 711 THR B C 1
ATOM 10941 O O . THR B 1 711 ? -6.367 -76.625 -53.781 1 65.31 711 THR B O 1
ATOM 10944 N N . LEU B 1 712 ? -7.188 -77.688 -52.062 1 80.75 712 LEU B N 1
ATOM 10945 C CA . LEU B 1 712 ? -7.125 -76.625 -51.031 1 80.75 712 LEU B CA 1
ATOM 10946 C C . LEU B 1 712 ? -5.68 -76.312 -50.688 1 80.75 712 LEU B C 1
ATOM 10948 O O . LEU B 1 712 ? -4.887 -77.25 -50.406 1 80.75 712 LEU B O 1
ATOM 10952 N N . ARG B 1 713 ? -5.273 -75 -50.938 1 86.12 713 ARG B N 1
ATOM 10953 C CA . ARG B 1 713 ? -3.922 -74.5 -50.688 1 86.12 713 ARG B CA 1
ATOM 10954 C C . ARG B 1 713 ? -3.732 -74.188 -49.188 1 86.12 713 ARG B C 1
ATOM 10956 O O . ARG B 1 713 ? -4.707 -74 -48.469 1 86.12 713 ARG B O 1
ATOM 10963 N N . ARG B 1 714 ? -2.471 -74.188 -48.719 1 88.5 714 ARG B N 1
ATOM 10964 C CA . ARG B 1 714 ? -2.176 -73.875 -47.344 1 88.5 714 ARG B CA 1
ATOM 10965 C C . ARG B 1 714 ? -1.236 -72.688 -47.219 1 88.5 714 ARG B C 1
ATOM 10967 O O . ARG B 1 714 ? -0.23 -72.625 -47.938 1 88.5 714 ARG B O 1
ATOM 10974 N N . ALA B 1 715 ? -1.682 -71.688 -46.469 1 89.5 715 ALA B N 1
ATOM 10975 C CA . ALA B 1 715 ? -0.835 -70.562 -46.219 1 89.5 715 ALA B CA 1
ATOM 10976 C C . ALA B 1 715 ? -0.047 -70.688 -44.906 1 89.5 715 ALA B C 1
ATOM 10978 O O . ALA B 1 715 ? -0.562 -71.25 -43.938 1 89.5 715 ALA B O 1
ATOM 10979 N N . GLY B 1 716 ? 1.207 -70.375 -44.844 1 89.19 716 GLY B N 1
ATOM 10980 C CA . GLY B 1 716 ? 2.037 -70.438 -43.656 1 89.19 716 GLY B CA 1
ATOM 10981 C C . GLY B 1 716 ? 3.457 -69.938 -43.875 1 89.19 716 GLY B C 1
ATOM 10982 O O . GLY B 1 716 ? 3.852 -69.688 -45 1 89.19 716 GLY B O 1
ATOM 10983 N N . PHE B 1 717 ? 4.152 -69.875 -42.781 1 90.56 717 PHE B N 1
ATOM 10984 C CA . PHE B 1 717 ? 5.57 -69.562 -42.875 1 90.56 717 PHE B CA 1
ATOM 10985 C C . PHE B 1 717 ? 6.371 -70.75 -43.375 1 90.56 717 PHE B C 1
ATOM 10987 O O . PHE B 1 717 ? 6.105 -71.875 -42.969 1 90.56 717 PHE B O 1
ATOM 10994 N N . GLY B 1 718 ? 7.195 -70.562 -44.25 1 90.06 718 GLY B N 1
ATOM 10995 C CA . GLY B 1 718 ? 8.086 -71.562 -44.75 1 90.06 718 GLY B CA 1
ATOM 10996 C C . GLY B 1 718 ? 9.414 -71.062 -45.25 1 90.06 718 GLY B C 1
ATOM 10997 O O . GLY B 1 718 ? 9.641 -69.812 -45.219 1 90.06 718 GLY B O 1
ATOM 10998 N N . ILE B 1 719 ? 10.289 -71.938 -45.5 1 88.12 719 ILE B N 1
ATOM 10999 C CA . ILE B 1 719 ? 11.57 -71.562 -46.062 1 88.12 719 ILE B CA 1
ATOM 11000 C C . ILE B 1 719 ? 11.375 -71 -47.469 1 88.12 719 ILE B C 1
ATOM 11002 O O . ILE B 1 719 ? 10.352 -71.312 -48.125 1 88.12 719 ILE B O 1
ATOM 11006 N N . GLU B 1 720 ? 12.242 -70.312 -47.938 1 84.94 720 GLU B N 1
ATOM 11007 C CA . GLU B 1 720 ? 12.117 -69.562 -49.219 1 84.94 720 GLU B CA 1
ATOM 11008 C C . GLU B 1 720 ? 11.773 -70.5 -50.375 1 84.94 720 GLU B C 1
ATOM 11010 O O . GLU B 1 720 ? 10.977 -70.188 -51.219 1 84.94 720 GLU B O 1
ATOM 11015 N N . SER B 1 721 ? 12.266 -71.688 -50.25 1 83.06 721 SER B N 1
ATOM 11016 C CA . SER B 1 721 ? 12.062 -72.625 -51.344 1 83.06 721 SER B CA 1
ATOM 11017 C C . SER B 1 721 ? 10.68 -73.25 -51.281 1 83.06 721 SER B C 1
ATOM 11019 O O . SER B 1 721 ? 10.18 -73.812 -52.25 1 83.06 721 SER B O 1
ATOM 11021 N N . GLU B 1 722 ? 10.086 -73.062 -50.188 1 87.69 722 GLU B N 1
ATOM 11022 C CA . GLU B 1 722 ? 8.805 -73.75 -49.969 1 87.69 722 GLU B CA 1
ATOM 11023 C C . GLU B 1 722 ? 7.645 -72.75 -50.062 1 87.69 722 GLU B C 1
ATOM 11025 O O . GLU B 1 722 ? 6.48 -73.125 -49.906 1 87.69 722 GLU B O 1
ATOM 11030 N N . VAL B 1 723 ? 7.902 -71.5 -50.312 1 90.56 723 VAL B N 1
ATOM 11031 C CA . VAL B 1 723 ? 6.824 -70.5 -50.188 1 90.56 723 VAL B CA 1
ATOM 11032 C C . VAL B 1 723 ? 6.672 -69.688 -51.469 1 90.56 723 VAL B C 1
ATOM 11034 O O . VAL B 1 723 ? 7.668 -69.312 -52.062 1 90.56 723 VAL B O 1
ATOM 11037 N N . ARG B 1 724 ? 5.453 -69.625 -51.938 1 88.75 724 ARG B N 1
ATOM 11038 C CA . ARG B 1 724 ? 5.086 -68.688 -53.031 1 88.75 724 ARG B CA 1
ATOM 11039 C C . ARG B 1 724 ? 4.164 -67.625 -52.562 1 88.75 724 ARG B C 1
ATOM 11041 O O . ARG B 1 724 ? 3.639 -67.688 -51.438 1 88.75 724 ARG B O 1
ATOM 11048 N N . ASP B 1 725 ? 3.967 -66.625 -53.375 1 88.06 725 ASP B N 1
ATOM 11049 C CA . ASP B 1 725 ? 3.137 -65.5 -53 1 88.06 725 ASP B CA 1
ATOM 11050 C C . ASP B 1 725 ? 1.672 -65.875 -52.875 1 88.06 725 ASP B C 1
ATOM 11052 O O . ASP B 1 725 ? 1.175 -66.75 -53.656 1 88.06 725 ASP B O 1
ATOM 11056 N N . LEU B 1 726 ? 1.059 -65.312 -51.875 1 87.94 726 LEU B N 1
ATOM 11057 C CA . LEU B 1 726 ? -0.365 -65.562 -51.656 1 87.94 726 LEU B CA 1
ATOM 11058 C C . LEU B 1 726 ? -1.188 -64.938 -52.781 1 87.94 726 LEU B C 1
ATOM 11060 O O . LEU B 1 726 ? -0.884 -63.812 -53.219 1 87.94 726 LEU B O 1
ATOM 11064 N N . GLU B 1 727 ? -2.072 -65.688 -53.312 1 83.5 727 GLU B N 1
ATOM 11065 C CA . GLU B 1 727 ? -2.982 -65.188 -54.312 1 83.5 727 GLU B CA 1
ATOM 11066 C C . GLU B 1 727 ? -4.324 -64.75 -53.719 1 83.5 727 GLU B C 1
ATOM 11068 O O . GLU B 1 727 ? -5.051 -65.625 -53.188 1 83.5 727 GLU B O 1
ATOM 11073 N N . LYS B 1 728 ? -4.598 -63.531 -53.812 1 80.06 728 LYS B N 1
ATOM 11074 C CA . LYS B 1 728 ? -5.84 -63 -53.25 1 80.06 728 LYS B CA 1
ATOM 11075 C C . LYS B 1 728 ? -7.055 -63.656 -53.938 1 80.06 728 LYS B C 1
ATOM 11077 O O . LYS B 1 728 ? -7.125 -63.75 -55.156 1 80.06 728 LYS B O 1
ATOM 11082 N N . GLY B 1 729 ? -7.93 -64.188 -53.125 1 78.06 729 GLY B N 1
ATOM 11083 C CA . GLY B 1 729 ? -9.141 -64.812 -53.656 1 78.06 729 GLY B CA 1
ATOM 11084 C C . GLY B 1 729 ? -9.055 -66.312 -53.781 1 78.06 729 GLY B C 1
ATOM 11085 O O . GLY B 1 729 ? -10.07 -67 -53.938 1 78.06 729 GLY B O 1
ATOM 11086 N N . ALA B 1 730 ? -7.828 -66.875 -53.656 1 82.94 730 ALA B N 1
ATOM 11087 C CA . ALA B 1 730 ? -7.664 -68.312 -53.719 1 82.94 730 ALA B CA 1
ATOM 11088 C C . ALA B 1 730 ? -8.148 -68.938 -52.438 1 82.94 730 ALA B C 1
ATOM 11090 O O . ALA B 1 730 ? -8.297 -68.312 -51.406 1 82.94 730 ALA B O 1
ATOM 11091 N N . GLN B 1 731 ? -8.539 -70.25 -52.562 1 84.5 731 GLN B N 1
ATOM 11092 C CA . GLN B 1 731 ? -9.078 -70.938 -51.406 1 84.5 731 GLN B CA 1
ATOM 11093 C C . GLN B 1 731 ? -7.977 -71.625 -50.625 1 84.5 731 GLN B C 1
ATOM 11095 O O . GLN B 1 731 ? -7.23 -72.438 -51.188 1 84.5 731 GLN B O 1
ATOM 11100 N N . TYR B 1 732 ? -7.801 -71.125 -49.5 1 87.12 732 TYR B N 1
ATOM 11101 C CA . TYR B 1 732 ? -6.82 -71.75 -48.625 1 87.12 732 TYR B CA 1
ATOM 11102 C C . TYR B 1 732 ? -7.504 -72.5 -47.469 1 87.12 732 TYR B C 1
ATOM 11104 O O . TYR B 1 732 ? -8.555 -72.062 -46.969 1 87.12 732 TYR B O 1
ATOM 11112 N N . GLY B 1 733 ? -7.094 -73.625 -47.094 1 81.62 733 GLY B N 1
ATOM 11113 C CA . GLY B 1 733 ? -7.672 -74.438 -46 1 81.62 733 GLY B CA 1
ATOM 11114 C C . GLY B 1 733 ? -7.227 -75.875 -46.031 1 81.62 733 GLY B C 1
ATOM 11115 O O . GLY B 1 733 ? -6.07 -76.188 -46.344 1 81.62 733 GLY B O 1
ATOM 11116 N N . ILE B 1 734 ? -8.023 -76.688 -45.312 1 77.12 734 ILE B N 1
ATOM 11117 C CA . ILE B 1 734 ? -7.73 -78.125 -45.281 1 77.12 734 ILE B CA 1
ATOM 11118 C C . ILE B 1 734 ? -8.992 -78.938 -45.625 1 77.12 734 ILE B C 1
ATOM 11120 O O . ILE B 1 734 ? -10.109 -78.438 -45.375 1 77.12 734 ILE B O 1
ATOM 11124 N N . MET B 1 735 ? -8.758 -80.125 -46.375 1 69.5 735 MET B N 1
ATOM 11125 C CA . MET B 1 735 ? -9.875 -81 -46.625 1 69.5 735 MET B CA 1
ATOM 11126 C C . MET B 1 735 ? -10.062 -82 -45.469 1 69.5 735 MET B C 1
ATOM 11128 O O . MET B 1 735 ? -9.117 -82.625 -45.031 1 69.5 735 MET B O 1
ATOM 11132 N N . ARG B 1 736 ? -11.195 -81.875 -44.688 1 62.28 736 ARG B N 1
ATOM 11133 C CA . ARG B 1 736 ? -11.492 -82.812 -43.625 1 62.28 736 ARG B CA 1
ATOM 11134 C C . ARG B 1 736 ? -12.297 -84 -44.125 1 62.28 736 ARG B C 1
ATOM 11136 O O . ARG B 1 736 ? -13.133 -83.875 -45.031 1 62.28 736 ARG B O 1
#

Radius of gyration: 54.18 Å; Cα contacts (8 Å, |Δi|>4): 2836; chains: 2; bounding box: 106×169×124 Å

Solvent-accessible surface area (backbone atoms only — not comparable to full-atom values): 80125 Å² total; per-residue (Å²): 139,91,78,86,76,83,75,84,74,87,71,81,80,80,80,77,84,75,78,69,77,80,76,83,76,72,81,72,81,75,82,77,77,82,82,80,79,66,61,59,78,47,76,84,80,77,81,74,86,76,76,88,81,82,81,78,85,65,89,73,90,80,84,78,86,74,78,69,77,74,74,79,68,76,74,77,79,72,72,78,67,82,71,84,76,78,86,74,82,84,69,79,73,65,80,79,69,66,53,68,38,65,27,59,83,48,50,68,66,62,62,64,47,49,35,51,48,22,43,51,50,18,53,48,30,53,50,52,50,54,50,51,48,60,67,43,39,73,33,38,43,54,73,92,79,30,80,51,58,56,40,57,52,42,23,53,41,33,40,37,29,44,51,21,40,50,26,39,41,52,18,45,51,53,18,46,46,23,35,50,58,36,46,37,51,74,42,76,39,32,44,51,50,53,24,45,61,56,29,23,74,81,36,56,79,61,54,75,44,68,67,49,47,72,76,40,47,69,59,51,53,52,23,50,51,53,64,43,34,56,57,45,39,16,34,35,61,20,14,54,42,78,45,78,44,79,44,82,46,77,47,80,40,79,41,68,35,56,58,52,68,54,22,80,77,44,9,28,48,37,32,34,69,57,38,76,53,39,57,42,65,40,80,69,44,13,30,29,79,53,37,72,78,69,34,44,64,55,36,43,65,41,54,49,26,50,47,28,44,52,67,63,46,55,70,85,75,80,66,89,63,50,47,30,22,33,36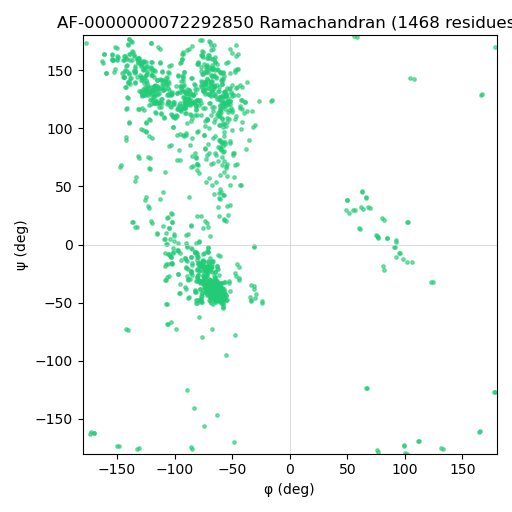,56,52,75,36,60,43,63,34,60,52,60,48,76,48,76,50,74,50,76,46,74,38,80,69,62,40,74,38,29,40,25,46,59,37,29,48,58,56,32,35,60,77,37,76,79,63,80,59,70,51,47,63,29,33,42,39,35,39,29,46,43,80,56,34,34,32,50,62,58,60,94,81,61,84,85,63,67,60,27,38,27,38,28,36,38,42,37,36,46,29,38,59,23,31,21,40,36,40,37,39,42,36,26,58,57,57,43,78,46,64,38,46,32,67,44,80,72,47,68,33,55,44,76,53,49,89,42,81,88,36,48,47,72,21,48,41,23,18,28,95,72,75,94,43,56,8,84,47,65,31,55,74,45,73,68,50,49,51,45,50,24,39,48,34,40,45,49,54,49,48,36,44,41,40,39,45,20,31,32,32,56,25,27,65,37,68,72,51,84,79,67,66,70,81,57,93,56,69,41,61,59,54,42,41,34,80,49,61,59,56,59,79,67,42,70,36,69,51,52,23,55,82,62,20,49,52,76,48,16,74,38,12,68,28,54,84,53,49,46,70,91,48,92,36,50,61,43,61,57,88,46,54,68,57,52,39,49,50,45,47,28,41,50,53,30,45,17,64,44,46,59,79,30,73,43,76,30,67,27,44,28,55,45,80,46,45,21,29,33,62,78,35,58,61,37,39,48,46,42,54,50,52,53,52,57,66,45,45,64,50,42,52,45,12,53,50,23,35,62,73,55,38,34,31,64,56,82,33,45,49,58,41,46,50,14,24,55,32,87,34,66,68,52,41,60,42,26,28,22,22,14,76,34,29,74,81,44,57,42,64,69,44,37,64,37,48,32,25,42,18,27,55,46,53,80,92,54,73,75,68,62,86,91,57,66,36,43,32,16,35,20,42,67,82,28,37,42,78,71,58,88,87,57,65,27,16,38,82,74,143,82,90,72,86,78,81,80,84,79,77,79,81,84,79,78,85,80,74,76,80,82,75,83,76,75,81,73,81,74,81,74,76,78,81,80,76,66,65,66,77,56,72,82,76,73,81,75,84,74,80,84,81,78,80,79,72,80,69,80,69,79,80,70,87,73,72,80,73,79,76,79,73,76,76,79,79,74,72,81,67,84,73,82,77,80,84,76,87,84,71,80,72,66,81,77,68,69,53,68,39,65,27,58,85,48,48,66,67,61,63,64,47,48,36,51,49,23,45,50,50,19,52,47,30,53,49,52,50,54,49,50,48,60,66,44,39,74,34,37,42,53,73,93,79,30,80,51,57,57,40,57,52,41,22,52,40,34,39,36,29,44,50,23,41,48,25,41,40,52,17,47,51,54,18,47,47,23,36,51,56,35,47,38,52,76,40,76,38,32,44,49,50,53,24,47,60,55,29,23,75,81,37,56,78,61,53,74,43,68,66,48,48,72,75,39,48,69,58,51,51,52,25,50,51,54,64,44,33,56,58,44,41,17,34,35,61,20,14,52,42,78,44,79,43,79,45,80,47,78,45,79,40,78,39,68,36,56,59,53,68,54,22,82,76,42,10,28,48,37,32,35,69,58,38,77,51,40,57,41,66,41,81,70,44,13,29,28,78,55,35,74,79,70,34,43,64,56,37,45,65,40,54,50,27,51,49,29,43,52,67,63,46,55,70,84,74,81,66,87,65,50,47,30,22,33,35,57,51,74,34,60,41,64,32,59,50,60,49,77,48,77,47,74,50,76,46,73,39,78,68,61,41,75,37,28,38,24,45,60,37,28,48,57,56,30,35,62,74,37,77,78,63,78,61,69,51,46,67,30,32,40,38,35,39,28,46,42,77,56,33,32,31,52,64,59,62,94,80,61,89,81,65,68,62,28,39,28,39,29,38,38,40,36,38,45,29,40,59,24,31,21,39,36,42,37,39,42,35,27,58,56,56,44,77,46,66,41,55,38,74,45,80,72,47,67,32,54,43,76,52,49,88,42,80,88,36,47,48,70,21,48,42,23,17,27,93,74,76,93,44,55,7,84,47,65,29,54,73,45,73,67,49,48,51,46,50,24,38,48,34,40,45,48,55,50,48,36,46,42,40,38,45,19,30,34,32,55,24,26,65,38,69,72,51,84,79,67,68,69,80,58,93,57,69,39,60,57,54,42,41,34,79,49,61,58,57,59,80,66,45,72,34,69,51,53,22,53,84,61,21,48,52,75,49,16,76,38,13,68,28,54,84,52,49,48,70,88,48,89,35,49,61,40,63,57,90,48,54,66,59,51,39,50,50,43,47,28,40,50,53,31,45,19,64,43,46,58,80,29,73,45,76,29,66,26,45,27,55,45,82,44,43,20,29,33,63,76,36,57,63,37,38,50,48,40,55,50,50,52,52,58,65,46,44,64,52,44,51,46,13,54,51,23,34,61,72,56,38,32,31,65,58,84,34,47,50,60,43,44,51,13,24,55,32,88,32,65,68,52,40,60,44,27,28,22,23,15,77,32,28,74,81,43,56,42,65,67,41,37,63,37,49,33,24,41,18,27,55,46,52,79,91,54,74,76,68,63,90,88,58,68,38,41,34,16,36,19,41,68,82,28,36,42,78,70,59,89,87,58,65,28,17,38,83,77